Protein AF-A0A7S1A5G7-F1 (afdb_monomer)

Radius of gyration: 35.86 Å; Cα contacts (8 Å, |Δi|>4): 1226; chains: 1; bounding box: 104×122×100 Å

Organism: Noctiluca scintillans (NCBI:txid2966)

Secondary structure (DSSP, 8-state):
---PPP--PPP------PPEEE--TTT--EEE--SS--------PPPPP------------PPPTT-------SSTTS---SSEEEEEEEEETTEEEEEEEEEETTEEEEEETTEEEEEEE--S--SS--EEEEEEEE--TTSPPEEEEEEEEEEE-SS-EEEEEEEEETTEEE-EEEETTTEE-TT----B---TT---SSSTTSSSS-EE-TTS-EEEEEEEEEEEETTEEEEEEEEEETTEEEEEETTEEEEEEE--TT--PPEEEEEEEEPSSS-EEEEEEEEEEETTTTEEEEEEEETTEEEPEEEETTB-SPP-----B---GGGGTTT---GGGGS-TTTS-EEEEEEEEETTEEEEEEEEEETTEEEEEETTEEEEEEE--S-TT--EEEEEEEEEEEETTEEEEEEEEEEEEEEGGGTEEEEEEEETTEEEPEEEETTEE----SPPPB-S-PPPP---------------------------------S-----SS---SS-TT-EEEEEEGGGTEEEEEEEEEEEESSSS-EEEEEEETTTTEEEEEEEGGGEEPPPPTT-EEEEEETTTTEEEEEEE-S--SSHHHH-EEEEETT-SS-EEEE-GGGEEE---TT-EEEEE--TTT-EEEEEEPTTS-TT-TT-------------------------TTSTTTSS------SS--EEEE----S-----------EEEE---EE-PPP--------------------

Mean predicted aligned error: 21.35 Å

pLDDT: mean 71.62, std 26.16, range [21.56, 98.25]

Nearest PDB structures (foldseek):
  9hcj-assembly1_T0  TM=1.383E-01  e=1.291E-01  Dictyostelium discoideum
  8avj-assembly1_A  TM=3.377E-01  e=8.907E+00  Rhizobium sp. AAP43

Structure (mmCIF, N/CA/C/O backbone):
data_AF-A0A7S1A5G7-F1
#
_entry.id   AF-A0A7S1A5G7-F1
#
loop_
_atom_site.group_PDB
_atom_site.id
_atom_site.type_symbol
_atom_site.label_atom_id
_atom_site.label_alt_id
_atom_site.label_comp_id
_atom_site.label_asym_id
_atom_site.label_entity_id
_atom_site.label_seq_id
_atom_site.pdbx_PDB_ins_code
_atom_site.Cartn_x
_atom_site.Cartn_y
_atom_site.Cartn_z
_atom_site.occupancy
_atom_site.B_iso_or_equiv
_atom_site.auth_seq_id
_atom_site.auth_comp_id
_atom_site.auth_asym_id
_atom_site.auth_atom_id
_atom_site.pdbx_PDB_model_num
ATOM 1 N N . PHE A 1 1 ? 38.157 56.282 -25.159 1.00 38.53 1 PHE A N 1
ATOM 2 C CA . PHE A 1 1 ? 37.021 55.345 -25.107 1.00 38.53 1 PHE A CA 1
ATOM 3 C C . PHE A 1 1 ? 37.126 54.399 -26.283 1.00 38.53 1 PHE A C 1
ATOM 5 O O . PHE A 1 1 ? 36.820 54.777 -27.403 1.00 38.53 1 PHE A O 1
ATOM 12 N N . GLY A 1 2 ? 37.675 53.217 -26.037 1.00 39.75 2 GLY A N 1
ATOM 13 C CA . GLY A 1 2 ? 37.923 52.207 -27.053 1.00 39.75 2 GLY A CA 1
ATOM 14 C C . GLY A 1 2 ? 38.708 51.076 -26.412 1.00 39.75 2 GLY A C 1
ATOM 15 O O . GLY A 1 2 ? 39.889 51.240 -26.129 1.00 39.75 2 GLY A O 1
ATOM 16 N N . SER A 1 3 ? 38.044 49.958 -26.147 1.00 30.27 3 SER A N 1
ATOM 17 C CA . SER A 1 3 ? 38.703 48.729 -25.718 1.00 30.27 3 SER A CA 1
ATOM 18 C C . SER A 1 3 ? 38.162 47.573 -26.546 1.00 30.27 3 SER A C 1
ATOM 20 O O . SER A 1 3 ? 36.994 47.201 -26.459 1.00 30.27 3 SER A O 1
ATOM 22 N N . ARG A 1 4 ? 39.069 47.088 -27.399 1.00 28.84 4 ARG A N 1
ATOM 23 C CA . ARG A 1 4 ? 39.030 45.847 -28.169 1.00 28.84 4 ARG A CA 1
ATOM 24 C C . ARG A 1 4 ? 38.754 44.655 -27.252 1.00 28.84 4 ARG A C 1
ATOM 26 O O . ARG A 1 4 ? 39.353 44.553 -26.187 1.00 28.84 4 ARG A O 1
ATOM 33 N N . LEU A 1 5 ? 37.916 43.740 -27.729 1.00 25.55 5 LEU A N 1
ATOM 34 C CA . LEU A 1 5 ? 37.821 42.377 -27.221 1.00 25.55 5 LEU A CA 1
ATOM 35 C C . LEU A 1 5 ? 38.983 41.565 -27.823 1.00 25.55 5 LEU A C 1
ATOM 37 O O . LEU A 1 5 ? 39.069 41.438 -29.045 1.00 25.55 5 LEU A O 1
ATOM 41 N N . GLU A 1 6 ? 39.877 41.046 -26.986 1.00 26.22 6 GLU A N 1
ATOM 42 C CA . GLU A 1 6 ? 40.858 40.028 -27.375 1.00 26.22 6 GLU A CA 1
ATOM 43 C C . GLU A 1 6 ? 40.200 38.646 -27.303 1.00 26.22 6 GLU A C 1
ATOM 45 O O . GLU A 1 6 ? 39.697 38.233 -26.259 1.00 26.22 6 GLU A O 1
ATOM 50 N N . ILE A 1 7 ? 40.202 37.927 -28.426 1.00 26.22 7 ILE A N 1
ATOM 51 C CA . ILE A 1 7 ? 39.876 36.502 -28.481 1.00 26.22 7 ILE A CA 1
ATOM 52 C C . ILE A 1 7 ? 41.196 35.750 -28.324 1.00 26.22 7 ILE A C 1
ATOM 54 O O . ILE A 1 7 ? 42.051 35.793 -29.206 1.00 26.22 7 ILE A O 1
ATOM 58 N N . VAL A 1 8 ? 41.362 35.068 -27.193 1.00 24.53 8 VAL A N 1
ATOM 59 C CA . VAL A 1 8 ? 42.471 34.139 -26.959 1.00 24.53 8 VAL A CA 1
ATOM 60 C C . VAL A 1 8 ? 42.125 32.805 -27.620 1.00 24.53 8 VAL A C 1
ATOM 62 O O . VAL A 1 8 ? 41.245 32.081 -27.161 1.00 24.53 8 VAL A O 1
ATOM 65 N N . THR A 1 9 ? 42.823 32.472 -28.703 1.00 28.92 9 THR A N 1
ATOM 66 C CA . THR A 1 9 ? 42.863 31.121 -29.276 1.00 28.92 9 THR A CA 1
ATOM 67 C C . THR A 1 9 ? 43.818 30.251 -28.460 1.00 28.92 9 THR A C 1
ATOM 69 O O . THR A 1 9 ? 45.008 30.557 -28.389 1.00 28.92 9 THR A O 1
ATOM 72 N N . MET A 1 10 ? 43.320 29.156 -27.878 1.00 24.72 10 MET A N 1
ATOM 73 C CA . MET A 1 10 ? 44.165 28.053 -27.411 1.00 24.72 10 MET A CA 1
ATOM 74 C C . MET A 1 10 ? 44.102 26.877 -28.386 1.00 24.72 10 MET A C 1
ATOM 76 O O . MET A 1 10 ? 43.072 26.579 -28.985 1.00 24.72 10 MET A O 1
ATOM 80 N N . SER A 1 11 ? 45.278 26.288 -28.542 1.00 28.12 11 SER A N 1
ATOM 81 C CA . SER A 1 11 ? 45.766 25.358 -29.548 1.00 28.12 11 SER A CA 1
ATOM 82 C C . SER A 1 11 ? 45.108 23.978 -29.585 1.00 28.12 11 SER A C 1
ATOM 84 O O . SER A 1 11 ? 44.602 23.463 -28.591 1.00 28.12 11 SER A O 1
ATOM 86 N N . GLU A 1 12 ? 45.244 23.377 -30.764 1.00 27.64 12 GLU A N 1
ATOM 87 C CA . GLU A 1 12 ? 44.956 22.002 -31.160 1.00 27.64 12 GLU A CA 1
ATOM 88 C C . GLU A 1 12 ? 45.392 20.930 -30.142 1.00 27.64 12 GLU A C 1
ATOM 90 O O . GLU A 1 12 ? 46.540 20.886 -29.703 1.00 27.64 12 GLU A O 1
ATOM 95 N N . VAL A 1 13 ? 44.488 19.982 -29.872 1.00 25.56 13 VAL A N 1
ATOM 96 C CA . VAL A 1 13 ? 44.838 18.579 -29.616 1.00 25.56 13 VAL A CA 1
ATOM 97 C C . VAL A 1 13 ? 43.957 17.736 -30.533 1.00 25.56 13 VAL A C 1
ATOM 99 O O . VAL A 1 13 ? 42.733 17.718 -30.417 1.00 25.56 13 VAL A O 1
ATOM 102 N N . SER A 1 14 ? 44.608 17.089 -31.491 1.00 29.92 14 SER A N 1
ATOM 103 C CA . SER A 1 14 ? 44.022 16.339 -32.594 1.00 29.92 14 SER A CA 1
ATOM 104 C C . SER A 1 14 ? 43.303 15.070 -32.127 1.00 29.92 14 SER A C 1
ATOM 106 O O . SER A 1 14 ? 43.924 14.190 -31.537 1.00 29.92 14 SER A O 1
ATOM 108 N N . LEU A 1 15 ? 42.030 14.917 -32.494 1.00 29.45 15 LEU A N 1
ATOM 109 C CA . LEU A 1 15 ? 41.378 13.620 -32.699 1.00 29.45 15 LEU A CA 1
ATOM 110 C C . LEU A 1 15 ? 40.512 13.745 -33.957 1.00 29.45 15 LEU A C 1
ATOM 112 O O . LEU A 1 15 ? 39.596 14.560 -34.019 1.00 29.45 15 LEU A O 1
ATOM 116 N N . GLY A 1 16 ? 40.895 13.004 -34.996 1.00 37.72 16 GLY A N 1
ATOM 117 C CA . GLY A 1 16 ? 40.357 13.141 -36.343 1.00 37.72 16 GLY A CA 1
ATOM 118 C C . GLY A 1 16 ? 38.896 12.714 -36.466 1.00 37.72 16 GLY A C 1
ATOM 119 O O . GLY A 1 16 ? 38.548 11.577 -36.165 1.00 37.72 16 GLY A O 1
ATOM 120 N N . ALA A 1 17 ? 38.077 13.616 -36.997 1.00 34.34 17 ALA A N 1
ATOM 121 C CA . ALA A 1 17 ? 36.872 13.302 -37.753 1.00 34.34 17 ALA A CA 1
ATOM 122 C C . ALA A 1 17 ? 36.693 14.415 -38.795 1.00 34.34 17 ALA A C 1
ATOM 124 O O . ALA A 1 17 ? 36.679 15.597 -38.450 1.00 34.34 17 ALA A O 1
ATOM 125 N N . ALA A 1 18 ? 36.631 14.055 -40.076 1.00 35.09 18 ALA A N 1
ATOM 126 C CA . ALA A 1 18 ? 36.413 15.013 -41.152 1.00 35.09 18 ALA A CA 1
ATOM 127 C C . ALA A 1 18 ? 34.924 15.389 -41.197 1.00 35.09 18 ALA A C 1
ATOM 129 O O . ALA A 1 18 ? 34.077 14.525 -41.404 1.00 35.09 18 ALA A O 1
ATOM 130 N N . ALA A 1 19 ? 34.600 16.669 -41.008 1.00 35.12 19 ALA A N 1
ATOM 131 C CA . ALA A 1 19 ? 33.256 17.190 -41.239 1.00 35.12 19 ALA A CA 1
ATOM 132 C C . ALA A 1 19 ? 33.166 17.734 -42.672 1.00 35.12 19 ALA A C 1
ATOM 134 O O . ALA A 1 19 ? 33.985 18.562 -43.075 1.00 35.12 19 ALA A O 1
ATOM 135 N N . LYS A 1 20 ? 32.168 17.283 -43.441 1.00 40.78 20 LYS A N 1
ATOM 136 C CA . LYS A 1 20 ? 31.826 17.853 -44.752 1.00 40.78 20 LYS A CA 1
ATOM 137 C C . LYS A 1 20 ? 30.589 18.735 -44.591 1.00 40.78 20 LYS A C 1
ATOM 139 O O . LYS A 1 20 ? 29.576 18.287 -44.056 1.00 40.78 20 LYS A O 1
ATOM 144 N N . ILE A 1 21 ? 30.683 19.979 -45.051 1.00 37.94 21 ILE A N 1
ATOM 145 C CA . ILE A 1 21 ? 29.551 20.905 -45.141 1.00 37.94 21 ILE A CA 1
ATOM 146 C C . ILE A 1 21 ? 29.113 20.923 -46.601 1.00 37.94 21 ILE A C 1
ATOM 148 O O . ILE A 1 21 ? 29.913 21.248 -47.476 1.00 37.94 21 ILE A O 1
ATOM 152 N N . GLU A 1 22 ? 27.857 20.572 -46.860 1.00 42.16 22 GLU A N 1
ATOM 153 C CA . GLU A 1 22 ? 27.216 20.813 -48.153 1.00 42.16 22 GLU A CA 1
ATOM 154 C C . GLU A 1 22 ? 26.098 21.838 -47.976 1.00 42.16 22 GLU A C 1
ATOM 156 O O . GLU A 1 22 ? 25.325 21.799 -47.014 1.00 42.16 22 GLU A O 1
ATOM 161 N N . GLN A 1 23 ? 26.067 22.789 -48.904 1.00 31.95 23 GLN A N 1
ATOM 162 C CA . GLN A 1 23 ? 25.123 23.891 -48.940 1.00 31.95 23 GLN A CA 1
ATOM 163 C C . GLN A 1 23 ? 24.045 23.559 -49.973 1.00 31.95 23 GLN A C 1
ATOM 165 O O . GLN A 1 23 ? 24.352 23.341 -51.140 1.00 31.95 23 GLN A O 1
ATOM 170 N N . ASP A 1 24 ? 22.799 23.476 -49.512 1.00 57.97 24 ASP A N 1
ATOM 171 C CA . ASP A 1 24 ? 21.613 23.322 -50.353 1.00 57.97 24 ASP A CA 1
ATOM 172 C C . ASP A 1 24 ? 20.856 24.657 -50.358 1.00 57.97 24 ASP A C 1
ATOM 174 O O . ASP A 1 24 ? 20.448 25.161 -49.302 1.00 57.97 24 ASP A O 1
ATOM 178 N N . ASP A 1 25 ? 20.693 25.229 -51.550 1.00 40.53 25 ASP A N 1
ATOM 179 C CA . ASP A 1 25 ? 20.214 26.593 -51.782 1.00 40.53 25 ASP A CA 1
ATOM 180 C C . ASP A 1 25 ? 18.732 26.813 -51.433 1.00 40.53 25 ASP A C 1
ATOM 182 O O . ASP A 1 25 ? 18.249 27.942 -51.506 1.00 40.53 25 ASP A O 1
ATOM 186 N N . GLN A 1 26 ? 17.995 25.783 -50.996 1.00 41.41 26 GLN A N 1
ATOM 187 C CA . GLN A 1 26 ? 16.598 25.952 -50.567 1.00 41.41 26 GLN A CA 1
ATOM 188 C C . GLN A 1 26 ? 16.275 25.518 -49.132 1.00 41.41 26 GLN A C 1
ATOM 190 O O . GLN A 1 26 ? 15.143 25.732 -48.694 1.00 41.41 26 GLN A O 1
ATOM 195 N N . LYS A 1 27 ? 17.209 24.930 -48.365 1.00 43.66 27 LYS A N 1
ATOM 196 C CA . LYS A 1 27 ? 16.872 24.361 -47.035 1.00 43.66 27 LYS A CA 1
ATOM 197 C C . LYS A 1 27 ? 17.863 24.610 -45.892 1.00 43.66 27 LYS A C 1
ATOM 199 O O . LYS A 1 27 ? 17.641 24.102 -44.793 1.00 43.66 27 LYS A O 1
ATOM 204 N N . GLY A 1 28 ? 18.874 25.455 -46.088 1.00 42.59 28 GLY A N 1
ATOM 205 C CA . GLY A 1 28 ? 19.797 25.864 -45.022 1.00 42.59 28 GLY A CA 1
ATOM 206 C C . GLY A 1 28 ? 20.844 24.801 -44.657 1.00 42.59 28 GLY A C 1
ATOM 207 O O . GLY A 1 28 ? 20.704 23.618 -44.967 1.00 42.59 28 GLY A O 1
ATOM 208 N N . GLN A 1 29 ? 21.936 25.249 -44.027 1.00 32.31 29 GLN A N 1
ATOM 209 C CA . GLN A 1 29 ? 23.150 24.451 -43.807 1.00 32.31 29 GLN A CA 1
ATOM 210 C C . GLN A 1 29 ? 22.916 23.244 -42.887 1.00 32.31 29 GLN A C 1
ATOM 212 O O . GLN A 1 29 ? 22.317 23.363 -41.817 1.00 32.31 29 GLN A O 1
ATOM 217 N N . ARG A 1 30 ? 23.458 22.083 -43.276 1.00 35.22 30 ARG A N 1
ATOM 218 C CA . ARG A 1 30 ? 23.506 20.873 -42.445 1.00 35.22 30 ARG A CA 1
ATOM 219 C C . ARG A 1 30 ? 24.948 20.443 -42.204 1.00 35.22 30 ARG A C 1
ATOM 221 O O . ARG A 1 30 ? 25.745 20.363 -43.134 1.00 35.22 30 ARG A O 1
ATOM 228 N N . LEU A 1 31 ? 25.251 20.144 -40.944 1.00 30.27 31 LEU A N 1
ATOM 229 C CA . LEU A 1 31 ? 26.532 19.612 -40.495 1.00 30.27 31 LEU A CA 1
ATOM 230 C C . LEU A 1 31 ? 26.390 18.096 -40.305 1.00 30.27 31 LEU A C 1
ATOM 232 O O . LEU A 1 31 ? 25.530 17.661 -39.538 1.00 30.27 31 LEU A O 1
ATOM 236 N N . TYR A 1 32 ? 27.218 17.297 -40.977 1.00 36.53 32 TYR A N 1
ATOM 237 C CA . TYR A 1 32 ? 27.284 15.852 -40.749 1.00 36.53 32 TYR A CA 1
ATOM 238 C C . TYR A 1 32 ? 28.552 15.511 -39.966 1.00 36.53 32 TYR A C 1
ATOM 240 O O . TYR A 1 32 ? 29.653 15.913 -40.343 1.00 36.53 32 TYR A O 1
ATOM 248 N N . LEU A 1 33 ? 28.380 14.767 -38.872 1.00 33.22 33 LEU A N 1
ATOM 249 C CA . LEU A 1 33 ? 29.458 14.146 -38.109 1.00 33.22 33 LEU A CA 1
ATOM 250 C C . LEU A 1 33 ? 29.398 12.643 -38.368 1.00 33.22 33 LEU A C 1
ATOM 252 O O . LEU A 1 33 ? 28.368 12.012 -38.127 1.00 33.22 33 LEU A O 1
ATOM 256 N N . ASP A 1 34 ? 30.484 12.094 -38.899 1.00 32.78 34 ASP A N 1
ATOM 257 C CA . ASP A 1 34 ? 30.562 10.689 -39.274 1.00 32.78 34 ASP A CA 1
ATOM 258 C C . ASP A 1 34 ? 30.806 9.812 -38.034 1.00 32.78 34 ASP A C 1
ATOM 260 O O . ASP A 1 34 ? 31.669 10.111 -37.207 1.00 32.78 34 ASP A O 1
ATOM 264 N N . GLY A 1 35 ? 30.042 8.724 -37.908 1.00 34.69 35 GLY A N 1
ATOM 265 C CA . GLY A 1 35 ? 30.224 7.713 -36.864 1.00 34.69 35 GLY A CA 1
ATOM 266 C C . GLY A 1 35 ? 29.321 7.840 -35.635 1.00 34.69 35 GLY A C 1
ATOM 267 O O . GLY A 1 35 ? 29.811 8.060 -34.537 1.00 34.69 35 GLY A O 1
ATOM 268 N N . LEU A 1 36 ? 28.015 7.621 -35.807 1.00 28.86 36 LEU A N 1
ATOM 269 C CA . LEU A 1 36 ? 27.116 6.912 -34.879 1.00 28.86 36 LEU A CA 1
ATOM 270 C C . LEU A 1 36 ? 25.795 6.678 -35.633 1.00 28.86 36 LEU A C 1
ATOM 272 O O . LEU A 1 36 ? 25.177 7.617 -36.131 1.00 28.86 36 LEU A O 1
ATOM 276 N N . GLY A 1 37 ? 25.405 5.410 -35.786 1.00 27.48 37 GLY A N 1
ATOM 277 C CA . GLY A 1 37 ? 24.257 4.996 -36.595 1.00 27.48 37 GLY A CA 1
ATOM 278 C C . GLY A 1 37 ? 22.963 5.703 -36.191 1.00 27.48 37 GLY A C 1
ATOM 279 O O . GLY A 1 37 ? 22.534 5.640 -35.041 1.00 27.48 37 GLY A O 1
ATOM 280 N N . THR A 1 38 ? 22.331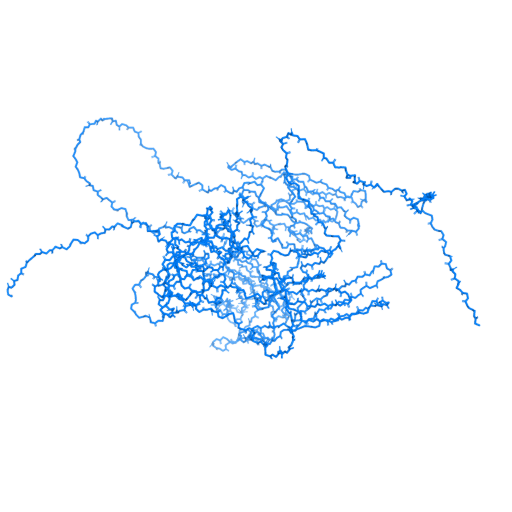 6.362 -37.158 1.00 25.08 38 THR A N 1
ATOM 281 C CA . THR A 1 38 ? 21.000 6.949 -37.021 1.00 25.08 38 THR A CA 1
ATOM 282 C C . THR A 1 38 ? 19.949 5.900 -37.381 1.00 25.08 38 THR A C 1
ATOM 284 O O . THR A 1 38 ? 19.876 5.440 -38.518 1.00 25.08 38 THR A O 1
ATOM 287 N N . PHE A 1 39 ? 19.101 5.530 -36.420 1.00 23.89 39 PHE A N 1
ATOM 288 C CA . PHE A 1 39 ? 17.826 4.878 -36.715 1.00 23.89 39 PHE A CA 1
ATOM 289 C C . PHE A 1 39 ? 16.868 5.938 -37.275 1.00 23.89 39 PHE A C 1
ATOM 291 O O . PHE A 1 39 ? 16.477 6.861 -36.562 1.00 23.89 39 PHE A O 1
ATOM 298 N N . ARG A 1 40 ? 16.488 5.823 -38.553 1.00 26.98 40 ARG A N 1
ATOM 299 C CA . ARG A 1 40 ? 15.299 6.500 -39.093 1.00 26.98 40 ARG A CA 1
ATOM 300 C C . ARG A 1 40 ? 14.090 5.587 -38.912 1.00 26.98 40 ARG A C 1
ATOM 302 O O . ARG A 1 40 ? 14.112 4.448 -39.362 1.00 26.98 40 ARG A O 1
ATOM 309 N N . HIS A 1 41 ? 13.028 6.113 -38.311 1.00 22.42 41 HIS A N 1
ATOM 310 C CA . HIS A 1 41 ? 11.684 5.550 -38.396 1.00 22.42 41 HIS A CA 1
ATOM 311 C C . HIS A 1 41 ? 10.983 6.218 -39.589 1.00 22.42 41 HIS A C 1
ATOM 313 O O . HIS A 1 41 ? 10.752 7.427 -39.568 1.00 22.42 41 HIS A O 1
ATOM 319 N N . TYR A 1 42 ? 10.707 5.456 -40.649 1.00 26.55 42 TYR A N 1
ATOM 320 C CA . TYR A 1 42 ? 9.783 5.865 -41.708 1.00 26.55 42 TYR A CA 1
ATOM 321 C C . TYR A 1 42 ? 8.359 5.521 -41.262 1.00 26.55 42 TYR A C 1
ATOM 323 O O . TYR A 1 42 ? 8.098 4.403 -40.826 1.00 26.55 42 TYR A O 1
ATOM 331 N N . ARG A 1 43 ? 7.448 6.491 -41.367 1.00 26.92 43 ARG A N 1
ATOM 332 C CA . ARG A 1 43 ? 6.001 6.306 -41.237 1.00 26.92 43 ARG A CA 1
ATOM 333 C C . ARG A 1 43 ? 5.430 6.336 -42.652 1.00 26.92 43 ARG A C 1
ATOM 335 O O . ARG A 1 43 ? 5.261 7.418 -43.204 1.00 26.92 43 ARG A O 1
ATOM 342 N N . GLU A 1 44 ? 5.171 5.172 -43.234 1.00 26.31 44 GLU A N 1
ATOM 343 C CA . GLU A 1 44 ? 4.276 5.042 -44.388 1.00 26.31 44 GLU A CA 1
ATOM 344 C C . GLU A 1 44 ? 2.986 4.365 -43.926 1.00 26.31 44 GLU A C 1
ATOM 346 O O . GLU A 1 44 ? 3.000 3.440 -43.114 1.00 26.31 44 GLU A O 1
ATOM 351 N N . ALA A 1 45 ? 1.866 4.929 -44.370 1.00 31.52 45 ALA A N 1
ATOM 352 C CA . ALA A 1 45 ? 0.524 4.486 -44.040 1.00 31.52 45 ALA A CA 1
ATOM 353 C C . ALA A 1 45 ? 0.264 3.096 -44.639 1.00 31.52 45 ALA A C 1
ATOM 355 O O . ALA A 1 45 ? 0.490 2.883 -45.827 1.00 31.52 45 ALA A O 1
ATOM 356 N N . ALA A 1 46 ? -0.213 2.168 -43.811 1.00 30.05 46 ALA A N 1
ATOM 357 C CA . ALA A 1 46 ? -0.653 0.849 -44.244 1.00 30.05 46 ALA A CA 1
ATOM 358 C C . ALA A 1 46 ? -2.125 0.886 -44.686 1.00 30.05 46 ALA A C 1
ATOM 360 O O . ALA A 1 46 ? -2.965 1.454 -43.984 1.00 30.05 46 ALA A O 1
ATOM 361 N N . GLU A 1 47 ? -2.438 0.221 -45.798 1.00 31.58 47 GLU A N 1
ATOM 362 C CA . GLU A 1 47 ? -3.773 -0.341 -46.035 1.00 31.58 47 GLU A CA 1
ATOM 363 C C . GLU A 1 47 ? -3.865 -1.742 -45.389 1.00 31.58 47 GLU A C 1
ATOM 365 O O . GLU A 1 47 ? -2.850 -2.442 -45.309 1.00 31.58 47 GLU A O 1
ATOM 370 N N . PRO A 1 48 ? -5.040 -2.163 -44.881 1.00 35.41 48 PRO A N 1
ATOM 371 C CA . PRO A 1 48 ? -5.154 -3.364 -44.056 1.00 35.41 48 PRO A CA 1
ATOM 372 C C . PRO A 1 48 ? -5.228 -4.660 -44.882 1.00 35.41 48 PRO A C 1
ATOM 374 O O . PRO A 1 48 ? -6.059 -4.795 -45.779 1.00 35.41 48 PRO A O 1
ATOM 377 N N . SER A 1 49 ? -4.405 -5.645 -44.504 1.00 31.22 49 SER A N 1
ATOM 378 C CA . SER A 1 49 ? -4.503 -7.046 -44.942 1.00 31.22 49 SER A CA 1
ATOM 379 C C . SER A 1 49 ? -5.544 -7.804 -44.114 1.00 31.22 49 SER A C 1
ATOM 381 O O . SER A 1 49 ? -5.552 -7.717 -42.885 1.00 31.22 49 SER A O 1
ATOM 383 N N . MET A 1 50 ? -6.414 -8.551 -44.799 1.00 37.28 50 MET A N 1
ATOM 384 C CA . MET A 1 50 ? -7.353 -9.514 -44.223 1.00 37.28 50 MET A CA 1
ATOM 385 C C . MET A 1 50 ? -6.689 -10.887 -44.058 1.00 37.28 50 MET A C 1
ATOM 387 O O . MET A 1 50 ? -6.844 -11.750 -44.915 1.00 37.28 50 MET A O 1
ATOM 391 N N . ASP A 1 51 ? -6.029 -11.132 -42.935 1.00 32.25 51 ASP A N 1
ATOM 392 C CA . ASP A 1 51 ? -5.863 -12.485 -42.399 1.00 32.25 51 ASP A CA 1
ATOM 393 C C . ASP A 1 51 ? -5.588 -12.428 -40.895 1.00 32.25 51 ASP A C 1
ATOM 395 O O . ASP A 1 51 ? -4.512 -12.103 -40.407 1.00 32.25 51 ASP A O 1
ATOM 399 N N . GLY A 1 52 ? -6.638 -12.703 -40.124 1.00 43.38 52 GLY A N 1
ATOM 400 C CA . GLY A 1 52 ? -6.534 -12.805 -38.680 1.00 43.38 52 GLY A CA 1
ATOM 401 C C . GLY A 1 52 ? -5.826 -14.091 -38.276 1.00 43.38 52 GLY A C 1
ATOM 402 O O . GLY A 1 52 ? -6.439 -15.153 -38.310 1.00 43.38 52 GLY A O 1
ATOM 403 N N . SER A 1 53 ? -4.589 -13.977 -37.802 1.00 33.72 53 SER A N 1
ATOM 404 C CA . SER A 1 53 ? -4.041 -14.863 -36.774 1.00 33.72 53 SER A CA 1
ATOM 405 C C . SER A 1 53 ? -2.760 -14.277 -36.184 1.00 33.72 53 SER A C 1
ATOM 407 O O . SER A 1 53 ? -1.823 -13.994 -36.920 1.00 33.72 53 SER A O 1
ATOM 409 N N . ASP A 1 54 ? -2.758 -14.182 -34.854 1.00 33.56 54 ASP A N 1
ATOM 410 C CA . ASP A 1 54 ? -1.655 -13.841 -33.949 1.00 33.56 54 ASP A CA 1
ATOM 411 C C . ASP A 1 54 ? -1.147 -12.383 -33.941 1.00 33.56 54 ASP A C 1
ATOM 413 O O . ASP A 1 54 ? -0.684 -11.835 -34.928 1.00 33.56 54 ASP A O 1
ATOM 417 N N . GLU A 1 55 ? -1.199 -11.732 -32.770 1.00 30.70 55 GLU A N 1
ATOM 418 C CA . GLU A 1 55 ? -0.023 -11.597 -31.893 1.00 30.70 55 GLU A CA 1
ATOM 419 C C . GLU A 1 55 ? -0.247 -10.615 -30.717 1.00 30.70 55 GLU A C 1
ATOM 421 O O . GLU A 1 55 ? -0.762 -9.506 -30.839 1.00 30.70 55 GLU A O 1
ATOM 426 N N . ARG A 1 56 ? 0.167 -11.096 -29.537 1.00 28.81 56 ARG A N 1
ATOM 427 C CA . ARG A 1 56 ? 0.886 -10.422 -28.438 1.00 28.81 56 ARG A CA 1
ATOM 428 C C . ARG A 1 56 ? 0.811 -8.886 -28.386 1.00 28.81 56 ARG A C 1
ATOM 430 O O . ARG A 1 56 ? 1.506 -8.173 -29.101 1.00 28.81 56 ARG A O 1
ATOM 437 N N . GLY A 1 57 ? 0.065 -8.391 -27.398 1.00 24.91 57 GLY A N 1
ATOM 438 C CA . GLY A 1 57 ? 0.004 -6.974 -27.043 1.00 24.91 57 GLY A CA 1
ATOM 439 C C . GLY A 1 57 ? 1.358 -6.412 -26.603 1.00 24.91 57 GLY A C 1
ATOM 440 O O . GLY A 1 57 ? 1.836 -6.684 -25.502 1.00 24.91 57 GLY A O 1
ATOM 441 N N . MET A 1 58 ? 1.946 -5.592 -27.468 1.00 21.56 58 MET A N 1
ATOM 442 C CA . MET A 1 58 ? 3.070 -4.708 -27.183 1.00 21.56 58 MET A CA 1
ATOM 443 C C . MET A 1 58 ? 2.528 -3.434 -26.513 1.00 21.56 58 MET A C 1
ATOM 445 O O . MET A 1 58 ? 1.712 -2.724 -27.098 1.00 21.56 58 MET A O 1
ATOM 449 N N . ILE A 1 59 ? 2.945 -3.141 -25.278 1.00 24.48 59 ILE A N 1
ATOM 450 C CA . ILE A 1 59 ? 2.602 -1.880 -24.600 1.00 24.48 59 ILE A CA 1
ATOM 451 C C . ILE A 1 59 ? 3.553 -0.796 -25.118 1.00 24.48 59 ILE A C 1
ATOM 453 O O . ILE A 1 59 ? 4.744 -0.807 -24.805 1.00 24.48 59 ILE A O 1
ATOM 457 N N . ILE A 1 60 ? 3.027 0.133 -25.917 1.00 22.09 60 ILE A N 1
ATOM 458 C CA . ILE A 1 60 ? 3.710 1.366 -26.319 1.00 22.09 60 ILE A CA 1
ATOM 459 C C . ILE A 1 60 ? 3.364 2.442 -25.285 1.00 22.09 60 ILE A C 1
ATOM 461 O O . ILE A 1 60 ? 2.190 2.723 -25.053 1.00 22.09 60 ILE A O 1
ATOM 465 N N . TRP A 1 61 ? 4.379 3.040 -24.662 1.00 25.52 61 TRP A N 1
ATOM 466 C CA . TRP A 1 61 ? 4.221 4.255 -23.862 1.00 25.52 61 TRP A CA 1
ATOM 467 C C . TRP A 1 61 ? 4.321 5.459 -24.799 1.00 25.52 61 TRP A C 1
ATOM 469 O O . TRP A 1 61 ? 5.391 5.720 -25.350 1.00 25.52 61 TRP A O 1
ATOM 479 N N . GLU A 1 62 ? 3.224 6.185 -24.998 1.00 22.84 62 GLU A N 1
ATOM 480 C CA . GLU A 1 62 ? 3.266 7.486 -25.669 1.00 22.84 62 GLU A CA 1
ATOM 481 C C . GLU A 1 62 ? 3.633 8.572 -24.645 1.00 22.84 62 GLU A C 1
ATOM 483 O O . GLU A 1 62 ? 2.975 8.729 -23.616 1.00 22.84 62 GLU A O 1
ATOM 488 N N . LEU A 1 63 ? 4.722 9.297 -24.910 1.00 26.70 63 LEU A N 1
ATOM 489 C CA . LEU A 1 63 ? 5.144 10.473 -24.144 1.00 26.70 63 LEU A CA 1
ATOM 490 C C . LEU A 1 63 ? 4.380 11.717 -24.640 1.00 26.70 63 LEU A C 1
ATOM 492 O O . LEU A 1 63 ? 4.275 11.896 -25.856 1.00 26.70 63 LEU A O 1
ATOM 496 N N . PRO A 1 64 ? 3.906 12.616 -23.755 1.00 30.92 64 PRO A N 1
ATOM 497 C CA . PRO A 1 64 ? 3.433 13.937 -24.159 1.00 30.92 64 PRO A CA 1
ATOM 498 C C . PRO A 1 64 ? 4.583 14.792 -24.719 1.00 30.92 64 PRO A C 1
ATOM 500 O O . PRO A 1 64 ? 5.746 14.636 -24.342 1.00 30.92 64 PRO A O 1
ATOM 503 N N . ASN A 1 65 ? 4.247 15.732 -25.606 1.00 32.28 65 ASN A N 1
ATOM 504 C CA . ASN A 1 65 ? 5.192 16.565 -26.364 1.00 32.28 65 ASN A CA 1
ATOM 505 C C . ASN A 1 65 ? 6.008 17.587 -25.531 1.00 32.28 65 ASN A C 1
ATOM 507 O O . ASN A 1 65 ? 6.777 18.347 -26.115 1.00 32.28 65 ASN A O 1
ATOM 511 N N . ASP A 1 66 ? 5.867 17.637 -24.203 1.00 35.84 66 ASP A N 1
ATOM 512 C CA . ASP A 1 66 ? 6.501 18.635 -23.323 1.00 35.84 66 ASP A CA 1
ATOM 513 C C . ASP A 1 66 ? 7.596 18.076 -22.390 1.00 35.84 66 ASP A C 1
ATOM 515 O O . ASP A 1 66 ? 8.265 18.841 -21.695 1.00 35.84 66 ASP A O 1
ATOM 519 N N . GLY A 1 67 ? 7.839 16.761 -22.389 1.00 33.62 67 GLY A N 1
ATOM 520 C CA . GLY A 1 67 ? 8.901 16.142 -21.587 1.00 33.62 67 GLY A CA 1
ATOM 521 C C . GLY A 1 67 ? 8.652 16.140 -20.071 1.00 33.62 67 GLY A C 1
ATOM 522 O O . GLY A 1 67 ? 9.575 15.832 -19.310 1.00 33.62 67 GLY A O 1
ATOM 523 N N . ALA A 1 68 ? 7.435 16.449 -19.612 1.00 37.81 68 ALA A N 1
ATOM 524 C CA . ALA A 1 68 ? 7.072 16.353 -18.203 1.00 37.81 68 ALA A CA 1
ATOM 525 C C . ALA A 1 68 ? 6.837 14.881 -17.805 1.00 37.81 68 ALA A C 1
ATOM 527 O O . ALA A 1 68 ? 5.925 14.219 -18.297 1.00 37.81 68 ALA A O 1
ATOM 528 N N . MET A 1 69 ? 7.657 14.346 -16.891 1.00 37.72 69 MET A N 1
ATOM 529 C CA . MET A 1 69 ? 7.351 13.070 -16.235 1.00 37.72 69 MET A CA 1
ATOM 530 C C . MET A 1 69 ? 6.360 13.316 -15.096 1.00 37.72 69 MET A C 1
ATOM 532 O O . MET A 1 69 ? 6.742 13.830 -14.047 1.00 37.72 69 MET A O 1
ATOM 536 N N . SER A 1 70 ? 5.105 12.918 -15.296 1.00 39.91 70 SER A N 1
ATOM 537 C CA . SER A 1 70 ? 4.117 12.830 -14.218 1.00 39.91 70 SER A CA 1
ATOM 538 C C . SER A 1 70 ? 4.406 11.608 -13.337 1.00 39.91 70 SER A C 1
ATOM 540 O O . SER A 1 70 ? 4.699 10.519 -13.841 1.00 39.91 70 SER A O 1
ATOM 542 N N . ILE A 1 71 ? 4.340 11.767 -12.011 1.00 43.25 71 ILE A N 1
ATOM 543 C CA . ILE A 1 71 ? 4.386 10.630 -11.085 1.00 43.25 71 ILE A CA 1
ATOM 544 C C . ILE A 1 71 ? 2.995 9.995 -11.055 1.00 43.25 71 ILE A C 1
ATOM 546 O O . ILE A 1 71 ? 2.114 10.453 -10.336 1.00 43.25 71 ILE A O 1
ATOM 550 N N . CYS A 1 72 ? 2.809 8.894 -11.780 1.00 36.03 72 CYS A N 1
ATOM 551 C CA . CYS A 1 72 ? 1.669 8.006 -11.554 1.00 36.03 72 CYS A CA 1
ATOM 552 C C . CYS A 1 72 ? 1.963 7.129 -10.325 1.00 36.03 72 CYS A C 1
ATOM 554 O O . CYS A 1 72 ? 2.601 6.080 -10.425 1.00 36.03 72 CYS A O 1
ATOM 556 N N . SER A 1 73 ? 1.561 7.598 -9.144 1.00 39.25 73 SER A N 1
ATOM 557 C CA . SER A 1 73 ? 1.442 6.757 -7.948 1.00 39.25 73 SER A CA 1
ATOM 558 C C . SER A 1 73 ? 0.125 5.985 -8.012 1.00 39.25 73 SER A C 1
ATOM 560 O O . SER A 1 73 ? -0.889 6.543 -8.416 1.00 39.25 73 SER A O 1
ATOM 562 N N . THR A 1 74 ? 0.117 4.723 -7.578 1.00 36.72 74 THR A N 1
ATOM 563 C CA . THR A 1 74 ? -1.116 3.937 -7.386 1.00 36.72 74 THR A CA 1
ATOM 564 C C . THR A 1 74 ? -2.034 4.529 -6.306 1.00 36.72 74 THR A C 1
ATOM 566 O O . THR A 1 74 ? -3.227 4.250 -6.310 1.00 36.72 74 THR A O 1
ATOM 569 N N . ASP A 1 75 ? -1.501 5.394 -5.435 1.00 43.50 75 ASP A N 1
ATOM 570 C CA . ASP A 1 75 ? -2.256 6.259 -4.520 1.00 43.50 75 ASP A CA 1
ATOM 571 C C . ASP A 1 75 ? -2.405 7.663 -5.131 1.00 43.50 75 ASP A C 1
ATOM 573 O O . ASP A 1 75 ? -1.752 8.626 -4.719 1.00 43.50 75 ASP A O 1
ATOM 577 N N . GLU A 1 76 ? -3.251 7.772 -6.155 1.00 40.03 76 GLU A N 1
ATOM 578 C CA . GLU A 1 76 ? -3.469 8.976 -6.981 1.00 40.03 76 GLU A CA 1
ATOM 579 C C . GLU A 1 76 ? -3.946 10.216 -6.191 1.00 40.03 76 GLU A C 1
ATOM 581 O O . GLU A 1 76 ? -3.941 11.326 -6.713 1.00 40.03 76 GLU A O 1
ATOM 586 N N . LYS A 1 77 ? -4.341 10.070 -4.918 1.00 47.34 77 LYS A N 1
ATOM 587 C CA . LYS A 1 77 ? -4.956 11.157 -4.135 1.00 47.34 77 LYS A CA 1
ATOM 588 C C . LYS A 1 77 ? -3.981 12.087 -3.402 1.00 47.34 77 LYS A C 1
ATOM 590 O O . LYS A 1 77 ? -4.438 13.098 -2.884 1.00 47.34 77 LYS A O 1
ATOM 595 N N . GLN A 1 78 ? -2.681 11.783 -3.325 1.00 50.91 78 GLN A N 1
ATOM 596 C CA . GLN A 1 78 ? -1.757 12.537 -2.448 1.00 50.91 78 GLN A CA 1
ATOM 597 C C . GLN A 1 78 ? -0.579 13.229 -3.151 1.00 50.91 78 GLN A C 1
ATOM 599 O O . GLN A 1 78 ? 0.209 13.909 -2.494 1.00 50.91 78 GLN A O 1
ATOM 604 N N . LEU A 1 79 ? -0.449 13.110 -4.475 1.00 61.44 79 LEU A N 1
ATOM 605 C CA . LEU A 1 79 ? 0.637 13.743 -5.232 1.00 61.44 79 LEU A CA 1
ATOM 606 C C . LEU A 1 79 ? 0.067 14.705 -6.278 1.00 61.44 79 LEU A C 1
ATOM 608 O O . LEU A 1 79 ? -0.089 14.358 -7.440 1.00 61.44 79 LEU A O 1
ATOM 612 N N . THR A 1 80 ? -0.233 15.931 -5.856 1.00 72.75 80 THR A N 1
ATOM 613 C CA . THR A 1 80 ? -0.765 17.020 -6.700 1.00 72.75 80 THR A CA 1
ATOM 614 C C . THR A 1 80 ? 0.326 17.841 -7.405 1.00 72.75 80 THR A C 1
ATOM 616 O O . THR A 1 80 ? 0.054 18.912 -7.940 1.00 72.75 80 THR A O 1
ATOM 619 N N . SER A 1 81 ? 1.580 17.383 -7.383 1.00 81.62 81 SER A N 1
ATOM 620 C CA . SER A 1 81 ? 2.721 18.146 -7.901 1.00 81.62 81 SER A CA 1
ATOM 621 C C . SER A 1 81 ? 2.856 18.002 -9.416 1.00 81.62 81 SER A C 1
ATOM 623 O O . SER A 1 81 ? 2.952 16.888 -9.928 1.00 81.62 81 SER A O 1
ATOM 625 N N . GLU A 1 82 ? 2.920 19.132 -10.122 1.00 86.81 82 GLU A N 1
ATOM 626 C CA . GLU A 1 82 ? 3.116 19.177 -11.579 1.00 86.81 82 GLU A CA 1
ATOM 627 C C . GLU A 1 82 ? 4.582 18.921 -11.971 1.00 86.81 82 GLU A C 1
ATOM 629 O O . GLU A 1 82 ? 4.846 18.316 -13.013 1.00 86.81 82 GLU A O 1
ATOM 634 N N . HIS A 1 83 ? 5.549 19.332 -11.135 1.00 94.25 83 HIS A N 1
ATOM 635 C CA . HIS A 1 83 ? 6.984 19.211 -11.434 1.00 94.25 83 HIS A CA 1
ATOM 636 C C . HIS A 1 83 ? 7.812 18.623 -10.269 1.00 94.25 83 HIS A C 1
ATOM 638 O O . HIS A 1 83 ? 8.797 19.217 -9.808 1.00 94.25 83 HIS A O 1
ATOM 644 N N . PRO A 1 84 ? 7.477 17.409 -9.794 1.00 95.44 84 PRO A N 1
ATOM 645 C CA . PRO A 1 84 ? 8.117 16.829 -8.624 1.00 95.44 84 PRO A CA 1
ATOM 646 C C . PRO A 1 84 ? 9.591 16.493 -8.885 1.00 95.44 84 PRO A C 1
ATOM 648 O O . PRO A 1 84 ? 9.964 15.810 -9.840 1.00 95.44 84 PRO A O 1
ATOM 651 N N . VAL A 1 85 ? 10.452 16.914 -7.961 1.00 96.19 85 VAL A N 1
ATOM 652 C CA . VAL A 1 85 ? 11.902 16.683 -8.004 1.00 96.19 85 VAL A CA 1
ATOM 653 C C . VAL A 1 85 ? 12.330 15.554 -7.065 1.00 96.19 85 VAL A C 1
ATOM 655 O O . VAL A 1 85 ? 13.239 14.760 -7.373 1.00 96.19 85 VAL A O 1
ATOM 658 N N . ARG A 1 86 ? 11.689 15.482 -5.894 1.00 96.44 86 ARG A N 1
ATOM 659 C CA . ARG A 1 86 ? 11.927 14.482 -4.844 1.00 96.44 86 ARG A CA 1
ATOM 660 C C . ARG A 1 86 ? 10.631 14.152 -4.111 1.00 96.44 86 ARG A C 1
ATOM 662 O O . ARG A 1 86 ? 9.822 15.041 -3.875 1.00 96.44 86 ARG A O 1
ATOM 669 N N . LEU A 1 87 ? 10.514 12.899 -3.676 1.00 96.19 87 LEU A N 1
ATOM 670 C CA . LEU A 1 87 ? 9.499 12.452 -2.723 1.00 96.19 87 LEU A CA 1
ATOM 671 C C . LEU A 1 87 ? 10.185 11.815 -1.518 1.00 96.19 87 LEU A C 1
ATOM 673 O O . LEU A 1 87 ? 11.101 11.001 -1.672 1.00 96.19 87 LEU A O 1
ATOM 677 N N . PHE A 1 88 ? 9.702 12.130 -0.329 1.00 96.62 88 PHE A N 1
ATOM 678 C CA . PHE A 1 88 ? 10.139 11.558 0.934 1.00 96.62 88 PHE A CA 1
ATOM 679 C C . PHE A 1 88 ? 8.954 10.877 1.617 1.00 96.62 88 PHE A C 1
ATOM 681 O O . PHE A 1 88 ? 7.836 11.389 1.565 1.00 96.62 88 PHE A O 1
ATOM 688 N N . LYS A 1 89 ? 9.219 9.737 2.261 1.00 95.81 89 LYS A N 1
ATOM 689 C CA . LYS A 1 89 ? 8.257 9.003 3.089 1.00 95.81 89 LYS A CA 1
ATOM 690 C C . LYS A 1 89 ? 8.829 8.830 4.486 1.00 95.81 89 LYS A C 1
ATOM 692 O O . LYS A 1 89 ? 10.006 8.503 4.640 1.00 95.81 89 LYS A O 1
ATOM 697 N N . PHE A 1 90 ? 8.007 9.066 5.492 1.00 96.00 90 PHE A N 1
ATOM 698 C CA . PHE A 1 90 ? 8.354 8.892 6.900 1.00 96.00 90 PHE A CA 1
ATOM 699 C C . PHE A 1 90 ? 7.071 8.723 7.708 1.00 96.00 90 PHE A C 1
ATOM 701 O O . PHE A 1 90 ? 5.990 9.018 7.211 1.00 96.00 90 PHE A O 1
ATOM 708 N N . TYR A 1 91 ? 7.178 8.249 8.940 1.00 94.38 91 TYR A N 1
ATOM 709 C CA . TYR A 1 91 ? 6.037 8.134 9.840 1.00 94.38 91 TYR A CA 1
ATOM 710 C C . TYR A 1 91 ? 6.121 9.183 10.942 1.00 94.38 91 TYR A C 1
ATOM 712 O O . TYR A 1 91 ? 7.215 9.531 11.390 1.00 94.38 91 TYR A O 1
ATOM 720 N N . THR A 1 92 ? 4.973 9.674 11.397 1.00 93.81 92 THR A N 1
ATOM 721 C CA . THR A 1 92 ? 4.864 10.444 12.635 1.00 93.81 92 THR A CA 1
ATOM 722 C C . THR A 1 92 ? 3.753 9.918 13.514 1.00 93.81 92 THR A C 1
ATOM 724 O O . THR A 1 92 ? 2.571 10.024 13.196 1.00 93.81 92 THR A O 1
ATOM 727 N N . ASN A 1 93 ? 4.152 9.368 14.659 1.00 88.75 93 ASN A N 1
ATOM 728 C CA . ASN A 1 93 ? 3.265 8.707 15.603 1.00 88.75 93 ASN A CA 1
ATOM 729 C C . ASN A 1 93 ? 2.447 7.594 14.920 1.00 88.75 93 ASN A C 1
ATOM 731 O O . ASN A 1 93 ? 1.232 7.529 15.087 1.00 88.75 93 ASN A O 1
ATOM 735 N N . GLY A 1 94 ? 3.115 6.773 14.099 1.00 86.38 94 GLY A N 1
ATOM 736 C CA . GLY A 1 94 ? 2.497 5.691 13.325 1.00 86.38 94 GLY A CA 1
ATOM 737 C C . GLY A 1 94 ? 1.710 6.131 12.083 1.00 86.38 94 GLY A C 1
ATOM 738 O O . GLY A 1 94 ? 1.265 5.281 11.319 1.00 86.38 94 GLY A O 1
ATOM 739 N N . ILE A 1 95 ? 1.557 7.436 11.833 1.00 87.75 95 ILE A N 1
ATOM 740 C CA . ILE A 1 95 ? 0.880 7.951 10.634 1.00 87.75 95 ILE A CA 1
ATOM 741 C C . ILE A 1 95 ? 1.907 8.116 9.516 1.00 87.75 95 ILE A C 1
ATOM 743 O O . ILE A 1 95 ? 2.866 8.868 9.678 1.00 87.75 95 ILE A O 1
ATOM 747 N N . LEU A 1 96 ? 1.703 7.444 8.381 1.00 93.31 96 LEU A N 1
ATOM 748 C CA . LEU A 1 96 ? 2.541 7.614 7.193 1.00 93.31 96 LEU A CA 1
ATOM 749 C C . LEU A 1 96 ? 2.354 9.018 6.598 1.00 93.31 96 LEU A C 1
ATOM 751 O O . LEU A 1 96 ? 1.229 9.469 6.399 1.00 93.31 96 LEU A O 1
ATOM 755 N N . ARG A 1 97 ? 3.469 9.686 6.302 1.00 95.12 97 ARG A N 1
ATOM 756 C CA . ARG A 1 97 ? 3.548 11.046 5.766 1.00 95.12 97 ARG A CA 1
ATOM 757 C C . ARG A 1 97 ? 4.303 11.069 4.447 1.00 95.12 97 ARG A C 1
ATOM 759 O O . ARG A 1 97 ? 5.289 10.344 4.268 1.00 95.12 97 ARG A O 1
ATOM 766 N N . TYR A 1 98 ? 3.879 11.966 3.566 1.00 95.88 98 TYR A N 1
ATOM 767 C CA . TYR A 1 98 ? 4.487 12.204 2.265 1.00 95.88 98 TYR A CA 1
ATOM 768 C C . TYR A 1 98 ? 4.941 13.653 2.159 1.00 95.88 98 TYR A C 1
ATOM 770 O O . TYR A 1 98 ? 4.149 14.573 2.326 1.00 95.88 98 TYR A O 1
ATOM 778 N N . LEU A 1 99 ? 6.216 13.866 1.833 1.00 97.12 99 LEU A N 1
ATOM 779 C CA . LEU A 1 99 ? 6.732 15.195 1.513 1.00 97.12 99 LEU A CA 1
ATOM 780 C C . LEU A 1 99 ? 7.265 15.214 0.087 1.00 97.12 99 LEU A C 1
ATOM 782 O O . LEU A 1 99 ? 8.233 14.524 -0.233 1.00 97.12 99 LEU A O 1
ATOM 786 N N . THR A 1 100 ? 6.649 16.031 -0.758 1.00 97.06 100 THR A N 1
ATOM 787 C CA . THR A 1 100 ? 7.057 16.261 -2.143 1.00 97.06 100 THR A CA 1
ATOM 788 C C . THR A 1 100 ? 7.780 17.595 -2.246 1.00 97.06 100 THR A C 1
ATOM 790 O O . THR A 1 100 ? 7.310 18.612 -1.739 1.00 97.06 100 THR A O 1
ATOM 793 N N . LEU A 1 101 ? 8.935 17.591 -2.907 1.00 97.56 101 LEU A N 1
ATOM 794 C CA . LEU A 1 101 ? 9.624 18.807 -3.320 1.00 97.56 101 LEU A CA 1
ATOM 795 C C . LEU A 1 101 ? 9.338 19.053 -4.796 1.00 97.56 101 LEU A C 1
ATOM 797 O O . LEU A 1 101 ? 9.767 18.262 -5.637 1.00 97.56 101 LEU A O 1
ATOM 801 N N . ASP A 1 102 ? 8.672 20.160 -5.084 1.00 96.75 102 ASP A N 1
ATOM 802 C CA . ASP A 1 102 ? 8.366 20.638 -6.429 1.00 96.75 102 ASP A CA 1
ATOM 803 C C . ASP A 1 102 ? 9.313 21.789 -6.806 1.00 96.75 102 ASP A C 1
ATOM 805 O O . ASP A 1 102 ? 9.711 22.585 -5.944 1.00 96.75 102 ASP A O 1
ATOM 809 N N . HIS A 1 103 ? 9.685 21.878 -8.083 1.00 95.31 103 HIS A N 1
ATOM 810 C CA . HIS A 1 103 ? 10.510 22.964 -8.608 1.00 95.31 103 HIS A CA 1
ATOM 811 C C . HIS A 1 103 ? 10.035 23.413 -9.981 1.00 95.31 103 HIS A C 1
ATOM 813 O O . HIS A 1 103 ? 10.217 22.720 -10.980 1.00 95.31 103 HIS A O 1
ATOM 819 N N . TYR A 1 104 ? 9.500 24.628 -10.040 1.00 94.44 104 TYR A N 1
ATOM 820 C CA . TYR A 1 104 ? 9.021 25.215 -11.283 1.00 94.44 104 TYR A CA 1
ATOM 821 C C . TYR A 1 104 ? 9.269 26.721 -11.302 1.00 94.44 104 TYR A C 1
ATOM 823 O O . TYR A 1 104 ? 9.136 27.384 -10.279 1.00 94.44 104 TYR A O 1
ATOM 831 N N . GLN A 1 105 ? 9.674 27.270 -12.452 1.00 93.62 105 GLN A N 1
ATOM 832 C CA . GLN A 1 105 ? 9.920 28.713 -12.640 1.00 93.62 105 GLN A CA 1
ATOM 833 C C . GLN A 1 105 ? 10.821 29.358 -11.564 1.00 93.62 105 GLN A C 1
ATOM 835 O O . GLN A 1 105 ? 10.564 30.462 -11.090 1.00 93.62 105 GLN A O 1
ATOM 840 N N . CYS A 1 106 ? 11.903 28.671 -11.182 1.00 93.44 106 CYS A N 1
ATOM 841 C CA . CYS A 1 106 ? 12.811 29.109 -10.110 1.00 93.44 106 CYS A CA 1
ATOM 842 C C . CYS A 1 106 ? 12.125 29.282 -8.735 1.00 93.44 106 CYS A C 1
ATOM 844 O O . CYS A 1 106 ? 12.595 30.040 -7.891 1.00 93.44 106 CYS A O 1
ATOM 846 N N . GLU A 1 107 ? 11.036 28.557 -8.483 1.00 95.62 107 GLU A N 1
ATOM 847 C CA . GLU A 1 107 ? 10.349 28.488 -7.194 1.00 95.62 107 GLU A CA 1
ATOM 848 C C . GLU A 1 107 ? 10.343 27.046 -6.680 1.00 95.62 107 GLU A C 1
ATOM 850 O O . GLU A 1 107 ? 9.919 26.124 -7.376 1.00 95.62 107 GLU A O 1
ATOM 855 N N . TRP A 1 108 ? 10.831 26.850 -5.456 1.00 96.69 108 TRP A N 1
ATOM 856 C CA . TRP A 1 108 ? 10.679 25.607 -4.707 1.00 96.69 108 TRP A CA 1
ATOM 857 C C . TRP A 1 108 ? 9.348 25.618 -3.968 1.00 96.69 108 TRP A C 1
ATOM 859 O O . TRP A 1 108 ? 9.036 26.609 -3.302 1.00 96.69 108 TRP A O 1
ATOM 869 N N . LYS A 1 109 ? 8.604 24.511 -4.020 1.00 97.62 109 LYS A N 1
ATOM 870 C CA . LYS A 1 109 ? 7.423 24.288 -3.176 1.00 97.62 109 LYS A CA 1
ATOM 871 C C . LYS A 1 109 ? 7.611 23.002 -2.379 1.00 97.62 109 LYS A C 1
ATOM 873 O O . LYS A 1 109 ? 7.943 21.962 -2.946 1.00 97.62 109 LYS A O 1
ATOM 878 N N . VAL A 1 110 ? 7.408 23.076 -1.068 1.00 97.38 110 VAL A N 1
ATOM 879 C CA . VAL A 1 110 ? 7.346 21.902 -0.192 1.00 97.38 110 VAL A CA 1
ATOM 880 C C . VAL A 1 110 ? 5.882 21.564 0.016 1.00 97.38 110 VAL A C 1
ATOM 882 O O . VAL A 1 110 ? 5.121 22.397 0.504 1.00 97.38 110 VAL A O 1
ATOM 885 N N . ILE A 1 111 ? 5.498 20.353 -0.371 1.00 97.19 111 ILE A N 1
ATOM 886 C CA . ILE A 1 111 ? 4.126 19.857 -0.297 1.00 97.19 111 ILE A CA 1
ATOM 887 C C . ILE A 1 111 ? 4.111 18.696 0.691 1.00 97.19 111 ILE A C 1
ATOM 889 O O . ILE A 1 111 ? 4.777 17.690 0.456 1.00 97.19 111 ILE A O 1
ATOM 893 N N . LEU A 1 112 ? 3.393 18.836 1.796 1.00 96.19 112 LEU A N 1
ATOM 894 C CA . LEU A 1 112 ? 3.278 17.839 2.854 1.00 96.19 112 LEU A CA 1
ATOM 895 C C . LEU A 1 112 ? 1.850 17.296 2.862 1.00 96.19 112 LEU A C 1
ATOM 897 O O . LEU A 1 112 ? 0.909 18.057 3.041 1.00 96.19 112 LEU A O 1
ATOM 901 N N . ASP A 1 113 ? 1.701 15.992 2.638 1.00 94.94 113 ASP A N 1
ATOM 902 C CA . ASP A 1 113 ? 0.412 15.285 2.572 1.00 94.94 113 ASP A CA 1
ATOM 903 C C . ASP A 1 113 ? -0.613 15.915 1.603 1.00 94.94 113 ASP A C 1
ATOM 905 O O . ASP A 1 113 ? -1.820 15.788 1.783 1.00 94.94 113 ASP A O 1
ATOM 909 N N . GLY A 1 114 ? -0.121 16.575 0.549 1.00 92.88 114 GLY A N 1
ATOM 910 C CA . GLY A 1 114 ? -0.931 17.268 -0.461 1.00 92.88 114 GLY A CA 1
ATOM 911 C C . GLY A 1 114 ? -1.032 18.785 -0.267 1.00 92.88 114 GLY A C 1
ATOM 912 O O . GLY A 1 114 ? -1.324 19.490 -1.234 1.00 92.88 114 GLY A O 1
ATOM 913 N N . ASP A 1 115 ? -0.694 19.303 0.916 1.00 94.44 115 ASP A N 1
ATOM 914 C CA . ASP A 1 115 ? -0.768 20.730 1.233 1.00 94.44 115 ASP A CA 1
ATOM 915 C C . ASP A 1 115 ? 0.573 21.435 1.022 1.00 94.44 115 ASP A C 1
ATOM 917 O O . ASP A 1 115 ? 1.626 20.965 1.456 1.00 94.44 115 ASP A O 1
ATOM 921 N N . ILE A 1 116 ? 0.564 22.604 0.376 1.00 96.06 116 ILE A N 1
ATOM 922 C CA . ILE A 1 116 ? 1.782 23.406 0.210 1.00 96.06 116 ILE A CA 1
ATOM 923 C C . ILE A 1 116 ? 2.117 24.086 1.540 1.00 96.06 116 ILE A C 1
ATOM 925 O O . ILE A 1 116 ? 1.460 25.051 1.926 1.00 96.06 116 ILE A O 1
ATOM 929 N N . VAL A 1 117 ? 3.172 23.619 2.207 1.00 96.75 117 VAL A N 1
ATOM 930 C CA . VAL A 1 117 ? 3.592 24.119 3.527 1.00 96.75 117 VAL A CA 1
ATOM 931 C C . VAL A 1 117 ? 4.690 25.175 3.469 1.00 96.75 117 VAL A C 1
ATOM 933 O O . VAL A 1 117 ? 4.834 25.931 4.421 1.00 96.75 117 VAL A O 1
ATOM 936 N N . GLU A 1 118 ? 5.453 25.252 2.374 1.00 97.50 118 GLU A N 1
ATOM 937 C CA . GLU A 1 118 ? 6.510 26.259 2.198 1.00 97.50 118 GLU A CA 1
ATOM 938 C C . GLU A 1 118 ? 6.728 26.569 0.708 1.00 97.50 118 GLU A C 1
ATOM 940 O O . GLU A 1 118 ? 6.649 25.673 -0.141 1.00 97.50 118 GLU A O 1
ATOM 945 N N . LYS A 1 119 ? 7.032 27.833 0.379 1.00 97.25 119 LYS A N 1
ATOM 946 C CA . LYS A 1 119 ? 7.408 28.272 -0.976 1.00 97.25 119 LYS A CA 1
ATOM 947 C C . LYS A 1 119 ? 8.609 29.204 -0.926 1.00 97.25 119 LYS A C 1
ATOM 949 O O . LYS A 1 119 ? 8.632 30.139 -0.131 1.00 97.25 119 LYS A O 1
ATOM 954 N N . LYS A 1 120 ? 9.570 29.025 -1.834 1.00 97.12 120 LYS A N 1
ATOM 955 C CA . LYS A 1 120 ? 10.744 29.902 -1.909 1.00 97.12 120 LYS A CA 1
ATOM 956 C C . LYS A 1 120 ? 11.236 30.097 -3.329 1.00 97.12 120 LYS A C 1
ATOM 958 O O . LYS A 1 120 ? 11.587 29.139 -4.014 1.00 97.12 120 LYS A O 1
ATOM 963 N N . LYS A 1 121 ? 11.323 31.357 -3.745 1.00 94.88 121 LYS A N 1
ATOM 964 C CA . LYS A 1 121 ? 11.916 31.745 -5.027 1.00 94.88 121 LYS A CA 1
ATOM 965 C C . LYS A 1 121 ? 13.434 31.834 -4.916 1.00 94.88 121 LYS A C 1
ATOM 967 O O . LYS A 1 121 ? 13.958 32.238 -3.879 1.00 94.88 121 LYS A O 1
ATOM 972 N N . HIS A 1 122 ? 14.120 31.492 -5.998 1.00 87.94 122 HIS A N 1
ATOM 973 C CA . HIS A 1 122 ? 15.551 31.722 -6.183 1.00 87.94 122 HIS A CA 1
ATOM 974 C C . HIS A 1 122 ? 15.819 32.407 -7.522 1.00 87.94 122 HIS A C 1
ATOM 976 O O . HIS A 1 122 ? 14.970 32.423 -8.413 1.00 87.94 122 HIS A O 1
ATOM 982 N N . SER A 1 123 ? 16.984 33.041 -7.641 1.00 86.94 123 SER A N 1
ATOM 983 C CA . SER A 1 123 ? 17.413 33.698 -8.876 1.00 86.94 123 SER A CA 1
ATOM 984 C C . SER A 1 123 ? 18.253 32.747 -9.723 1.00 86.94 123 SER A C 1
ATOM 986 O O . SER A 1 123 ? 19.147 32.090 -9.204 1.00 86.94 123 SER A O 1
ATOM 988 N N . SER A 1 124 ? 18.060 32.759 -11.041 1.00 72.19 124 SER A N 1
ATOM 989 C CA . SER A 1 124 ? 18.811 31.932 -11.999 1.00 72.19 124 SER A CA 1
ATOM 990 C C . SER A 1 124 ? 20.302 32.293 -12.143 1.00 72.19 124 SER A C 1
ATOM 992 O O . SER A 1 124 ? 21.056 31.563 -12.787 1.00 72.19 124 SER A O 1
ATOM 994 N N . ALA A 1 125 ? 20.755 33.402 -11.552 1.00 58.41 125 ALA A N 1
ATOM 995 C CA . ALA A 1 125 ? 22.123 33.904 -11.664 1.00 58.41 125 ALA A CA 1
ATOM 996 C C . ALA A 1 125 ? 23.074 33.242 -10.644 1.00 58.41 125 ALA A C 1
ATOM 998 O O . ALA A 1 125 ? 23.504 33.875 -9.683 1.00 58.41 125 ALA A O 1
ATOM 999 N N . LEU A 1 126 ? 23.410 31.960 -10.834 1.00 58.31 126 LEU A N 1
ATOM 1000 C CA . LEU A 1 126 ? 24.207 31.194 -9.863 1.00 58.31 126 LEU A CA 1
ATOM 1001 C C . LEU A 1 126 ? 25.642 30.918 -10.318 1.00 58.31 126 LEU A C 1
ATOM 1003 O O . LEU A 1 126 ? 26.003 29.809 -10.711 1.00 58.31 126 LEU A O 1
ATOM 1007 N N . LEU A 1 127 ? 26.491 31.934 -10.164 1.00 64.38 127 LEU A N 1
ATOM 1008 C CA . LEU A 1 127 ? 27.946 31.786 -10.059 1.00 64.38 127 LEU A CA 1
ATOM 1009 C C . LEU A 1 127 ? 28.327 31.638 -8.572 1.00 64.38 127 LEU A C 1
ATOM 1011 O O . LEU A 1 127 ? 28.920 32.532 -7.977 1.00 64.38 127 LEU A O 1
ATOM 1015 N N . GLY A 1 128 ? 27.936 30.531 -7.933 1.00 79.06 128 GLY A N 1
ATOM 1016 C CA . GLY A 1 128 ? 28.270 30.273 -6.528 1.00 79.06 128 GLY A CA 1
ATOM 1017 C C . GLY A 1 128 ? 27.554 29.065 -5.927 1.00 79.06 128 GLY A C 1
ATOM 1018 O O . GLY A 1 128 ? 26.566 28.581 -6.470 1.00 79.06 128 GLY A O 1
ATOM 1019 N N . ARG A 1 129 ? 28.065 28.559 -4.796 1.00 84.44 129 ARG A N 1
ATOM 1020 C CA . ARG A 1 129 ? 27.400 27.518 -3.997 1.00 84.44 129 ARG A CA 1
ATOM 1021 C C . ARG A 1 129 ? 26.236 28.153 -3.238 1.00 84.44 129 ARG A C 1
ATOM 1023 O O . ARG A 1 129 ? 26.459 28.822 -2.234 1.00 84.44 129 ARG A O 1
ATOM 1030 N N . GLU A 1 130 ? 25.014 27.940 -3.707 1.00 90.56 130 GLU A N 1
ATOM 1031 C CA . GLU A 1 130 ? 23.800 28.383 -3.017 1.00 90.56 130 GLU A CA 1
ATOM 1032 C C . GLU A 1 130 ? 23.265 27.272 -2.106 1.00 90.56 130 GLU A C 1
ATOM 1034 O O . GLU A 1 130 ? 23.267 26.097 -2.474 1.00 90.56 130 GLU A O 1
ATOM 1039 N N . THR A 1 131 ? 22.815 27.646 -0.907 1.00 94.12 131 THR A N 1
ATOM 1040 C CA . THR A 1 131 ? 22.086 26.759 0.007 1.00 94.12 131 THR A CA 1
ATOM 1041 C C . THR A 1 131 ? 20.734 27.392 0.310 1.00 94.12 131 THR A C 1
ATOM 1043 O O . THR A 1 131 ? 20.672 28.489 0.861 1.00 94.12 131 THR A O 1
ATOM 1046 N N . ILE A 1 132 ? 19.657 26.699 -0.046 1.00 95.69 132 ILE A N 1
ATOM 1047 C CA . ILE A 1 132 ? 18.277 27.115 0.183 1.00 95.69 132 ILE A CA 1
ATOM 1048 C C . ILE A 1 132 ? 17.697 26.244 1.293 1.00 95.69 132 ILE A C 1
ATOM 1050 O O . ILE A 1 132 ? 17.495 25.043 1.121 1.00 95.69 132 ILE A O 1
ATOM 1054 N N . ASP A 1 133 ? 17.400 26.880 2.420 1.00 97.00 133 ASP A N 1
ATOM 1055 C CA . ASP A 1 133 ? 16.675 26.269 3.530 1.00 97.00 133 ASP A CA 1
ATOM 1056 C C . ASP A 1 133 ? 15.166 26.505 3.380 1.00 97.00 133 ASP A C 1
ATOM 1058 O O . ASP A 1 133 ? 14.745 27.646 3.155 1.00 97.00 133 ASP A O 1
ATOM 1062 N N . LEU A 1 134 ? 14.384 25.434 3.526 1.00 97.25 134 LEU A N 1
ATOM 1063 C CA . LEU A 1 134 ? 12.921 25.386 3.461 1.00 97.25 134 LEU A CA 1
ATOM 1064 C C . LEU A 1 134 ? 12.394 24.759 4.769 1.00 97.25 134 LEU A C 1
ATOM 1066 O O . LEU A 1 134 ? 12.264 23.530 4.853 1.00 97.25 134 LEU A O 1
ATOM 1070 N N . PRO A 1 135 ? 12.198 25.555 5.835 1.00 97.75 135 PRO A N 1
ATOM 1071 C CA . PRO A 1 135 ? 11.599 25.063 7.070 1.00 97.75 135 PRO A CA 1
ATOM 1072 C C . PRO A 1 135 ? 10.104 24.798 6.865 1.00 97.75 135 PRO A C 1
ATOM 1074 O O . PRO A 1 135 ? 9.458 25.467 6.070 1.00 97.75 135 PRO A O 1
ATOM 1077 N N . PHE A 1 136 ? 9.547 23.841 7.597 1.00 97.12 136 PHE A N 1
ATOM 1078 C CA . PHE A 1 136 ? 8.107 23.600 7.627 1.00 97.12 136 PHE A CA 1
ATOM 1079 C C . PHE A 1 136 ? 7.680 23.046 8.988 1.00 97.12 136 PHE A C 1
ATOM 1081 O O . PHE A 1 136 ? 8.500 22.551 9.769 1.00 97.12 136 PHE A O 1
ATOM 1088 N N . VAL A 1 137 ? 6.385 23.137 9.280 1.00 96.38 137 VAL A N 1
ATOM 1089 C CA . VAL A 1 137 ? 5.786 22.627 10.515 1.00 96.38 137 VAL A CA 1
ATOM 1090 C C . VAL A 1 137 ? 4.810 21.513 10.164 1.00 96.38 137 VAL A C 1
ATOM 1092 O O . VAL A 1 137 ? 3.949 21.676 9.308 1.00 96.38 137 VAL A O 1
ATOM 1095 N N . LEU A 1 138 ? 4.959 20.376 10.831 1.00 94.88 138 LEU A N 1
ATOM 1096 C CA . LEU A 1 138 ? 4.134 19.191 10.676 1.00 94.88 138 LEU A CA 1
ATOM 1097 C C . LEU A 1 138 ? 3.151 19.100 11.853 1.00 94.88 138 LEU A C 1
ATOM 1099 O O . LEU A 1 138 ? 3.589 18.909 12.996 1.00 94.88 138 LEU A O 1
ATOM 1103 N N . PRO A 1 139 ? 1.835 19.211 11.611 1.00 92.50 139 PRO A N 1
ATOM 1104 C CA . PRO A 1 139 ? 0.844 18.997 12.653 1.00 92.50 139 PRO A CA 1
ATOM 1105 C C . PRO A 1 139 ? 0.833 17.522 13.076 1.00 92.50 139 PRO A C 1
ATOM 1107 O O . PRO A 1 139 ? 0.668 16.616 12.258 1.00 92.50 139 PRO A O 1
ATOM 1110 N N . VAL A 1 140 ? 0.996 17.276 14.377 1.00 91.06 140 VAL A N 1
ATOM 1111 C CA . VAL A 1 140 ? 0.888 15.940 14.979 1.00 91.06 140 VAL A CA 1
ATOM 1112 C C . VAL A 1 140 ? -0.295 15.955 15.939 1.00 91.06 140 VAL A C 1
ATOM 1114 O O . VAL A 1 140 ? -0.334 16.763 16.865 1.00 91.06 140 VAL A O 1
ATOM 1117 N N . HIS A 1 141 ? -1.277 15.080 15.713 1.00 82.00 141 HIS A N 1
ATOM 1118 C CA . HIS A 1 141 ? -2.511 15.069 16.496 1.00 82.00 141 HIS A CA 1
ATOM 1119 C C . HIS A 1 141 ? -2.215 14.872 17.992 1.00 82.00 141 HIS A C 1
ATOM 1121 O O . HIS A 1 141 ? -1.557 13.909 18.386 1.00 82.00 141 HIS A O 1
ATOM 1127 N N . GLY A 1 142 ? -2.716 15.786 18.831 1.00 85.94 142 GLY A N 1
ATOM 1128 C CA . GLY A 1 142 ? -2.574 15.719 20.290 1.00 85.94 142 GLY A CA 1
ATOM 1129 C C . GLY A 1 142 ? -1.158 15.969 20.826 1.00 85.94 142 GLY A C 1
ATOM 1130 O O . GLY A 1 142 ? -0.898 15.654 21.986 1.00 85.94 142 GLY A O 1
ATOM 1131 N N . ARG A 1 143 ? -0.232 16.502 20.015 1.00 85.25 143 ARG A N 1
ATOM 1132 C CA . ARG A 1 143 ? 1.145 16.821 20.432 1.00 85.25 143 ARG A CA 1
ATOM 1133 C C . ARG A 1 143 ? 1.603 18.181 19.914 1.00 85.25 143 ARG A C 1
ATOM 1135 O O . ARG A 1 143 ? 0.951 18.803 19.079 1.00 85.25 143 ARG A O 1
ATOM 1142 N N . THR A 1 144 ? 2.745 18.637 20.421 1.00 87.38 144 THR A N 1
ATOM 1143 C CA . THR A 1 144 ? 3.446 19.800 19.876 1.00 87.38 144 THR A CA 1
ATOM 1144 C C . THR A 1 144 ? 3.788 19.557 18.404 1.00 87.38 144 THR A C 1
ATOM 1146 O O . THR A 1 144 ? 4.297 18.479 18.078 1.00 87.38 144 THR A O 1
ATOM 1149 N N . PRO A 1 145 ? 3.517 20.525 17.510 1.00 92.44 145 PRO A N 1
ATOM 1150 C CA . PRO A 1 145 ? 3.879 20.405 16.107 1.00 92.44 145 PRO A CA 1
ATOM 1151 C C . PRO A 1 145 ? 5.367 20.097 15.941 1.00 92.44 145 PRO A C 1
ATOM 1153 O O . PRO A 1 145 ? 6.220 20.659 16.631 1.00 92.44 145 PRO A O 1
ATOM 1156 N N . VAL A 1 146 ? 5.673 19.195 15.016 1.00 94.12 146 VAL A N 1
ATOM 1157 C CA . VAL A 1 146 ? 7.043 18.780 14.727 1.00 94.12 146 VAL A CA 1
ATOM 1158 C C . VAL A 1 146 ? 7.627 19.715 13.677 1.00 94.12 146 VAL A C 1
ATOM 1160 O O . VAL A 1 146 ? 6.997 19.983 12.661 1.00 94.12 146 VAL A O 1
ATOM 1163 N N . THR A 1 147 ? 8.844 20.209 13.886 1.00 96.94 147 THR A N 1
ATOM 1164 C CA . THR A 1 147 ? 9.534 21.015 12.875 1.00 96.94 147 THR A CA 1
ATOM 1165 C C . THR A 1 147 ? 10.329 20.129 11.922 1.00 96.94 147 THR A C 1
ATOM 1167 O O . THR A 1 147 ? 10.985 19.160 12.320 1.00 96.94 147 THR A O 1
ATOM 1170 N N . GLY A 1 148 ? 10.264 20.467 10.640 1.00 97.19 148 GLY A N 1
ATOM 1171 C CA . GLY A 1 148 ? 11.076 19.880 9.589 1.00 97.19 148 GLY A CA 1
ATOM 1172 C C . GLY A 1 148 ? 11.867 20.945 8.843 1.00 97.19 148 GLY A C 1
ATOM 1173 O O . GLY A 1 148 ? 11.523 22.128 8.840 1.00 97.19 148 GLY A O 1
ATOM 1174 N N . LYS A 1 149 ? 12.966 20.525 8.226 1.00 97.69 149 LYS A N 1
ATOM 1175 C CA . LYS A 1 149 ? 13.831 21.362 7.405 1.00 97.69 149 LYS A CA 1
ATOM 1176 C C . LYS A 1 149 ? 14.261 20.579 6.176 1.00 97.69 149 LYS A C 1
ATOM 1178 O O . LYS A 1 149 ? 14.927 19.550 6.283 1.00 97.69 149 LYS A O 1
ATOM 1183 N N . LEU A 1 150 ? 13.918 21.096 5.004 1.00 97.62 150 LEU A N 1
ATOM 1184 C CA . LEU A 1 150 ? 14.454 20.621 3.739 1.00 97.62 150 LEU A CA 1
ATOM 1185 C C . LEU A 1 150 ? 15.553 21.578 3.274 1.00 97.62 150 LEU A C 1
ATOM 1187 O O . LEU A 1 150 ? 15.347 22.786 3.191 1.00 97.62 150 LEU A O 1
ATOM 1191 N N . VAL A 1 151 ? 16.735 21.040 2.992 1.00 97.38 151 VAL A N 1
ATOM 1192 C CA . VAL A 1 151 ? 17.896 21.811 2.533 1.00 97.38 151 VAL A CA 1
ATOM 1193 C C . VAL A 1 151 ? 18.195 21.436 1.089 1.00 97.38 151 VAL A C 1
ATOM 1195 O O . VAL A 1 151 ? 18.391 20.258 0.782 1.00 97.38 151 VAL A O 1
ATOM 1198 N N . CYS A 1 152 ? 18.254 22.439 0.216 1.00 96.31 152 CYS A N 1
ATOM 1199 C CA . CYS A 1 152 ? 18.623 22.303 -1.191 1.00 96.31 152 CYS A CA 1
ATOM 1200 C C . CYS A 1 152 ? 19.965 23.009 -1.419 1.00 96.31 152 CYS A C 1
ATOM 1202 O O . CYS A 1 152 ? 20.071 24.217 -1.239 1.00 96.31 152 CYS A O 1
ATOM 1204 N N . ILE A 1 153 ? 21.003 22.270 -1.804 1.00 94.06 153 ILE A N 1
ATOM 1205 C CA . ILE A 1 153 ? 22.360 22.788 -2.007 1.00 94.06 153 ILE A CA 1
ATOM 1206 C C . ILE A 1 153 ? 22.700 22.698 -3.490 1.00 94.06 153 ILE A C 1
ATOM 1208 O O . ILE A 1 153 ? 22.724 21.601 -4.048 1.00 94.06 153 ILE A O 1
ATOM 1212 N N . TRP A 1 154 ? 23.017 23.821 -4.127 1.00 92.75 154 TRP A N 1
ATOM 1213 C CA . TRP A 1 154 ? 23.579 23.827 -5.471 1.00 92.75 154 TRP A CA 1
ATOM 1214 C C . TRP A 1 154 ? 25.053 23.436 -5.405 1.00 92.75 154 TRP A C 1
ATOM 1216 O O . TRP A 1 154 ? 25.904 24.173 -4.898 1.00 92.75 154 TRP A O 1
ATOM 1226 N N . VAL A 1 155 ? 25.365 22.249 -5.914 1.00 89.69 155 VAL A N 1
ATOM 1227 C CA . VAL A 1 155 ? 26.732 21.753 -6.048 1.00 89.69 155 VAL A CA 1
ATOM 1228 C C . VAL A 1 155 ? 27.196 22.078 -7.463 1.00 89.69 155 VAL A C 1
ATOM 1230 O O . VAL A 1 155 ? 27.047 21.276 -8.382 1.00 89.69 155 VAL A O 1
ATOM 1233 N N . GLY A 1 156 ? 27.715 23.293 -7.645 1.00 85.44 156 GLY A N 1
ATOM 1234 C CA . GLY A 1 156 ? 28.357 23.726 -8.884 1.00 85.44 156 GLY A CA 1
ATOM 1235 C C . GLY A 1 156 ? 29.850 23.401 -8.878 1.00 85.44 156 GLY A C 1
ATOM 1236 O O . GLY A 1 156 ? 30.590 23.894 -8.029 1.00 85.44 156 GLY A O 1
ATOM 1237 N N . SER A 1 157 ? 30.302 22.589 -9.831 1.00 82.75 157 SER A N 1
ATOM 1238 C CA . SER A 1 157 ? 31.716 22.459 -10.206 1.00 82.75 157 SER A CA 1
ATOM 1239 C C . SER A 1 157 ? 31.899 22.888 -11.663 1.00 82.75 157 SER A C 1
ATOM 1241 O O . SER A 1 157 ? 30.920 22.997 -12.399 1.00 82.75 157 SER A O 1
ATOM 1243 N N . SER A 1 158 ? 33.141 23.089 -12.105 1.00 81.50 158 SER A N 1
ATOM 1244 C CA . SER A 1 158 ? 33.445 23.440 -13.501 1.00 81.50 158 SER A CA 1
ATOM 1245 C C . SER A 1 158 ? 32.983 22.396 -14.527 1.00 81.50 158 SER A C 1
ATOM 1247 O O . SER A 1 158 ? 32.892 22.719 -15.705 1.00 81.50 158 SER A O 1
ATOM 1249 N N . LEU A 1 159 ? 32.698 21.158 -14.101 1.00 82.12 159 LEU A N 1
ATOM 1250 C CA . LEU A 1 159 ? 32.341 20.049 -14.994 1.00 82.12 159 LEU A CA 1
ATOM 1251 C C . LEU A 1 159 ? 30.906 19.548 -14.818 1.00 82.12 159 LEU A C 1
ATOM 1253 O O . LEU A 1 159 ? 30.320 19.031 -15.764 1.00 82.12 159 LEU A O 1
ATOM 1257 N N . VAL A 1 160 ? 30.342 19.657 -13.615 1.00 83.62 160 VAL A N 1
ATOM 1258 C CA . VAL A 1 160 ? 28.985 19.190 -13.315 1.00 83.62 160 VAL A CA 1
ATOM 1259 C C . VAL A 1 160 ? 28.351 20.122 -12.295 1.00 83.62 160 VAL A C 1
ATOM 1261 O O . VAL A 1 160 ? 28.949 20.404 -11.252 1.00 83.62 160 VAL A O 1
ATOM 1264 N N . SER A 1 161 ? 27.127 20.551 -12.581 1.00 86.19 161 SER A N 1
ATOM 1265 C CA . SER A 1 161 ? 26.271 21.276 -11.655 1.00 86.19 161 SER A CA 1
ATOM 1266 C C . SER A 1 161 ? 24.997 20.479 -11.374 1.00 86.19 161 SER A C 1
ATOM 1268 O O . SER A 1 161 ? 24.375 19.929 -12.284 1.00 86.19 161 SER A O 1
ATOM 1270 N N . TYR A 1 162 ? 24.636 20.342 -10.099 1.00 91.12 162 TYR A N 1
ATOM 1271 C CA . TYR A 1 162 ? 23.390 19.691 -9.696 1.00 91.12 162 TYR A CA 1
ATOM 1272 C C . TYR A 1 162 ? 22.932 20.155 -8.314 1.00 91.12 162 TYR A C 1
ATOM 1274 O O . TYR A 1 162 ? 23.731 20.570 -7.477 1.00 91.12 162 TYR A O 1
ATOM 1282 N N . TRP A 1 163 ? 21.635 20.023 -8.052 1.00 93.75 163 TRP A N 1
ATOM 1283 C CA . TRP A 1 163 ? 21.063 20.222 -6.725 1.00 93.75 163 TRP A CA 1
ATOM 1284 C C . TRP A 1 163 ? 21.174 18.949 -5.877 1.00 93.75 163 TRP A C 1
ATOM 1286 O O . TRP A 1 163 ? 20.816 17.848 -6.310 1.00 93.75 163 TRP A O 1
ATOM 1296 N N . GLN A 1 164 ? 21.652 19.105 -4.648 1.00 94.69 164 GLN A N 1
ATOM 1297 C CA . GLN A 1 164 ? 21.640 18.094 -3.600 1.00 94.69 164 GLN A CA 1
ATOM 1298 C C . GLN A 1 164 ? 20.554 18.433 -2.579 1.00 94.69 164 GLN A C 1
ATOM 1300 O O . GLN A 1 164 ? 20.426 19.580 -2.168 1.00 94.69 164 GLN A O 1
ATOM 1305 N N . TYR A 1 165 ? 19.803 17.425 -2.143 1.00 96.62 165 TYR A N 1
ATOM 1306 C CA . TYR A 1 165 ? 18.676 17.592 -1.226 1.00 96.62 165 TYR A CA 1
ATOM 1307 C C . TYR A 1 165 ? 18.909 16.783 0.045 1.00 96.62 165 TYR A C 1
ATOM 1309 O O . TYR A 1 165 ? 19.337 15.628 -0.038 1.00 96.62 165 TYR A O 1
ATOM 1317 N N . SER A 1 166 ? 18.587 17.355 1.200 1.00 96.62 166 SER A N 1
ATOM 1318 C CA . SER A 1 166 ? 18.538 16.635 2.474 1.00 96.62 166 SER A CA 1
ATOM 1319 C C . SER A 1 166 ? 17.330 17.077 3.285 1.00 96.62 166 SER A C 1
ATOM 1321 O O . SER A 1 166 ? 17.175 18.270 3.547 1.00 96.62 166 SER A O 1
ATOM 1323 N N . LEU A 1 167 ? 16.494 16.116 3.680 1.00 97.75 167 LEU A N 1
ATOM 1324 C CA . LEU A 1 167 ? 15.350 16.337 4.554 1.00 97.75 167 LEU A CA 1
ATOM 1325 C C . LEU A 1 167 ? 15.697 15.895 5.976 1.00 97.75 167 LEU A C 1
ATOM 1327 O O . LEU A 1 167 ? 16.157 14.773 6.187 1.00 97.75 167 LEU A O 1
ATOM 1331 N N . GLU A 1 168 ? 15.436 16.765 6.941 1.00 97.31 168 GLU A N 1
ATOM 1332 C CA . GLU A 1 168 ? 15.516 16.473 8.367 1.00 97.31 168 GLU A CA 1
ATOM 1333 C C . GLU A 1 168 ? 14.168 16.810 9.006 1.00 97.31 168 GLU A C 1
ATOM 1335 O O . GLU A 1 168 ? 13.706 17.944 8.918 1.00 97.31 168 GLU A O 1
ATOM 1340 N N . VAL A 1 169 ? 13.523 15.837 9.645 1.00 96.44 169 VAL A N 1
ATOM 1341 C CA . VAL A 1 169 ? 12.283 16.054 10.404 1.00 96.44 169 VAL A CA 1
ATOM 1342 C C . VAL A 1 169 ? 12.585 15.693 11.847 1.00 96.44 169 VAL A C 1
ATOM 1344 O O . VAL A 1 169 ? 13.086 14.603 12.114 1.00 96.44 169 VAL A O 1
ATOM 1347 N N . PHE A 1 170 ? 12.379 16.623 12.777 1.00 94.75 170 PHE A N 1
ATOM 1348 C CA . PHE A 1 170 ? 12.732 16.440 14.188 1.00 94.75 170 PHE A CA 1
ATOM 1349 C C . PHE A 1 170 ? 14.155 15.880 14.417 1.00 94.75 170 PHE A C 1
ATOM 1351 O O . PHE A 1 170 ? 14.352 14.884 15.118 1.00 94.75 170 PHE A O 1
ATOM 1358 N N . LYS A 1 171 ? 15.177 16.466 13.776 1.00 94.50 171 LYS A N 1
ATOM 1359 C CA . LYS A 1 171 ? 16.580 15.993 13.843 1.00 94.50 171 LYS A CA 1
ATOM 1360 C C . LYS A 1 171 ? 16.823 14.574 13.312 1.00 94.50 171 LYS A C 1
ATOM 1362 O O . LYS A 1 171 ? 17.895 14.006 13.525 1.00 94.50 171 LYS A O 1
ATOM 1367 N N . THR A 1 172 ? 15.843 13.989 12.630 1.00 94.38 172 THR A N 1
ATOM 1368 C CA . THR A 1 172 ? 15.937 12.664 12.021 1.00 94.38 172 THR A CA 1
ATOM 1369 C C . THR A 1 172 ? 16.071 12.829 10.509 1.00 94.38 172 THR A C 1
ATOM 1371 O O . THR A 1 172 ? 15.178 13.405 9.884 1.00 94.38 172 THR A O 1
ATOM 1374 N N . PRO A 1 173 ? 17.174 12.363 9.896 1.00 96.06 173 PRO A N 1
ATOM 1375 C CA . PRO A 1 173 ? 17.342 12.444 8.454 1.00 96.06 173 PRO A CA 1
ATOM 1376 C C . PRO A 1 173 ? 16.361 11.495 7.763 1.00 96.06 173 PRO A C 1
ATOM 1378 O O . PRO A 1 173 ? 16.299 10.309 8.090 1.00 96.06 173 PRO A O 1
ATOM 1381 N N . VAL A 1 174 ? 15.623 12.010 6.784 1.00 96.25 174 VAL A N 1
ATOM 1382 C CA . VAL A 1 174 ? 14.651 11.240 6.004 1.00 96.25 174 VAL A CA 1
ATOM 1383 C C . VAL A 1 174 ? 15.197 11.045 4.584 1.00 96.25 174 VAL A C 1
ATOM 1385 O O . VAL A 1 174 ? 15.396 12.030 3.865 1.00 96.25 174 VAL A O 1
ATOM 1388 N N . PRO A 1 175 ? 15.479 9.804 4.148 1.00 95.62 175 PRO A N 1
ATOM 1389 C CA . PRO A 1 175 ? 15.959 9.554 2.794 1.00 95.62 175 PRO A CA 1
ATOM 1390 C C . PRO A 1 175 ? 14.840 9.757 1.761 1.00 95.62 175 PRO A C 1
ATOM 1392 O O . PRO A 1 175 ? 13.671 9.470 2.014 1.00 95.62 175 PRO A O 1
ATOM 1395 N N . ALA A 1 176 ? 15.201 10.227 0.565 1.00 95.44 176 ALA A N 1
ATOM 1396 C CA . ALA A 1 176 ? 14.255 10.313 -0.544 1.00 95.44 176 ALA A CA 1
ATOM 1397 C C . ALA A 1 176 ? 13.873 8.908 -1.026 1.00 95.44 176 ALA A C 1
ATOM 1399 O O . ALA A 1 176 ? 14.752 8.082 -1.274 1.00 95.44 176 ALA A O 1
ATOM 1400 N N . CYS A 1 177 ? 12.575 8.672 -1.201 1.00 93.81 177 CYS A N 1
ATOM 1401 C CA . CYS A 1 177 ? 12.019 7.425 -1.725 1.00 93.81 177 CYS A CA 1
ATOM 1402 C C . CYS A 1 177 ? 11.746 7.453 -3.226 1.00 93.81 177 CYS A C 1
ATOM 1404 O O . CYS A 1 177 ? 11.593 6.406 -3.849 1.00 93.81 177 CYS A O 1
ATOM 1406 N N . TRP A 1 178 ? 11.740 8.639 -3.827 1.00 95.00 178 TRP A N 1
ATOM 1407 C CA . TRP A 1 178 ? 11.692 8.813 -5.269 1.00 95.00 178 TRP A CA 1
ATOM 1408 C C . TRP A 1 178 ? 12.489 10.053 -5.672 1.00 95.00 178 TRP A C 1
ATOM 1410 O O . TRP A 1 178 ? 12.585 11.036 -4.925 1.00 95.00 178 TRP A O 1
ATOM 1420 N N . THR A 1 179 ? 13.082 10.010 -6.861 1.00 93.94 179 THR A N 1
ATOM 1421 C CA . THR A 1 179 ? 13.823 11.127 -7.449 1.00 93.94 179 THR A CA 1
ATOM 1422 C C . THR A 1 179 ? 13.496 11.272 -8.929 1.00 93.94 179 THR A C 1
ATOM 1424 O O . THR A 1 179 ? 13.417 10.273 -9.635 1.00 93.94 179 THR A O 1
ATOM 1427 N N . GLN A 1 180 ? 13.449 12.504 -9.438 1.00 91.25 180 GLN A N 1
ATOM 1428 C CA . GLN A 1 180 ? 13.207 12.756 -10.866 1.00 91.25 180 GLN A CA 1
ATOM 1429 C C . GLN A 1 180 ? 14.201 12.033 -11.792 1.00 91.25 180 GLN A C 1
ATOM 1431 O O . GLN A 1 180 ? 13.851 11.614 -12.888 1.00 91.25 180 GLN A O 1
ATOM 1436 N N . LYS A 1 181 ? 15.449 11.847 -11.342 1.00 86.56 181 LYS A N 1
ATOM 1437 C CA . LYS A 1 181 ? 16.503 11.195 -12.132 1.00 86.56 181 LYS A CA 1
ATOM 1438 C C . LYS A 1 181 ? 16.439 9.665 -12.103 1.00 86.56 181 LYS A C 1
ATOM 1440 O O . LYS A 1 181 ? 16.896 9.037 -13.052 1.00 86.56 181 LYS A O 1
ATOM 1445 N N . GLN A 1 182 ? 15.991 9.065 -11.000 1.00 85.62 182 GLN A N 1
ATOM 1446 C CA . GLN A 1 182 ? 16.081 7.610 -10.781 1.00 85.62 182 GLN A CA 1
ATOM 1447 C C . GLN A 1 182 ? 14.718 6.922 -10.666 1.00 85.62 182 GLN A C 1
ATOM 1449 O O . GLN A 1 182 ? 14.678 5.698 -10.613 1.00 85.62 182 GLN A O 1
ATOM 1454 N N . GLY A 1 183 ? 13.618 7.673 -10.617 1.00 91.00 183 GLY A N 1
ATOM 1455 C CA . GLY A 1 183 ? 12.320 7.135 -10.235 1.00 91.00 183 GLY A CA 1
ATOM 1456 C C . GLY A 1 183 ? 12.311 6.717 -8.763 1.00 91.00 183 GLY A C 1
ATOM 1457 O O . GLY A 1 183 ? 12.938 7.366 -7.919 1.00 91.00 183 GLY A O 1
ATOM 1458 N N . TRP A 1 184 ? 11.606 5.625 -8.463 1.00 86.19 184 TRP A N 1
ATOM 1459 C CA . TRP A 1 184 ? 11.561 5.024 -7.130 1.00 86.19 184 TRP A CA 1
ATOM 1460 C C . TRP A 1 184 ? 12.950 4.558 -6.684 1.00 86.19 184 TRP A C 1
ATOM 1462 O O . TRP A 1 184 ? 13.687 3.941 -7.449 1.00 86.19 184 TRP A O 1
ATOM 1472 N N . VAL A 1 185 ? 13.300 4.845 -5.431 1.00 86.12 185 VAL A N 1
ATOM 1473 C CA . VAL A 1 185 ? 14.561 4.453 -4.798 1.00 86.12 185 VAL A CA 1
ATOM 1474 C C . VAL A 1 185 ? 14.267 3.282 -3.851 1.00 86.12 185 VAL A C 1
ATOM 1476 O O . VAL A 1 185 ? 13.798 3.514 -2.739 1.00 86.12 185 VAL A O 1
ATOM 1479 N N . PRO A 1 186 ? 14.558 2.022 -4.235 1.00 55.50 186 PRO A N 1
ATOM 1480 C CA . PRO A 1 186 ? 14.137 0.834 -3.477 1.00 55.50 186 PRO A CA 1
ATOM 1481 C C . PRO A 1 186 ? 14.743 0.718 -2.069 1.00 55.50 186 PRO A C 1
ATOM 1483 O O . PRO A 1 186 ? 14.325 -0.114 -1.275 1.00 55.50 186 PRO A O 1
ATOM 1486 N N . THR A 1 187 ? 15.762 1.523 -1.753 1.00 55.03 187 THR A N 1
ATOM 1487 C CA . THR A 1 187 ? 16.527 1.458 -0.498 1.00 55.03 187 THR A CA 1
ATOM 1488 C C . THR A 1 187 ? 16.131 2.516 0.535 1.00 55.03 187 THR A C 1
ATOM 1490 O O . THR A 1 187 ? 16.811 2.646 1.554 1.00 55.03 187 THR A O 1
ATOM 1493 N N . SER A 1 188 ? 15.100 3.330 0.292 1.00 69.81 188 SER A N 1
ATOM 1494 C CA . SER A 1 188 ? 14.661 4.329 1.271 1.00 69.81 188 SER A CA 1
ATOM 1495 C C . SER A 1 188 ? 13.766 3.679 2.328 1.00 69.81 188 SER A C 1
ATOM 1497 O O . SER A 1 188 ? 12.578 3.450 2.100 1.00 69.81 188 SER A O 1
ATOM 1499 N N . TYR A 1 189 ? 14.322 3.379 3.498 1.00 82.50 189 TYR A N 1
ATOM 1500 C CA . TYR A 1 189 ? 13.490 3.106 4.667 1.00 82.50 189 TYR A CA 1
ATOM 1501 C C . TYR A 1 189 ? 12.692 4.371 5.020 1.00 82.50 189 TYR A C 1
ATOM 1503 O O . TYR A 1 189 ? 13.191 5.483 4.843 1.00 82.50 189 TYR A O 1
ATOM 1511 N N . SER A 1 190 ? 11.463 4.205 5.507 1.00 92.06 190 SER A N 1
ATOM 1512 C CA . SER A 1 190 ? 10.625 5.318 5.971 1.00 92.06 190 SER A CA 1
ATOM 1513 C C . SER A 1 190 ? 10.784 5.434 7.491 1.00 92.06 190 SER A C 1
ATOM 1515 O O . SER A 1 190 ? 10.207 4.618 8.206 1.00 92.06 190 SER A O 1
ATOM 1517 N N . PRO A 1 191 ? 11.619 6.352 8.015 1.00 92.06 191 PRO A N 1
ATOM 1518 C CA . PRO A 1 191 ? 11.853 6.446 9.452 1.00 92.06 191 PRO A CA 1
ATOM 1519 C C . PRO A 1 191 ? 10.596 6.882 10.200 1.00 92.06 191 PRO A C 1
ATOM 1521 O O . PRO A 1 191 ? 9.866 7.755 9.739 1.00 92.06 191 PRO A O 1
ATOM 1524 N N . GLU A 1 192 ? 10.401 6.338 11.396 1.00 93.25 192 GLU A N 1
ATOM 1525 C CA . GLU A 1 192 ? 9.483 6.893 12.387 1.00 93.25 192 GLU A CA 1
ATOM 1526 C C . GLU A 1 192 ? 10.150 8.103 13.062 1.00 93.25 192 GLU A C 1
ATOM 1528 O O . GLU A 1 192 ? 11.207 7.994 13.693 1.00 93.25 192 GLU A O 1
ATOM 1533 N N . VAL A 1 193 ? 9.538 9.272 12.902 1.00 92.88 193 VAL A N 1
ATOM 1534 C CA . VAL A 1 193 ? 10.016 10.552 13.415 1.00 92.88 193 VAL A CA 1
ATOM 1535 C C . VAL A 1 193 ? 9.209 10.904 14.663 1.00 92.88 193 VAL A C 1
ATOM 1537 O O . VAL A 1 193 ? 8.168 11.557 14.606 1.00 92.88 193 VAL A O 1
ATOM 1540 N N . ILE A 1 194 ? 9.693 10.437 15.814 1.00 84.31 194 ILE A N 1
ATOM 1541 C CA . ILE A 1 194 ? 9.086 10.701 17.124 1.00 84.31 194 ILE A CA 1
ATOM 1542 C C . ILE A 1 194 ? 9.857 11.799 17.847 1.00 84.31 194 ILE A C 1
ATOM 1544 O O . ILE A 1 194 ? 11.092 11.827 17.841 1.00 84.31 194 ILE A O 1
ATOM 1548 N N . ASP A 1 195 ? 9.110 12.645 18.555 1.00 75.94 195 ASP A N 1
ATOM 1549 C CA . ASP A 1 195 ? 9.670 13.531 19.561 1.00 75.94 195 ASP A CA 1
ATOM 1550 C C . ASP A 1 195 ? 10.322 12.721 20.697 1.00 75.94 195 ASP A C 1
ATOM 1552 O O . ASP A 1 195 ? 9.647 12.169 21.570 1.00 75.94 195 ASP A O 1
ATOM 1556 N N . LYS A 1 196 ? 11.657 12.621 20.673 1.00 65.88 196 LYS A N 1
ATOM 1557 C CA . LYS A 1 196 ? 12.441 11.916 21.700 1.00 65.88 196 LYS A CA 1
ATOM 1558 C C . LYS A 1 196 ? 12.329 12.567 23.085 1.00 65.88 196 LYS A C 1
ATOM 1560 O O . LYS A 1 196 ? 12.629 11.900 24.074 1.00 65.88 196 LYS A O 1
ATOM 1565 N N . GLU A 1 197 ? 11.922 13.832 23.171 1.00 58.53 197 GLU A N 1
ATOM 1566 C CA . GLU A 1 197 ? 11.780 14.570 24.429 1.00 58.53 197 GLU A CA 1
ATOM 1567 C C . GLU A 1 197 ? 10.378 14.40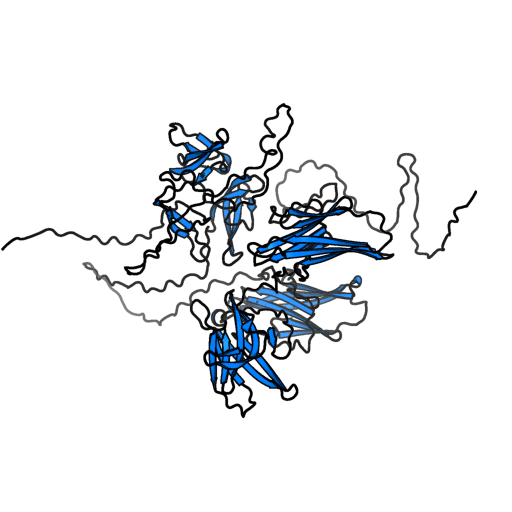7 25.050 1.00 58.53 197 GLU A C 1
ATOM 1569 O O . GLU A 1 197 ? 10.243 14.523 26.272 1.00 58.53 197 GLU A O 1
ATOM 1574 N N . VAL A 1 198 ? 9.366 14.021 24.256 1.00 49.41 198 VAL A N 1
ATOM 1575 C CA . VAL A 1 198 ? 7.947 13.909 24.667 1.00 49.41 198 VAL A CA 1
ATOM 1576 C C . VAL A 1 198 ? 7.427 12.461 24.615 1.00 49.41 198 VAL A C 1
ATOM 1578 O O . VAL A 1 198 ? 6.270 12.192 24.297 1.00 49.41 198 VAL A O 1
ATOM 1581 N N . LEU A 1 199 ? 8.253 11.478 24.985 1.00 42.97 199 LEU A N 1
ATOM 1582 C CA . LEU A 1 199 ? 7.703 10.192 25.433 1.00 42.97 199 LEU A CA 1
ATOM 1583 C C . LEU A 1 199 ? 7.045 10.404 26.811 1.00 42.97 199 LEU A C 1
ATOM 1585 O O . LEU A 1 199 ? 7.757 10.747 27.765 1.00 42.97 199 LEU A O 1
ATOM 1589 N N . PRO A 1 200 ? 5.719 10.208 26.960 1.00 36.78 200 PRO A N 1
ATOM 1590 C CA . PRO A 1 200 ? 5.068 10.312 28.255 1.00 36.78 200 PRO A CA 1
ATOM 1591 C C . PRO A 1 200 ? 5.636 9.233 29.183 1.00 36.78 200 PRO A C 1
ATOM 1593 O O . PRO A 1 200 ? 5.492 8.036 28.959 1.00 36.78 200 PRO A O 1
ATOM 1596 N N . VAL A 1 201 ? 6.365 9.695 30.197 1.00 40.78 201 VAL A N 1
ATOM 1597 C CA . VAL A 1 201 ? 6.420 9.184 31.574 1.00 40.78 201 VAL A CA 1
ATOM 1598 C C . VAL A 1 201 ? 5.980 7.716 31.754 1.00 40.78 201 VAL A C 1
ATOM 1600 O O . VAL A 1 201 ? 4.972 7.445 32.389 1.00 40.78 201 VAL A O 1
ATOM 1603 N N . LYS A 1 202 ? 6.772 6.757 31.252 1.00 38.38 202 LYS A N 1
ATOM 1604 C CA . LYS A 1 202 ? 6.990 5.437 31.897 1.00 38.38 202 LYS A CA 1
ATOM 1605 C C . LYS A 1 202 ? 8.428 4.916 31.757 1.00 38.38 202 LYS A C 1
ATOM 1607 O O . LYS A 1 202 ? 8.870 4.134 32.589 1.00 38.38 202 LYS A O 1
ATOM 1612 N N . THR A 1 203 ? 9.219 5.400 30.797 1.00 41.28 203 THR A N 1
ATOM 1613 C CA . THR A 1 203 ? 10.619 4.962 30.589 1.00 41.28 203 THR A CA 1
ATOM 1614 C C . THR A 1 203 ? 11.688 5.857 31.226 1.00 41.28 203 THR A C 1
ATOM 1616 O O . THR A 1 203 ? 12.840 5.436 31.327 1.00 41.28 203 THR A O 1
ATOM 1619 N N . LYS A 1 204 ? 11.337 7.041 31.757 1.00 38.22 204 LYS A N 1
ATOM 1620 C CA . LYS A 1 204 ? 12.283 7.880 32.527 1.00 38.22 204 LYS A CA 1
ATOM 1621 C C . LYS A 1 204 ? 12.784 7.220 33.826 1.00 38.22 204 LYS A C 1
ATOM 1623 O O . LYS A 1 204 ? 13.792 7.667 34.357 1.00 38.22 204 LYS A O 1
ATOM 1628 N N . HIS A 1 205 ? 12.181 6.116 34.279 1.00 40.09 205 HIS A N 1
ATOM 1629 C CA . HIS A 1 205 ? 12.714 5.320 35.393 1.00 40.09 205 HIS A CA 1
ATOM 1630 C C . HIS A 1 205 ? 13.901 4.410 35.031 1.00 40.09 205 HIS A C 1
ATOM 1632 O O . HIS A 1 205 ? 14.513 3.858 35.935 1.00 40.09 205 HIS A O 1
ATOM 1638 N N . LEU A 1 206 ? 14.271 4.254 33.753 1.00 45.03 206 LEU A N 1
ATOM 1639 C CA . LEU A 1 206 ? 15.362 3.343 33.355 1.00 45.03 206 LEU A CA 1
ATOM 1640 C C . LEU A 1 206 ? 16.656 4.066 32.941 1.00 45.03 206 LEU A C 1
ATOM 1642 O O . LEU A 1 206 ? 17.681 3.418 32.737 1.00 45.03 206 LEU A O 1
ATOM 1646 N N . ALA A 1 207 ? 16.638 5.398 32.829 1.00 35.59 207 ALA A N 1
ATOM 1647 C CA . ALA A 1 207 ? 17.746 6.193 32.290 1.00 35.59 207 ALA A CA 1
ATOM 1648 C C . ALA A 1 207 ? 18.510 7.000 33.359 1.00 35.59 207 ALA A C 1
ATOM 1650 O O . ALA A 1 207 ? 18.945 8.117 33.108 1.00 35.59 207 ALA A O 1
ATOM 1651 N N . ALA A 1 208 ? 18.695 6.438 34.552 1.00 37.53 208 ALA A N 1
ATOM 1652 C CA . ALA A 1 208 ? 19.778 6.776 35.475 1.00 37.53 208 ALA A CA 1
ATOM 1653 C C . ALA A 1 208 ? 19.938 5.619 36.471 1.00 37.53 208 ALA A C 1
ATOM 1655 O O . ALA A 1 208 ? 18.981 4.920 36.779 1.00 37.53 208 ALA A O 1
ATOM 1656 N N . ALA A 1 209 ? 21.169 5.372 36.903 1.00 50.78 209 ALA A N 1
ATOM 1657 C CA . ALA A 1 209 ? 21.577 4.220 37.695 1.00 50.78 209 ALA A CA 1
ATOM 1658 C C . ALA A 1 209 ? 20.695 3.947 38.930 1.00 50.78 209 ALA A C 1
ATOM 1660 O O . ALA A 1 209 ? 20.362 4.865 39.669 1.00 50.78 209 ALA A O 1
ATOM 1661 N N . SER A 1 210 ? 20.453 2.657 39.185 1.00 46.38 210 SER A N 1
ATOM 1662 C CA . SER A 1 210 ? 19.671 2.112 40.300 1.00 46.38 210 SER A CA 1
ATOM 1663 C C . SER A 1 210 ? 18.164 2.374 40.222 1.00 46.38 210 SER A C 1
ATOM 1665 O O . SER A 1 210 ? 17.690 3.477 40.466 1.00 46.38 210 SER A O 1
ATOM 1667 N N . THR A 1 211 ? 17.395 1.321 39.946 1.00 53.38 211 THR A N 1
ATOM 1668 C CA . THR A 1 211 ? 15.963 1.295 40.283 1.00 53.38 211 THR A CA 1
ATOM 1669 C C . THR A 1 211 ? 15.813 0.533 41.588 1.00 53.38 211 THR A C 1
ATOM 1671 O O . THR A 1 211 ? 16.446 -0.500 41.763 1.00 53.38 211 THR A O 1
ATOM 1674 N N . THR A 1 212 ? 15.033 1.028 42.542 1.00 53.28 212 THR A N 1
ATOM 1675 C CA . THR A 1 212 ? 14.696 0.245 43.733 1.00 53.28 212 THR A CA 1
ATOM 1676 C C . THR A 1 212 ? 13.563 -0.715 43.392 1.00 53.28 212 THR A C 1
ATOM 1678 O O . THR A 1 212 ? 12.589 -0.300 42.765 1.00 53.28 212 THR A O 1
ATOM 1681 N N . ASP A 1 213 ? 13.661 -1.987 43.778 1.00 62.47 213 ASP A N 1
ATOM 1682 C CA . ASP A 1 213 ? 12.505 -2.885 43.695 1.00 62.47 213 ASP A CA 1
ATOM 1683 C C . ASP A 1 213 ? 11.379 -2.446 44.657 1.00 62.47 213 ASP A C 1
ATOM 1685 O O . ASP A 1 213 ? 11.524 -1.484 45.412 1.00 62.47 213 ASP A O 1
ATOM 1689 N N . HIS A 1 214 ? 10.244 -3.151 44.652 1.00 52.31 214 HIS A N 1
ATOM 1690 C CA . HIS A 1 214 ? 9.116 -2.889 45.561 1.00 52.31 214 HIS A CA 1
ATOM 1691 C C . HIS A 1 214 ? 9.485 -2.994 47.059 1.00 52.31 214 HIS A C 1
ATOM 1693 O O . HIS A 1 214 ? 8.682 -2.625 47.908 1.00 52.31 214 HIS A O 1
ATOM 1699 N N . LEU A 1 215 ? 10.695 -3.474 47.382 1.00 53.59 215 LEU A N 1
ATOM 1700 C CA . LEU A 1 215 ? 11.265 -3.563 48.728 1.00 53.59 215 LEU A CA 1
ATOM 1701 C C . LEU A 1 215 ? 12.348 -2.496 48.985 1.00 53.59 215 LEU A C 1
ATOM 1703 O O . LEU A 1 215 ? 13.055 -2.575 49.989 1.00 53.59 215 LEU A O 1
ATOM 1707 N N . GLY A 1 216 ? 12.526 -1.518 48.090 1.00 70.50 216 GLY A N 1
ATOM 1708 C CA . GLY A 1 216 ? 13.506 -0.444 48.254 1.00 70.50 216 GLY A CA 1
ATOM 1709 C C . GLY A 1 216 ? 14.956 -0.838 47.935 1.00 70.50 216 GLY A C 1
ATOM 1710 O O . GLY A 1 216 ? 15.867 -0.060 48.213 1.00 70.50 216 GLY A O 1
ATOM 1711 N N . LYS A 1 217 ? 15.221 -2.028 47.375 1.00 74.94 217 LYS A N 1
ATOM 1712 C CA . LYS A 1 217 ? 16.594 -2.510 47.132 1.00 74.94 217 LYS A CA 1
ATOM 1713 C C . LYS A 1 217 ? 17.096 -2.105 45.752 1.00 74.94 217 LYS A C 1
ATOM 1715 O O . LYS A 1 217 ? 16.420 -2.344 44.757 1.00 74.94 217 LYS A O 1
ATOM 1720 N N . ASN A 1 218 ? 18.312 -1.558 45.692 1.00 77.56 218 ASN A N 1
ATOM 1721 C CA . ASN A 1 218 ? 18.971 -1.139 44.452 1.00 77.56 218 ASN A CA 1
ATOM 1722 C C . ASN A 1 218 ? 19.122 -2.306 43.455 1.00 77.56 218 ASN A C 1
ATOM 1724 O O . ASN A 1 218 ? 19.776 -3.311 43.740 1.00 77.56 218 ASN A O 1
ATOM 1728 N N . VAL A 1 219 ? 18.553 -2.136 42.265 1.00 82.06 219 VAL A N 1
ATOM 1729 C CA . VAL A 1 219 ? 18.617 -3.040 41.116 1.00 82.06 219 VAL A CA 1
ATOM 1730 C C . VAL A 1 219 ? 19.470 -2.384 40.033 1.00 82.06 219 VAL A C 1
ATOM 1732 O O . VAL A 1 219 ? 19.156 -1.302 39.528 1.00 82.06 219 VAL A O 1
ATOM 1735 N N . GLN A 1 220 ? 20.568 -3.042 39.659 1.00 87.81 220 GLN A N 1
ATOM 1736 C CA . GLN A 1 220 ? 21.448 -2.585 38.588 1.00 87.81 220 GLN A CA 1
ATOM 1737 C C . GLN A 1 220 ? 21.006 -3.182 37.250 1.00 87.81 220 GLN A C 1
ATOM 1739 O O . GLN A 1 220 ? 21.116 -4.387 37.042 1.00 87.81 220 GLN A O 1
ATOM 1744 N N . ILE A 1 221 ? 20.561 -2.349 36.310 1.00 87.75 221 ILE A N 1
ATOM 1745 C CA . ILE A 1 221 ? 20.269 -2.786 34.937 1.00 87.75 221 ILE A CA 1
ATOM 1746 C C . ILE A 1 221 ? 21.593 -2.927 34.184 1.00 87.75 221 ILE A C 1
ATOM 1748 O O . ILE A 1 221 ? 22.365 -1.971 34.085 1.00 87.75 221 ILE A O 1
ATOM 1752 N N . LEU A 1 222 ? 21.869 -4.116 33.656 1.00 87.88 222 LEU A N 1
ATOM 1753 C CA . LEU A 1 222 ? 23.099 -4.394 32.917 1.00 87.88 222 LEU A CA 1
ATOM 1754 C C . LEU A 1 222 ? 22.919 -4.116 31.426 1.00 87.88 222 LEU A C 1
ATOM 1756 O O . LEU A 1 222 ? 23.706 -3.358 30.843 1.00 87.88 222 LEU A O 1
ATOM 1760 N N . ASN A 1 223 ? 21.861 -4.687 30.842 1.00 89.44 223 ASN A N 1
ATOM 1761 C CA . ASN A 1 223 ? 21.548 -4.609 29.419 1.00 89.44 223 ASN A CA 1
ATOM 1762 C C . ASN A 1 223 ? 20.035 -4.525 29.186 1.00 89.44 223 ASN A C 1
ATOM 1764 O O . ASN A 1 223 ? 19.260 -5.130 29.928 1.00 89.44 223 ASN A O 1
ATOM 1768 N N . VAL A 1 224 ? 19.647 -3.820 28.121 1.00 88.31 224 VAL A N 1
ATOM 1769 C CA . VAL A 1 224 ? 18.268 -3.765 27.609 1.00 88.31 224 VAL A CA 1
ATOM 1770 C C . VAL A 1 224 ? 18.247 -4.243 26.160 1.00 88.31 224 VAL A C 1
ATOM 1772 O O . VAL A 1 224 ? 19.084 -3.829 25.357 1.00 88.31 224 VAL A O 1
ATOM 1775 N N . PHE A 1 225 ? 17.279 -5.086 25.830 1.00 89.88 225 PHE A N 1
ATOM 1776 C CA . PHE A 1 225 ? 17.049 -5.708 24.531 1.00 89.88 225 PHE A CA 1
ATOM 1777 C C . PHE A 1 225 ? 15.640 -5.343 24.042 1.00 89.88 225 PHE A C 1
ATOM 1779 O O . PHE A 1 225 ? 14.718 -5.223 24.848 1.00 89.88 225 PHE A O 1
ATOM 1786 N N . GLN A 1 226 ? 15.483 -5.147 22.736 1.00 87.62 226 GLN A N 1
ATOM 1787 C CA . GLN A 1 226 ? 14.207 -4.892 22.069 1.00 87.62 226 GLN A CA 1
ATOM 1788 C C . GLN A 1 226 ? 14.084 -5.871 20.908 1.00 87.62 226 GLN A C 1
ATOM 1790 O O . GLN A 1 226 ? 15.040 -6.060 20.157 1.00 87.62 226 GLN A O 1
ATOM 1795 N N . PHE A 1 227 ? 12.927 -6.503 20.796 1.00 85.44 227 PHE A N 1
ATOM 1796 C CA . PHE A 1 227 ? 12.606 -7.516 19.794 1.00 85.44 227 PHE A CA 1
ATOM 1797 C C . PHE A 1 227 ? 11.096 -7.508 19.581 1.00 85.44 227 PHE A C 1
ATOM 1799 O O . PHE A 1 227 ? 10.362 -7.043 20.455 1.00 85.44 227 PHE A O 1
ATOM 1806 N N . ASP A 1 228 ? 10.642 -8.008 18.440 1.00 80.88 228 ASP A N 1
ATOM 1807 C CA . ASP A 1 228 ? 9.218 -8.070 18.123 1.00 80.88 228 ASP A CA 1
ATOM 1808 C C . ASP A 1 228 ? 8.742 -9.530 18.222 1.00 80.88 228 ASP A C 1
ATOM 1810 O O . ASP A 1 228 ? 9.390 -10.438 17.701 1.00 80.88 228 ASP A O 1
ATOM 1814 N N . THR A 1 229 ? 7.631 -9.769 18.924 1.00 75.12 229 THR A N 1
ATOM 1815 C CA . THR A 1 229 ? 6.933 -11.073 18.966 1.00 75.12 229 THR A CA 1
ATOM 1816 C C . THR A 1 229 ? 5.509 -10.859 18.486 1.00 75.12 229 THR A C 1
ATOM 1818 O O . THR A 1 229 ? 4.813 -10.061 19.123 1.00 75.12 229 THR A O 1
ATOM 1821 N N . ASN A 1 230 ? 5.074 -11.545 17.425 1.00 70.06 230 ASN A N 1
ATOM 1822 C CA . ASN A 1 230 ? 3.729 -11.402 16.846 1.00 70.06 230 ASN A CA 1
ATOM 1823 C C . ASN A 1 230 ? 3.306 -9.920 16.772 1.00 70.06 230 ASN A C 1
ATOM 1825 O O . ASN A 1 230 ? 2.333 -9.506 17.397 1.00 70.06 230 ASN A O 1
ATOM 1829 N N . GLU A 1 231 ? 4.141 -9.101 16.119 1.00 51.81 231 GLU A N 1
ATOM 1830 C CA . GLU A 1 231 ? 3.890 -7.672 15.850 1.00 51.81 231 GLU A CA 1
ATOM 1831 C C . GLU A 1 231 ? 3.834 -6.740 17.072 1.00 51.81 231 GLU A C 1
ATOM 1833 O O . GLU A 1 231 ? 3.580 -5.540 16.951 1.00 51.81 231 GLU A O 1
ATOM 1838 N N . ARG A 1 232 ? 4.152 -7.244 18.268 1.00 67.88 232 ARG A N 1
ATOM 1839 C CA . ARG A 1 232 ? 4.346 -6.406 19.453 1.00 67.88 232 ARG A CA 1
ATOM 1840 C C . ARG A 1 232 ? 5.817 -6.218 19.754 1.00 67.88 232 ARG A C 1
ATOM 1842 O O . ARG A 1 232 ? 6.531 -7.181 20.030 1.00 67.88 232 ARG A O 1
ATOM 1849 N N . GLY A 1 233 ? 6.228 -4.954 19.811 1.00 78.44 233 GLY A N 1
ATOM 1850 C CA . GLY A 1 233 ? 7.525 -4.572 20.350 1.00 78.44 233 GLY A CA 1
ATOM 1851 C C . GLY A 1 233 ? 7.617 -4.895 21.833 1.00 78.44 233 GLY A C 1
ATOM 1852 O O . GLY A 1 233 ? 6.946 -4.277 22.659 1.00 78.44 233 GLY A O 1
ATOM 1853 N N . ARG A 1 234 ? 8.478 -5.854 22.163 1.00 84.56 234 ARG A N 1
ATOM 1854 C CA . ARG A 1 234 ? 8.796 -6.279 23.523 1.00 84.56 234 ARG A CA 1
ATOM 1855 C C . ARG A 1 234 ? 10.089 -5.626 23.982 1.00 84.56 234 ARG A C 1
ATOM 1857 O O . ARG A 1 234 ? 11.007 -5.372 23.198 1.00 84.56 234 ARG A O 1
ATOM 1864 N N . THR A 1 235 ? 10.189 -5.363 25.281 1.00 87.25 235 THR A N 1
ATOM 1865 C CA . THR A 1 235 ? 11.437 -4.905 25.905 1.00 87.25 235 THR A CA 1
ATOM 1866 C C . THR A 1 235 ? 11.864 -5.882 26.984 1.00 87.25 235 THR A C 1
ATOM 1868 O O . THR A 1 235 ? 11.122 -6.127 27.930 1.00 87.25 235 THR A O 1
ATOM 1871 N N . MET A 1 236 ? 13.089 -6.393 26.890 1.00 91.75 236 MET A N 1
ATOM 1872 C CA . MET A 1 236 ? 13.691 -7.235 27.921 1.00 91.75 236 MET A CA 1
ATOM 1873 C C . MET A 1 236 ? 14.861 -6.512 28.587 1.00 91.75 236 MET A C 1
ATOM 1875 O O . MET A 1 236 ? 15.641 -5.824 27.932 1.00 91.75 236 MET A O 1
ATOM 1879 N N . ALA A 1 237 ? 14.986 -6.638 29.903 1.00 91.31 237 ALA A N 1
ATOM 1880 C CA . ALA A 1 237 ? 16.091 -6.078 30.666 1.00 91.31 237 ALA A CA 1
ATOM 1881 C C . ALA A 1 237 ? 16.697 -7.140 31.583 1.00 91.31 237 ALA A C 1
ATOM 1883 O O . ALA A 1 237 ? 15.989 -7.787 32.357 1.00 91.31 237 ALA A O 1
ATOM 1884 N N . LEU A 1 238 ? 18.022 -7.285 31.524 1.00 93.06 238 LEU A N 1
ATOM 1885 C CA . LEU A 1 238 ? 18.772 -8.101 32.472 1.00 93.06 238 LEU A CA 1
ATOM 1886 C C . LEU A 1 238 ? 19.252 -7.222 33.622 1.00 93.06 238 LEU A C 1
ATOM 1888 O O . LEU A 1 238 ? 20.006 -6.265 33.421 1.00 93.06 238 LEU A O 1
ATOM 1892 N N . CYS A 1 239 ? 18.836 -7.578 34.827 1.00 92.56 239 CYS A N 1
ATOM 1893 C CA . CYS A 1 239 ? 19.124 -6.850 36.046 1.00 92.56 239 CYS A CA 1
ATOM 1894 C C . CYS A 1 239 ? 19.922 -7.701 37.031 1.00 92.56 239 CYS A C 1
ATOM 1896 O O . CYS A 1 239 ? 19.696 -8.903 37.160 1.00 92.56 239 CYS A O 1
ATOM 1898 N N . LYS A 1 240 ? 20.813 -7.054 37.780 1.00 89.50 240 LYS A N 1
ATOM 1899 C CA . LYS A 1 240 ? 21.534 -7.644 38.903 1.00 89.50 240 LYS A CA 1
ATOM 1900 C C . LYS A 1 240 ? 21.066 -7.010 40.215 1.00 89.50 240 LYS A C 1
ATOM 1902 O O . LYS A 1 240 ? 21.160 -5.796 40.398 1.00 89.50 240 LYS A O 1
ATOM 1907 N N . LYS A 1 241 ? 20.572 -7.849 41.122 1.00 90.31 241 LYS A N 1
ATOM 1908 C CA . LYS A 1 241 ? 20.360 -7.567 42.549 1.00 90.31 241 LYS A CA 1
ATOM 1909 C C . LYS A 1 241 ? 21.565 -8.088 43.351 1.00 90.31 241 LYS A C 1
ATOM 1911 O O . LYS A 1 241 ? 22.291 -8.934 42.832 1.00 90.31 241 LYS A O 1
ATOM 1916 N N . PRO A 1 242 ? 21.768 -7.650 44.611 1.00 85.25 242 PRO A N 1
ATOM 1917 C CA . PRO A 1 242 ? 22.884 -8.124 45.438 1.00 85.25 242 PRO A CA 1
ATOM 1918 C C . PRO A 1 242 ? 22.994 -9.653 45.528 1.00 85.25 242 PRO A C 1
ATOM 1920 O O . PRO A 1 242 ? 24.087 -10.190 45.465 1.00 85.25 242 PRO A O 1
ATOM 1923 N N . ASN A 1 243 ? 21.863 -10.361 45.593 1.00 87.19 243 ASN A N 1
ATOM 1924 C CA . ASN A 1 243 ? 21.850 -11.820 45.752 1.00 87.19 243 ASN A CA 1
ATOM 1925 C C . ASN A 1 243 ? 21.107 -12.542 44.620 1.00 87.19 243 ASN A C 1
ATOM 1927 O O . ASN A 1 243 ? 20.758 -13.706 44.781 1.00 87.19 243 ASN A O 1
ATOM 1931 N N . ALA A 1 244 ? 20.784 -11.868 43.510 1.00 90.88 244 ALA A N 1
ATOM 1932 C CA . ALA A 1 244 ? 19.993 -12.486 42.446 1.00 90.88 244 ALA A CA 1
ATOM 1933 C C . ALA A 1 244 ? 20.146 -11.805 41.083 1.00 90.88 244 ALA A C 1
ATOM 1935 O O . ALA A 1 244 ? 20.419 -10.609 40.982 1.00 90.88 244 ALA A O 1
ATOM 1936 N N . TRP A 1 245 ? 19.886 -12.562 40.026 1.00 91.44 245 TRP A N 1
ATOM 1937 C CA . TRP A 1 245 ? 19.691 -12.062 38.673 1.00 91.44 245 TRP A CA 1
ATOM 1938 C C . TRP A 1 245 ? 18.210 -12.025 38.354 1.00 91.44 245 TRP A C 1
ATOM 1940 O O . TRP A 1 245 ? 17.493 -12.997 38.585 1.00 91.44 245 TRP A O 1
ATOM 1950 N N . VAL A 1 246 ? 17.758 -10.898 37.812 1.00 93.00 246 VAL A N 1
ATOM 1951 C CA . VAL A 1 246 ? 16.361 -10.699 37.445 1.00 93.00 246 VAL A CA 1
ATOM 1952 C C . VAL A 1 246 ? 16.262 -10.432 35.957 1.00 93.00 246 VAL A C 1
ATOM 1954 O O . VAL A 1 246 ? 16.884 -9.504 35.440 1.00 93.00 246 VAL A O 1
ATOM 1957 N N . VAL A 1 247 ? 15.457 -11.238 35.276 1.00 93.88 247 VAL A N 1
ATOM 1958 C CA . VAL A 1 247 ? 15.069 -10.992 33.890 1.00 93.88 247 VAL A CA 1
ATOM 1959 C C . VAL A 1 247 ? 13.706 -10.331 33.897 1.00 93.88 247 VAL A C 1
ATOM 1961 O O . VAL A 1 247 ? 12.747 -10.901 34.416 1.00 93.88 247 VAL A O 1
ATOM 1964 N N . MET A 1 248 ? 13.622 -9.127 33.337 1.00 92.69 248 MET A N 1
ATOM 1965 C CA . MET A 1 248 ? 12.359 -8.418 33.166 1.00 92.69 248 MET A CA 1
ATOM 1966 C C . MET A 1 248 ? 11.947 -8.444 31.701 1.00 92.69 248 MET A C 1
ATOM 1968 O O . MET A 1 248 ? 12.771 -8.122 30.851 1.00 92.69 248 MET A O 1
ATOM 1972 N N . VAL A 1 249 ? 10.689 -8.765 31.416 1.00 90.44 249 VAL A N 1
ATOM 1973 C CA . VAL A 1 249 ? 10.070 -8.644 30.090 1.00 90.44 249 VAL A CA 1
ATOM 1974 C C . VAL A 1 249 ? 8.870 -7.715 30.231 1.00 90.44 249 VAL A C 1
ATOM 1976 O O . VAL A 1 249 ? 8.040 -7.897 31.119 1.00 90.44 249 VAL A O 1
ATOM 1979 N N . ASP A 1 250 ? 8.833 -6.657 29.426 1.00 88.00 250 ASP A N 1
ATOM 1980 C CA . ASP A 1 250 ? 7.826 -5.589 29.454 1.00 88.00 250 ASP A CA 1
ATOM 1981 C C . ASP A 1 250 ? 7.599 -5.001 30.856 1.00 88.00 250 ASP A C 1
ATOM 1983 O O . ASP A 1 250 ? 6.484 -4.692 31.275 1.00 88.00 250 ASP A O 1
ATOM 1987 N N . GLY A 1 251 ? 8.689 -4.874 31.618 1.00 86.06 251 GLY A N 1
ATOM 1988 C CA . GLY A 1 251 ? 8.675 -4.352 32.986 1.00 86.06 251 GLY A CA 1
ATOM 1989 C C . GLY A 1 251 ? 8.207 -5.342 34.059 1.00 86.06 251 GLY A C 1
ATOM 1990 O O . GLY A 1 251 ? 8.199 -4.980 35.233 1.00 86.06 251 GLY A O 1
ATOM 1991 N N . LYS A 1 252 ? 7.864 -6.587 33.704 1.00 87.50 252 LYS A N 1
ATOM 1992 C CA . LYS A 1 252 ? 7.513 -7.653 34.657 1.00 87.50 252 LYS A CA 1
ATOM 1993 C C . LYS A 1 252 ? 8.691 -8.600 34.859 1.00 87.50 252 LYS A C 1
ATOM 1995 O O . LYS A 1 252 ? 9.317 -9.017 33.891 1.00 87.50 252 LYS A O 1
ATOM 2000 N N . ALA A 1 253 ? 9.001 -8.948 36.106 1.00 90.38 253 ALA A N 1
ATOM 2001 C CA . ALA A 1 253 ? 10.029 -9.943 36.404 1.00 90.38 253 ALA A CA 1
ATOM 2002 C C . ALA A 1 253 ? 9.534 -11.342 36.000 1.00 90.38 253 ALA A C 1
ATOM 2004 O O . ALA A 1 253 ? 8.554 -11.824 36.559 1.00 90.38 253 ALA A O 1
ATOM 2005 N N . VAL A 1 254 ? 10.212 -11.968 35.038 1.00 91.50 254 VAL A N 1
ATOM 2006 C CA . VAL A 1 254 ? 9.898 -13.319 34.536 1.00 91.50 254 VAL A CA 1
ATOM 2007 C C . VAL A 1 254 ? 10.799 -14.368 35.186 1.00 91.50 254 VAL A C 1
ATOM 2009 O O . VAL A 1 254 ? 10.368 -15.486 35.438 1.00 91.50 254 VAL A O 1
ATOM 2012 N N . VAL A 1 255 ? 12.038 -13.997 35.527 1.00 92.44 255 VAL A N 1
ATOM 2013 C CA . VAL A 1 255 ? 12.964 -14.862 36.273 1.00 92.44 255 VAL A CA 1
ATOM 2014 C C . VAL A 1 255 ? 13.594 -14.099 37.418 1.00 92.44 255 VAL A C 1
ATOM 2016 O O . VAL A 1 255 ? 13.993 -12.947 37.248 1.00 92.44 255 VAL A O 1
ATOM 2019 N N . ASN A 1 256 ? 13.740 -14.770 38.559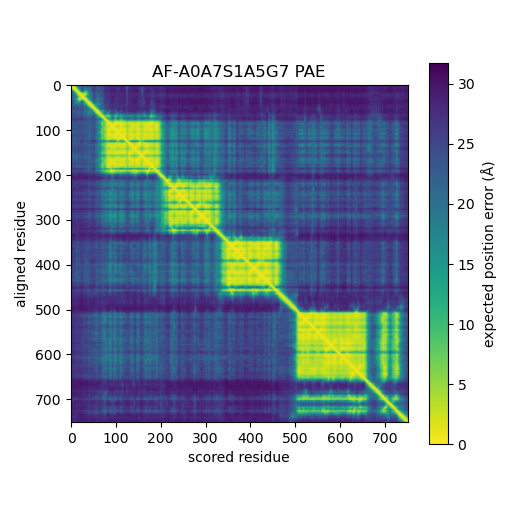 1.00 91.69 256 ASN A N 1
ATOM 2020 C CA . ASN A 1 256 ? 14.537 -14.322 39.690 1.00 91.69 256 ASN A CA 1
ATOM 2021 C C . ASN A 1 256 ? 15.418 -15.487 40.164 1.00 91.69 256 ASN A C 1
ATOM 2023 O O . ASN A 1 256 ? 14.941 -16.378 40.861 1.00 91.69 256 ASN A O 1
ATOM 2027 N N . GLN A 1 257 ? 16.680 -15.508 39.738 1.00 90.62 257 GLN A N 1
ATOM 2028 C CA . GLN A 1 257 ? 17.619 -16.578 40.068 1.00 90.62 257 GLN A CA 1
ATOM 2029 C C . GLN A 1 257 ? 18.604 -16.097 41.128 1.00 90.62 257 GLN A C 1
ATOM 2031 O O . GLN A 1 257 ? 19.384 -15.177 40.874 1.00 90.62 257 GLN A O 1
ATOM 2036 N N . GLU A 1 258 ? 18.592 -16.724 42.302 1.00 89.38 258 GLU A N 1
ATOM 2037 C CA . GLU A 1 258 ? 19.555 -16.416 43.357 1.00 89.38 258 GLU A CA 1
ATOM 2038 C C . GLU A 1 258 ? 20.989 -16.701 42.898 1.00 89.38 258 GLU A C 1
ATOM 2040 O O . GLU A 1 258 ? 21.267 -17.659 42.175 1.00 89.38 258 GLU A O 1
ATOM 2045 N N . CYS A 1 259 ? 21.915 -15.839 43.301 1.00 81.44 259 CYS A N 1
ATOM 2046 C CA . CYS A 1 259 ? 23.313 -15.935 42.925 1.00 81.44 259 CYS A CA 1
ATOM 2047 C C . CYS A 1 259 ? 24.195 -15.644 44.130 1.00 81.44 259 CYS A C 1
ATOM 2049 O O . CYS A 1 259 ? 23.986 -14.675 44.859 1.00 81.44 259 CYS A O 1
ATOM 2051 N N . ASN A 1 260 ? 25.210 -16.486 44.310 1.00 78.62 260 ASN A N 1
ATOM 2052 C CA . ASN A 1 260 ? 26.264 -16.242 45.274 1.00 78.62 260 ASN A CA 1
ATOM 2053 C C . ASN A 1 260 ? 27.295 -15.298 44.640 1.00 78.62 260 ASN A C 1
ATOM 2055 O O . ASN A 1 260 ? 28.046 -15.684 43.742 1.00 78.62 260 ASN A O 1
ATOM 2059 N N . ASP A 1 261 ? 27.325 -14.058 45.123 1.00 67.81 261 ASP A N 1
ATOM 2060 C CA . ASP A 1 261 ? 28.117 -12.948 44.579 1.00 67.81 261 ASP A CA 1
ATOM 2061 C C . ASP A 1 261 ? 29.639 -13.218 44.532 1.00 67.81 261 ASP A C 1
ATOM 2063 O O . ASP A 1 261 ? 30.389 -12.526 43.836 1.00 67.81 261 ASP A O 1
ATOM 2067 N N . SER A 1 262 ? 30.106 -14.257 45.234 1.00 64.81 262 SER A N 1
ATOM 2068 C CA . SER A 1 262 ? 31.507 -14.691 45.259 1.00 64.81 262 SER A CA 1
ATOM 2069 C C . SER A 1 262 ? 31.998 -15.329 43.950 1.00 64.81 262 SER A C 1
ATOM 2071 O O . SER A 1 262 ? 33.204 -15.342 43.688 1.00 64.81 262 SER A O 1
ATOM 2073 N N . LEU A 1 263 ? 31.099 -15.810 43.085 1.00 60.44 263 LEU A N 1
ATOM 2074 C CA . LEU A 1 263 ? 31.458 -16.551 41.879 1.00 60.44 263 LEU A CA 1
ATOM 2075 C C . LEU A 1 263 ? 31.120 -15.738 40.621 1.00 60.44 263 LEU A C 1
ATOM 2077 O O . LEU A 1 263 ? 29.992 -15.729 40.140 1.00 60.44 263 LEU A O 1
ATOM 2081 N N . LYS A 1 264 ? 32.130 -15.072 40.038 1.00 76.31 264 LYS A N 1
ATOM 2082 C CA . LYS A 1 264 ? 32.070 -14.473 38.683 1.00 76.31 264 LYS A CA 1
ATOM 2083 C C . LYS A 1 264 ? 32.044 -15.564 37.600 1.00 76.31 264 LYS A C 1
ATOM 2085 O O . LYS A 1 264 ? 32.958 -15.645 36.779 1.00 76.31 264 LYS A O 1
ATOM 2090 N N . GLN A 1 265 ? 31.056 -16.445 37.667 1.00 78.00 265 GLN A N 1
ATOM 2091 C CA . GLN A 1 265 ? 30.835 -17.539 36.730 1.00 78.00 265 GLN A CA 1
ATOM 2092 C C . GLN A 1 265 ? 29.979 -17.078 35.546 1.00 78.00 265 GLN A C 1
ATOM 2094 O O . GLN A 1 265 ? 29.303 -16.049 35.610 1.00 78.00 265 GLN A O 1
ATOM 2099 N N . ASP A 1 266 ? 30.053 -17.837 34.453 1.00 84.31 266 ASP A N 1
ATOM 2100 C CA . ASP A 1 266 ? 29.156 -17.672 33.314 1.00 84.31 266 ASP A CA 1
ATOM 2101 C C . ASP A 1 266 ? 27.735 -18.027 33.749 1.00 84.31 266 ASP A C 1
ATOM 2103 O O . ASP A 1 266 ? 27.489 -19.118 34.260 1.00 84.31 266 ASP A O 1
ATOM 2107 N N . LEU A 1 267 ? 26.807 -17.101 33.539 1.00 89.12 267 LEU A N 1
ATOM 2108 C CA . LEU A 1 267 ? 25.399 -17.291 33.836 1.00 89.12 267 LEU A CA 1
ATOM 2109 C C . LEU A 1 267 ? 24.646 -17.596 32.546 1.00 89.12 267 LEU A C 1
ATOM 2111 O O . LEU A 1 267 ? 24.836 -16.908 31.542 1.00 89.12 267 LEU A O 1
ATOM 2115 N N . MET A 1 268 ? 23.767 -18.590 32.588 1.00 91.88 268 MET A N 1
ATOM 2116 C CA . MET A 1 268 ? 22.818 -18.890 31.523 1.00 91.88 268 MET A CA 1
ATOM 2117 C C . MET A 1 268 ? 21.443 -19.083 32.156 1.00 91.88 268 MET A C 1
ATOM 2119 O O . MET A 1 268 ? 21.266 -19.977 32.978 1.00 91.88 268 MET A O 1
ATOM 2123 N N . ILE A 1 269 ? 20.494 -18.223 31.795 1.00 93.12 269 ILE A N 1
ATOM 2124 C CA . ILE A 1 269 ? 19.118 -18.266 32.289 1.00 93.12 269 ILE A CA 1
ATOM 2125 C C . ILE A 1 269 ? 18.213 -18.590 31.108 1.00 93.12 269 ILE A C 1
ATOM 2127 O O . ILE A 1 269 ? 18.168 -17.812 30.156 1.00 93.12 269 ILE A O 1
ATOM 2131 N N . ALA A 1 270 ? 17.502 -19.713 31.171 1.00 93.12 270 ALA A N 1
ATOM 2132 C CA . ALA A 1 270 ? 16.440 -20.054 30.229 1.00 93.12 270 ALA A CA 1
ATOM 2133 C C . ALA A 1 270 ? 15.080 -19.675 30.822 1.00 93.12 270 ALA A C 1
ATOM 2135 O O . ALA A 1 270 ? 14.858 -19.883 32.016 1.00 93.12 270 ALA A O 1
ATOM 2136 N N . PHE A 1 271 ? 14.188 -19.106 30.015 1.00 92.88 271 PHE A N 1
ATOM 2137 C CA . PHE A 1 271 ? 12.857 -18.705 30.453 1.00 92.88 271 PHE A CA 1
ATOM 2138 C C . PHE A 1 271 ? 11.851 -18.634 29.304 1.00 92.88 271 PHE A C 1
ATOM 2140 O O . PHE A 1 271 ? 12.235 -18.313 28.179 1.00 92.88 271 PHE A O 1
ATOM 2147 N N . PRO A 1 272 ? 10.570 -18.914 29.578 1.00 91.50 272 PRO A N 1
ATOM 2148 C CA . PRO A 1 272 ? 9.501 -18.693 28.618 1.00 91.50 272 PRO A CA 1
ATOM 2149 C C . PRO A 1 272 ? 9.158 -17.202 28.500 1.00 91.50 272 PRO A C 1
ATOM 2151 O O . PRO A 1 272 ? 9.158 -16.467 29.491 1.00 91.50 272 PRO A O 1
ATOM 2154 N N . ILE A 1 273 ? 8.841 -16.751 27.289 1.00 88.81 273 ILE A N 1
ATOM 2155 C CA . ILE A 1 273 ? 8.247 -15.443 27.013 1.00 88.81 273 ILE A CA 1
ATOM 2156 C C . ILE A 1 273 ? 6.787 -15.677 26.621 1.00 88.81 273 ILE A C 1
ATOM 2158 O O . ILE A 1 273 ? 6.550 -16.269 25.568 1.00 88.81 273 ILE A O 1
ATOM 2162 N N . PRO A 1 274 ? 5.816 -15.194 27.417 1.00 79.75 274 PRO A N 1
ATOM 2163 C CA . PRO A 1 274 ? 4.410 -15.380 27.104 1.00 79.75 274 PRO A CA 1
ATOM 2164 C C . PRO A 1 274 ? 4.021 -14.548 25.879 1.00 79.75 274 PRO A C 1
ATOM 2166 O O . PRO A 1 274 ? 4.082 -13.308 25.884 1.00 79.75 274 PRO A O 1
ATOM 2169 N N . VAL A 1 275 ? 3.601 -15.241 24.827 1.00 81.19 275 VAL A N 1
ATOM 2170 C CA . VAL A 1 275 ? 2.991 -14.658 23.631 1.00 81.19 275 VAL A CA 1
ATOM 2171 C C . VAL A 1 275 ? 1.475 -14.853 23.741 1.00 81.19 275 VAL A C 1
ATOM 2173 O O . VAL A 1 275 ? 1.027 -15.843 24.314 1.00 81.19 275 VAL A O 1
ATOM 2176 N N . GLN A 1 276 ? 0.675 -13.872 23.306 1.00 57.56 276 GLN A N 1
ATOM 2177 C CA . GLN A 1 276 ? -0.783 -14.045 23.307 1.00 57.56 276 GLN A CA 1
ATOM 2178 C C . GLN A 1 276 ? -1.148 -15.192 22.353 1.00 57.56 276 GLN A C 1
ATOM 2180 O O . GLN A 1 276 ? -0.590 -15.265 21.261 1.00 57.56 276 GLN A O 1
ATOM 2185 N N . ASP A 1 277 ? -2.051 -16.059 22.814 1.00 55.56 277 ASP A N 1
ATOM 2186 C CA . ASP A 1 277 ? -2.714 -17.125 22.050 1.00 55.56 277 ASP A CA 1
ATOM 2187 C C . ASP A 1 277 ? -1.873 -18.387 21.736 1.00 55.56 277 ASP A C 1
ATOM 2189 O O . ASP A 1 277 ? -1.784 -18.858 20.610 1.00 55.56 277 ASP A O 1
ATOM 2193 N N . GLU A 1 278 ? -1.347 -18.971 22.825 1.00 61.66 278 GLU A N 1
ATOM 2194 C CA . GLU A 1 278 ? -1.199 -20.422 23.105 1.00 61.66 278 GLU A CA 1
ATOM 2195 C C . GLU A 1 278 ? 0.196 -21.063 23.219 1.00 61.66 278 GLU A C 1
ATOM 2197 O O . GLU A 1 278 ? 0.267 -22.152 23.793 1.00 61.66 278 GLU A O 1
ATOM 2202 N N . HIS A 1 279 ? 1.321 -20.415 22.890 1.00 76.38 279 HIS A N 1
ATOM 2203 C CA . HIS A 1 279 ? 2.650 -20.995 23.183 1.00 76.38 279 HIS A CA 1
ATOM 2204 C C . HIS A 1 279 ? 3.662 -19.996 23.763 1.00 76.38 279 HIS A C 1
ATOM 2206 O O . HIS A 1 279 ? 3.877 -18.900 23.245 1.00 76.38 279 HIS A O 1
ATOM 2212 N N . ASP A 1 280 ? 4.320 -20.411 24.848 1.00 86.25 280 ASP A N 1
ATOM 2213 C CA . ASP A 1 280 ? 5.464 -19.710 25.422 1.00 86.25 280 ASP A CA 1
ATOM 2214 C C . ASP A 1 280 ? 6.681 -19.846 24.499 1.00 86.25 280 ASP A C 1
ATOM 2216 O O . ASP A 1 280 ? 7.123 -20.949 24.170 1.00 86.25 280 ASP A O 1
ATOM 2220 N N . VAL A 1 281 ? 7.276 -18.718 24.120 1.00 87.44 281 VAL A N 1
ATOM 2221 C CA . VAL A 1 281 ? 8.491 -18.689 23.301 1.00 87.44 281 VAL A CA 1
ATOM 2222 C C . VAL A 1 281 ? 9.714 -18.909 24.190 1.00 87.44 281 VAL A C 1
ATOM 2224 O O . VAL A 1 281 ? 9.905 -18.201 25.180 1.00 87.44 281 VAL A O 1
ATOM 2227 N N . SER A 1 282 ? 10.574 -19.874 23.852 1.00 91.81 282 SER A N 1
ATOM 2228 C CA . SER A 1 282 ? 11.767 -20.159 24.654 1.00 91.81 282 SER A CA 1
ATOM 2229 C C . SER A 1 282 ? 12.820 -19.075 24.455 1.00 91.81 282 SER A C 1
ATOM 2231 O O . SER A 1 282 ? 13.226 -18.770 23.333 1.00 91.81 282 SER A O 1
ATOM 2233 N N . ALA A 1 283 ? 13.305 -18.503 25.549 1.00 93.75 283 ALA A N 1
ATOM 2234 C CA . ALA A 1 283 ? 14.366 -17.519 25.526 1.00 93.75 283 ALA A CA 1
ATOM 2235 C C . ALA A 1 283 ? 15.509 -17.914 26.456 1.00 93.75 283 ALA A C 1
ATOM 2237 O O . ALA A 1 283 ? 15.317 -18.525 27.505 1.00 93.75 283 ALA A O 1
ATOM 2238 N N . THR A 1 284 ? 16.728 -17.546 26.075 1.00 95.31 284 THR A N 1
ATOM 2239 C CA . THR A 1 284 ? 17.919 -17.719 26.899 1.00 95.31 284 THR A CA 1
ATOM 2240 C C . THR A 1 284 ? 18.709 -16.423 26.958 1.00 95.31 284 THR A C 1
ATOM 2242 O O . THR A 1 284 ? 18.941 -15.756 25.953 1.00 95.31 284 THR A O 1
ATOM 2245 N N . VAL A 1 285 ? 19.154 -16.046 28.152 1.00 95.19 285 VAL A N 1
ATOM 2246 C CA . VAL A 1 285 ? 20.123 -14.967 28.334 1.00 95.19 285 VAL A CA 1
ATOM 2247 C C . VAL A 1 285 ? 21.397 -15.539 28.930 1.00 95.19 285 VAL A C 1
ATOM 2249 O O . VAL A 1 285 ? 21.383 -16.198 29.968 1.00 95.19 285 VAL A O 1
ATOM 2252 N N . GLN A 1 286 ? 22.514 -15.290 28.258 1.00 93.31 286 GLN A N 1
ATOM 2253 C CA . GLN A 1 286 ? 23.843 -15.659 28.711 1.00 93.31 286 GLN A CA 1
ATOM 2254 C C . GLN A 1 286 ? 24.590 -14.399 29.138 1.00 93.31 286 GLN A C 1
ATOM 2256 O O . GLN A 1 286 ? 24.772 -13.496 28.327 1.00 93.31 286 GLN A O 1
ATOM 2261 N N . ALA A 1 287 ? 25.067 -14.339 30.378 1.00 91.06 287 ALA A N 1
ATOM 2262 C CA . ALA A 1 287 ? 25.914 -13.259 30.871 1.00 91.06 287 ALA A CA 1
ATOM 2263 C C . ALA A 1 287 ? 27.286 -13.812 31.270 1.00 91.06 287 ALA A C 1
ATOM 2265 O O . ALA A 1 287 ? 27.404 -14.645 32.164 1.00 91.06 287 ALA A O 1
ATOM 2266 N N . ARG A 1 288 ? 28.343 -13.330 30.612 1.00 91.25 288 ARG A N 1
ATOM 2267 C CA . ARG A 1 288 ? 29.739 -13.706 30.880 1.00 91.25 288 ARG A CA 1
ATOM 2268 C C . ARG A 1 288 ? 30.524 -12.494 31.357 1.00 91.25 288 ARG A C 1
ATOM 2270 O O . ARG A 1 288 ? 30.519 -11.458 30.696 1.00 91.25 288 ARG A O 1
ATOM 2277 N N . TRP A 1 289 ? 31.242 -12.614 32.471 1.00 91.00 289 TRP A N 1
ATOM 2278 C CA . TRP A 1 289 ? 32.125 -11.543 32.935 1.00 91.00 289 TRP A CA 1
ATOM 2279 C C . TRP A 1 289 ? 33.406 -11.494 32.093 1.00 91.00 289 TRP A C 1
ATOM 2281 O O . TRP A 1 289 ? 34.275 -12.363 32.190 1.00 91.00 289 TRP A O 1
ATOM 2291 N N . ASP A 1 290 ? 33.560 -10.446 31.287 1.00 87.50 290 ASP A N 1
ATOM 2292 C CA . ASP A 1 290 ? 34.798 -10.155 30.573 1.00 87.50 290 ASP A CA 1
ATOM 2293 C C . ASP A 1 290 ? 35.802 -9.517 31.547 1.00 87.50 290 ASP A C 1
ATOM 2295 O O . ASP A 1 290 ? 35.743 -8.323 31.867 1.00 87.50 290 ASP A O 1
ATOM 2299 N N . LYS A 1 291 ? 36.748 -10.331 32.038 1.00 87.00 291 LYS A N 1
ATOM 2300 C CA . LYS A 1 291 ? 37.803 -9.885 32.965 1.00 87.00 291 LYS A CA 1
ATOM 2301 C C . LYS A 1 291 ? 38.642 -8.742 32.391 1.00 87.00 291 LYS A C 1
ATOM 2303 O O . LYS A 1 291 ? 39.044 -7.871 33.160 1.00 87.00 291 LYS A O 1
ATOM 2308 N N . SER A 1 292 ? 38.885 -8.733 31.078 1.00 87.38 292 SER A N 1
ATOM 2309 C CA . SER A 1 292 ? 39.744 -7.737 30.427 1.00 87.38 292 SER A CA 1
ATOM 2310 C C . SER A 1 292 ? 39.087 -6.358 30.398 1.00 87.38 292 SER A C 1
ATOM 2312 O O . SER A 1 292 ? 39.730 -5.349 30.679 1.00 87.38 292 SER A O 1
ATOM 2314 N N . LYS A 1 293 ? 37.774 -6.322 30.156 1.00 84.69 293 LYS A N 1
ATOM 2315 C CA . LYS A 1 293 ? 36.987 -5.086 30.066 1.00 84.69 293 LYS A CA 1
ATOM 2316 C C . LYS A 1 293 ? 36.317 -4.686 31.381 1.00 84.69 293 LYS A C 1
ATOM 2318 O O . LYS A 1 293 ? 35.742 -3.599 31.484 1.00 84.69 293 LYS A O 1
ATOM 2323 N N . LYS A 1 294 ? 36.399 -5.554 32.399 1.00 87.69 294 LYS A N 1
ATOM 2324 C CA . LYS A 1 294 ? 35.691 -5.418 33.680 1.00 87.69 294 LYS A CA 1
ATOM 2325 C C . LYS A 1 294 ? 34.206 -5.105 33.435 1.00 87.69 294 LYS A C 1
ATOM 2327 O O . LYS A 1 294 ? 33.682 -4.103 33.937 1.00 87.69 294 LYS A O 1
ATOM 2332 N N . GLU A 1 295 ? 33.568 -5.907 32.584 1.00 87.19 295 GLU A N 1
ATOM 2333 C CA . GLU A 1 295 ? 32.164 -5.743 32.194 1.00 87.19 295 GLU A CA 1
ATOM 2334 C C . GLU A 1 295 ? 31.472 -7.088 31.954 1.00 87.19 295 GLU A C 1
ATOM 2336 O O . GLU A 1 295 ? 32.122 -8.095 31.685 1.00 87.19 295 GLU A O 1
ATOM 2341 N N . TRP A 1 296 ? 30.143 -7.096 32.050 1.00 86.25 296 TRP A N 1
ATOM 2342 C CA . TRP A 1 296 ? 29.331 -8.242 31.653 1.00 86.25 296 TRP A CA 1
ATOM 2343 C C . TRP A 1 296 ? 29.054 -8.176 30.152 1.00 86.25 296 TRP A C 1
ATOM 2345 O O . TRP A 1 296 ? 28.567 -7.167 29.645 1.00 86.25 296 TRP A O 1
ATOM 2355 N N . ASN A 1 297 ? 29.367 -9.258 29.448 1.00 88.00 297 ASN A N 1
ATOM 2356 C CA . ASN A 1 297 ? 28.967 -9.482 28.071 1.00 88.00 297 ASN A CA 1
ATOM 2357 C C . ASN A 1 297 ? 27.702 -10.340 28.080 1.00 88.00 297 ASN A C 1
ATOM 2359 O O . ASN A 1 297 ? 27.749 -11.508 28.470 1.00 88.00 297 ASN A O 1
ATOM 2363 N N . CYS A 1 298 ? 26.587 -9.734 27.687 1.00 90.94 298 CYS A N 1
ATOM 2364 C CA . CYS A 1 298 ? 25.279 -10.368 27.696 1.00 90.94 298 CYS A CA 1
ATOM 2365 C C . CYS A 1 298 ? 24.865 -10.707 26.261 1.00 90.94 298 CYS A C 1
ATOM 2367 O O . CYS A 1 298 ? 24.860 -9.826 25.399 1.00 90.94 298 CYS A O 1
ATOM 2369 N N . ARG A 1 299 ? 24.495 -11.963 26.015 1.00 90.88 299 ARG A N 1
ATOM 2370 C CA . ARG A 1 299 ? 23.826 -12.420 24.795 1.00 90.88 299 ARG A CA 1
ATOM 2371 C C . ARG A 1 299 ? 22.407 -12.814 25.137 1.00 90.88 299 ARG A C 1
ATOM 2373 O O . ARG A 1 299 ? 22.195 -13.489 26.139 1.00 90.88 299 ARG A O 1
ATOM 2380 N N . PHE A 1 300 ? 21.464 -12.400 24.312 1.00 93.88 300 PHE A N 1
ATOM 2381 C CA . PHE A 1 300 ? 20.068 -12.754 24.466 1.00 93.88 300 PHE A CA 1
ATOM 2382 C C . PHE A 1 300 ? 19.633 -13.496 23.212 1.00 93.88 300 PHE A C 1
ATOM 2384 O O . PHE A 1 300 ? 19.882 -13.018 22.114 1.00 93.88 300 PHE A O 1
ATOM 2391 N N . ASN A 1 301 ? 19.056 -14.675 23.386 1.00 92.12 301 ASN A N 1
ATOM 2392 C CA . ASN A 1 301 ? 18.542 -15.513 22.319 1.00 92.12 301 ASN A CA 1
ATOM 2393 C C . ASN A 1 301 ? 17.065 -15.767 22.578 1.00 92.12 301 ASN A C 1
ATOM 2395 O O . ASN A 1 301 ? 16.695 -16.129 23.692 1.00 92.12 301 ASN A O 1
ATOM 2399 N N . VAL A 1 302 ? 16.234 -15.618 21.558 1.00 90.75 302 VAL A N 1
ATOM 2400 C CA . VAL A 1 302 ? 14.809 -15.950 21.619 1.00 90.75 302 VAL A CA 1
ATOM 2401 C C . VAL A 1 302 ? 14.535 -16.884 20.451 1.00 90.75 302 VAL A C 1
ATOM 2403 O O . VAL A 1 302 ? 14.836 -16.519 19.320 1.00 90.75 302 VAL A O 1
ATOM 2406 N N . ASN A 1 303 ? 14.073 -18.108 20.715 1.00 88.88 303 ASN A N 1
ATOM 2407 C CA . ASN A 1 303 ? 13.972 -19.181 19.715 1.00 88.88 303 ASN A CA 1
ATOM 2408 C C . ASN A 1 303 ? 15.232 -19.310 18.838 1.00 88.88 303 ASN A C 1
ATOM 2410 O O . ASN A 1 303 ? 15.154 -19.319 17.615 1.00 88.88 303 ASN A O 1
ATOM 2414 N N . GLU A 1 304 ? 16.411 -19.361 19.470 1.00 85.94 304 GLU A N 1
ATOM 2415 C CA . GLU A 1 304 ? 17.717 -19.466 18.786 1.00 85.94 304 GLU A CA 1
ATOM 2416 C C . GLU A 1 304 ? 18.110 -18.251 17.912 1.00 85.94 304 GLU A C 1
ATOM 2418 O O . GLU A 1 304 ? 19.138 -18.281 17.232 1.00 85.94 304 GLU A O 1
ATOM 2423 N N . VAL A 1 305 ? 17.343 -17.156 17.951 1.00 79.88 305 VAL A N 1
ATOM 2424 C CA . VAL A 1 305 ? 17.674 -15.890 17.284 1.00 79.88 305 VAL A CA 1
ATOM 2425 C C . VAL A 1 305 ? 18.413 -14.968 18.254 1.00 79.88 305 VAL A C 1
ATOM 2427 O O . VAL A 1 305 ? 17.848 -14.534 19.259 1.00 79.88 305 VAL A O 1
ATOM 2430 N N . ASP A 1 306 ? 19.666 -14.630 17.935 1.00 87.44 306 ASP A N 1
ATOM 2431 C CA . ASP A 1 306 ? 20.476 -13.669 18.697 1.00 87.44 306 ASP A CA 1
ATOM 2432 C C . ASP A 1 306 ? 19.870 -12.251 18.594 1.00 87.44 306 ASP A C 1
ATOM 2434 O O . ASP A 1 306 ? 19.883 -11.612 17.538 1.00 87.44 306 ASP A O 1
ATOM 2438 N N . VAL A 1 307 ? 19.392 -11.722 19.720 1.00 87.44 307 VAL A N 1
ATOM 2439 C CA . VAL A 1 307 ? 18.850 -10.367 19.854 1.00 87.44 307 VAL A CA 1
ATOM 2440 C C . VAL A 1 307 ? 19.951 -9.413 20.341 1.00 87.44 307 VAL A C 1
ATOM 2442 O O . VAL A 1 307 ? 20.494 -9.581 21.442 1.00 87.44 307 VAL A O 1
ATOM 2445 N N . PRO A 1 308 ? 20.307 -8.377 19.564 1.00 81.38 308 PRO A N 1
ATOM 2446 C CA . PRO A 1 308 ? 21.359 -7.441 19.943 1.00 81.38 308 PRO A CA 1
ATOM 2447 C C . PRO A 1 308 ? 20.919 -6.488 21.072 1.00 81.38 308 PRO A C 1
ATOM 2449 O O . PRO A 1 308 ? 19.769 -6.064 21.157 1.00 81.38 308 PRO A O 1
ATOM 2452 N N . ALA A 1 309 ? 21.853 -6.113 21.952 1.00 82.62 309 ALA A N 1
ATOM 2453 C CA . ALA A 1 309 ? 21.576 -5.187 23.053 1.00 82.62 309 ALA A CA 1
ATOM 2454 C C . ALA A 1 309 ? 21.433 -3.730 22.565 1.00 82.62 309 ALA A C 1
ATOM 2456 O O . ALA A 1 309 ? 22.306 -3.216 21.865 1.00 82.62 309 ALA A O 1
ATOM 2457 N N . CYS A 1 310 ? 20.385 -3.038 23.016 1.00 74.50 310 CYS A N 1
ATOM 2458 C CA . CYS A 1 310 ? 20.079 -1.639 22.677 1.00 74.50 310 CYS A CA 1
ATOM 2459 C C . CYS A 1 310 ? 20.804 -0.649 23.596 1.00 74.50 310 CYS A C 1
ATOM 2461 O O . CYS A 1 310 ? 21.199 0.440 23.179 1.00 74.50 310 CYS A O 1
ATOM 2463 N N . VAL A 1 311 ? 20.956 -1.027 24.871 1.00 72.25 311 VAL A N 1
ATOM 2464 C CA . VAL A 1 311 ? 21.602 -0.220 25.914 1.00 72.25 311 VAL A CA 1
ATOM 2465 C C . VAL A 1 311 ? 22.507 -1.116 26.748 1.00 72.25 311 VAL A C 1
ATOM 2467 O O . VAL A 1 311 ? 22.117 -2.211 27.155 1.00 72.25 311 VAL A O 1
ATOM 2470 N N . SER A 1 312 ? 23.718 -0.631 27.018 1.00 71.94 312 SER A N 1
ATOM 2471 C CA . SER A 1 312 ? 24.663 -1.235 27.957 1.00 71.94 312 SER A CA 1
ATOM 2472 C C . SER A 1 312 ? 25.013 -0.210 29.029 1.00 71.94 312 SER A C 1
ATOM 2474 O O . SER A 1 312 ? 25.268 0.950 28.707 1.00 71.94 312 SER A O 1
ATOM 2476 N N . SER A 1 313 ? 25.069 -0.641 30.290 1.00 62.19 313 SER A N 1
ATOM 2477 C CA . SER A 1 313 ? 25.282 0.210 31.476 1.00 62.19 313 SER A CA 1
ATOM 2478 C C . SER A 1 313 ? 26.439 1.231 31.412 1.00 62.19 313 SER A C 1
ATOM 2480 O O . SER A 1 313 ? 26.405 2.217 32.146 1.00 62.19 313 SER A O 1
ATOM 2482 N N . LYS A 1 314 ? 27.451 1.059 30.544 1.00 61.12 314 LYS A N 1
ATOM 2483 C CA . LYS A 1 314 ? 28.561 2.024 30.370 1.00 61.12 314 LYS A CA 1
ATOM 2484 C C . LYS A 1 314 ? 28.435 2.948 29.152 1.00 61.12 314 LYS A C 1
ATOM 2486 O O . LYS A 1 314 ? 29.089 3.989 29.119 1.00 61.12 314 LYS A O 1
ATOM 2491 N N . LYS A 1 315 ? 27.620 2.607 28.149 1.00 58.97 315 LYS A N 1
ATOM 2492 C CA . LYS A 1 315 ? 27.430 3.438 26.950 1.00 58.97 315 LYS A CA 1
ATOM 2493 C C . LYS A 1 315 ? 26.141 4.238 27.117 1.00 58.97 315 LYS A C 1
ATOM 2495 O O . LYS A 1 315 ? 25.061 3.729 26.861 1.00 58.97 315 LYS A O 1
ATOM 2500 N N . LYS A 1 316 ? 26.267 5.507 27.524 1.00 48.56 316 LYS A N 1
ATOM 2501 C CA . LYS A 1 316 ? 25.138 6.451 27.692 1.00 48.56 316 LYS A CA 1
ATOM 2502 C C . LYS A 1 316 ? 24.396 6.793 26.388 1.00 48.56 316 LYS A C 1
ATOM 2504 O O . LYS A 1 316 ? 23.427 7.540 26.421 1.00 48.56 316 LYS A O 1
ATOM 2509 N N . ASN A 1 317 ? 24.844 6.263 25.252 1.00 43.19 317 ASN A N 1
ATOM 2510 C CA . ASN A 1 317 ? 24.252 6.532 23.953 1.00 43.19 317 ASN A CA 1
ATOM 2511 C C . ASN A 1 317 ? 23.350 5.362 23.567 1.00 43.19 317 ASN A C 1
ATOM 2513 O O . ASN A 1 317 ? 23.828 4.236 23.418 1.00 43.19 317 ASN A O 1
ATOM 2517 N N . PHE A 1 318 ? 22.065 5.653 23.375 1.00 44.72 318 PHE A N 1
ATOM 2518 C CA . PHE A 1 318 ? 21.150 4.759 22.678 1.00 44.72 318 PHE A CA 1
ATOM 2519 C C . PHE A 1 318 ? 21.690 4.521 21.271 1.00 44.72 318 PHE A C 1
ATOM 2521 O O . PHE A 1 318 ? 21.866 5.464 20.499 1.00 44.72 318 PHE A O 1
ATOM 2528 N N . ILE A 1 319 ? 21.956 3.264 20.936 1.00 43.59 319 ILE A N 1
ATOM 2529 C CA . ILE A 1 319 ? 22.120 2.871 19.543 1.00 43.59 319 ILE A CA 1
ATOM 2530 C C . ILE A 1 319 ? 20.718 2.461 19.095 1.00 43.59 319 ILE A C 1
ATOM 2532 O O . ILE A 1 319 ? 20.082 1.639 19.752 1.00 43.59 319 ILE A O 1
ATOM 2536 N N . ALA A 1 320 ? 20.203 3.071 18.027 1.00 36.09 320 ALA A N 1
ATOM 2537 C CA . ALA A 1 320 ? 19.016 2.550 17.362 1.00 36.09 320 ALA A CA 1
ATOM 2538 C C . ALA A 1 320 ? 19.419 1.202 16.761 1.00 36.09 320 ALA A C 1
ATOM 2540 O O . ALA A 1 320 ? 20.143 1.151 15.767 1.00 36.09 320 ALA A O 1
ATOM 2541 N N . VAL A 1 321 ? 19.060 0.120 17.443 1.00 51.28 321 VAL A N 1
ATOM 2542 C CA . VAL A 1 321 ? 19.363 -1.233 16.998 1.00 51.28 321 VAL A CA 1
ATOM 2543 C C . VAL A 1 321 ? 18.082 -1.838 16.442 1.00 51.28 321 VAL A C 1
ATOM 2545 O O . VAL A 1 321 ? 17.020 -1.721 17.048 1.00 51.28 321 VAL A O 1
ATOM 2548 N N . TYR A 1 322 ? 18.220 -2.432 15.257 1.00 51.59 322 TYR A N 1
ATOM 2549 C CA . TYR A 1 322 ? 17.263 -3.319 14.602 1.00 51.59 322 TYR A CA 1
ATOM 2550 C C . TYR A 1 322 ? 16.512 -4.200 15.613 1.00 51.59 322 TYR A C 1
ATOM 2552 O O . TYR A 1 322 ? 17.154 -4.822 16.462 1.00 51.59 322 TYR A O 1
ATOM 2560 N N . ARG A 1 323 ? 15.180 -4.253 15.507 1.00 74.81 323 ARG A N 1
ATOM 2561 C CA . ARG A 1 323 ? 14.334 -5.175 16.271 1.00 74.81 323 ARG A CA 1
ATOM 2562 C C . ARG A 1 323 ? 14.170 -6.453 15.453 1.00 74.81 323 ARG A C 1
ATOM 2564 O O . ARG A 1 323 ? 13.511 -6.407 14.419 1.00 74.81 323 ARG A O 1
ATOM 2571 N N . PRO A 1 324 ? 14.825 -7.562 15.826 1.00 68.69 324 PRO A N 1
ATOM 2572 C CA . PRO A 1 324 ? 14.571 -8.827 15.161 1.00 68.69 324 PRO A CA 1
ATOM 2573 C C . PRO A 1 324 ? 13.145 -9.284 15.474 1.00 68.69 324 PRO A C 1
ATOM 2575 O O . PRO A 1 324 ? 12.721 -9.253 16.632 1.00 68.69 324 PRO A O 1
ATOM 2578 N N . GLU A 1 325 ? 12.436 -9.712 14.438 1.00 69.25 325 GLU A N 1
ATOM 2579 C CA . GLU A 1 325 ? 11.177 -10.434 14.565 1.00 69.25 325 GLU A CA 1
ATOM 2580 C C . GLU A 1 325 ? 11.472 -11.870 15.005 1.00 69.25 325 GLU A C 1
ATOM 2582 O O . GLU A 1 325 ? 12.337 -12.542 14.432 1.00 69.25 325 GLU A O 1
ATOM 2587 N N . VAL A 1 326 ? 10.786 -12.326 16.052 1.00 72.69 326 VAL A N 1
ATOM 2588 C CA . VAL A 1 326 ? 10.958 -13.665 16.608 1.00 72.69 326 VAL A CA 1
ATOM 2589 C C . VAL A 1 326 ? 9.621 -14.397 16.583 1.00 72.69 326 VAL A C 1
ATOM 2591 O O . VAL A 1 326 ? 8.713 -14.074 17.347 1.00 72.69 326 VAL A O 1
ATOM 2594 N N . VAL A 1 327 ? 9.520 -15.387 15.694 1.00 62.84 327 VAL A N 1
ATOM 2595 C CA . VAL A 1 327 ? 8.333 -16.237 15.496 1.00 62.84 327 VAL A CA 1
ATOM 2596 C C . VAL A 1 327 ? 8.589 -17.628 16.100 1.00 62.84 327 VAL A C 1
ATOM 2598 O O . VAL A 1 327 ? 9.742 -18.037 16.274 1.00 62.84 327 VAL A O 1
ATOM 2601 N N . ASP A 1 328 ? 7.533 -18.358 16.466 1.00 50.19 328 ASP A N 1
ATOM 2602 C CA . ASP A 1 328 ? 7.632 -19.723 16.998 1.00 50.19 328 ASP A CA 1
ATOM 2603 C C . ASP A 1 328 ? 8.286 -20.693 15.989 1.00 50.19 328 ASP A C 1
ATOM 2605 O O . ASP A 1 328 ? 7.791 -20.902 14.880 1.00 50.19 328 ASP A O 1
ATOM 2609 N N . ALA A 1 329 ? 9.405 -21.309 16.384 1.00 42.03 329 ALA A N 1
ATOM 2610 C CA . ALA A 1 329 ? 10.127 -22.296 15.583 1.00 42.03 329 ALA A CA 1
ATOM 2611 C C . ALA A 1 329 ? 9.343 -23.612 15.400 1.00 42.03 329 ALA A C 1
ATOM 2613 O O . ALA A 1 329 ? 9.601 -24.353 14.447 1.00 42.03 329 ALA A O 1
ATOM 2614 N N . SER A 1 330 ? 8.371 -23.905 16.275 1.00 39.00 330 SER A N 1
ATOM 2615 C CA . SER A 1 330 ? 7.520 -25.098 16.183 1.00 39.00 330 SER A CA 1
ATOM 2616 C C . SER A 1 330 ? 6.584 -25.052 14.963 1.00 39.00 330 SER A C 1
ATOM 2618 O O . SER A 1 330 ? 6.382 -26.070 14.295 1.00 39.00 330 SER A O 1
ATOM 2620 N N . LEU A 1 331 ? 6.147 -23.848 14.567 1.00 36.69 331 LEU A N 1
ATOM 2621 C CA . LEU A 1 331 ? 5.346 -23.590 13.363 1.00 36.69 331 LEU A CA 1
ATOM 2622 C C . LEU A 1 331 ? 6.135 -23.818 12.055 1.00 36.69 331 LEU A C 1
ATOM 2624 O O . LEU A 1 331 ? 5.547 -23.926 10.979 1.00 36.69 331 LEU A O 1
ATOM 2628 N N . TYR A 1 332 ? 7.463 -23.964 12.150 1.00 37.28 332 TYR A N 1
ATOM 2629 C CA . TYR A 1 332 ? 8.400 -24.139 11.035 1.00 37.28 332 TYR A CA 1
ATOM 2630 C C . TYR A 1 332 ? 9.136 -25.487 11.036 1.00 37.28 332 TYR A C 1
ATOM 2632 O O . TYR A 1 332 ? 10.167 -25.614 10.362 1.00 37.28 332 TYR A O 1
ATOM 2640 N N . GLN A 1 333 ? 8.621 -26.521 11.718 1.00 29.30 333 GLN A N 1
ATOM 2641 C CA . GLN A 1 333 ? 9.168 -27.885 11.627 1.00 29.30 333 GLN A CA 1
ATOM 2642 C C . GLN A 1 333 ? 9.020 -28.447 10.199 1.00 29.30 333 GLN A C 1
ATOM 2644 O O . GLN A 1 333 ? 8.074 -29.146 9.837 1.00 29.30 333 GLN A O 1
ATOM 2649 N N . GLY A 1 334 ? 9.984 -28.074 9.357 1.00 34.00 334 GLY A N 1
ATOM 2650 C CA . GLY A 1 334 ? 10.113 -28.442 7.956 1.00 34.00 334 GLY A CA 1
ATOM 2651 C C . GLY A 1 334 ? 10.895 -27.451 7.082 1.00 34.00 334 GLY A C 1
ATOM 2652 O O . GLY A 1 334 ? 11.262 -27.849 5.978 1.00 34.00 334 GLY A O 1
ATOM 2653 N N . ALA A 1 335 ? 11.159 -26.203 7.510 1.00 35.56 335 ALA A N 1
ATOM 2654 C CA . ALA A 1 335 ? 11.698 -25.190 6.583 1.00 35.56 335 ALA A CA 1
ATOM 2655 C C . ALA A 1 335 ? 12.575 -24.055 7.164 1.00 35.56 335 ALA A C 1
ATOM 2657 O O . ALA A 1 335 ? 12.785 -23.062 6.471 1.00 35.56 335 ALA A O 1
ATOM 2658 N N . SER A 1 336 ? 13.157 -24.170 8.361 1.00 31.02 336 SER A N 1
ATOM 2659 C CA . SER A 1 336 ? 14.206 -23.234 8.807 1.00 31.02 336 SER A CA 1
ATOM 2660 C C . SER A 1 336 ? 15.607 -23.771 8.481 1.00 31.02 336 SER A C 1
ATOM 2662 O O . SER A 1 336 ? 16.308 -24.334 9.322 1.00 31.02 336 SER A O 1
ATOM 2664 N N . ASP A 1 337 ? 16.058 -23.602 7.232 1.00 41.31 337 ASP A N 1
ATOM 2665 C CA . ASP A 1 337 ? 17.469 -23.836 6.898 1.00 41.31 337 ASP A CA 1
ATOM 2666 C C . ASP A 1 337 ? 18.308 -22.638 7.398 1.00 41.31 337 ASP A C 1
ATOM 2668 O O . ASP A 1 337 ? 18.636 -21.715 6.655 1.00 41.31 337 ASP A O 1
ATOM 2672 N N . HIS A 1 338 ? 18.688 -22.646 8.685 1.00 42.66 338 HIS A N 1
ATOM 2673 C CA . HIS A 1 338 ? 19.621 -21.694 9.323 1.00 42.66 338 HIS A CA 1
ATOM 2674 C C . HIS A 1 338 ? 21.066 -21.767 8.769 1.00 42.66 338 HIS A C 1
ATOM 2676 O O . HIS A 1 338 ? 22.035 -21.391 9.439 1.00 42.66 338 HIS A O 1
ATOM 2682 N N . ARG A 1 339 ? 21.274 -22.253 7.541 1.00 47.06 339 ARG A N 1
ATOM 2683 C CA . ARG A 1 339 ? 22.600 -22.606 7.012 1.00 47.06 339 ARG A CA 1
ATOM 2684 C C . ARG A 1 339 ? 23.495 -21.436 6.622 1.00 47.06 339 ARG A C 1
ATOM 2686 O O . ARG A 1 339 ? 24.695 -21.651 6.469 1.00 47.06 339 ARG A O 1
ATOM 2693 N N . LEU A 1 340 ? 22.990 -20.204 6.556 1.00 46.81 340 LEU A N 1
ATOM 2694 C CA . LEU A 1 340 ? 23.864 -19.034 6.385 1.00 46.81 340 LEU A CA 1
ATOM 2695 C C . LEU A 1 340 ? 24.649 -18.677 7.659 1.00 46.81 340 LEU A C 1
ATOM 2697 O O . LEU A 1 340 ? 25.719 -18.089 7.538 1.00 46.81 340 LEU A O 1
ATOM 2701 N N . SER A 1 341 ? 24.201 -19.090 8.856 1.00 41.84 341 SER A N 1
ATOM 2702 C CA . SER A 1 341 ? 24.949 -18.865 10.111 1.00 41.84 341 SER A CA 1
ATOM 2703 C C . SER A 1 341 ? 26.264 -19.659 10.180 1.00 41.84 341 SER A C 1
ATOM 2705 O O . SER A 1 341 ? 27.174 -19.295 10.924 1.00 41.84 341 SER A O 1
ATOM 2707 N N . LYS A 1 342 ? 26.384 -20.726 9.374 1.00 45.25 342 LYS A N 1
ATOM 2708 C CA . LYS A 1 342 ? 27.596 -21.552 9.245 1.00 45.25 342 LYS A CA 1
ATOM 2709 C C . LYS A 1 342 ? 28.559 -21.074 8.165 1.00 45.25 342 LYS A C 1
ATOM 2711 O O . LYS A 1 342 ? 29.703 -21.529 8.146 1.00 45.25 342 LYS A O 1
ATOM 2716 N N . VAL A 1 343 ? 28.137 -20.179 7.272 1.00 51.56 343 VAL A N 1
ATOM 2717 C CA . VAL A 1 343 ? 29.088 -19.504 6.389 1.00 51.56 343 VAL A CA 1
ATOM 2718 C C . VAL A 1 343 ? 29.882 -18.576 7.294 1.00 51.56 343 VAL A C 1
ATOM 2720 O O . VAL A 1 343 ? 29.299 -17.687 7.907 1.00 51.56 343 VAL A O 1
ATOM 2723 N N . ASP A 1 344 ? 31.192 -18.801 7.424 1.00 50.41 344 ASP A N 1
ATOM 2724 C CA . ASP A 1 344 ? 32.081 -17.942 8.209 1.00 50.41 344 ASP A CA 1
ATOM 2725 C C . ASP A 1 344 ? 32.169 -16.558 7.538 1.00 50.41 344 ASP A C 1
ATOM 2727 O O . ASP A 1 344 ? 33.124 -16.208 6.839 1.00 50.41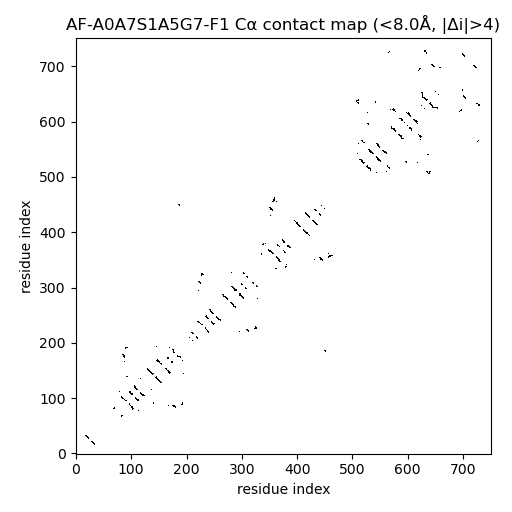 344 ASP A O 1
ATOM 2731 N N . ALA A 1 345 ? 31.106 -15.769 7.703 1.00 49.62 345 ALA A N 1
ATOM 2732 C CA . ALA A 1 345 ? 30.912 -14.449 7.122 1.00 49.62 345 ALA A CA 1
ATOM 2733 C C . ALA A 1 345 ? 31.977 -13.460 7.619 1.00 49.62 345 ALA A C 1
ATOM 2735 O O . ALA A 1 345 ? 32.174 -12.400 7.028 1.00 49.62 345 ALA A O 1
ATOM 2736 N N . ARG A 1 346 ? 32.708 -13.817 8.688 1.00 50.50 346 ARG A N 1
ATOM 2737 C CA . ARG A 1 346 ? 33.875 -13.070 9.165 1.00 50.50 346 ARG A CA 1
ATOM 2738 C C . ARG A 1 346 ? 35.098 -13.281 8.277 1.00 50.50 346 ARG A C 1
ATOM 2740 O O . ARG A 1 346 ? 35.913 -12.369 8.162 1.00 50.50 346 ARG A O 1
ATOM 2747 N N . GLN A 1 347 ? 35.238 -14.445 7.644 1.00 60.59 347 GLN A N 1
ATOM 2748 C CA . GLN A 1 347 ? 36.368 -14.741 6.760 1.00 60.59 347 GLN A CA 1
ATOM 2749 C C . GLN A 1 347 ? 36.081 -14.402 5.295 1.00 60.59 347 GLN A C 1
ATOM 2751 O O . GLN A 1 347 ? 37.004 -14.026 4.568 1.00 60.59 347 GLN A O 1
ATOM 2756 N N . ASN A 1 348 ? 34.823 -14.473 4.864 1.00 72.06 348 ASN A N 1
ATOM 2757 C CA . ASN A 1 348 ? 34.431 -14.261 3.476 1.00 72.06 348 ASN A CA 1
ATOM 2758 C C . ASN A 1 348 ? 33.488 -13.060 3.355 1.00 72.06 348 ASN A C 1
ATOM 2760 O O . ASN A 1 348 ? 32.362 -13.082 3.845 1.00 72.06 348 ASN A O 1
ATOM 2764 N N . LYS A 1 349 ? 33.949 -11.994 2.688 1.00 90.25 349 LYS A N 1
ATOM 2765 C CA . LYS A 1 349 ? 33.173 -10.764 2.490 1.00 90.25 349 LYS A CA 1
ATOM 2766 C C . LYS A 1 349 ? 32.062 -11.024 1.470 1.00 90.25 349 LYS A C 1
ATOM 2768 O O . LYS A 1 349 ? 32.328 -11.056 0.268 1.00 90.25 349 LYS A O 1
ATOM 2773 N N . LEU A 1 350 ? 30.836 -11.242 1.947 1.00 93.56 350 LEU A N 1
ATOM 2774 C CA . LEU A 1 350 ? 29.654 -11.394 1.095 1.00 93.56 350 LEU A CA 1
ATOM 2775 C C . LEU A 1 350 ? 29.435 -10.121 0.268 1.00 93.56 350 LEU A C 1
ATOM 2777 O O . LEU A 1 350 ? 29.487 -9.006 0.787 1.00 93.56 350 LEU A O 1
ATOM 2781 N N . VAL A 1 351 ? 29.224 -10.292 -1.034 1.00 95.00 351 VAL A N 1
ATOM 2782 C CA . VAL A 1 351 ? 29.051 -9.197 -1.999 1.00 95.00 351 VAL A CA 1
ATOM 2783 C C . VAL A 1 351 ? 27.682 -9.191 -2.661 1.00 95.00 351 VAL A C 1
ATOM 2785 O O . VAL A 1 351 ? 27.228 -8.107 -3.033 1.00 95.00 351 VAL A O 1
ATOM 2788 N N . ALA A 1 352 ? 27.031 -10.352 -2.770 1.00 95.44 352 ALA A N 1
ATOM 2789 C CA . ALA A 1 352 ? 25.670 -10.491 -3.274 1.00 95.44 352 ALA A CA 1
ATOM 2790 C C . ALA A 1 352 ? 24.949 -11.678 -2.612 1.00 95.44 352 ALA A C 1
ATOM 2792 O O . ALA A 1 352 ? 25.582 -12.701 -2.346 1.00 95.44 352 ALA A O 1
ATOM 2793 N N . ILE A 1 353 ? 23.643 -11.556 -2.369 1.00 95.75 353 ILE A N 1
ATOM 2794 C CA . ILE A 1 353 ? 22.756 -12.676 -2.012 1.00 95.75 353 ILE A CA 1
ATOM 2795 C C . ILE A 1 353 ? 21.511 -12.589 -2.894 1.00 95.75 353 ILE A C 1
ATOM 2797 O O . ILE A 1 353 ? 21.000 -11.496 -3.137 1.00 95.75 353 ILE A O 1
ATOM 2801 N N . PHE A 1 354 ? 21.049 -13.738 -3.369 1.00 96.50 354 PHE A N 1
ATOM 2802 C CA . PHE A 1 354 ? 19.850 -13.914 -4.175 1.00 96.50 354 PHE A CA 1
ATOM 2803 C C . PHE A 1 354 ? 18.934 -14.916 -3.480 1.00 96.50 354 PHE A C 1
ATOM 2805 O O . PHE A 1 354 ? 19.419 -15.939 -2.988 1.00 96.50 354 PHE A O 1
ATOM 2812 N N . GLN A 1 355 ? 17.634 -14.634 -3.460 1.00 95.88 355 GLN A N 1
ATOM 2813 C CA . GLN A 1 355 ? 16.616 -15.501 -2.868 1.00 95.88 355 GLN A CA 1
ATOM 2814 C C . GLN A 1 355 ? 15.492 -15.765 -3.869 1.00 95.88 355 GLN A C 1
ATOM 2816 O O . GLN A 1 355 ? 15.064 -14.861 -4.583 1.00 95.88 355 GLN A O 1
ATOM 2821 N N . PHE A 1 356 ? 15.024 -17.007 -3.916 1.00 96.06 356 PHE A N 1
ATOM 2822 C CA . PHE A 1 356 ? 13.904 -17.469 -4.744 1.00 96.06 356 PHE A CA 1
ATOM 2823 C C . PHE A 1 356 ? 13.252 -18.687 -4.078 1.00 96.06 356 PHE A C 1
ATOM 2825 O O . PHE A 1 356 ? 13.746 -19.151 -3.048 1.00 96.06 356 PHE A O 1
ATOM 2832 N N . MET A 1 357 ? 12.148 -19.197 -4.623 1.00 95.62 357 MET A N 1
ATOM 2833 C CA . MET A 1 357 ? 11.468 -20.386 -4.104 1.00 95.62 357 MET A CA 1
ATOM 2834 C C . MET A 1 357 ? 11.428 -21.521 -5.131 1.00 95.62 357 MET A C 1
ATOM 2836 O O . MET A 1 357 ? 11.403 -21.291 -6.342 1.00 95.62 357 MET A O 1
ATOM 2840 N N . THR A 1 358 ? 11.462 -22.753 -4.625 1.00 94.56 358 THR A N 1
ATOM 2841 C CA . THR A 1 358 ? 11.198 -23.980 -5.388 1.00 94.56 358 THR A CA 1
ATOM 2842 C C . THR A 1 358 ? 10.250 -24.861 -4.583 1.00 94.56 358 THR A C 1
ATOM 2844 O O . THR A 1 358 ? 10.639 -25.314 -3.501 1.00 94.56 358 THR A O 1
ATOM 2847 N N . LEU A 1 359 ? 9.048 -25.129 -5.089 1.00 91.62 359 LEU A N 1
ATOM 2848 C CA . LEU A 1 359 ? 7.982 -25.875 -4.413 1.00 91.62 359 LEU A CA 1
ATOM 2849 C C . LEU A 1 359 ? 7.617 -25.272 -3.045 1.00 91.62 359 LEU A C 1
ATOM 2851 O O . LEU A 1 359 ? 7.358 -26.002 -2.083 1.00 91.62 359 LEU A O 1
ATOM 2855 N N . GLY A 1 360 ? 7.662 -23.941 -2.927 1.00 87.94 360 GLY A N 1
ATOM 2856 C CA . GLY A 1 360 ? 7.442 -23.218 -1.671 1.00 87.94 360 GLY A CA 1
ATOM 2857 C C . GLY A 1 360 ? 8.600 -23.281 -0.667 1.00 87.94 360 GLY A C 1
ATOM 2858 O O . GLY A 1 360 ? 8.447 -22.832 0.467 1.00 87.94 360 GLY A O 1
ATOM 2859 N N . TYR A 1 361 ? 9.758 -23.837 -1.045 1.00 88.62 361 TYR A N 1
ATOM 2860 C CA . TYR A 1 361 ? 10.969 -23.810 -0.221 1.00 88.62 361 TYR A CA 1
ATOM 2861 C C . TYR A 1 361 ? 11.893 -22.675 -0.644 1.00 88.62 361 TYR A C 1
ATOM 2863 O O . TYR A 1 361 ? 12.259 -22.580 -1.815 1.00 88.62 361 TYR A O 1
ATOM 2871 N N . HIS A 1 362 ? 12.341 -21.872 0.321 1.00 92.38 362 HIS A N 1
ATOM 2872 C CA . HIS A 1 362 ? 13.335 -20.831 0.084 1.00 92.38 362 HIS A CA 1
ATOM 2873 C C . HIS A 1 362 ? 14.678 -21.423 -0.346 1.00 92.38 362 HIS A C 1
ATOM 2875 O O . HIS A 1 362 ? 15.232 -22.311 0.302 1.00 92.38 362 HIS A O 1
ATOM 2881 N N . ARG A 1 363 ? 15.224 -20.862 -1.420 1.00 95.62 363 ARG A N 1
ATOM 2882 C CA . ARG A 1 363 ? 16.561 -21.124 -1.940 1.00 95.62 363 ARG A CA 1
ATOM 2883 C C . ARG A 1 363 ? 17.397 -19.870 -1.851 1.00 95.62 363 ARG A C 1
ATOM 2885 O O . ARG A 1 363 ? 16.894 -18.762 -2.040 1.00 95.62 363 ARG A O 1
ATOM 2892 N N . THR A 1 364 ? 18.681 -20.047 -1.568 1.00 95.88 364 THR A N 1
ATOM 2893 C CA . THR A 1 364 ? 19.624 -18.934 -1.491 1.00 95.88 364 THR A CA 1
ATOM 2894 C C . THR A 1 364 ? 20.880 -19.214 -2.292 1.00 95.88 364 THR A C 1
ATOM 2896 O O . THR A 1 364 ? 21.556 -20.217 -2.076 1.00 95.88 364 THR A O 1
ATOM 2899 N N . VAL A 1 365 ? 21.257 -18.265 -3.146 1.00 97.19 365 VAL A N 1
ATOM 2900 C CA . VAL A 1 365 ? 22.590 -18.217 -3.753 1.00 97.19 365 VAL A CA 1
ATOM 2901 C C . VAL A 1 365 ? 23.330 -17.021 -3.175 1.00 97.19 365 VAL A C 1
ATOM 2903 O O . VAL A 1 365 ? 22.882 -15.884 -3.304 1.00 97.19 365 VAL A O 1
ATOM 2906 N N . ALA A 1 366 ? 24.469 -17.261 -2.534 1.00 96.50 366 ALA A N 1
ATOM 2907 C CA . ALA A 1 366 ? 25.305 -16.206 -1.973 1.00 96.50 366 ALA A CA 1
ATOM 2908 C C . ALA A 1 366 ? 26.664 -16.168 -2.671 1.00 96.50 366 ALA A C 1
ATOM 2910 O O . ALA A 1 366 ? 27.250 -17.201 -2.986 1.00 96.50 366 ALA A O 1
ATOM 2911 N N . VAL A 1 367 ? 27.182 -14.964 -2.892 1.00 97.06 367 VAL A N 1
ATOM 2912 C CA . VAL A 1 367 ? 28.485 -14.732 -3.512 1.00 97.06 367 VAL A CA 1
ATOM 2913 C C . VAL A 1 367 ? 29.353 -13.990 -2.511 1.00 97.06 367 VAL A C 1
ATOM 2915 O O . VAL A 1 367 ? 29.009 -12.891 -2.074 1.00 97.06 367 VAL A O 1
ATOM 2918 N N . ALA A 1 368 ? 30.491 -14.576 -2.158 1.00 96.00 368 ALA A N 1
ATOM 2919 C CA . ALA A 1 368 ? 31.557 -13.909 -1.429 1.00 96.00 368 ALA A CA 1
ATOM 2920 C C . ALA A 1 368 ? 32.687 -13.512 -2.372 1.00 96.00 368 ALA A C 1
ATOM 2922 O O . ALA A 1 368 ? 32.929 -14.180 -3.375 1.00 96.00 368 ALA A O 1
ATOM 2923 N N . HIS A 1 369 ? 33.402 -12.441 -2.035 1.00 94.00 369 HIS A N 1
ATOM 2924 C CA . HIS A 1 369 ? 34.553 -11.982 -2.804 1.00 94.00 369 HIS A CA 1
ATOM 2925 C C . HIS A 1 369 ? 35.706 -11.570 -1.893 1.00 94.00 369 HIS A C 1
ATOM 2927 O O . HIS A 1 369 ? 35.567 -10.671 -1.062 1.00 94.00 369 HIS A O 1
ATOM 2933 N N . ARG A 1 370 ? 36.867 -12.211 -2.052 1.00 92.44 370 ARG A N 1
ATOM 2934 C CA . ARG A 1 370 ? 38.086 -11.884 -1.301 1.00 92.44 370 ARG A CA 1
ATOM 2935 C C . ARG A 1 370 ? 39.326 -12.209 -2.125 1.00 92.44 370 ARG A C 1
ATOM 2937 O O . ARG A 1 370 ? 39.410 -13.279 -2.703 1.00 92.44 370 ARG A O 1
ATOM 2944 N N . ASN A 1 371 ? 40.313 -11.311 -2.153 1.00 92.38 371 ASN A N 1
ATOM 2945 C CA . ASN A 1 371 ? 41.614 -11.542 -2.806 1.00 92.38 371 ASN A CA 1
ATOM 2946 C C . ASN A 1 371 ? 41.512 -12.031 -4.267 1.00 92.38 371 ASN A C 1
ATOM 2948 O O . ASN A 1 371 ? 42.239 -12.929 -4.682 1.00 92.38 371 ASN A O 1
ATOM 2952 N N . CYS A 1 372 ? 40.602 -11.438 -5.043 1.00 92.25 372 CYS A N 1
ATOM 2953 C CA . CYS A 1 372 ? 40.293 -11.847 -6.419 1.00 92.25 372 CYS A CA 1
ATOM 2954 C C . CYS A 1 372 ? 39.741 -13.279 -6.566 1.00 92.25 372 CYS A C 1
ATOM 2956 O O . CYS A 1 372 ? 39.797 -13.862 -7.649 1.00 92.25 372 CYS A O 1
ATOM 2958 N N . LEU A 1 373 ? 39.206 -13.843 -5.482 1.00 94.69 373 LEU A N 1
ATOM 2959 C CA . LEU A 1 373 ? 38.468 -15.097 -5.468 1.00 94.69 373 LEU A CA 1
ATOM 2960 C C . LEU A 1 373 ? 36.993 -14.801 -5.212 1.00 94.69 373 LEU A C 1
ATOM 2962 O O . LEU A 1 373 ? 36.658 -14.139 -4.227 1.00 94.69 373 LEU A O 1
ATOM 2966 N N . TRP A 1 374 ? 36.119 -15.291 -6.083 1.00 96.44 374 TRP A N 1
ATOM 2967 C CA . TRP A 1 374 ? 34.700 -15.431 -5.785 1.00 96.44 374 TRP A CA 1
ATOM 2968 C C . TRP A 1 374 ? 34.441 -16.803 -5.198 1.00 96.44 374 TRP A C 1
ATOM 2970 O O . TRP A 1 374 ? 34.910 -17.794 -5.744 1.00 96.44 374 TRP A O 1
ATOM 2980 N N . THR A 1 375 ? 33.656 -16.874 -4.133 1.00 96.94 375 THR A N 1
ATOM 2981 C CA . THR A 1 375 ? 33.156 -18.138 -3.592 1.00 96.94 375 THR A CA 1
ATOM 2982 C C . THR A 1 375 ? 31.640 -18.102 -3.640 1.00 96.94 375 THR A C 1
ATOM 2984 O O . THR A 1 375 ? 31.025 -17.206 -3.061 1.00 96.94 375 THR A O 1
ATOM 2987 N N . ILE A 1 376 ? 31.046 -19.046 -4.362 1.00 96.94 376 ILE A N 1
ATOM 2988 C CA . ILE A 1 376 ? 29.598 -19.154 -4.537 1.00 96.94 376 ILE A CA 1
ATOM 2989 C C . ILE A 1 376 ? 29.083 -20.212 -3.570 1.00 96.94 376 ILE A C 1
ATOM 2991 O O . ILE A 1 376 ? 29.661 -21.295 -3.464 1.00 96.94 376 ILE A O 1
ATOM 2995 N N . PHE A 1 377 ? 27.994 -19.899 -2.881 1.00 96.69 377 PHE A N 1
ATOM 2996 C CA . PHE A 1 377 ? 27.293 -20.788 -1.967 1.00 96.69 377 PHE A CA 1
ATOM 2997 C C . PHE A 1 377 ? 25.864 -21.003 -2.460 1.00 96.69 377 PHE A C 1
ATOM 2999 O O . PHE A 1 377 ? 25.226 -20.047 -2.896 1.00 96.69 377 PHE A O 1
ATOM 3006 N N . ILE A 1 378 ? 25.362 -22.229 -2.345 1.00 96.38 378 ILE A N 1
ATOM 3007 C CA . ILE A 1 378 ? 23.970 -22.601 -2.619 1.00 96.38 378 ILE A CA 1
ATOM 3008 C C . ILE A 1 378 ? 23.408 -23.201 -1.333 1.00 96.38 378 ILE A C 1
ATOM 3010 O O . ILE A 1 378 ? 23.986 -24.141 -0.786 1.00 96.38 378 ILE A O 1
ATOM 3014 N N . ASP A 1 379 ? 22.333 -22.617 -0.807 1.00 94.75 379 ASP A N 1
ATOM 3015 C CA . ASP A 1 379 ? 21.683 -23.015 0.449 1.00 94.75 379 ASP A CA 1
ATOM 3016 C C . ASP A 1 379 ? 22.693 -23.162 1.613 1.00 94.75 379 ASP A C 1
ATOM 3018 O O . ASP A 1 379 ? 22.712 -24.130 2.377 1.00 94.75 379 ASP A O 1
ATOM 3022 N N . GLY A 1 380 ? 23.622 -22.198 1.694 1.00 91.44 380 GLY A N 1
ATOM 3023 C CA . GLY A 1 380 ? 24.695 -22.132 2.694 1.00 91.44 380 GLY A CA 1
ATOM 3024 C C . GLY A 1 380 ? 25.853 -23.120 2.493 1.00 91.44 380 GLY A C 1
ATOM 3025 O O . GLY A 1 380 ? 26.822 -23.083 3.252 1.00 91.44 380 GLY A O 1
ATOM 3026 N N . LYS A 1 381 ? 25.812 -23.978 1.468 1.00 92.94 381 LYS A N 1
ATOM 3027 C CA . LYS A 1 381 ? 26.911 -24.889 1.118 1.00 92.94 381 LYS A CA 1
ATOM 3028 C C . LYS A 1 381 ? 27.803 -24.263 0.057 1.00 92.94 381 LYS A C 1
ATOM 3030 O O . LYS A 1 381 ? 27.308 -23.758 -0.944 1.00 92.94 381 LYS A O 1
ATOM 3035 N N . MET A 1 382 ? 29.120 -24.305 0.259 1.00 94.94 382 MET A N 1
ATOM 3036 C CA . MET A 1 382 ? 30.075 -23.835 -0.747 1.00 94.94 382 MET A CA 1
ATOM 3037 C C . MET A 1 382 ? 29.960 -24.700 -2.006 1.00 94.94 382 MET A C 1
ATOM 3039 O O . MET A 1 382 ? 30.119 -25.915 -1.931 1.00 94.94 382 MET A O 1
ATOM 3043 N N . PHE A 1 383 ? 29.694 -24.063 -3.141 1.00 95.00 383 PHE A N 1
ATOM 3044 C CA . PHE A 1 383 ? 29.548 -24.714 -4.436 1.00 95.00 383 PHE A CA 1
ATOM 3045 C C . PHE A 1 383 ? 30.854 -24.655 -5.238 1.00 95.00 383 PHE A C 1
ATOM 3047 O O . PHE A 1 383 ? 31.420 -25.689 -5.577 1.00 95.00 383 PHE A O 1
ATOM 3054 N N . VAL A 1 384 ? 31.377 -23.452 -5.503 1.00 96.44 384 VAL A N 1
ATOM 3055 C CA . VAL A 1 384 ? 32.605 -23.274 -6.295 1.00 96.44 384 VAL A CA 1
ATOM 3056 C C . VAL A 1 384 ? 33.394 -22.051 -5.840 1.00 96.44 384 VAL A C 1
ATOM 3058 O O . VAL A 1 384 ? 32.824 -21.080 -5.341 1.00 96.44 384 VAL A O 1
ATOM 3061 N N . THR A 1 385 ? 34.715 -22.095 -6.029 1.00 96.19 385 THR A N 1
ATOM 3062 C CA . THR A 1 385 ? 35.596 -20.931 -5.900 1.00 96.19 385 THR A CA 1
ATOM 3063 C C . THR A 1 385 ? 36.232 -20.614 -7.249 1.00 96.19 385 THR A C 1
ATOM 3065 O O . THR A 1 385 ? 36.849 -21.476 -7.866 1.00 96.19 385 THR A O 1
ATOM 3068 N N . LEU A 1 386 ? 36.089 -19.370 -7.697 1.00 95.38 386 LEU A N 1
ATOM 3069 C CA . LEU A 1 386 ? 36.557 -18.875 -8.985 1.00 95.38 386 LEU A CA 1
ATOM 3070 C C . LEU A 1 386 ? 37.617 -17.810 -8.760 1.00 95.38 386 LEU A C 1
ATOM 3072 O O . LEU A 1 386 ? 37.403 -16.873 -7.995 1.00 95.38 386 LEU A O 1
ATOM 3076 N N . LYS A 1 387 ? 38.752 -17.924 -9.446 1.00 93.75 387 LYS A N 1
ATOM 3077 C CA . LYS A 1 387 ? 39.800 -16.904 -9.425 1.00 93.75 387 LYS A CA 1
ATOM 3078 C C . LYS A 1 387 ? 39.671 -16.022 -10.652 1.00 93.75 387 LYS A C 1
ATOM 3080 O O . LYS A 1 387 ? 39.661 -16.535 -11.766 1.00 93.75 387 LYS A O 1
ATOM 3085 N N . HIS A 1 388 ? 39.642 -14.711 -10.452 1.00 87.56 388 HIS A N 1
ATOM 3086 C CA . HIS A 1 388 ? 39.735 -13.765 -11.555 1.00 87.56 388 HIS A CA 1
ATOM 3087 C C . HIS A 1 388 ? 41.089 -13.061 -11.569 1.00 87.56 388 HIS A C 1
ATOM 3089 O O . HIS A 1 388 ? 41.723 -12.841 -10.533 1.00 87.56 388 HIS A O 1
ATOM 3095 N N . GLY A 1 389 ? 41.547 -12.707 -12.768 1.00 85.62 389 GLY A N 1
ATOM 3096 C CA . GLY A 1 389 ? 42.712 -11.851 -12.937 1.00 85.62 389 GLY A CA 1
ATOM 3097 C C . GLY A 1 389 ? 42.414 -10.408 -12.522 1.00 85.62 389 GLY A C 1
ATOM 3098 O O . GLY A 1 389 ? 41.267 -9.963 -12.508 1.00 85.62 389 GLY A O 1
ATOM 3099 N N . ILE A 1 390 ? 43.467 -9.647 -12.223 1.00 75.06 390 ILE A N 1
ATOM 3100 C CA . ILE A 1 390 ? 43.404 -8.175 -12.089 1.00 75.06 390 ILE A CA 1
ATOM 3101 C C . ILE A 1 390 ? 43.394 -7.513 -13.489 1.00 75.06 390 ILE A C 1
ATOM 3103 O O . ILE A 1 390 ? 43.195 -6.307 -13.636 1.00 75.06 390 ILE A O 1
ATOM 3107 N N . SER A 1 391 ? 43.602 -8.307 -14.545 1.00 76.81 391 SER A N 1
ATOM 3108 C CA . SER A 1 391 ? 43.674 -7.836 -15.925 1.00 76.81 391 SER A CA 1
ATOM 3109 C C . SER A 1 391 ? 42.357 -7.202 -16.376 1.00 76.81 391 SER A C 1
ATOM 3111 O O . SER A 1 391 ? 41.299 -7.821 -16.331 1.00 76.81 391 SER A O 1
ATOM 3113 N N . ARG A 1 392 ? 42.436 -5.974 -16.907 1.00 66.06 392 ARG A N 1
ATOM 3114 C CA . ARG A 1 392 ? 41.291 -5.204 -17.437 1.00 66.06 392 ARG A CA 1
ATOM 3115 C C . ARG A 1 392 ? 40.596 -5.844 -18.650 1.00 66.06 392 ARG A C 1
ATOM 3117 O O . ARG A 1 392 ? 39.601 -5.282 -19.120 1.00 66.06 392 ARG A O 1
ATOM 3124 N N . LYS A 1 393 ? 41.142 -6.942 -19.188 1.00 73.50 393 LYS A N 1
ATOM 3125 C CA . LYS A 1 393 ? 40.578 -7.674 -20.331 1.00 73.50 393 LYS A CA 1
ATOM 3126 C C . LYS A 1 393 ? 39.357 -8.509 -19.927 1.00 73.50 393 LYS A C 1
ATOM 3128 O O . LYS A 1 393 ? 38.407 -8.575 -20.699 1.00 73.50 393 LYS A O 1
ATOM 3133 N N . ASP A 1 394 ? 39.311 -9.001 -18.690 1.00 74.69 394 ASP A N 1
ATOM 3134 C CA . ASP A 1 394 ? 38.234 -9.880 -18.228 1.00 74.69 394 ASP A CA 1
ATOM 3135 C C . ASP A 1 394 ? 37.168 -9.065 -17.487 1.00 74.69 394 ASP A C 1
ATOM 3137 O O . ASP A 1 394 ? 37.138 -8.968 -16.260 1.00 74.69 394 ASP A O 1
ATOM 3141 N N . ARG A 1 395 ? 36.308 -8.386 -18.254 1.00 87.88 395 ARG A N 1
ATOM 3142 C CA . ARG A 1 395 ? 35.246 -7.521 -17.700 1.00 87.88 395 A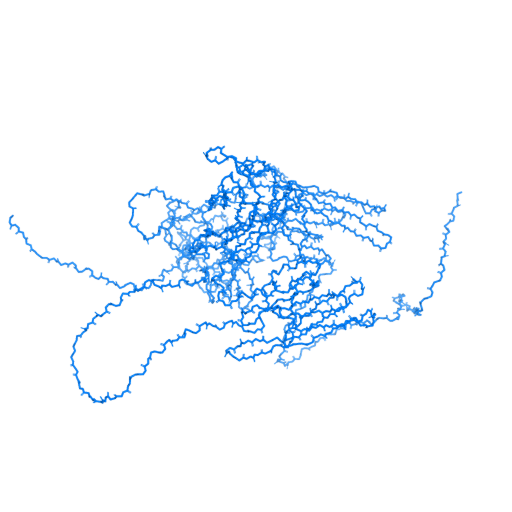RG A CA 1
ATOM 3143 C C . ARG A 1 395 ? 33.953 -8.264 -17.385 1.00 87.88 395 ARG A C 1
ATOM 3145 O O . ARG A 1 395 ? 33.065 -7.681 -16.768 1.00 87.88 395 ARG A O 1
ATOM 3152 N N . LYS A 1 396 ? 33.828 -9.514 -17.820 1.00 93.88 396 LYS A N 1
ATOM 3153 C CA . LYS A 1 396 ? 32.648 -10.347 -17.613 1.00 93.88 396 LYS A CA 1
ATOM 3154 C C . LYS A 1 396 ? 33.102 -11.760 -17.288 1.00 93.88 396 LYS A C 1
ATOM 3156 O O . LYS A 1 396 ? 33.889 -12.338 -18.027 1.00 93.88 396 LYS A O 1
ATOM 3161 N N . PHE A 1 397 ? 32.577 -12.286 -16.195 1.00 95.50 397 PHE A N 1
ATOM 3162 C CA . PHE A 1 397 ? 32.673 -13.685 -15.825 1.00 95.50 397 PHE A CA 1
ATOM 3163 C C . PHE A 1 397 ? 31.271 -14.261 -15.737 1.00 95.50 397 PHE A C 1
ATOM 3165 O O . PHE A 1 397 ? 30.324 -13.571 -15.356 1.00 95.50 397 PHE A O 1
ATOM 3172 N N . GLU A 1 398 ? 31.150 -15.529 -16.089 1.00 96.69 398 GLU A N 1
ATOM 3173 C CA . GLU A 1 398 ? 29.900 -16.264 -16.030 1.00 96.69 398 GLU A CA 1
ATOM 3174 C C . GLU A 1 398 ? 30.168 -17.632 -15.413 1.00 96.69 398 GLU A C 1
ATOM 3176 O O . GLU A 1 398 ? 31.154 -18.285 -15.755 1.00 96.69 398 GLU A O 1
ATOM 3181 N N . GLN A 1 399 ? 29.302 -18.047 -14.495 1.00 97.69 399 GLN A N 1
ATOM 3182 C CA . GLN A 1 399 ? 29.330 -19.378 -13.910 1.00 97.69 399 GLN A CA 1
ATOM 3183 C C . GLN A 1 399 ? 27.962 -20.029 -14.061 1.00 97.69 399 GLN A C 1
ATOM 3185 O O . GLN A 1 399 ? 26.978 -19.538 -13.512 1.00 97.69 399 GLN A O 1
ATOM 3190 N N . ASN A 1 400 ? 27.932 -21.163 -14.756 1.00 97.94 400 ASN A N 1
ATOM 3191 C CA . ASN A 1 400 ? 26.753 -22.012 -14.878 1.00 97.94 400 ASN A CA 1
ATOM 3192 C C . ASN A 1 400 ? 26.801 -23.123 -13.819 1.00 97.94 400 ASN A C 1
ATOM 3194 O O . ASN A 1 400 ? 27.878 -23.654 -13.530 1.00 97.94 400 ASN A O 1
ATOM 3198 N N . PHE A 1 401 ? 25.664 -23.438 -13.208 1.00 97.69 401 PHE A N 1
ATOM 3199 C CA . PHE A 1 401 ? 25.527 -24.485 -12.196 1.00 97.69 401 PHE A CA 1
ATOM 3200 C C . PHE A 1 401 ? 24.089 -24.981 -12.083 1.00 97.69 401 PHE A C 1
ATOM 3202 O O . PHE A 1 401 ? 23.172 -24.332 -12.568 1.00 97.69 401 PHE A O 1
ATOM 3209 N N . ASP A 1 402 ? 23.895 -26.122 -11.428 1.00 97.12 402 ASP A N 1
ATOM 3210 C CA . ASP A 1 402 ? 22.577 -26.718 -11.223 1.00 97.12 402 ASP A CA 1
ATOM 3211 C C . ASP A 1 402 ? 22.105 -26.519 -9.780 1.00 97.12 402 ASP A C 1
ATOM 3213 O O . ASP A 1 402 ? 22.861 -26.734 -8.829 1.00 97.12 402 ASP A O 1
ATOM 3217 N N . VAL A 1 403 ? 20.847 -26.107 -9.610 1.00 96.06 403 VAL A N 1
ATOM 3218 C CA . VAL A 1 403 ? 20.178 -26.013 -8.307 1.00 96.06 403 VAL A CA 1
ATOM 3219 C C . VAL A 1 403 ? 19.282 -27.236 -8.146 1.00 96.06 403 VAL A C 1
ATOM 3221 O O . VAL A 1 403 ? 18.210 -27.317 -8.746 1.00 96.06 403 VAL A O 1
ATOM 3224 N N . SER A 1 404 ? 19.738 -28.208 -7.356 1.00 94.56 404 SER A N 1
ATOM 3225 C CA . SER A 1 404 ? 19.005 -29.444 -7.065 1.00 94.56 404 SER A CA 1
ATOM 3226 C C . SER A 1 404 ? 17.877 -29.214 -6.055 1.00 94.56 404 SER A C 1
ATOM 3228 O O . SER A 1 404 ? 18.102 -28.631 -4.990 1.00 94.56 404 SER A O 1
ATOM 3230 N N . PHE A 1 405 ? 16.694 -29.751 -6.329 1.00 92.62 405 PHE A N 1
ATOM 3231 C CA . PHE A 1 405 ? 15.562 -29.790 -5.404 1.00 92.62 405 PHE A CA 1
ATOM 3232 C C . PHE A 1 405 ? 14.846 -31.146 -5.501 1.00 92.62 405 PHE A C 1
ATOM 3234 O O . PHE A 1 405 ? 15.070 -31.910 -6.435 1.00 92.62 405 PHE A O 1
ATOM 3241 N N . LYS A 1 406 ? 14.017 -31.487 -4.508 1.00 90.38 406 LYS A N 1
ATOM 3242 C CA . LYS A 1 406 ? 13.266 -32.752 -4.488 1.00 90.38 406 LYS A CA 1
ATOM 3243 C C . LYS A 1 406 ? 11.782 -32.479 -4.685 1.00 90.38 406 LYS A C 1
ATOM 3245 O O . LYS A 1 406 ? 11.200 -31.744 -3.894 1.00 90.38 406 LYS A O 1
ATOM 3250 N N . GLU A 1 407 ? 11.190 -33.117 -5.683 1.00 92.06 407 GLU A N 1
ATOM 3251 C CA . GLU A 1 407 ? 9.755 -33.098 -5.966 1.00 92.06 407 GLU A CA 1
ATOM 3252 C C . GLU A 1 407 ? 9.250 -34.537 -5.914 1.00 92.06 407 GLU A C 1
ATOM 3254 O O . GLU A 1 407 ? 9.769 -35.390 -6.627 1.00 92.06 407 GLU A O 1
ATOM 3259 N N . GLU A 1 408 ? 8.317 -34.840 -5.007 1.00 91.25 408 GLU A N 1
ATOM 3260 C CA . GLU A 1 408 ? 7.773 -36.203 -4.833 1.00 91.25 408 GLU A CA 1
ATOM 3261 C C . GLU A 1 408 ? 8.849 -37.293 -4.615 1.00 91.25 408 GLU A C 1
ATOM 3263 O O . GLU A 1 408 ? 8.681 -38.458 -4.959 1.00 91.25 408 GLU A O 1
ATOM 3268 N N . GLY A 1 409 ? 9.990 -36.915 -4.028 1.00 91.06 409 GLY A N 1
ATOM 3269 C CA . GLY A 1 409 ? 11.125 -37.815 -3.797 1.00 91.06 409 GLY A CA 1
ATOM 3270 C C . GLY A 1 409 ? 12.077 -37.974 -4.988 1.00 91.06 409 GLY A C 1
ATOM 3271 O O . GLY A 1 409 ? 13.161 -38.526 -4.804 1.00 91.06 409 GLY A O 1
ATOM 3272 N N . VAL A 1 410 ? 11.738 -37.433 -6.160 1.00 93.06 410 VAL A N 1
ATOM 3273 C CA . VAL A 1 410 ? 12.614 -37.383 -7.336 1.00 93.06 410 VAL A CA 1
ATOM 3274 C C . VAL A 1 410 ? 13.464 -36.115 -7.285 1.00 93.06 410 VAL A C 1
ATOM 3276 O O . VAL A 1 410 ? 12.963 -35.013 -7.056 1.00 93.06 410 VAL A O 1
ATOM 3279 N N . GLU A 1 411 ? 14.774 -36.262 -7.471 1.00 95.56 411 GLU A N 1
ATOM 3280 C CA . GLU A 1 411 ? 15.689 -35.125 -7.562 1.00 95.56 411 GLU A CA 1
ATOM 3281 C C . GLU A 1 411 ? 15.574 -34.476 -8.946 1.00 95.56 411 GLU A C 1
ATOM 3283 O O . GLU A 1 411 ? 15.850 -35.104 -9.967 1.00 95.56 411 GLU A O 1
ATOM 3288 N N . LYS A 1 412 ? 15.150 -33.212 -8.972 1.00 94.88 412 LYS A N 1
ATOM 3289 C CA . LYS A 1 412 ? 15.108 -32.357 -10.161 1.00 94.88 412 LYS A CA 1
ATOM 3290 C C . LYS A 1 412 ? 16.163 -31.258 -10.036 1.00 94.88 412 LYS A C 1
ATOM 3292 O O . LYS A 1 412 ? 16.639 -30.955 -8.941 1.00 94.88 412 LYS A O 1
ATOM 3297 N N . GLN A 1 413 ? 16.550 -30.666 -11.160 1.00 96.81 413 GLN A N 1
ATOM 3298 C CA . GLN A 1 413 ? 17.590 -29.639 -11.218 1.00 96.81 413 GLN A CA 1
ATOM 3299 C C . GLN A 1 413 ? 17.124 -28.452 -12.058 1.00 96.81 413 GLN A C 1
ATOM 3301 O O . GLN A 1 413 ? 16.574 -28.647 -13.139 1.00 96.81 413 GLN A O 1
ATOM 3306 N N . LEU A 1 414 ? 17.375 -27.233 -11.575 1.00 96.44 414 LEU A N 1
ATOM 3307 C CA . LEU A 1 414 ? 17.229 -26.001 -12.356 1.00 96.44 414 LEU A CA 1
ATOM 3308 C C . LEU A 1 414 ? 18.591 -25.528 -12.850 1.00 96.44 414 LEU A C 1
ATOM 3310 O O . LEU A 1 414 ? 19.545 -25.483 -12.072 1.00 96.44 414 LEU A O 1
ATOM 3314 N N . LYS A 1 415 ? 18.666 -25.109 -14.115 1.00 97.75 415 LYS A N 1
ATOM 3315 C CA . LYS A 1 415 ? 19.879 -24.518 -14.692 1.00 97.75 415 LYS A CA 1
ATOM 3316 C C . LYS A 1 415 ? 20.025 -23.084 -14.194 1.00 97.75 415 LYS A C 1
ATOM 3318 O O . LYS A 1 415 ? 19.191 -22.236 -14.488 1.00 97.75 415 LYS A O 1
ATOM 3323 N N . ALA A 1 416 ? 21.086 -22.792 -13.457 1.00 97.81 416 ALA A N 1
ATOM 3324 C CA . ALA A 1 416 ? 21.397 -21.461 -12.956 1.00 97.81 416 ALA A CA 1
ATOM 3325 C C . ALA A 1 416 ? 22.656 -20.885 -13.615 1.00 97.81 416 ALA A C 1
ATOM 3327 O O . ALA A 1 416 ? 23.611 -21.597 -13.922 1.00 97.81 416 ALA A O 1
ATOM 3328 N N . ARG A 1 417 ? 22.660 -19.566 -13.811 1.00 98.06 417 ARG A N 1
ATOM 3329 C CA . ARG A 1 417 ? 23.728 -18.800 -14.454 1.00 98.06 417 ARG A CA 1
ATOM 3330 C C . ARG A 1 417 ? 23.982 -17.522 -13.671 1.00 98.06 417 ARG A C 1
ATOM 3332 O O . ARG A 1 417 ? 23.134 -16.634 -13.627 1.00 98.06 417 ARG A O 1
ATOM 3339 N N . LEU A 1 418 ? 25.150 -17.419 -13.049 1.00 98.25 418 LEU A N 1
ATOM 3340 C CA . LEU A 1 418 ? 25.594 -16.219 -12.346 1.00 98.25 418 LEU A CA 1
ATOM 3341 C C . LEU A 1 418 ? 26.533 -15.411 -13.243 1.00 98.25 418 LEU A C 1
ATOM 3343 O O . LEU A 1 418 ? 27.618 -15.874 -13.592 1.00 98.25 418 LEU A O 1
ATOM 3347 N N . GLU A 1 419 ? 26.147 -14.180 -13.559 1.00 97.75 419 GLU A N 1
ATOM 3348 C CA . GLU A 1 419 ? 26.986 -13.214 -14.262 1.00 97.75 419 GLU A CA 1
ATOM 3349 C C . GLU A 1 419 ? 27.644 -12.233 -13.281 1.00 97.75 419 GLU A C 1
ATOM 3351 O O . GLU A 1 419 ? 26.980 -11.618 -12.444 1.00 97.75 419 GLU A O 1
ATOM 3356 N N . MET A 1 420 ? 28.954 -12.038 -13.427 1.00 96.50 420 MET A N 1
ATOM 3357 C CA . MET A 1 420 ? 29.773 -11.088 -12.672 1.00 96.50 420 MET A CA 1
ATOM 3358 C C . MET A 1 420 ? 30.419 -10.111 -13.659 1.00 96.50 420 MET A C 1
ATOM 3360 O O . MET A 1 420 ? 31.347 -10.463 -14.385 1.00 96.50 420 MET A O 1
ATOM 3364 N N . VAL A 1 421 ? 29.921 -8.874 -13.714 1.00 95.31 421 VAL A N 1
ATOM 3365 C CA . VAL A 1 421 ? 30.327 -7.872 -14.715 1.00 95.31 421 VAL A CA 1
ATOM 3366 C C . VAL A 1 421 ? 31.003 -6.676 -14.051 1.00 95.31 421 VAL A C 1
ATOM 3368 O O . VAL A 1 421 ? 30.407 -6.013 -13.203 1.00 95.31 421 VAL A O 1
ATOM 3371 N N . TRP A 1 422 ? 32.233 -6.351 -14.448 1.00 94.00 422 TRP A N 1
ATOM 3372 C CA . TRP A 1 422 ? 32.948 -5.172 -13.963 1.00 94.00 422 TRP A CA 1
ATOM 3373 C C . TRP A 1 422 ? 32.420 -3.908 -14.641 1.00 94.00 422 TRP A C 1
ATOM 3375 O O . TRP A 1 422 ? 32.634 -3.663 -15.831 1.00 94.00 422 TRP A O 1
ATOM 3385 N N . GLN A 1 423 ? 31.755 -3.058 -13.868 1.00 91.62 423 GLN A N 1
ATOM 3386 C CA . GLN A 1 423 ? 31.281 -1.758 -14.320 1.00 91.62 423 GLN A CA 1
ATOM 3387 C C . GLN A 1 423 ? 32.417 -0.738 -14.225 1.00 91.62 423 GLN A C 1
ATOM 3389 O O . GLN A 1 423 ? 32.614 -0.122 -13.179 1.00 91.62 423 GLN A O 1
ATOM 3394 N N . VAL A 1 424 ? 33.145 -0.543 -15.332 1.00 86.88 424 VAL A N 1
ATOM 3395 C CA . VAL A 1 424 ? 34.341 0.323 -15.414 1.00 86.88 424 VAL A CA 1
ATOM 3396 C C . VAL A 1 424 ? 34.097 1.715 -14.829 1.00 86.88 424 VAL A C 1
ATOM 3398 O O . VAL A 1 424 ? 34.880 2.169 -14.005 1.00 86.88 424 VAL A O 1
ATOM 3401 N N . LEU A 1 425 ? 32.988 2.364 -15.198 1.00 84.75 425 LEU A N 1
ATOM 3402 C CA . LEU A 1 425 ? 32.662 3.719 -14.736 1.00 84.75 425 LEU A CA 1
ATOM 3403 C C . LEU A 1 425 ? 32.365 3.798 -13.232 1.00 84.75 425 LEU A C 1
ATOM 3405 O O . LEU A 1 425 ? 32.507 4.857 -12.633 1.00 84.75 425 LEU A O 1
ATOM 3409 N N . LYS A 1 426 ? 31.936 2.690 -12.619 1.00 83.88 426 LYS A N 1
ATOM 3410 C CA . LYS A 1 426 ? 31.574 2.629 -11.196 1.00 83.88 426 LYS A CA 1
ATOM 3411 C C . LYS A 1 426 ? 32.628 1.922 -10.340 1.00 83.88 426 LYS A C 1
ATOM 3413 O O . LYS A 1 426 ? 32.417 1.797 -9.135 1.00 83.88 426 LYS A O 1
ATOM 3418 N N . SER A 1 427 ? 33.711 1.436 -10.954 1.00 88.62 427 SER A N 1
ATOM 3419 C CA . SER A 1 427 ? 34.768 0.639 -10.319 1.00 88.62 427 SER A CA 1
ATOM 3420 C C . SER A 1 427 ? 34.218 -0.451 -9.388 1.00 88.62 427 SER A C 1
ATOM 3422 O O . SER A 1 427 ? 34.655 -0.591 -8.247 1.00 88.62 427 SER A O 1
ATOM 3424 N N . MET A 1 428 ? 33.205 -1.191 -9.850 1.00 90.81 428 MET A N 1
ATOM 3425 C CA . MET A 1 428 ? 32.532 -2.221 -9.052 1.00 90.81 428 MET A CA 1
ATOM 3426 C C . MET A 1 428 ? 32.054 -3.395 -9.905 1.00 90.81 428 MET A C 1
ATOM 3428 O O . MET A 1 428 ? 31.734 -3.228 -11.080 1.00 90.81 428 MET A O 1
ATOM 3432 N N . TRP A 1 429 ? 31.926 -4.565 -9.285 1.00 93.62 429 TRP A N 1
ATOM 3433 C CA . TRP A 1 429 ? 31.262 -5.724 -9.882 1.00 93.62 429 TRP A CA 1
ATOM 3434 C C . TRP A 1 429 ? 29.737 -5.616 -9.729 1.00 93.62 429 TRP A C 1
ATOM 3436 O O . TRP A 1 429 ? 29.241 -5.317 -8.641 1.00 93.62 429 TRP A O 1
ATOM 3446 N N . LYS A 1 430 ? 29.000 -5.859 -10.818 1.00 94.44 430 LYS A N 1
ATOM 3447 C CA . LYS A 1 430 ? 27.559 -6.137 -10.831 1.00 94.44 430 LYS A CA 1
ATOM 3448 C C . LYS A 1 430 ? 27.372 -7.653 -10.867 1.00 94.44 430 LYS A C 1
ATOM 3450 O O . LYS A 1 430 ? 28.000 -8.315 -11.689 1.00 94.44 430 LYS A O 1
ATOM 3455 N N . TYR A 1 431 ? 26.498 -8.163 -10.008 1.00 96.50 431 TYR A N 1
ATOM 3456 C CA . TYR A 1 431 ? 26.127 -9.573 -9.945 1.00 96.50 431 TYR A CA 1
ATOM 3457 C C . TYR A 1 431 ? 24.681 -9.714 -10.419 1.00 96.50 431 TYR A C 1
ATOM 3459 O O . TYR A 1 431 ? 23.829 -8.970 -9.933 1.00 96.50 431 TYR A O 1
ATOM 3467 N N . SER A 1 432 ? 24.420 -10.633 -11.347 1.00 96.94 432 SER A N 1
ATOM 3468 C CA . SER A 1 432 ? 23.066 -10.947 -11.828 1.00 96.94 432 SER A CA 1
ATOM 3469 C C . SER A 1 432 ? 22.914 -12.467 -11.868 1.00 96.94 432 SER A C 1
ATOM 3471 O O . SER A 1 432 ? 23.777 -13.141 -12.432 1.00 96.94 432 SER A O 1
ATOM 3473 N N . LEU A 1 433 ? 21.872 -13.009 -11.240 1.00 97.88 433 LEU A N 1
ATOM 3474 C CA . LEU A 1 433 ? 21.599 -14.445 -11.215 1.00 97.88 433 LEU A CA 1
ATOM 3475 C C . LEU A 1 433 ? 20.405 -14.741 -12.117 1.00 97.88 433 LEU A C 1
ATOM 3477 O O . LEU A 1 433 ? 19.370 -14.102 -11.983 1.00 97.88 433 LEU A O 1
ATOM 3481 N N . PHE A 1 434 ? 20.538 -15.738 -12.982 1.00 97.88 434 PHE A N 1
ATOM 3482 C CA . PHE A 1 434 ? 19.440 -16.293 -13.761 1.00 97.88 434 PHE A CA 1
ATOM 3483 C C . PHE A 1 434 ? 19.208 -17.736 -13.329 1.00 97.88 434 PHE A C 1
ATOM 3485 O O . PHE A 1 434 ? 20.176 -18.482 -13.207 1.00 97.88 434 PHE A O 1
ATOM 3492 N N . VAL A 1 435 ? 17.962 -18.140 -13.106 1.00 97.25 435 VAL A N 1
ATOM 3493 C CA . VAL A 1 435 ? 17.596 -19.532 -12.812 1.00 97.25 435 VAL A CA 1
ATOM 3494 C C . VAL A 1 435 ? 16.481 -19.929 -13.768 1.00 97.25 435 VAL A C 1
ATOM 3496 O O . VAL A 1 435 ? 15.438 -19.286 -13.806 1.00 97.25 435 VAL A O 1
ATOM 3499 N N . ASP A 1 436 ? 16.755 -20.932 -14.595 1.00 96.19 436 ASP A N 1
ATOM 3500 C CA . ASP A 1 436 ? 15.906 -21.396 -15.695 1.00 96.19 436 ASP A CA 1
ATOM 3501 C C . ASP A 1 436 ? 15.446 -20.258 -16.630 1.00 96.19 436 ASP A C 1
ATOM 3503 O O . ASP A 1 436 ? 14.299 -20.158 -17.044 1.00 96.19 436 ASP A O 1
ATOM 3507 N N . GLY A 1 437 ? 16.361 -19.321 -16.911 1.00 95.12 437 GLY A N 1
ATOM 3508 C CA . GLY A 1 437 ? 16.099 -18.138 -17.738 1.00 95.12 437 GLY A CA 1
ATOM 3509 C C . GLY A 1 437 ? 15.486 -16.940 -17.000 1.00 95.12 437 GLY A C 1
ATOM 3510 O O . GLY A 1 437 ? 15.540 -15.829 -17.526 1.00 95.12 437 GLY A O 1
ATOM 3511 N N . HIS A 1 438 ? 14.990 -17.109 -15.771 1.00 95.12 438 HIS A N 1
ATOM 3512 C CA . HIS A 1 438 ? 14.424 -16.020 -14.968 1.00 95.12 438 HIS A CA 1
ATOM 3513 C C . HIS A 1 438 ? 15.509 -15.243 -14.215 1.00 95.12 438 HIS A C 1
ATOM 3515 O O . HIS A 1 438 ? 16.289 -15.838 -13.474 1.00 95.12 438 HIS A O 1
ATOM 3521 N N . GLU A 1 439 ? 15.558 -13.914 -14.365 1.00 96.75 439 GLU A N 1
ATOM 3522 C CA . GLU A 1 439 ? 16.462 -13.059 -13.579 1.00 96.75 439 GLU A CA 1
ATOM 3523 C C . GLU A 1 439 ? 15.968 -12.951 -12.129 1.00 96.75 439 GLU A C 1
ATOM 3525 O O . GLU A 1 439 ? 14.880 -12.445 -11.855 1.00 96.75 439 GLU A O 1
ATOM 3530 N N . ILE A 1 440 ? 16.787 -13.418 -11.190 1.00 96.44 440 ILE A N 1
ATOM 3531 C CA . ILE A 1 440 ? 16.515 -13.361 -9.758 1.00 96.44 440 ILE A CA 1
ATOM 3532 C C . ILE A 1 440 ? 17.074 -12.055 -9.205 1.00 96.44 440 ILE A C 1
ATOM 3534 O O . ILE A 1 440 ? 18.271 -11.773 -9.319 1.00 96.44 440 ILE A O 1
ATOM 3538 N N . GLN A 1 441 ? 16.209 -11.263 -8.571 1.00 93.62 441 GLN A N 1
ATOM 3539 C CA . GLN A 1 441 ? 16.620 -10.006 -7.958 1.00 93.62 441 GLN A CA 1
ATOM 3540 C C . GLN A 1 441 ? 17.555 -10.239 -6.766 1.00 93.62 441 GLN A C 1
ATOM 3542 O O . GLN A 1 441 ? 17.372 -11.141 -5.945 1.00 93.62 441 GLN A O 1
ATOM 3547 N N . THR A 1 442 ? 18.581 -9.398 -6.672 1.00 92.50 442 THR A N 1
ATOM 3548 C CA . THR A 1 442 ? 19.550 -9.434 -5.580 1.00 92.50 442 THR A CA 1
ATOM 3549 C C . THR A 1 442 ? 18.919 -8.881 -4.302 1.00 92.50 442 THR A C 1
ATOM 3551 O O . THR A 1 442 ? 18.573 -7.710 -4.252 1.00 92.50 442 THR A O 1
ATOM 3554 N N . CYS A 1 443 ? 18.828 -9.670 -3.234 1.00 88.88 443 CYS A N 1
ATOM 3555 C CA . CYS A 1 443 ? 18.275 -9.210 -1.954 1.00 88.88 443 CYS A CA 1
ATOM 3556 C C . CYS A 1 443 ? 19.317 -8.516 -1.058 1.00 88.88 443 CYS A C 1
ATOM 3558 O O . CYS A 1 443 ? 18.996 -7.744 -0.160 1.00 88.88 443 CYS A O 1
ATOM 3560 N N . TYR A 1 444 ? 20.606 -8.748 -1.302 1.00 88.12 444 TYR A N 1
ATOM 3561 C CA . TYR A 1 444 ? 21.682 -8.101 -0.554 1.00 88.12 444 TYR A CA 1
ATOM 3562 C C . TYR A 1 444 ? 22.835 -7.737 -1.467 1.00 88.12 444 TYR A C 1
ATOM 3564 O O . TYR A 1 444 ? 23.291 -8.567 -2.248 1.00 88.12 444 TYR A O 1
ATOM 3572 N N . THR A 1 445 ? 23.390 -6.537 -1.298 1.00 86.75 445 THR A N 1
ATOM 3573 C CA . THR A 1 445 ? 24.697 -6.194 -1.863 1.00 86.75 445 THR A CA 1
ATOM 3574 C C . THR A 1 445 ? 25.584 -5.576 -0.794 1.00 86.75 445 THR A C 1
ATOM 3576 O O . THR A 1 445 ? 25.105 -4.990 0.172 1.00 86.75 445 THR A O 1
ATOM 3579 N N . LEU A 1 446 ? 26.903 -5.608 -0.986 1.00 77.88 446 LEU A N 1
ATOM 3580 C CA . LEU A 1 446 ? 27.830 -4.937 -0.065 1.00 77.88 446 LEU A CA 1
ATOM 3581 C C . LEU A 1 446 ? 27.549 -3.422 0.093 1.00 77.88 446 LEU A C 1
ATOM 3583 O O . LEU A 1 446 ? 27.963 -2.816 1.078 1.00 77.88 446 LEU A O 1
ATOM 3587 N N . LYS A 1 447 ? 26.849 -2.795 -0.865 1.00 70.62 447 LYS A N 1
ATOM 3588 C CA . LYS A 1 447 ? 26.450 -1.378 -0.798 1.00 70.62 447 LYS A CA 1
ATOM 3589 C C . LYS A 1 447 ? 25.224 -1.119 0.091 1.00 70.62 447 LYS A C 1
ATOM 3591 O O . LYS A 1 447 ? 24.880 0.041 0.285 1.00 70.62 447 LYS A O 1
ATOM 3596 N N . GLY A 1 448 ? 24.596 -2.163 0.630 1.00 47.47 448 GLY A N 1
ATOM 3597 C CA . GLY A 1 448 ? 23.430 -2.078 1.504 1.00 47.47 448 GLY A CA 1
ATOM 3598 C C . GLY A 1 448 ? 22.491 -3.273 1.329 1.00 47.47 448 GLY A C 1
ATOM 3599 O O . GLY A 1 448 ? 22.471 -3.926 0.281 1.00 47.47 448 GLY A O 1
ATOM 3600 N N . ILE A 1 449 ? 21.700 -3.541 2.367 1.00 44.16 449 ILE A N 1
ATOM 3601 C CA . ILE A 1 449 ? 20.567 -4.469 2.304 1.00 44.16 449 ILE A CA 1
ATOM 3602 C C . ILE A 1 449 ? 19.528 -3.843 1.362 1.00 44.16 449 ILE A C 1
ATOM 3604 O O . ILE A 1 449 ? 19.119 -2.703 1.584 1.00 44.16 449 ILE A O 1
ATOM 3608 N N . GLN A 1 450 ? 19.126 -4.552 0.306 1.00 46.78 450 GLN A N 1
ATOM 3609 C CA . GLN A 1 450 ? 17.890 -4.218 -0.396 1.00 46.78 450 GLN A CA 1
ATOM 3610 C C . GLN A 1 450 ? 16.780 -4.916 0.385 1.00 46.78 450 GLN A C 1
ATOM 3612 O O . GLN A 1 450 ? 16.727 -6.140 0.424 1.00 46.78 450 GLN A O 1
ATOM 3617 N N . LEU A 1 451 ? 15.939 -4.152 1.083 1.00 41.81 451 LEU A N 1
ATOM 3618 C CA . LEU A 1 451 ? 14.723 -4.720 1.658 1.00 41.81 451 LEU A CA 1
ATOM 3619 C C . LEU A 1 451 ? 13.870 -5.204 0.484 1.00 41.81 451 LEU A C 1
ATOM 3621 O O . LEU A 1 451 ? 13.382 -4.396 -0.304 1.00 41.81 451 LEU A O 1
ATOM 3625 N N . LEU A 1 452 ? 13.776 -6.526 0.331 1.00 45.34 452 LEU A N 1
ATOM 3626 C CA . LEU A 1 452 ? 12.850 -7.166 -0.591 1.00 45.34 452 LEU A CA 1
ATOM 3627 C C . LEU A 1 452 ? 11.434 -6.766 -0.165 1.00 45.34 452 LEU A C 1
ATOM 3629 O O . LEU A 1 452 ? 10.889 -7.324 0.779 1.00 45.34 452 LEU A O 1
ATOM 3633 N N . THR A 1 453 ? 10.839 -5.790 -0.844 1.00 37.38 453 THR A N 1
ATOM 3634 C CA . THR A 1 453 ? 9.388 -5.552 -0.792 1.00 37.38 453 THR A CA 1
ATOM 3635 C C . THR A 1 453 ? 8.622 -6.516 -1.700 1.00 37.38 453 THR A C 1
ATOM 3637 O O . THR A 1 453 ? 7.398 -6.554 -1.657 1.00 37.38 453 THR A O 1
ATOM 3640 N N . ALA A 1 454 ? 9.322 -7.314 -2.511 1.00 53.19 454 ALA A N 1
ATOM 3641 C CA . ALA A 1 454 ? 8.738 -8.357 -3.341 1.00 53.19 454 ALA A CA 1
ATOM 3642 C C . ALA A 1 454 ? 9.013 -9.737 -2.731 1.00 53.19 454 ALA A C 1
ATOM 3644 O O . ALA A 1 454 ? 10.159 -10.057 -2.404 1.00 53.19 454 ALA A O 1
ATOM 3645 N N . HIS A 1 455 ? 7.971 -10.564 -2.610 1.00 74.44 455 HIS A N 1
ATOM 3646 C CA . HIS A 1 455 ? 8.127 -11.984 -2.297 1.00 74.44 455 HIS A CA 1
ATOM 3647 C C . HIS A 1 455 ? 9.121 -12.639 -3.277 1.00 74.44 455 HIS A C 1
ATOM 3649 O O . HIS A 1 455 ? 9.110 -12.294 -4.465 1.00 74.44 455 HIS A O 1
ATOM 3655 N N . PRO A 1 456 ? 9.982 -13.571 -2.818 1.00 86.44 456 PRO A N 1
ATOM 3656 C CA . PRO A 1 456 ? 10.898 -14.262 -3.714 1.00 86.44 456 PRO A CA 1
ATOM 3657 C C . PRO A 1 456 ? 10.113 -14.977 -4.819 1.00 86.44 456 PRO A C 1
ATOM 3659 O O . PRO A 1 456 ? 9.036 -15.514 -4.574 1.00 86.44 456 PRO A O 1
ATOM 3662 N N . VAL A 1 457 ? 10.644 -14.982 -6.041 1.00 90.94 457 VAL A N 1
ATOM 3663 C CA . VAL A 1 457 ? 9.972 -15.600 -7.193 1.00 90.94 457 VAL A CA 1
ATOM 3664 C C . VAL A 1 457 ? 9.877 -17.116 -6.983 1.00 90.94 457 VAL A C 1
ATOM 3666 O O . VAL A 1 457 ? 10.896 -17.760 -6.730 1.00 90.94 457 VAL A O 1
ATOM 3669 N N . GLU A 1 458 ? 8.674 -17.683 -7.094 1.00 94.25 458 GLU A N 1
ATOM 3670 C CA . GLU A 1 458 ? 8.454 -19.135 -7.144 1.00 94.25 458 GLU A CA 1
ATOM 3671 C C . GLU A 1 458 ? 8.772 -19.644 -8.551 1.00 94.25 458 GLU A C 1
ATOM 3673 O O . GLU A 1 458 ? 8.097 -19.276 -9.512 1.00 94.25 458 GLU A O 1
ATOM 3678 N N . LEU A 1 459 ? 9.818 -20.465 -8.675 1.00 93.94 459 LEU A N 1
ATOM 3679 C CA . LEU A 1 459 ? 10.285 -20.968 -9.969 1.00 93.94 459 LEU A CA 1
ATOM 3680 C C . LEU A 1 459 ? 9.702 -22.336 -10.329 1.00 93.94 459 LEU A C 1
ATOM 3682 O O . LEU A 1 459 ? 9.684 -22.691 -11.502 1.00 93.94 459 LEU A O 1
ATOM 3686 N N . VAL A 1 460 ? 9.241 -23.120 -9.347 1.00 88.62 460 VAL A N 1
ATOM 3687 C CA . VAL A 1 460 ? 8.729 -24.476 -9.593 1.00 88.62 460 VAL A CA 1
ATOM 3688 C C . VAL A 1 460 ? 7.514 -24.748 -8.725 1.00 88.62 460 VAL A C 1
ATOM 3690 O O . VAL A 1 460 ? 7.673 -25.224 -7.609 1.00 88.62 460 VAL A O 1
ATOM 3693 N N . GLY A 1 461 ? 6.322 -24.506 -9.279 1.00 72.06 461 GLY A N 1
ATOM 3694 C CA . GLY A 1 461 ? 5.032 -24.923 -8.719 1.00 72.06 461 GLY A CA 1
ATOM 3695 C C . GLY A 1 461 ? 4.689 -24.353 -7.335 1.00 72.06 461 GLY A C 1
ATOM 3696 O O . GLY A 1 461 ? 5.540 -24.015 -6.521 1.00 72.06 461 GLY A O 1
ATOM 3697 N N . SER A 1 462 ? 3.401 -24.267 -7.020 1.00 49.03 462 SER A N 1
ATOM 3698 C CA . SER A 1 462 ? 2.978 -24.095 -5.630 1.00 49.03 462 SER A CA 1
ATOM 3699 C C . SER A 1 462 ? 3.095 -25.430 -4.889 1.00 49.03 462 SER A C 1
ATOM 3701 O O . SER A 1 462 ? 2.950 -26.503 -5.477 1.00 49.03 462 SER A O 1
ATOM 3703 N N . ARG A 1 463 ? 3.378 -25.376 -3.582 1.00 51.47 463 ARG A N 1
ATOM 3704 C CA . ARG A 1 463 ? 3.468 -26.558 -2.712 1.00 51.47 463 ARG A CA 1
ATOM 3705 C C . ARG A 1 463 ? 2.239 -27.465 -2.920 1.00 51.47 463 ARG A C 1
ATOM 3707 O O . ARG A 1 463 ? 1.122 -26.967 -2.753 1.00 51.47 463 ARG A O 1
ATOM 3714 N N . PRO A 1 464 ? 2.396 -28.769 -3.224 1.00 51.25 464 PRO A N 1
ATOM 3715 C CA . PRO A 1 464 ? 1.250 -29.662 -3.301 1.00 51.25 464 PRO A CA 1
ATOM 3716 C C . PRO A 1 464 ? 0.544 -29.694 -1.935 1.00 51.25 464 PRO A C 1
ATOM 3718 O O . PRO A 1 464 ? 1.223 -29.743 -0.898 1.00 51.25 464 PRO A O 1
ATOM 3721 N N . PRO A 1 465 ? -0.801 -29.630 -1.893 1.00 45.69 465 PRO A N 1
ATOM 3722 C CA . PRO A 1 465 ? -1.540 -29.735 -0.643 1.00 45.69 465 PRO A CA 1
ATOM 3723 C C . PRO A 1 465 ? -1.138 -31.042 0.039 1.00 45.69 465 PRO A C 1
ATOM 3725 O O . PRO A 1 465 ? -1.060 -32.077 -0.619 1.00 45.69 465 PRO A O 1
ATOM 3728 N N . LYS A 1 466 ? -0.828 -30.998 1.342 1.00 44.00 466 LYS A N 1
ATOM 3729 C CA . LYS A 1 466 ? -0.435 -32.190 2.108 1.00 44.00 466 LYS A CA 1
ATOM 3730 C C . LYS A 1 466 ? -1.537 -33.247 1.974 1.00 44.00 466 LYS A C 1
ATOM 3732 O O . LYS A 1 466 ? -2.551 -33.177 2.666 1.00 44.00 466 LYS A O 1
ATOM 3737 N N . THR A 1 467 ? -1.344 -34.230 1.101 1.00 37.06 467 THR A N 1
ATOM 3738 C CA . THR A 1 467 ? -2.243 -35.372 0.974 1.00 37.06 467 THR A CA 1
ATOM 3739 C C . THR A 1 467 ? -2.132 -36.169 2.263 1.00 37.06 467 THR A C 1
ATOM 3741 O O . THR A 1 467 ? -1.071 -36.680 2.616 1.00 37.06 467 THR A O 1
ATOM 3744 N N . ARG A 1 468 ? -3.231 -36.198 3.014 1.00 33.78 468 ARG A N 1
ATOM 3745 C CA . ARG A 1 468 ? -3.362 -36.867 4.306 1.00 33.78 468 ARG A CA 1
ATOM 3746 C C . ARG A 1 468 ? -3.018 -38.350 4.124 1.00 33.78 468 ARG A C 1
ATOM 3748 O O . ARG A 1 468 ? -3.794 -39.095 3.528 1.00 33.78 468 ARG A O 1
ATOM 3755 N N . THR A 1 469 ? -1.843 -38.772 4.591 1.00 31.17 469 THR A N 1
ATOM 3756 C CA . THR A 1 469 ? -1.408 -40.171 4.525 1.00 31.17 469 THR A CA 1
ATOM 3757 C C . THR A 1 469 ? -2.371 -41.009 5.357 1.00 31.17 469 THR A C 1
ATOM 3759 O O . THR A 1 469 ? -2.363 -40.956 6.585 1.00 31.17 469 THR A O 1
ATOM 3762 N N . ARG A 1 470 ? -3.258 -41.740 4.678 1.00 29.27 470 ARG A N 1
ATOM 3763 C CA . ARG A 1 470 ? -4.200 -42.677 5.291 1.00 29.27 470 ARG A CA 1
ATOM 3764 C C . ARG A 1 470 ? -3.380 -43.806 5.912 1.00 29.27 470 ARG A C 1
ATOM 3766 O O . ARG A 1 470 ? -2.764 -44.587 5.192 1.00 29.27 470 ARG A O 1
ATOM 3773 N N . THR A 1 471 ? -3.349 -43.877 7.238 1.00 30.98 471 THR A N 1
ATOM 3774 C CA . THR A 1 471 ? -2.794 -45.006 7.986 1.00 30.98 471 THR A CA 1
ATOM 3775 C C . THR A 1 471 ? -3.581 -46.257 7.597 1.00 30.98 471 THR A C 1
ATOM 3777 O O . THR A 1 471 ? -4.754 -46.396 7.934 1.00 30.98 471 THR A O 1
ATOM 3780 N N . SER A 1 472 ? -2.970 -47.147 6.818 1.00 37.31 472 SER A N 1
ATOM 3781 C CA . SER A 1 472 ? -3.548 -48.444 6.478 1.00 37.31 472 SER A CA 1
ATOM 3782 C C . SER A 1 472 ? -3.399 -49.396 7.664 1.00 37.31 472 SER A C 1
ATOM 3784 O O . SER A 1 472 ? -2.290 -49.838 7.966 1.00 37.31 472 SER A O 1
ATOM 3786 N N . SER A 1 473 ? -4.509 -49.718 8.323 1.00 31.53 473 SER A N 1
ATOM 3787 C CA . SER A 1 473 ? -4.643 -50.887 9.195 1.00 31.53 473 SER A CA 1
ATOM 3788 C C . SER A 1 473 ? -4.695 -52.187 8.365 1.00 31.53 473 SER A C 1
ATOM 3790 O O . SER A 1 473 ? -5.049 -52.156 7.181 1.00 31.53 473 SER A O 1
ATOM 3792 N N . PRO A 1 474 ? -4.265 -53.327 8.939 1.00 42.50 474 PRO A N 1
ATOM 3793 C CA . PRO A 1 474 ? -3.887 -54.514 8.179 1.00 42.50 474 PRO A CA 1
ATOM 3794 C C . PRO A 1 474 ? -5.071 -55.396 7.760 1.00 42.50 474 PRO A C 1
ATOM 3796 O O . PRO A 1 474 ? -6.105 -55.468 8.418 1.00 42.50 474 PRO A O 1
ATOM 3799 N N . LYS A 1 475 ? -4.842 -56.099 6.645 1.00 37.53 475 LYS A N 1
ATOM 3800 C CA . LYS A 1 475 ? -5.670 -57.129 6.001 1.00 37.53 475 LYS A CA 1
ATOM 3801 C C . LYS A 1 475 ? -6.348 -58.103 6.978 1.00 37.53 475 LYS A C 1
ATOM 3803 O O . LYS A 1 475 ? -5.663 -58.803 7.716 1.00 37.53 475 LYS A O 1
ATOM 3808 N N . SER A 1 476 ? -7.659 -58.277 6.817 1.00 36.16 476 SER A N 1
ATOM 3809 C CA . SER A 1 476 ? -8.354 -59.544 7.073 1.00 36.16 476 SER A CA 1
ATOM 3810 C C . SER A 1 476 ? -9.475 -59.717 6.046 1.00 36.16 476 SER A C 1
ATOM 3812 O O . SER A 1 476 ? -10.404 -58.916 5.988 1.00 36.16 476 SER A O 1
ATOM 3814 N N . THR A 1 477 ? -9.354 -60.723 5.181 1.00 35.19 477 THR A N 1
ATOM 3815 C CA . THR A 1 477 ? -10.422 -61.223 4.300 1.00 35.19 477 THR A CA 1
ATOM 3816 C C . THR A 1 477 ? -10.008 -62.616 3.839 1.00 35.19 477 THR A C 1
ATOM 3818 O O . THR A 1 477 ? -8.977 -62.691 3.181 1.00 35.19 477 THR A O 1
ATOM 3821 N N . VAL A 1 478 ? -10.771 -63.667 4.179 1.00 43.84 478 VAL A N 1
ATOM 3822 C CA . VAL A 1 478 ? -11.373 -64.664 3.254 1.00 43.84 478 VAL A CA 1
ATOM 3823 C C . VAL A 1 478 ? -12.504 -65.407 4.000 1.00 43.84 478 VAL A C 1
ATOM 3825 O O . VAL A 1 478 ? -12.340 -65.716 5.176 1.00 43.84 478 VAL A O 1
ATOM 3828 N N . GLN A 1 479 ? -13.567 -65.731 3.244 1.00 33.19 479 GLN A N 1
ATOM 3829 C CA . GLN A 1 479 ? -14.717 -66.634 3.476 1.00 33.19 479 GLN A CA 1
ATOM 3830 C C . GLN A 1 479 ? -16.005 -65.976 3.991 1.00 33.19 479 GLN A C 1
ATOM 3832 O O . GLN A 1 479 ? -15.958 -65.174 4.911 1.00 33.19 479 GLN A O 1
ATOM 3837 N N . GLU A 1 480 ? -17.209 -66.286 3.500 1.00 38.00 480 GLU A N 1
ATOM 3838 C CA . GLU A 1 480 ? -17.737 -66.988 2.311 1.00 38.00 480 GLU A CA 1
ATOM 3839 C C . GLU A 1 480 ? -19.267 -66.721 2.312 1.00 38.00 480 GLU A C 1
ATOM 3841 O O . GLU A 1 480 ? -19.812 -66.271 3.318 1.00 38.00 480 GLU A O 1
ATOM 3846 N N . ALA A 1 481 ? -19.939 -66.928 1.179 1.00 39.66 481 ALA A N 1
ATOM 3847 C CA . ALA A 1 481 ? -21.331 -66.555 0.868 1.00 39.66 481 ALA A CA 1
ATOM 3848 C C . ALA A 1 481 ? -22.410 -67.238 1.762 1.00 39.66 481 ALA A C 1
ATOM 3850 O O . ALA A 1 481 ? -22.127 -68.260 2.374 1.00 39.66 481 ALA A O 1
ATOM 3851 N N . LEU A 1 482 ? -23.651 -66.749 1.944 1.00 41.09 482 LEU A N 1
ATOM 3852 C CA . LEU A 1 482 ? -24.797 -66.607 1.011 1.00 41.09 482 LEU A CA 1
ATOM 3853 C C . LEU A 1 482 ? -26.031 -66.005 1.783 1.00 41.09 482 LEU A C 1
ATOM 3855 O O . LEU A 1 482 ? -25.905 -65.758 2.982 1.00 41.09 482 LEU A O 1
ATOM 3859 N N . PRO A 1 483 ? -27.196 -65.737 1.137 1.00 63.19 483 PRO A N 1
ATOM 3860 C CA . PRO A 1 483 ? -28.178 -64.706 1.520 1.00 63.19 483 PRO A CA 1
ATOM 3861 C C . PRO A 1 483 ? -29.438 -65.244 2.232 1.00 63.19 483 PRO A C 1
ATOM 3863 O O . PRO A 1 483 ? -29.645 -66.452 2.238 1.00 63.19 483 PRO A O 1
ATOM 3866 N N . VAL A 1 484 ? -30.288 -64.337 2.755 1.00 33.94 484 VAL A N 1
ATOM 3867 C CA . VAL A 1 484 ? -31.778 -64.318 2.685 1.00 33.94 484 VAL A CA 1
ATOM 3868 C C . VAL A 1 484 ? -32.362 -63.277 3.674 1.00 33.94 484 VAL A C 1
ATOM 3870 O O . VAL A 1 484 ? -31.993 -63.243 4.839 1.00 33.94 484 VAL A O 1
ATOM 3873 N N . GLU A 1 485 ? -33.229 -62.428 3.115 1.00 37.75 485 GLU A N 1
ATOM 3874 C CA . GLU A 1 485 ? -34.423 -61.705 3.609 1.00 37.75 485 GLU A CA 1
ATOM 3875 C C . GLU A 1 485 ? -34.585 -61.108 5.030 1.00 37.75 485 GLU A C 1
ATOM 3877 O O . GLU A 1 485 ? -34.545 -61.794 6.041 1.00 37.75 485 GLU A O 1
ATOM 3882 N N . ASP A 1 486 ? -34.937 -59.811 4.990 1.00 36.88 486 ASP A N 1
ATOM 3883 C CA . ASP A 1 486 ? -36.105 -59.125 5.584 1.00 36.88 486 ASP A CA 1
ATOM 3884 C C . ASP A 1 486 ? -36.271 -58.956 7.116 1.00 36.88 486 ASP A C 1
ATOM 3886 O O . ASP A 1 486 ? -35.959 -59.814 7.932 1.00 36.88 486 ASP A O 1
ATOM 3890 N N . PHE A 1 487 ? -36.873 -57.804 7.448 1.00 33.16 487 PHE A N 1
ATOM 3891 C CA . PHE A 1 487 ? -37.284 -57.238 8.744 1.00 33.16 487 PHE A CA 1
ATOM 3892 C C . PHE A 1 487 ? -36.243 -56.525 9.631 1.00 33.16 487 PHE A C 1
ATOM 3894 O O . PHE A 1 487 ? -35.516 -57.121 10.415 1.00 33.16 487 PHE A O 1
ATOM 3901 N N . GLY A 1 488 ? -36.376 -55.193 9.659 1.00 31.28 488 GLY A N 1
ATOM 3902 C CA . GLY A 1 488 ? -36.809 -54.513 10.885 1.00 31.28 488 GLY A CA 1
ATOM 3903 C C . GLY A 1 488 ? -35.744 -54.016 11.871 1.00 31.28 488 GLY A C 1
ATOM 3904 O O . GLY A 1 488 ? -35.078 -54.790 12.544 1.00 31.28 488 GLY A O 1
ATOM 3905 N N . LEU A 1 489 ? -35.798 -52.696 12.084 1.00 31.06 489 LEU A N 1
ATOM 3906 C CA . LEU A 1 489 ? -35.346 -51.928 13.253 1.00 31.06 489 LEU A CA 1
ATOM 3907 C C . LEU A 1 489 ? -33.861 -51.534 13.331 1.00 31.06 489 LEU A C 1
ATOM 3909 O O . LEU A 1 489 ? -32.941 -52.341 13.405 1.00 31.06 489 LEU A O 1
ATOM 3913 N N . SER A 1 490 ? -33.685 -50.212 13.388 1.00 34.31 490 SER A N 1
ATOM 3914 C CA . SER A 1 490 ? -32.482 -49.476 13.766 1.00 34.31 490 SER A CA 1
ATOM 3915 C C . SER A 1 490 ? -31.831 -49.984 15.057 1.00 34.31 490 SER A C 1
ATOM 3917 O O . SER A 1 490 ? -32.515 -50.415 15.986 1.00 34.31 490 SER A O 1
ATOM 3919 N N . PRO A 1 491 ? -30.532 -49.691 15.206 1.00 36.28 491 PRO A N 1
ATOM 3920 C CA . PRO A 1 491 ? -30.136 -48.848 16.324 1.00 36.28 491 PRO A CA 1
ATOM 3921 C C . PRO A 1 491 ? -29.316 -47.648 15.852 1.00 36.28 491 PRO A C 1
ATOM 3923 O O . PRO A 1 491 ? -28.250 -47.765 15.250 1.00 36.28 491 PRO A O 1
ATOM 3926 N N . THR A 1 492 ? -29.843 -46.476 16.187 1.00 34.75 492 THR A N 1
ATOM 3927 C CA . THR A 1 492 ? -29.159 -45.190 16.208 1.00 34.75 492 THR A CA 1
ATOM 3928 C C . THR A 1 492 ? -27.941 -45.281 17.129 1.00 34.75 492 THR A C 1
ATOM 3930 O O . THR A 1 492 ? -28.088 -45.316 18.349 1.00 34.75 492 THR A O 1
ATOM 3933 N N . LEU A 1 493 ? -26.737 -45.311 16.558 1.00 33.62 493 LEU A N 1
ATOM 3934 C CA . LEU A 1 493 ? -25.511 -44.993 17.286 1.00 33.62 493 LEU A CA 1
ATOM 3935 C C . LEU A 1 493 ? -25.182 -43.526 17.025 1.00 33.62 493 LEU A C 1
ATOM 3937 O O . LEU A 1 493 ? -24.697 -43.157 15.957 1.00 33.62 493 LEU A O 1
ATOM 3941 N N . ALA A 1 494 ? -25.502 -42.699 18.018 1.00 32.69 494 ALA A N 1
ATOM 3942 C CA . ALA A 1 494 ? -25.058 -41.323 18.118 1.00 32.69 494 ALA A CA 1
ATOM 3943 C C . ALA A 1 494 ? -23.524 -41.301 18.219 1.00 32.69 494 ALA A C 1
ATOM 3945 O O . ALA A 1 494 ? -22.946 -41.645 19.248 1.00 32.69 494 ALA A O 1
ATOM 3946 N N . LEU A 1 495 ? -22.871 -40.931 17.120 1.00 30.09 495 LEU A N 1
ATOM 3947 C CA . LEU A 1 495 ? -21.504 -40.431 17.139 1.00 30.09 495 LEU A CA 1
ATOM 3948 C C . LEU A 1 495 ? -21.577 -38.969 17.576 1.00 30.09 495 LEU A C 1
ATOM 3950 O O . LEU A 1 495 ? -22.078 -38.123 16.838 1.00 30.09 495 LEU A O 1
ATOM 3954 N N . GLU A 1 496 ? -21.109 -38.693 18.790 1.00 30.72 496 GLU A N 1
ATOM 3955 C CA . GLU A 1 496 ? -20.898 -37.329 19.261 1.00 30.72 496 GLU A CA 1
ATOM 3956 C C . GLU A 1 496 ? -19.956 -36.571 18.308 1.00 30.72 496 GLU A C 1
ATOM 3958 O O . GLU A 1 496 ? -18.886 -37.094 17.961 1.00 30.72 496 GLU A O 1
ATOM 3963 N N . PRO A 1 497 ? -20.296 -35.342 17.878 1.00 29.89 497 PRO A N 1
ATOM 3964 C CA . PRO A 1 497 ? -19.368 -34.521 17.121 1.00 29.89 497 PRO A CA 1
ATOM 3965 C C . PRO A 1 497 ? -18.250 -34.042 18.055 1.00 29.89 497 PRO A C 1
ATOM 3967 O O . PRO A 1 497 ? -18.434 -33.168 18.899 1.00 29.89 497 PRO A O 1
ATOM 3970 N N . SER A 1 498 ? -17.062 -34.627 17.900 1.00 26.86 498 SER A N 1
ATOM 3971 C CA . SER A 1 498 ? -15.841 -34.129 18.534 1.00 26.86 498 SER A CA 1
ATOM 3972 C C . SER A 1 498 ? -15.553 -32.687 18.083 1.00 26.86 498 SER A C 1
ATOM 3974 O O . SER A 1 498 ? -15.481 -32.445 16.874 1.00 26.86 498 SER A O 1
ATOM 3976 N N . PRO A 1 499 ? -15.300 -31.735 19.002 1.00 34.88 499 PRO A N 1
ATOM 3977 C CA . PRO A 1 499 ? -14.901 -30.372 18.670 1.00 34.88 499 PRO A CA 1
ATOM 3978 C C . PRO A 1 499 ? -13.440 -30.380 18.211 1.00 34.88 499 PRO A C 1
ATOM 3980 O O . PRO A 1 499 ? -12.504 -30.188 18.979 1.00 34.88 499 PRO A O 1
ATOM 3983 N N . SER A 1 500 ? -13.230 -30.681 16.935 1.00 30.16 500 SER A N 1
ATOM 3984 C CA . SER A 1 500 ? -11.927 -30.578 16.273 1.00 30.16 500 SER A CA 1
ATOM 3985 C C . SER A 1 500 ? -12.117 -30.049 14.854 1.00 30.16 500 SER A C 1
ATOM 3987 O O . SER A 1 500 ? -11.693 -30.646 13.869 1.00 30.16 500 SER A O 1
ATOM 3989 N N . SER A 1 501 ? -12.769 -28.887 14.761 1.00 30.70 501 SER A N 1
ATOM 3990 C CA . SER A 1 501 ? -12.612 -28.010 13.606 1.00 30.70 501 SER A CA 1
ATOM 3991 C C . SER A 1 501 ? -11.302 -27.254 13.801 1.00 30.70 501 SER A C 1
ATOM 3993 O O . SER A 1 501 ? -11.231 -26.258 14.515 1.00 30.70 501 SER A O 1
ATOM 3995 N N . THR A 1 502 ? -10.222 -27.791 13.238 1.00 29.89 502 THR A N 1
ATOM 3996 C CA . THR A 1 502 ? -8.980 -27.044 13.045 1.00 29.89 502 THR A CA 1
ATOM 3997 C C . THR A 1 502 ? -9.306 -25.849 12.156 1.00 29.89 502 THR A C 1
ATOM 3999 O O . THR A 1 502 ? -9.435 -26.012 10.940 1.00 29.89 502 THR A O 1
ATOM 4002 N N . ALA A 1 503 ? -9.492 -24.678 12.766 1.00 34.41 503 ALA A N 1
ATOM 4003 C CA . ALA A 1 503 ? -9.672 -23.424 12.060 1.00 34.41 503 ALA A CA 1
ATOM 4004 C C . ALA A 1 503 ? -8.518 -23.257 11.063 1.00 34.41 503 ALA A C 1
ATOM 4006 O O . ALA A 1 503 ? -7.338 -23.280 11.417 1.00 34.41 503 ALA A O 1
ATOM 4007 N N . SER A 1 504 ? -8.875 -23.188 9.785 1.00 34.47 504 SER A N 1
ATOM 4008 C CA . SER A 1 504 ? -7.956 -22.886 8.699 1.00 34.47 504 SER A CA 1
ATOM 4009 C C . SER A 1 504 ? -7.274 -21.548 8.992 1.00 34.47 504 SER A C 1
ATOM 4011 O O . SER A 1 504 ? -7.953 -20.541 9.133 1.00 34.47 504 SER A O 1
ATOM 4013 N N . LEU A 1 505 ? -5.939 -21.532 9.018 1.00 50.41 505 LEU A N 1
ATOM 4014 C CA . LEU A 1 505 ? -5.076 -20.342 9.147 1.00 50.41 505 LEU A CA 1
ATOM 4015 C C . LEU A 1 505 ? -5.210 -19.323 7.990 1.00 50.41 505 LEU A C 1
ATOM 4017 O O . LEU A 1 505 ? -4.404 -18.404 7.877 1.00 50.41 505 LEU A O 1
ATOM 4021 N N . GLY A 1 506 ? -6.178 -19.502 7.091 1.00 58.91 506 GLY A N 1
ATOM 4022 C CA . GLY A 1 506 ? -6.541 -18.488 6.109 1.00 58.91 506 GLY A CA 1
ATOM 4023 C C . GLY A 1 506 ? -7.508 -17.509 6.757 1.00 58.91 506 GLY A C 1
ATOM 4024 O O . GLY A 1 506 ? -8.605 -17.926 7.118 1.00 58.91 506 GLY A O 1
ATOM 4025 N N . GLY A 1 507 ? -7.104 -16.245 6.906 1.00 79.50 507 GLY A N 1
ATOM 4026 C CA . GLY A 1 507 ? -7.996 -15.177 7.356 1.00 79.50 507 GLY A CA 1
ATOM 4027 C C . GLY A 1 507 ? -9.305 -15.148 6.556 1.00 79.50 507 GLY A C 1
ATOM 4028 O O . GLY A 1 507 ? -9.376 -15.596 5.406 1.00 79.50 507 GLY A O 1
ATOM 4029 N N . PHE A 1 508 ? -10.363 -14.657 7.187 1.00 92.00 508 PHE A N 1
ATOM 4030 C CA . PHE A 1 508 ? -11.682 -14.527 6.589 1.00 92.00 508 PHE A CA 1
ATOM 4031 C C . PHE A 1 508 ? -11.709 -13.321 5.661 1.00 92.00 508 PHE A C 1
ATOM 4033 O O . PHE A 1 508 ? -11.853 -12.213 6.143 1.00 92.00 508 PHE A O 1
ATOM 4040 N N . PHE A 1 509 ? -11.637 -13.524 4.348 1.00 94.31 509 PHE A N 1
ATOM 4041 C CA . PHE A 1 509 ? -11.815 -12.427 3.394 1.00 94.31 509 PHE A CA 1
ATOM 4042 C C . PHE A 1 509 ? -13.263 -11.930 3.348 1.00 94.31 509 PHE A C 1
ATOM 4044 O O . PHE A 1 509 ? -14.208 -12.715 3.448 1.00 94.31 509 PHE A O 1
ATOM 4051 N N . ALA A 1 510 ? -13.445 -10.631 3.100 1.00 95.31 510 ALA A N 1
ATOM 4052 C CA . ALA A 1 510 ? -14.774 -10.057 2.882 1.00 95.31 510 ALA A CA 1
ATOM 4053 C C . ALA A 1 510 ? -15.467 -10.632 1.635 1.00 95.31 510 ALA A C 1
ATOM 4055 O O . ALA A 1 510 ? -16.680 -10.850 1.651 1.00 95.31 510 ALA A O 1
ATOM 4056 N N . TYR A 1 511 ? -14.695 -10.892 0.576 1.00 96.69 511 TYR A N 1
ATOM 4057 C CA . TYR A 1 511 ? -15.200 -11.435 -0.683 1.00 96.69 511 TYR A CA 1
ATOM 4058 C C . TYR A 1 511 ? -14.467 -12.709 -1.105 1.00 96.69 511 TYR A C 1
ATOM 4060 O O . TYR A 1 511 ? -13.246 -12.830 -0.952 1.00 96.69 511 TYR A O 1
ATOM 4068 N N . ASP A 1 512 ? -15.198 -13.641 -1.709 1.00 96.12 512 ASP A N 1
ATOM 4069 C CA . ASP A 1 512 ? -14.657 -14.873 -2.271 1.00 96.12 512 ASP A CA 1
ATOM 4070 C C . ASP A 1 512 ? -14.221 -14.722 -3.733 1.00 96.12 512 ASP A C 1
ATOM 4072 O O . ASP A 1 512 ? -14.675 -13.858 -4.481 1.00 96.12 512 ASP A O 1
ATOM 4076 N N . THR A 1 513 ? -13.299 -15.583 -4.175 1.00 96.56 513 THR A N 1
ATOM 4077 C CA . THR A 1 513 ? -12.894 -15.616 -5.591 1.00 96.56 513 THR A CA 1
ATOM 4078 C C . THR A 1 513 ? -14.058 -16.096 -6.455 1.00 96.56 513 THR A C 1
ATOM 4080 O O . THR A 1 513 ? -14.649 -17.134 -6.181 1.00 96.56 513 THR A O 1
ATOM 4083 N N . GLY A 1 514 ? -14.368 -15.353 -7.516 1.00 96.69 514 GLY A N 1
ATOM 4084 C CA . GLY A 1 514 ? -15.538 -15.565 -8.368 1.00 96.69 514 GLY A CA 1
ATOM 4085 C C . GLY A 1 514 ? -16.787 -14.803 -7.917 1.00 96.69 514 GLY A C 1
ATOM 4086 O O . GLY A 1 514 ? -17.764 -14.767 -8.666 1.00 96.69 514 GLY A O 1
ATOM 4087 N N . GLU A 1 515 ? -16.762 -14.162 -6.745 1.00 96.38 515 GLU A N 1
ATOM 4088 C CA . GLU A 1 515 ? -17.897 -13.391 -6.242 1.00 96.38 515 GLU A CA 1
ATOM 4089 C C . GLU A 1 515 ? -18.135 -12.125 -7.080 1.00 96.38 515 GLU A C 1
ATOM 4091 O O . GLU A 1 515 ? -17.194 -11.469 -7.546 1.00 96.38 515 GLU A O 1
ATOM 4096 N N . GLN A 1 516 ? -19.413 -11.799 -7.297 1.00 95.56 516 GLN A N 1
ATOM 4097 C CA . GLN A 1 516 ? -19.836 -10.612 -8.035 1.00 95.56 516 GLN A CA 1
ATOM 4098 C C . GLN A 1 516 ? -19.903 -9.401 -7.108 1.00 95.56 516 GLN A C 1
ATOM 4100 O O . GLN A 1 516 ? -20.573 -9.425 -6.078 1.00 95.56 516 GLN A O 1
ATOM 4105 N N . VAL A 1 517 ? -19.246 -8.321 -7.514 1.00 95.88 517 VAL A N 1
ATOM 4106 C CA . VAL A 1 517 ? -19.113 -7.083 -6.745 1.00 95.88 517 VAL A CA 1
ATOM 4107 C C . VAL A 1 517 ? -19.356 -5.863 -7.632 1.00 95.88 517 VAL A C 1
ATOM 4109 O O . VAL A 1 517 ? -19.337 -5.922 -8.862 1.00 95.88 517 VAL A O 1
ATOM 4112 N N . GLU A 1 518 ? -19.569 -4.718 -7.005 1.00 95.38 518 GLU A N 1
ATOM 4113 C CA . GLU A 1 518 ? -19.423 -3.405 -7.609 1.00 95.38 518 GLU A CA 1
ATOM 4114 C C . GLU A 1 518 ? -18.110 -2.783 -7.138 1.00 95.38 518 GLU A C 1
ATOM 4116 O O . GLU A 1 518 ? -17.856 -2.653 -5.944 1.00 95.38 518 GLU A O 1
ATOM 4121 N N . TYR A 1 519 ? -17.282 -2.379 -8.094 1.00 95.81 519 TYR A N 1
ATOM 4122 C CA . TYR A 1 519 ? -16.022 -1.676 -7.904 1.00 95.81 519 TYR A CA 1
ATOM 4123 C C . TYR A 1 519 ? -16.194 -0.180 -8.157 1.00 95.81 519 TYR A C 1
ATOM 4125 O O . TYR A 1 519 ? -16.637 0.226 -9.234 1.00 95.81 519 TYR A O 1
ATOM 4133 N N . TYR A 1 520 ? -15.801 0.655 -7.201 1.00 94.62 520 TYR A N 1
ATOM 4134 C CA . TYR A 1 520 ? -15.806 2.100 -7.377 1.00 94.62 520 TYR A CA 1
ATOM 4135 C C . TYR A 1 520 ? -14.585 2.554 -8.183 1.00 94.62 520 TYR A C 1
ATOM 4137 O O . TYR A 1 520 ? -13.450 2.565 -7.704 1.00 94.62 520 TYR A O 1
ATOM 4145 N N . SER A 1 521 ? -14.817 2.979 -9.424 1.00 93.75 521 SER A N 1
ATOM 4146 C CA . SER A 1 521 ? -13.778 3.553 -10.272 1.00 93.75 521 SER A CA 1
ATOM 4147 C C . SER A 1 521 ? -13.581 5.025 -9.933 1.00 93.75 521 SER A C 1
ATOM 4149 O O . SER A 1 521 ? -14.296 5.875 -10.465 1.00 93.75 521 SER A O 1
ATOM 4151 N N . VAL A 1 522 ? -12.547 5.335 -9.149 1.00 87.81 522 VAL A N 1
ATOM 4152 C CA . VAL A 1 522 ? -12.174 6.713 -8.779 1.00 87.81 522 VAL A CA 1
ATOM 4153 C C . VAL A 1 522 ? -12.054 7.624 -10.004 1.00 87.81 522 VAL A C 1
ATOM 4155 O O . VAL A 1 522 ? -12.655 8.691 -10.021 1.00 87.81 522 VAL A O 1
ATOM 4158 N N . SER A 1 523 ? -11.380 7.181 -11.071 1.00 86.50 523 SER A N 1
ATOM 4159 C CA . SER A 1 523 ? -11.156 8.000 -12.275 1.00 86.50 523 SER A CA 1
ATOM 4160 C C . SER A 1 523 ? -12.440 8.383 -13.026 1.00 86.50 523 SER A C 1
ATOM 4162 O O . SER A 1 523 ? -12.436 9.330 -13.803 1.00 86.50 523 SER A O 1
ATOM 4164 N N . HIS A 1 524 ? -13.532 7.642 -12.817 1.00 85.38 524 HIS A N 1
ATOM 4165 C CA . HIS A 1 524 ? -14.822 7.877 -13.477 1.00 85.38 524 HIS A CA 1
ATOM 4166 C C . HIS A 1 524 ? -15.916 8.292 -12.485 1.00 85.38 524 HIS A C 1
ATOM 4168 O O . HIS A 1 524 ? -17.046 8.522 -12.905 1.00 85.38 524 HIS A O 1
ATOM 4174 N N . SER A 1 525 ? -15.597 8.343 -11.186 1.00 86.50 525 SER A N 1
ATOM 4175 C CA . SER A 1 525 ? -16.543 8.534 -10.084 1.00 86.50 525 SER A CA 1
ATOM 4176 C C . SER A 1 525 ? -17.812 7.676 -10.210 1.00 86.50 525 SER A C 1
ATOM 4178 O O . SER A 1 525 ? -18.931 8.168 -10.070 1.00 86.50 525 SER A O 1
ATOM 4180 N N . LEU A 1 526 ? -17.653 6.389 -10.545 1.00 90.75 526 LEU A N 1
ATOM 4181 C CA . LEU A 1 526 ? -18.778 5.510 -10.878 1.00 90.75 526 LEU A CA 1
ATOM 4182 C C . LEU A 1 526 ? -18.547 4.073 -10.402 1.00 90.75 526 LEU A C 1
ATOM 4184 O O . LEU A 1 526 ? -17.428 3.560 -10.468 1.00 90.75 526 LEU A O 1
ATOM 4188 N N . TRP A 1 527 ? -19.618 3.412 -9.959 1.00 93.25 527 TRP A N 1
ATOM 4189 C CA . TRP A 1 527 ? -19.596 1.994 -9.602 1.00 93.25 527 TRP A CA 1
ATOM 4190 C C . TRP A 1 527 ? -19.732 1.106 -10.839 1.00 93.25 527 TRP A C 1
ATOM 4192 O O . TRP A 1 527 ? -20.702 1.194 -11.594 1.00 93.25 527 TRP A O 1
ATOM 4202 N N . LEU A 1 528 ? -18.753 0.232 -11.038 1.00 93.56 528 LEU A N 1
ATOM 4203 C CA . LEU A 1 528 ? -18.658 -0.696 -12.154 1.00 93.56 528 LEU A CA 1
ATOM 4204 C C . LEU A 1 528 ? -18.804 -2.124 -11.647 1.00 93.56 528 LEU A C 1
ATOM 4206 O O . LEU A 1 528 ? -18.155 -2.514 -10.688 1.00 93.56 528 LEU A O 1
ATOM 4210 N N . HIS A 1 529 ? -19.597 -2.936 -12.327 1.00 93.81 529 HIS A N 1
ATOM 4211 C CA . HIS A 1 529 ? -19.717 -4.349 -12.018 1.00 93.81 529 HIS A CA 1
ATOM 4212 C C . HIS A 1 529 ? -18.392 -5.048 -12.298 1.00 93.81 529 HIS A C 1
ATOM 4214 O O . HIS A 1 529 ? -17.764 -4.834 -13.349 1.00 93.81 529 HIS A O 1
ATOM 4220 N N . GLY A 1 530 ? -17.987 -5.885 -11.355 1.00 95.38 530 GLY A N 1
ATOM 4221 C CA . GLY A 1 530 ? -16.799 -6.695 -11.467 1.00 95.38 530 GLY A CA 1
ATOM 4222 C C . GLY A 1 530 ? -16.916 -8.021 -10.740 1.00 95.38 530 GLY A C 1
ATOM 4223 O O . GLY A 1 530 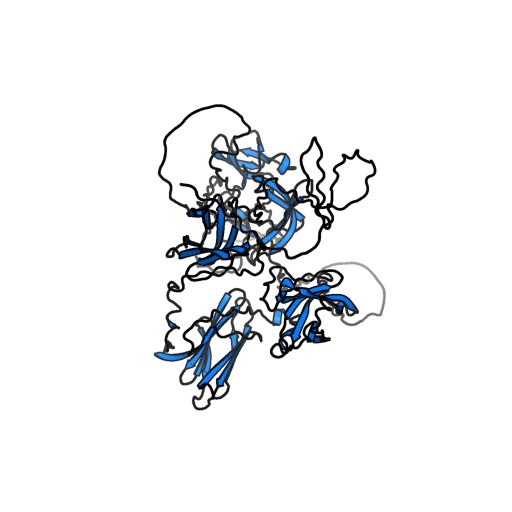? -17.840 -8.266 -9.974 1.00 95.38 530 GLY A O 1
ATOM 4224 N N . THR A 1 531 ? -15.950 -8.886 -11.005 1.00 97.19 531 THR A N 1
ATOM 4225 C CA . THR A 1 531 ? -15.836 -10.201 -10.380 1.00 97.19 531 THR A CA 1
ATOM 4226 C C . THR A 1 531 ? -14.483 -10.303 -9.695 1.00 97.19 531 THR A C 1
ATOM 4228 O O . THR A 1 531 ? -13.466 -9.930 -10.289 1.00 97.19 531 THR A O 1
ATOM 4231 N N . ILE A 1 532 ? -14.451 -10.798 -8.460 1.00 98.12 532 ILE A N 1
ATOM 4232 C CA . ILE A 1 532 ? -13.197 -11.020 -7.733 1.00 98.12 532 ILE A CA 1
ATOM 4233 C C . ILE A 1 532 ? -12.403 -12.137 -8.416 1.00 98.12 532 ILE A C 1
ATOM 4235 O O . ILE A 1 532 ? -12.895 -13.248 -8.591 1.00 98.12 532 ILE A O 1
ATOM 4239 N N . VAL A 1 533 ? -11.160 -11.854 -8.794 1.00 98.06 533 VAL A N 1
ATOM 4240 C CA . VAL A 1 533 ? -10.250 -12.802 -9.458 1.00 98.06 533 VAL A CA 1
ATOM 4241 C C . VAL A 1 533 ? -9.223 -13.361 -8.483 1.00 98.06 533 VAL A C 1
ATOM 4243 O O . VAL A 1 533 ? -8.876 -14.537 -8.557 1.00 98.06 533 VAL A O 1
ATOM 4246 N N . LYS A 1 534 ? -8.706 -12.519 -7.585 1.00 96.50 534 LYS A N 1
ATOM 4247 C CA . LYS A 1 534 ? -7.666 -12.899 -6.627 1.00 96.50 534 LYS A CA 1
ATOM 4248 C C . LYS A 1 534 ? -7.779 -12.079 -5.349 1.00 96.50 534 LYS A C 1
ATOM 4250 O O . LYS A 1 534 ? -8.304 -10.970 -5.376 1.00 96.50 534 LYS A O 1
ATOM 4255 N N . ARG A 1 535 ? -7.283 -12.640 -4.247 1.00 96.25 535 ARG A N 1
ATOM 4256 C CA . ARG A 1 535 ? -7.335 -12.074 -2.895 1.00 96.25 535 ARG A CA 1
ATOM 4257 C C . ARG A 1 535 ? -5.929 -11.944 -2.326 1.00 96.25 535 ARG A C 1
ATOM 4259 O O . ARG A 1 535 ? -5.082 -12.802 -2.590 1.00 96.25 535 ARG A O 1
ATOM 4266 N N . TYR A 1 536 ? -5.700 -10.892 -1.556 1.00 92.31 536 TYR A N 1
ATOM 4267 C CA . TYR A 1 536 ? -4.417 -10.566 -0.952 1.00 92.31 536 TYR A CA 1
ATOM 4268 C C . TYR A 1 536 ? -4.632 -10.058 0.472 1.00 92.31 536 TYR A C 1
ATOM 4270 O O . TYR A 1 536 ? -5.443 -9.157 0.682 1.00 92.31 536 TYR A O 1
ATOM 4278 N N . HIS A 1 537 ? -3.856 -10.571 1.423 1.00 88.38 537 HIS A N 1
ATOM 4279 C CA . HIS A 1 537 ? -3.609 -9.862 2.678 1.00 88.38 537 HIS A CA 1
ATOM 4280 C C . HIS A 1 537 ? -2.455 -8.888 2.426 1.00 88.38 537 HIS A C 1
ATOM 4282 O O . HIS A 1 537 ? -1.350 -9.316 2.091 1.00 88.38 537 HIS A O 1
ATOM 4288 N N . VAL A 1 538 ? -2.728 -7.584 2.497 1.00 82.50 538 VAL A N 1
ATOM 4289 C CA . VAL A 1 538 ? -1.699 -6.538 2.348 1.00 82.50 538 VAL A CA 1
ATOM 4290 C C . VAL A 1 538 ? -1.014 -6.303 3.689 1.00 82.50 538 VAL A C 1
ATOM 4292 O O . VAL A 1 538 ? 0.205 -6.164 3.755 1.00 82.50 538 VAL A O 1
ATOM 4295 N N . THR A 1 539 ? -1.813 -6.301 4.752 1.00 84.31 539 THR A N 1
ATOM 4296 C CA . THR A 1 539 ? -1.397 -6.324 6.155 1.00 84.31 539 THR A CA 1
ATOM 4297 C C . THR A 1 539 ? -2.310 -7.322 6.891 1.00 84.31 539 THR A C 1
ATOM 4299 O O . THR A 1 539 ? -3.273 -7.808 6.291 1.00 84.31 539 THR A O 1
ATOM 4302 N N . PRO A 1 540 ? -2.058 -7.660 8.166 1.00 76.94 540 PRO A N 1
ATOM 4303 C CA . PRO A 1 540 ? -2.970 -8.508 8.943 1.00 76.94 540 PRO A CA 1
ATOM 4304 C C . PRO A 1 540 ? -4.392 -7.940 9.043 1.00 76.94 540 PRO A C 1
ATOM 4306 O O . PRO A 1 540 ? -5.354 -8.693 9.149 1.00 76.94 540 PRO A O 1
ATOM 4309 N N . THR A 1 541 ? -4.529 -6.612 8.972 1.00 83.12 541 THR A N 1
ATOM 4310 C CA . THR A 1 541 ? -5.814 -5.911 9.073 1.00 83.12 541 THR A CA 1
ATOM 4311 C C . THR A 1 541 ? -6.366 -5.445 7.727 1.00 83.12 541 THR A C 1
ATOM 4313 O O . THR A 1 541 ? -7.561 -5.174 7.635 1.00 83.12 541 THR A O 1
ATOM 4316 N N . ASP A 1 542 ? -5.527 -5.338 6.690 1.00 86.38 542 ASP A N 1
ATOM 4317 C CA . ASP A 1 542 ? -5.916 -4.834 5.371 1.00 86.38 542 ASP A CA 1
ATOM 4318 C C . ASP A 1 542 ? -5.918 -5.919 4.299 1.00 86.38 542 ASP A C 1
ATOM 4320 O O . ASP A 1 542 ? -4.948 -6.654 4.088 1.00 86.38 542 ASP A O 1
ATOM 4324 N N . GLU A 1 543 ? -6.985 -5.909 3.508 1.00 93.06 543 GLU A N 1
ATOM 4325 C CA . GLU A 1 543 ? -7.168 -6.803 2.373 1.00 93.06 543 GLU A CA 1
ATOM 4326 C C . GLU A 1 543 ? -7.258 -6.029 1.065 1.00 93.06 543 GLU A C 1
ATOM 4328 O O . GLU A 1 543 ? -7.802 -4.920 0.993 1.00 93.06 543 GLU A O 1
ATOM 4333 N N . ALA A 1 544 ? -6.754 -6.658 0.009 1.00 95.50 544 ALA A N 1
ATOM 4334 C CA . ALA A 1 544 ? -6.890 -6.179 -1.352 1.00 95.50 544 ALA A CA 1
ATOM 4335 C C . ALA A 1 544 ? -7.293 -7.309 -2.300 1.00 95.50 544 ALA A C 1
ATOM 4337 O O . ALA A 1 544 ? -7.077 -8.494 -2.040 1.00 95.50 544 ALA A O 1
ATOM 4338 N N . TYR A 1 545 ? -7.869 -6.922 -3.431 1.00 97.81 545 TYR A N 1
ATOM 4339 C CA . TYR A 1 545 ? -8.478 -7.828 -4.391 1.00 97.81 545 TYR A CA 1
ATOM 4340 C C . TYR A 1 545 ? -8.053 -7.468 -5.813 1.00 97.81 545 TYR A C 1
ATOM 4342 O O . TYR A 1 545 ? -7.968 -6.295 -6.168 1.00 97.81 545 TYR A O 1
ATOM 4350 N N . ASP A 1 546 ? -7.838 -8.466 -6.664 1.00 97.94 546 ASP A N 1
ATOM 4351 C CA . ASP A 1 546 ? -7.869 -8.231 -8.106 1.00 97.94 546 ASP A CA 1
ATOM 4352 C C . ASP A 1 546 ? -9.309 -8.393 -8.589 1.00 97.94 546 ASP A C 1
ATOM 4354 O O . ASP A 1 546 ? -9.951 -9.405 -8.307 1.00 97.94 546 ASP A O 1
ATOM 4358 N N . VAL A 1 547 ? -9.812 -7.414 -9.333 1.00 98.06 547 VAL A N 1
ATOM 4359 C CA . VAL A 1 547 ? -11.213 -7.325 -9.749 1.00 98.06 547 VAL A CA 1
ATOM 4360 C C . VAL A 1 547 ? -11.272 -7.201 -11.261 1.00 98.06 547 VAL A C 1
ATOM 4362 O O . VAL A 1 547 ? -10.668 -6.308 -11.853 1.00 98.06 547 VAL A O 1
ATOM 4365 N N . GLN A 1 548 ? -12.013 -8.086 -11.910 1.00 97.88 548 GLN A N 1
ATOM 4366 C CA . GLN A 1 548 ? -12.247 -8.033 -13.346 1.00 97.88 548 GLN A CA 1
ATOM 4367 C C . GLN A 1 548 ? -13.523 -7.245 -13.630 1.00 97.88 548 GLN A C 1
ATOM 4369 O O . GLN A 1 548 ? -14.603 -7.706 -13.287 1.00 97.88 548 GLN A O 1
ATOM 4374 N N . VAL A 1 549 ? -13.412 -6.075 -14.261 1.00 95.81 549 VAL A N 1
ATOM 4375 C CA . VAL A 1 549 ? -14.524 -5.133 -14.460 1.00 95.81 549 VAL A CA 1
ATOM 4376 C C . VAL A 1 549 ? -14.976 -5.027 -15.918 1.00 95.81 549 VAL A C 1
ATOM 4378 O O . VAL A 1 549 ? -14.174 -5.041 -16.860 1.00 95.81 549 VAL A O 1
ATOM 4381 N N . GLY A 1 550 ? -16.289 -4.858 -16.097 1.00 90.00 550 GLY A N 1
ATOM 4382 C CA . GLY A 1 550 ? -16.931 -4.598 -17.388 1.00 90.00 550 GLY A CA 1
ATOM 4383 C C . GLY A 1 550 ? -16.877 -5.753 -18.402 1.00 90.00 550 GLY A C 1
ATOM 4384 O O . GLY A 1 550 ? -16.260 -6.794 -18.198 1.00 90.00 550 GLY A O 1
ATOM 4385 N N . SER A 1 551 ? -17.512 -5.559 -19.565 1.00 87.69 551 SER A N 1
ATOM 4386 C CA . SER A 1 551 ? -17.620 -6.609 -20.597 1.00 87.69 551 SER A CA 1
ATOM 4387 C C . SER A 1 551 ? -16.288 -6.968 -21.260 1.00 87.69 551 SER A C 1
ATOM 4389 O O . SER A 1 551 ? -16.142 -8.062 -21.793 1.00 87.69 551 SER A O 1
ATOM 4391 N N . ARG A 1 552 ? -15.319 -6.042 -21.245 1.00 92.00 552 ARG A N 1
ATOM 4392 C CA . ARG A 1 552 ? -13.956 -6.265 -21.754 1.00 92.00 552 ARG A CA 1
ATOM 4393 C C . ARG A 1 552 ? -13.056 -6.975 -20.747 1.00 92.00 552 ARG A C 1
ATOM 4395 O O . ARG A 1 552 ? -11.889 -7.184 -21.055 1.00 92.00 552 ARG A O 1
ATOM 4402 N N . ARG A 1 553 ? -13.584 -7.338 -19.569 1.00 94.81 553 ARG A N 1
ATOM 4403 C CA . ARG A 1 553 ? -12.851 -8.101 -18.560 1.00 94.81 553 ARG A CA 1
ATOM 4404 C C . ARG A 1 553 ? -11.545 -7.410 -18.134 1.00 94.81 553 ARG A C 1
ATOM 4406 O O . ARG A 1 553 ? -10.520 -8.063 -17.949 1.00 94.81 553 ARG A O 1
ATOM 4413 N N . GLN A 1 554 ? -11.585 -6.083 -17.976 1.00 96.75 554 GLN A N 1
ATOM 4414 C CA . GLN A 1 554 ? -10.413 -5.309 -17.569 1.00 96.75 554 GLN A CA 1
ATOM 4415 C C . GLN A 1 554 ? -10.023 -5.687 -16.140 1.00 96.75 554 GLN A C 1
ATOM 4417 O O . GLN A 1 554 ? -10.843 -5.576 -15.236 1.00 96.75 554 GLN A O 1
ATOM 4422 N N . LEU A 1 555 ? -8.775 -6.100 -15.926 1.00 97.44 555 LEU A N 1
ATOM 4423 C CA . LEU A 1 555 ? -8.274 -6.405 -14.590 1.00 97.44 555 LEU A CA 1
ATOM 4424 C C . LEU A 1 555 ? -7.874 -5.114 -13.864 1.00 97.44 555 LEU A C 1
ATOM 4426 O O . LEU A 1 555 ? -7.107 -4.306 -14.391 1.00 97.44 555 LEU A O 1
ATOM 4430 N N . ARG A 1 556 ? -8.397 -4.923 -12.656 1.00 97.44 556 ARG A N 1
ATOM 4431 C CA . ARG A 1 556 ? -7.984 -3.898 -11.697 1.00 97.44 556 ARG A CA 1
ATOM 4432 C C . ARG A 1 556 ? -7.302 -4.605 -10.544 1.00 97.44 556 ARG A C 1
ATOM 4434 O O . ARG A 1 556 ? -7.940 -5.414 -9.882 1.00 97.44 556 ARG A O 1
ATOM 4441 N N . SER A 1 557 ? -6.016 -4.340 -10.350 1.00 97.00 557 SER A N 1
ATOM 4442 C CA . SER A 1 557 ? -5.227 -5.034 -9.336 1.00 97.00 557 SER A CA 1
ATOM 4443 C C . SER A 1 557 ? -5.148 -4.271 -8.025 1.00 97.00 557 SER A C 1
ATOM 4445 O O . SER A 1 557 ? -5.184 -3.042 -8.034 1.00 97.00 557 SER A O 1
ATOM 4447 N N . MET A 1 558 ? -4.990 -5.006 -6.921 1.00 95.19 558 MET A N 1
ATOM 4448 C CA . MET A 1 558 ? -4.819 -4.449 -5.568 1.00 95.19 558 MET A CA 1
ATOM 4449 C C . MET A 1 558 ? -5.929 -3.457 -5.167 1.00 95.19 558 MET A C 1
ATOM 4451 O O . MET A 1 558 ? -5.682 -2.442 -4.516 1.00 95.19 558 MET A O 1
ATOM 4455 N N . VAL A 1 559 ? -7.167 -3.744 -5.567 1.00 96.44 559 VAL A N 1
ATOM 4456 C CA . VAL A 1 559 ? -8.355 -2.975 -5.197 1.00 96.44 559 VAL A CA 1
ATOM 4457 C C . VAL A 1 559 ? -8.621 -3.148 -3.708 1.00 96.44 559 VAL A C 1
ATOM 4459 O O . VAL A 1 559 ? -8.792 -4.264 -3.222 1.00 96.44 559 VAL A O 1
ATOM 4462 N N . ARG A 1 560 ? -8.673 -2.030 -2.990 1.00 95.38 560 ARG A N 1
ATOM 4463 C CA . ARG A 1 560 ? -8.942 -1.992 -1.553 1.00 95.38 560 ARG A CA 1
ATOM 4464 C C . ARG A 1 560 ? -10.404 -2.313 -1.241 1.00 95.38 560 ARG A C 1
ATOM 4466 O O . ARG A 1 560 ? -11.296 -2.062 -2.053 1.00 95.38 560 ARG A O 1
ATOM 4473 N N . LEU A 1 561 ? -10.639 -2.817 -0.030 1.00 94.94 561 LEU A N 1
ATOM 4474 C CA . LEU A 1 561 ? -11.973 -3.168 0.458 1.00 94.94 561 LEU A CA 1
ATOM 4475 C C . LEU A 1 561 ? -12.969 -1.992 0.414 1.00 94.94 561 LEU A C 1
ATOM 4477 O O . LEU A 1 561 ? -14.122 -2.172 0.040 1.00 94.94 561 LEU A O 1
ATOM 4481 N N . ASP A 1 562 ? -12.506 -0.776 0.707 1.00 93.06 562 ASP A N 1
ATOM 4482 C CA . ASP A 1 562 ? -13.288 0.471 0.660 1.00 93.06 562 ASP A CA 1
ATOM 4483 C C . ASP A 1 562 ? -13.710 0.906 -0.757 1.00 93.06 562 ASP A C 1
ATOM 4485 O O . ASP A 1 562 ? -14.398 1.910 -0.933 1.00 93.06 562 ASP A O 1
ATOM 4489 N N . SER A 1 563 ? -13.303 0.163 -1.781 1.00 95.44 563 SER A N 1
ATOM 4490 C CA . SER A 1 563 ? -13.661 0.404 -3.176 1.00 95.44 563 SER A CA 1
ATOM 4491 C C . SER A 1 563 ? -14.553 -0.703 -3.739 1.00 95.44 563 SER A C 1
ATOM 4493 O O . SER A 1 563 ? -14.799 -0.722 -4.943 1.00 95.44 563 SER A O 1
ATOM 4495 N N . LEU A 1 564 ? -15.022 -1.629 -2.898 1.00 96.00 564 LEU A N 1
ATOM 4496 C CA . LEU A 1 564 ? -15.796 -2.804 -3.288 1.00 96.00 564 LEU A CA 1
ATOM 4497 C C . LEU A 1 564 ? -17.054 -2.932 -2.454 1.00 96.00 564 LEU A C 1
ATOM 4499 O O . LEU A 1 564 ? -16.940 -3.005 -1.242 1.00 96.00 564 LEU A O 1
ATOM 4503 N N . ARG A 1 565 ? -18.223 -3.077 -3.076 1.00 95.25 565 ARG A N 1
ATOM 4504 C CA . ARG A 1 565 ? -19.477 -3.433 -2.390 1.00 95.25 565 ARG A CA 1
ATOM 4505 C C . ARG A 1 565 ? -20.202 -4.559 -3.118 1.00 95.25 565 ARG A C 1
ATOM 4507 O O . ARG A 1 565 ? -20.014 -4.728 -4.318 1.00 95.25 565 ARG A O 1
ATOM 4514 N N . HIS A 1 566 ? -21.107 -5.269 -2.454 1.00 94.19 566 HIS A N 1
ATOM 4515 C CA . HIS A 1 566 ? -22.117 -6.069 -3.156 1.00 94.19 566 HIS A CA 1
ATOM 4516 C C . HIS A 1 566 ? -23.053 -5.176 -3.967 1.00 94.19 566 HIS A C 1
ATOM 4518 O O . HIS A 1 566 ? -23.403 -4.084 -3.512 1.00 94.19 566 HIS A O 1
ATOM 4524 N N . GLY A 1 567 ? -23.495 -5.646 -5.136 1.00 93.75 567 GLY A N 1
ATOM 4525 C CA . GLY A 1 567 ? -24.568 -4.980 -5.878 1.00 93.75 567 GLY A CA 1
ATOM 4526 C C . GLY A 1 567 ? -25.860 -4.945 -5.060 1.00 93.75 567 GLY A C 1
ATOM 4527 O O . GLY A 1 567 ? -26.135 -5.894 -4.322 1.00 93.75 567 GLY A O 1
ATOM 4528 N N . LEU A 1 568 ? -26.623 -3.855 -5.172 1.00 94.88 568 LEU A N 1
ATOM 4529 C CA . LEU A 1 568 ? -27.859 -3.690 -4.405 1.00 94.88 568 LEU A CA 1
ATOM 4530 C C . LEU A 1 568 ? -28.921 -4.686 -4.894 1.00 94.88 568 LEU A C 1
ATOM 4532 O O . LEU A 1 568 ? -29.127 -4.840 -6.103 1.00 94.88 568 LEU A O 1
ATOM 4536 N N . GLN A 1 569 ? -29.566 -5.372 -3.955 1.00 94.75 569 GLN A N 1
ATOM 4537 C CA . GLN A 1 569 ? -30.528 -6.440 -4.230 1.00 94.75 569 GLN A CA 1
ATOM 4538 C C . GLN A 1 569 ? -31.955 -5.906 -4.342 1.00 94.75 569 GLN A C 1
ATOM 4540 O O . GLN A 1 569 ? -32.264 -4.810 -3.885 1.00 94.75 569 GLN A O 1
ATOM 4545 N N . ALA A 1 570 ? -32.847 -6.682 -4.961 1.00 95.44 570 ALA A N 1
ATOM 4546 C CA . ALA A 1 570 ? -34.263 -6.330 -5.039 1.00 95.44 570 ALA A CA 1
ATOM 4547 C C . ALA A 1 570 ? -34.869 -6.162 -3.635 1.00 95.44 570 ALA A C 1
ATOM 4549 O O . ALA A 1 570 ? -34.608 -6.970 -2.748 1.00 95.44 570 ALA A O 1
ATOM 4550 N N . ASN A 1 571 ? -35.710 -5.142 -3.464 1.00 95.38 571 ASN A N 1
ATOM 4551 C CA . ASN A 1 571 ? -36.367 -4.757 -2.210 1.00 95.38 571 ASN A CA 1
ATOM 4552 C C . ASN A 1 571 ? -35.410 -4.297 -1.096 1.00 95.38 571 ASN A C 1
ATOM 4554 O O . ASN A 1 571 ? -35.819 -4.152 0.053 1.00 95.38 571 ASN A O 1
ATOM 4558 N N . GLU A 1 572 ? -34.137 -4.052 -1.411 1.00 95.19 572 GLU A N 1
ATOM 4559 C CA . GLU A 1 572 ? -33.188 -3.531 -0.437 1.00 95.19 572 GLU A CA 1
ATOM 4560 C C . GLU A 1 572 ? -33.478 -2.056 -0.122 1.00 95.19 572 GLU A C 1
ATOM 4562 O O . GLU A 1 572 ? -33.670 -1.240 -1.029 1.00 95.19 572 GLU A O 1
ATOM 4567 N N . CYS A 1 573 ? -33.485 -1.706 1.166 1.00 95.38 573 CYS A N 1
ATOM 4568 C CA . CYS A 1 573 ? -33.656 -0.334 1.632 1.00 95.38 573 CYS A CA 1
ATOM 4569 C C . CYS A 1 573 ? -32.469 0.538 1.208 1.00 95.38 573 CYS A C 1
ATOM 4571 O O . CYS A 1 573 ? -31.310 0.232 1.491 1.00 95.38 573 CYS A O 1
ATOM 4573 N N . ILE A 1 574 ? -32.762 1.682 0.591 1.00 96.31 574 ILE A N 1
ATOM 4574 C CA . ILE A 1 574 ? -31.747 2.626 0.115 1.00 96.31 574 ILE A CA 1
ATOM 4575 C C . ILE A 1 574 ? -32.074 4.071 0.486 1.00 96.31 574 ILE A C 1
ATOM 4577 O O . ILE A 1 574 ? -33.210 4.417 0.825 1.00 96.31 574 ILE A O 1
ATOM 4581 N N . GLU A 1 575 ? -31.064 4.923 0.374 1.00 95.75 575 GLU A N 1
ATOM 4582 C CA . GLU A 1 575 ? -31.214 6.364 0.239 1.00 95.75 575 GLU A CA 1
ATOM 4583 C C . GLU A 1 575 ? -30.789 6.780 -1.171 1.00 95.75 575 GLU A C 1
ATOM 4585 O O . GLU A 1 575 ? -29.750 6.347 -1.677 1.00 95.75 575 GLU A O 1
ATOM 4590 N N . PHE A 1 576 ? -31.596 7.630 -1.797 1.00 96.00 576 PHE A N 1
ATOM 4591 C CA . PHE A 1 576 ? -31.346 8.224 -3.102 1.00 96.00 576 PHE A CA 1
ATOM 4592 C C . PHE A 1 576 ? -31.050 9.715 -2.946 1.00 96.00 576 PHE A C 1
ATOM 4594 O O . PHE A 1 576 ? -31.864 10.451 -2.392 1.00 96.00 576 PHE A O 1
ATOM 4601 N N . PHE A 1 577 ? -29.899 10.165 -3.434 1.00 95.44 577 PHE A N 1
ATOM 4602 C CA . PHE A 1 577 ? -29.556 11.579 -3.476 1.00 95.44 577 PHE A CA 1
ATOM 4603 C C . PHE A 1 577 ? -30.240 12.230 -4.675 1.00 95.44 577 PHE A C 1
ATOM 4605 O O . PHE A 1 577 ? -29.874 11.960 -5.821 1.00 95.44 577 PHE A O 1
ATOM 4612 N N . ASP A 1 578 ? -31.227 13.085 -4.410 1.00 94.62 578 ASP A N 1
ATOM 4613 C CA . ASP A 1 578 ? -31.891 13.859 -5.452 1.00 94.62 578 ASP A CA 1
ATOM 4614 C C . ASP A 1 578 ? -31.059 15.118 -5.757 1.00 94.62 578 ASP A C 1
ATOM 4616 O O . ASP A 1 578 ? -30.997 16.019 -4.915 1.00 94.62 578 ASP A O 1
ATOM 4620 N N . PRO A 1 579 ? -30.406 15.218 -6.932 1.00 91.00 579 PRO A N 1
ATOM 4621 C CA . PRO A 1 579 ? -29.544 16.353 -7.248 1.00 91.00 579 PRO A CA 1
ATOM 4622 C C . PRO A 1 579 ? -30.319 17.670 -7.386 1.00 91.00 579 PRO A C 1
ATOM 4624 O O . PRO A 1 579 ? -29.703 18.731 -7.329 1.00 91.00 579 PRO A O 1
ATOM 4627 N N . HIS A 1 580 ? -31.644 17.623 -7.567 1.00 93.75 580 HIS A N 1
ATOM 4628 C CA . HIS A 1 580 ? -32.472 18.825 -7.657 1.00 93.75 580 HIS A CA 1
ATOM 4629 C C . HIS A 1 580 ? -32.767 19.422 -6.284 1.00 93.75 580 HIS A C 1
ATOM 4631 O O . HIS A 1 580 ? -32.699 20.637 -6.117 1.00 93.75 580 HIS A O 1
ATOM 4637 N N . ASP A 1 581 ? -33.045 18.561 -5.306 1.00 92.62 581 ASP A N 1
ATOM 4638 C CA . ASP A 1 581 ? -33.406 18.986 -3.955 1.00 92.62 581 ASP A CA 1
ATOM 4639 C C . ASP A 1 581 ? -32.200 19.018 -3.012 1.00 92.62 581 ASP A C 1
ATOM 4641 O O . ASP A 1 581 ? -32.299 19.547 -1.909 1.00 92.62 581 ASP A O 1
ATOM 4645 N N . THR A 1 582 ? -31.052 18.465 -3.424 1.00 92.50 582 THR A N 1
ATOM 4646 C CA . THR A 1 582 ? -29.834 18.301 -2.607 1.00 92.50 582 THR A CA 1
ATOM 4647 C C . THR A 1 582 ? -30.071 17.526 -1.304 1.00 92.50 582 THR A C 1
ATOM 4649 O O . THR A 1 582 ? -29.361 17.699 -0.316 1.00 92.50 582 THR A O 1
ATOM 4652 N N . VAL A 1 583 ? -31.076 16.646 -1.302 1.00 92.94 583 VAL A N 1
ATOM 4653 C CA . VAL A 1 583 ? -31.536 15.892 -0.129 1.00 92.94 583 VAL A CA 1
ATOM 4654 C C . VAL A 1 583 ? -31.531 14.396 -0.436 1.00 92.94 583 VAL A C 1
ATOM 4656 O O . VAL A 1 583 ? -31.894 13.962 -1.532 1.00 92.94 583 VAL A O 1
ATOM 4659 N N . TRP A 1 584 ? -31.136 13.600 0.557 1.00 94.25 584 TRP A N 1
ATOM 4660 C CA . TRP A 1 584 ? -31.280 12.147 0.531 1.00 94.25 584 TRP A CA 1
ATOM 4661 C C . TRP A 1 584 ? -32.729 11.752 0.826 1.00 94.25 584 TRP A C 1
ATOM 4663 O O . TRP A 1 584 ? -33.292 12.128 1.853 1.00 94.25 584 TRP A O 1
ATOM 4673 N N . LYS A 1 585 ? -33.335 10.983 -0.077 1.00 95.50 585 LYS A N 1
ATOM 4674 C CA . LYS A 1 585 ? -34.709 10.483 0.025 1.00 95.50 585 LYS A CA 1
ATOM 4675 C C . LYS A 1 585 ? -34.704 8.978 0.261 1.00 95.50 585 LYS A C 1
ATOM 4677 O O . LYS A 1 585 ? -33.942 8.248 -0.369 1.00 95.50 585 LYS A O 1
ATOM 4682 N N . ALA A 1 586 ? -35.581 8.508 1.140 1.00 95.94 586 ALA A N 1
ATOM 4683 C CA . ALA A 1 586 ? -35.756 7.085 1.399 1.00 95.94 586 ALA A CA 1
ATOM 4684 C C . ALA A 1 586 ? -36.375 6.393 0.185 1.00 95.94 586 ALA A C 1
ATOM 4686 O O . ALA A 1 586 ? -37.345 6.887 -0.393 1.00 95.94 586 ALA A O 1
ATOM 4687 N N . GLY A 1 587 ? -35.876 5.207 -0.133 1.00 96.38 587 GLY A N 1
ATOM 4688 C CA . GLY A 1 587 ? -36.491 4.332 -1.114 1.00 96.38 587 GLY A CA 1
ATOM 4689 C C . GLY A 1 587 ? -36.117 2.875 -0.899 1.00 96.38 587 GLY A C 1
ATOM 4690 O O . GLY A 1 587 ? -35.541 2.493 0.127 1.00 96.38 587 GLY A O 1
ATOM 4691 N N . GLU A 1 588 ? -36.440 2.083 -1.906 1.00 97.19 588 GLU A N 1
ATOM 4692 C CA . GLU A 1 588 ? -36.051 0.687 -2.038 1.00 97.19 588 GLU A CA 1
ATOM 4693 C C . GLU A 1 588 ? -35.674 0.375 -3.488 1.00 97.19 588 GLU A C 1
ATOM 4695 O O . GLU A 1 588 ? -36.101 1.056 -4.427 1.00 97.19 588 GLU A O 1
ATOM 4700 N N . ILE A 1 589 ? -34.853 -0.652 -3.684 1.00 97.31 589 ILE A N 1
ATOM 4701 C CA . ILE A 1 589 ? -34.551 -1.172 -5.017 1.00 97.31 589 ILE A CA 1
ATOM 4702 C C . ILE A 1 589 ? -35.788 -1.886 -5.560 1.00 97.31 589 ILE A C 1
ATOM 4704 O O . ILE A 1 589 ? -36.249 -2.878 -5.001 1.00 97.31 589 ILE A O 1
ATOM 4708 N N . TYR A 1 590 ? -36.317 -1.415 -6.683 1.00 97.31 590 TYR A N 1
ATOM 4709 C CA . TYR A 1 590 ? -37.555 -1.935 -7.246 1.00 97.31 590 TYR A CA 1
ATOM 4710 C C . TYR A 1 590 ? -37.276 -3.048 -8.261 1.00 97.31 590 TYR A C 1
ATOM 4712 O O . TYR A 1 590 ? -36.820 -2.800 -9.383 1.00 97.31 590 TYR A O 1
ATOM 4720 N N . GLY A 1 591 ? -37.603 -4.280 -7.867 1.00 92.81 591 GLY A N 1
ATOM 4721 C CA . GLY A 1 591 ? -37.506 -5.478 -8.701 1.00 92.81 591 GLY A CA 1
ATOM 4722 C C . GLY A 1 591 ? -36.074 -5.984 -8.952 1.00 92.81 591 GLY A C 1
ATOM 4723 O O . GLY A 1 591 ? -35.101 -5.402 -8.464 1.00 92.81 591 GLY A O 1
ATOM 4724 N N . PRO A 1 592 ? -35.924 -7.091 -9.706 1.00 92.38 592 PRO A N 1
ATOM 4725 C CA . PRO A 1 592 ? -34.622 -7.664 -10.043 1.00 92.38 592 PRO A CA 1
ATOM 4726 C C . PRO A 1 592 ? -33.764 -6.709 -10.877 1.00 92.38 592 PRO A C 1
ATOM 4728 O O . PRO A 1 592 ? -34.232 -6.127 -11.856 1.00 92.38 592 PRO A O 1
ATOM 4731 N N . GLN A 1 593 ? -32.486 -6.588 -10.523 1.00 90.75 593 GLN A N 1
ATOM 4732 C CA . GLN A 1 593 ? -31.555 -5.696 -11.206 1.00 90.75 593 GLN A CA 1
ATOM 4733 C C . GLN A 1 593 ? -30.729 -6.468 -12.247 1.00 90.75 593 GLN A C 1
ATOM 4735 O O . GLN A 1 593 ? -29.940 -7.346 -11.904 1.00 90.75 593 GLN A O 1
ATOM 4740 N N . MET A 1 594 ? -30.881 -6.134 -13.534 1.00 80.88 594 MET A N 1
ATOM 4741 C CA . MET A 1 594 ? -30.068 -6.706 -14.617 1.00 80.88 594 MET A CA 1
ATOM 4742 C C . MET A 1 594 ? -29.093 -5.664 -15.175 1.00 80.88 594 MET A C 1
ATOM 4744 O O . MET A 1 594 ? -29.506 -4.686 -15.791 1.00 80.88 594 MET A O 1
ATOM 4748 N N . GLY A 1 595 ? -27.783 -5.886 -15.017 1.00 76.06 595 GLY A N 1
ATOM 4749 C CA . GLY A 1 595 ? -26.763 -5.068 -15.690 1.00 76.06 595 GLY A CA 1
ATOM 4750 C C . GLY A 1 595 ? -26.650 -3.624 -15.180 1.00 76.06 595 GLY A C 1
ATOM 4751 O O . GLY A 1 595 ? -26.464 -2.696 -15.975 1.00 76.06 595 GLY A O 1
ATOM 4752 N N . VAL A 1 596 ? -26.722 -3.451 -13.858 1.00 74.75 596 VAL A N 1
ATOM 4753 C CA . VAL A 1 596 ? -26.753 -2.167 -13.132 1.00 74.75 596 VAL A CA 1
ATOM 4754 C C . VAL A 1 596 ?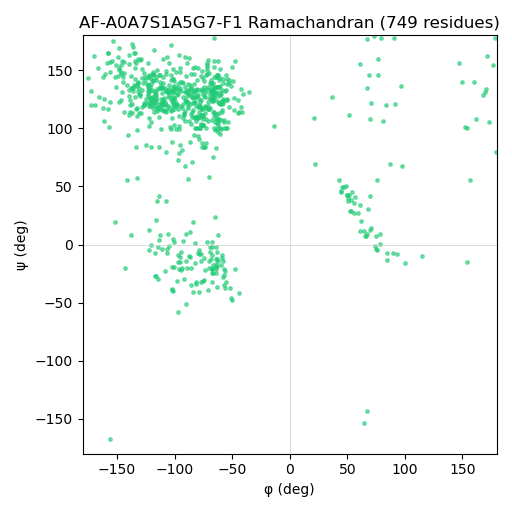 -25.742 -1.136 -13.641 1.00 74.75 596 VAL A C 1
ATOM 4756 O O . VAL A 1 596 ? -26.068 0.035 -13.801 1.00 74.75 596 VAL A O 1
ATOM 4759 N N . SER A 1 597 ? -24.511 -1.538 -13.955 1.00 73.81 597 SER A N 1
ATOM 4760 C CA . SER A 1 597 ? -23.456 -0.577 -14.318 1.00 73.81 597 SER A CA 1
ATOM 4761 C C . SER A 1 597 ? -23.693 0.149 -15.636 1.00 73.81 597 SER A C 1
ATOM 4763 O O . SER A 1 597 ? -23.084 1.187 -15.871 1.00 73.81 597 SER A O 1
ATOM 4765 N N . ARG A 1 598 ? -24.527 -0.408 -16.522 1.00 78.69 598 ARG A N 1
ATOM 4766 C CA . ARG A 1 598 ? -24.863 0.219 -17.808 1.00 78.69 598 ARG A CA 1
ATOM 4767 C C . ARG A 1 598 ? -26.221 0.890 -17.786 1.00 78.69 598 ARG A C 1
ATOM 4769 O O . ARG A 1 598 ? -26.374 1.941 -18.398 1.00 78.69 598 ARG A O 1
ATOM 4776 N N . LEU A 1 599 ? -27.194 0.256 -17.141 1.00 85.69 599 LEU A N 1
ATOM 4777 C CA . LEU A 1 599 ? -28.578 0.708 -17.184 1.00 85.69 599 LEU A CA 1
ATOM 4778 C C . LEU A 1 599 ? -28.965 1.559 -15.979 1.00 85.69 599 LEU A C 1
ATOM 4780 O O . LEU A 1 599 ? -29.967 2.249 -16.078 1.00 85.69 599 LEU A O 1
ATOM 4784 N N . GLY A 1 600 ? -28.175 1.562 -14.904 1.00 92.31 600 GLY A N 1
ATOM 4785 C CA . GLY A 1 600 ? -28.546 2.141 -13.617 1.00 92.31 600 GLY A CA 1
ATOM 4786 C C . GLY A 1 600 ? -29.470 1.225 -12.813 1.00 92.31 600 GLY A C 1
ATOM 4787 O O . GLY A 1 600 ? -29.857 0.147 -13.265 1.00 92.31 600 GLY A O 1
ATOM 4788 N N . TYR A 1 601 ? -29.811 1.668 -11.610 1.00 96.00 601 TYR A N 1
ATOM 4789 C CA . TYR A 1 601 ? -30.790 1.027 -10.744 1.00 96.00 601 TYR A CA 1
ATOM 4790 C C . TYR A 1 601 ? -32.214 1.455 -11.102 1.00 96.00 601 TYR A C 1
ATOM 4792 O O . TYR A 1 601 ? -32.449 2.574 -11.577 1.00 96.00 601 TYR A O 1
ATOM 4800 N N . LYS A 1 602 ? -33.167 0.567 -10.819 1.00 96.75 602 LYS A N 1
ATOM 4801 C CA . LYS A 1 602 ? -34.588 0.902 -10.717 1.00 96.75 602 LYS A CA 1
ATOM 4802 C C . LYS A 1 602 ? -34.958 1.003 -9.242 1.00 96.75 602 LYS A C 1
ATOM 4804 O O . LYS A 1 602 ? -34.719 0.056 -8.498 1.00 96.75 602 LYS A O 1
ATOM 4809 N N . ILE A 1 603 ? -35.503 2.138 -8.817 1.00 97.56 603 ILE A N 1
ATOM 4810 C CA . ILE A 1 603 ? -35.808 2.413 -7.406 1.00 97.56 603 ILE A CA 1
ATOM 4811 C C . ILE A 1 603 ? -37.254 2.871 -7.243 1.00 97.56 603 ILE A C 1
ATOM 4813 O O . ILE A 1 603 ? -37.806 3.497 -8.145 1.00 97.56 603 ILE A O 1
ATOM 4817 N N . LEU A 1 604 ? -37.851 2.605 -6.087 1.00 97.69 604 LEU A N 1
ATOM 4818 C CA . LEU A 1 604 ? -39.137 3.163 -5.678 1.00 97.69 604 LEU A CA 1
ATOM 4819 C C . LEU A 1 604 ? -38.904 4.055 -4.458 1.00 97.69 604 LEU A C 1
ATOM 4821 O O . LEU A 1 604 ? -38.463 3.581 -3.411 1.00 97.69 604 LEU A O 1
ATOM 4825 N N . LEU A 1 605 ? -39.136 5.362 -4.603 1.00 97.25 605 LEU A N 1
ATOM 4826 C CA . LEU A 1 605 ? -39.019 6.295 -3.483 1.00 97.25 605 LEU A CA 1
ATOM 4827 C C . LEU A 1 605 ? -40.249 6.188 -2.582 1.00 97.25 605 LEU A C 1
ATOM 4829 O O . LEU A 1 605 ? -41.372 5.987 -3.045 1.00 97.25 605 LEU A O 1
ATOM 4833 N N . ARG A 1 606 ? -40.047 6.348 -1.274 1.00 95.31 606 ARG A N 1
ATOM 4834 C CA . ARG A 1 606 ? -41.127 6.260 -0.290 1.00 95.31 606 ARG A CA 1
ATOM 4835 C C . ARG A 1 606 ? -42.181 7.341 -0.564 1.00 95.31 606 ARG A C 1
ATOM 4837 O O . ARG A 1 606 ? -41.875 8.527 -0.519 1.00 95.31 606 ARG A O 1
ATOM 4844 N N . GLY A 1 607 ? -43.424 6.920 -0.793 1.00 95.19 607 GLY A N 1
ATOM 4845 C CA . GLY A 1 607 ? -44.555 7.808 -1.092 1.00 95.19 607 GLY A CA 1
ATOM 4846 C C . GLY A 1 607 ? -44.808 8.042 -2.586 1.00 95.19 607 GLY A C 1
ATOM 4847 O O . GLY A 1 607 ? -45.846 8.601 -2.928 1.00 95.19 607 GLY A O 1
ATOM 4848 N N . GLU A 1 608 ? -43.918 7.584 -3.470 1.00 97.44 608 GLU A N 1
ATOM 4849 C CA . GLU A 1 608 ? -44.160 7.556 -4.915 1.00 97.44 608 GLU A CA 1
ATOM 4850 C C . GLU A 1 608 ? -44.810 6.220 -5.310 1.00 97.44 608 GLU A C 1
ATOM 4852 O O . GLU A 1 608 ? -44.523 5.178 -4.722 1.00 97.44 608 GLU A O 1
ATOM 4857 N N . THR A 1 609 ? -45.711 6.236 -6.295 1.00 96.94 609 THR A N 1
ATOM 4858 C CA . THR A 1 609 ? -46.348 5.013 -6.825 1.00 96.94 609 THR A CA 1
ATOM 4859 C C . THR A 1 609 ? -45.626 4.451 -8.044 1.00 96.94 609 THR A C 1
ATOM 4861 O O . THR A 1 609 ? -45.808 3.283 -8.381 1.00 96.94 609 THR A O 1
ATOM 4864 N N . GLU A 1 610 ? -44.831 5.276 -8.726 1.00 97.56 610 GLU A N 1
ATOM 4865 C CA . GLU A 1 610 ? -44.118 4.901 -9.944 1.00 97.56 610 GLU A CA 1
ATOM 4866 C C . GLU A 1 610 ? -42.615 4.760 -9.672 1.00 97.56 610 GLU A C 1
ATOM 4868 O O . GLU A 1 610 ? -42.015 5.642 -9.053 1.00 97.56 610 GLU A O 1
ATOM 4873 N N . PRO A 1 611 ? -41.977 3.666 -10.124 1.00 97.62 611 PRO A N 1
ATOM 4874 C CA . PRO A 1 611 ? -40.548 3.476 -9.942 1.00 97.62 611 PRO A CA 1
ATOM 4875 C C . PRO A 1 611 ? -39.746 4.380 -10.884 1.00 97.62 611 PRO A C 1
ATOM 4877 O O . PRO A 1 611 ? -40.059 4.513 -12.068 1.00 97.62 611 PRO A O 1
ATOM 4880 N N . ARG A 1 612 ? -38.641 4.928 -10.381 1.00 97.31 612 ARG A N 1
ATOM 4881 C CA . ARG A 1 612 ? -37.661 5.667 -11.179 1.00 97.31 612 ARG A CA 1
ATOM 4882 C C . ARG A 1 612 ? -36.646 4.698 -11.775 1.00 97.31 612 ARG A C 1
ATOM 4884 O O . ARG A 1 612 ? -36.105 3.842 -11.078 1.00 97.31 612 ARG A O 1
ATOM 4891 N N . GLU A 1 613 ? -36.372 4.838 -13.065 1.00 96.25 613 GLU A N 1
ATOM 4892 C CA . GLU A 1 613 ? -35.415 4.003 -13.795 1.00 96.25 613 GLU A CA 1
ATOM 4893 C C . GLU A 1 613 ? -34.132 4.768 -14.118 1.00 96.25 613 GLU A C 1
ATOM 4895 O O . GLU A 1 613 ? -34.108 5.998 -14.149 1.00 96.25 613 GLU A O 1
ATOM 4900 N N . ARG A 1 614 ? -33.068 4.020 -14.422 1.00 94.38 614 ARG A N 1
ATOM 4901 C CA . ARG A 1 614 ? -31.765 4.557 -14.838 1.00 94.38 614 ARG A CA 1
ATOM 4902 C C . ARG A 1 614 ? -31.091 5.450 -13.808 1.00 94.38 614 ARG A C 1
ATOM 4904 O O . ARG A 1 614 ? -30.366 6.381 -14.153 1.00 94.38 614 ARG A O 1
ATOM 4911 N N . ILE A 1 615 ? -31.285 5.124 -12.536 1.00 95.25 615 ILE A N 1
ATOM 4912 C CA . ILE A 1 615 ? -30.636 5.832 -11.444 1.00 95.25 615 ILE A CA 1
ATOM 4913 C C . ILE A 1 615 ? -29.166 5.436 -11.373 1.00 95.25 615 ILE A C 1
ATOM 4915 O O . ILE A 1 615 ? -28.818 4.255 -11.323 1.00 95.25 615 ILE A O 1
ATOM 4919 N N . HIS A 1 616 ? -28.281 6.427 -11.368 1.00 92.56 616 HIS A N 1
ATOM 4920 C CA . HIS A 1 616 ? -26.855 6.156 -11.320 1.00 92.56 616 HIS A CA 1
ATOM 4921 C C . HIS A 1 616 ? -26.444 5.550 -9.965 1.00 92.56 616 HIS A C 1
ATOM 4923 O O . HIS A 1 616 ? -26.832 6.056 -8.916 1.00 92.56 616 HIS A O 1
ATOM 4929 N N . PRO A 1 617 ? -25.582 4.519 -9.940 1.00 92.31 617 PRO A N 1
ATOM 4930 C CA . PRO A 1 617 ? -25.157 3.878 -8.693 1.00 92.31 617 PRO A CA 1
ATOM 4931 C C . PRO A 1 617 ? -24.519 4.782 -7.629 1.00 92.31 617 PRO A C 1
ATOM 4933 O O . PRO A 1 617 ? -24.476 4.387 -6.469 1.00 92.31 617 PRO A O 1
ATOM 4936 N N . HIS A 1 618 ? -23.969 5.943 -8.009 1.00 90.25 618 HIS A N 1
ATOM 4937 C CA . HIS A 1 618 ? -23.340 6.892 -7.079 1.00 90.25 618 HIS A CA 1
ATOM 4938 C C . HIS A 1 618 ? -24.353 7.804 -6.371 1.00 90.25 618 HIS A C 1
ATOM 4940 O O . HIS A 1 618 ? -24.014 8.405 -5.358 1.00 90.25 618 HIS A O 1
ATOM 4946 N N . THR A 1 619 ? -25.589 7.898 -6.871 1.00 93.75 619 THR A N 1
ATOM 4947 C CA . THR A 1 619 ? -26.678 8.632 -6.208 1.00 93.75 619 THR A CA 1
ATOM 4948 C C . THR A 1 619 ? -27.473 7.729 -5.269 1.00 93.75 619 THR A C 1
ATOM 4950 O O . THR A 1 619 ? -28.537 8.125 -4.814 1.00 93.75 619 THR A O 1
ATOM 4953 N N . VAL A 1 620 ? -27.011 6.499 -5.023 1.00 94.38 620 VAL A N 1
ATOM 4954 C CA . VAL A 1 620 ? -27.707 5.502 -4.205 1.00 94.38 620 VAL A CA 1
ATOM 4955 C C . VAL A 1 620 ? -26.742 4.890 -3.195 1.00 94.38 620 VAL A C 1
ATOM 4957 O O . VAL A 1 620 ? -25.644 4.446 -3.552 1.00 94.38 620 VAL A O 1
ATOM 4960 N N . ARG A 1 621 ? -27.175 4.813 -1.936 1.00 94.38 621 ARG A N 1
ATOM 4961 C CA . ARG A 1 621 ? -26.477 4.090 -0.865 1.00 94.38 621 ARG A CA 1
ATOM 4962 C C . ARG A 1 621 ? -27.450 3.224 -0.067 1.00 94.38 621 ARG A C 1
ATOM 4964 O O . ARG A 1 621 ? -28.647 3.499 -0.061 1.00 94.38 621 ARG A O 1
ATOM 4971 N N . ARG A 1 622 ? -26.941 2.177 0.589 1.00 94.88 622 ARG A N 1
ATOM 4972 C CA . ARG A 1 622 ? -27.743 1.307 1.466 1.00 94.88 622 ARG A CA 1
ATOM 4973 C C . ARG A 1 622 ? -28.293 2.100 2.644 1.00 94.88 622 ARG A C 1
ATOM 4975 O O . ARG A 1 622 ? -27.621 2.995 3.152 1.00 94.88 622 ARG A O 1
ATOM 4982 N N . ARG A 1 623 ? -29.489 1.745 3.091 1.00 94.12 623 ARG A N 1
ATOM 4983 C CA . ARG A 1 623 ? -30.156 2.314 4.260 1.00 94.12 623 ARG A CA 1
ATOM 4984 C C . ARG A 1 623 ? -30.459 1.190 5.231 1.00 94.12 623 ARG A C 1
ATOM 4986 O O . ARG A 1 623 ? -31.044 0.190 4.829 1.00 94.12 623 ARG A O 1
ATOM 4993 N N . PHE A 1 624 ? -30.107 1.385 6.493 1.00 93.81 624 PHE A N 1
ATOM 4994 C CA . PHE A 1 624 ? -30.263 0.372 7.529 1.00 93.81 624 PHE A CA 1
ATOM 4995 C C . PHE A 1 624 ? -31.142 0.933 8.658 1.00 93.81 624 PHE A C 1
ATOM 4997 O O . PHE A 1 624 ? -30.659 1.757 9.433 1.00 93.81 624 PHE A O 1
ATOM 5004 N N . PRO A 1 625 ? -32.436 0.565 8.724 1.00 92.31 625 PRO A N 1
ATOM 5005 C CA . PRO A 1 625 ? -33.333 1.005 9.791 1.00 92.31 625 PRO A CA 1
ATOM 5006 C C . PRO A 1 625 ? -32.860 0.551 11.174 1.00 92.31 625 PRO A C 1
ATOM 5008 O O . PRO A 1 625 ? -32.242 -0.509 11.296 1.00 92.31 625 PRO A O 1
ATOM 5011 N N . ALA A 1 626 ? -33.190 1.318 12.215 1.00 92.88 626 ALA A N 1
ATOM 5012 C CA . ALA A 1 626 ? -32.951 0.918 13.600 1.00 92.88 626 ALA A CA 1
ATOM 5013 C C . ALA A 1 626 ? -33.502 -0.488 13.894 1.00 92.88 626 ALA A C 1
ATOM 5015 O O . ALA A 1 626 ? -34.602 -0.842 13.463 1.00 92.88 626 ALA A O 1
ATOM 5016 N N . GLY A 1 627 ? -32.720 -1.303 14.603 1.00 93.38 627 GLY A N 1
ATOM 5017 C CA . GLY A 1 627 ? -33.067 -2.688 14.924 1.00 93.38 627 GLY A CA 1
ATOM 5018 C C . GLY A 1 627 ? -32.949 -3.683 13.763 1.00 93.38 627 GLY A C 1
ATOM 5019 O O . GLY A 1 627 ? -33.124 -4.880 13.985 1.00 93.38 627 GLY A O 1
ATOM 5020 N N . ALA A 1 628 ? -32.626 -3.248 12.538 1.00 92.56 628 ALA A N 1
ATOM 5021 C CA . ALA A 1 628 ? -32.418 -4.177 11.431 1.00 92.56 628 ALA A CA 1
ATOM 5022 C C . ALA A 1 628 ? -31.220 -5.099 11.710 1.00 92.56 628 ALA A C 1
ATOM 5024 O O . ALA A 1 628 ? -30.157 -4.645 12.138 1.00 92.56 628 ALA A O 1
ATOM 5025 N N . ALA A 1 629 ? -31.382 -6.395 11.441 1.00 93.69 629 ALA A N 1
ATOM 5026 C CA . ALA A 1 629 ? -30.279 -7.347 11.453 1.00 93.69 629 ALA A CA 1
ATOM 5027 C C . ALA A 1 629 ? -29.479 -7.214 10.152 1.00 93.69 629 ALA A C 1
ATOM 5029 O O . ALA A 1 629 ? -30.041 -7.295 9.058 1.00 93.69 629 ALA A O 1
ATOM 5030 N N . ILE A 1 630 ? -28.174 -6.993 10.275 1.00 94.31 630 ILE A N 1
ATOM 5031 C CA . ILE A 1 630 ? -27.257 -6.767 9.159 1.00 94.31 630 ILE A CA 1
ATOM 5032 C C . ILE A 1 630 ? -25.993 -7.600 9.341 1.00 94.31 630 ILE A C 1
ATOM 5034 O O . ILE A 1 630 ? -25.583 -7.889 10.462 1.00 94.31 630 ILE A O 1
ATOM 5038 N N . ASN A 1 631 ? -25.348 -7.978 8.242 1.00 93.44 631 ASN A N 1
ATOM 5039 C CA . ASN A 1 631 ? -24.019 -8.574 8.291 1.00 93.44 631 ASN A CA 1
ATOM 5040 C C . ASN A 1 631 ? -22.977 -7.469 8.223 1.00 93.44 631 ASN A C 1
ATOM 5042 O O . ASN A 1 631 ? -23.041 -6.605 7.357 1.00 93.44 631 ASN A O 1
ATOM 5046 N N . VAL A 1 632 ? -22.014 -7.519 9.130 1.00 93.94 632 VAL A N 1
ATOM 5047 C CA . VAL A 1 632 ? -20.962 -6.528 9.319 1.00 93.94 632 VAL A CA 1
ATOM 5048 C C . VAL A 1 632 ? -19.630 -7.251 9.194 1.00 93.94 632 VAL A C 1
ATOM 5050 O O . VAL A 1 632 ? -19.418 -8.279 9.834 1.00 93.94 632 VAL A O 1
ATOM 5053 N N . TYR A 1 633 ? -18.737 -6.755 8.349 1.00 93.88 633 TYR A N 1
ATOM 5054 C CA . TYR A 1 633 ? -17.411 -7.343 8.183 1.00 93.88 633 TYR A CA 1
ATOM 5055 C C . TYR A 1 633 ? -16.412 -6.809 9.221 1.00 93.88 633 TYR A C 1
ATOM 5057 O O . TYR A 1 633 ? -15.883 -5.709 9.085 1.00 93.88 633 TYR A O 1
ATOM 5065 N N . TRP A 1 634 ? -16.098 -7.596 10.245 1.00 90.69 634 TRP A N 1
ATOM 5066 C CA . TRP A 1 634 ? -15.245 -7.192 11.372 1.00 90.69 634 TRP A CA 1
ATOM 5067 C C . TRP A 1 634 ? -13.736 -7.334 11.105 1.00 90.69 634 TRP A C 1
ATOM 5069 O O . TRP A 1 634 ? -12.935 -7.356 12.037 1.00 90.69 634 TRP A O 1
ATOM 5079 N N . GLY A 1 635 ? -13.340 -7.406 9.833 1.00 90.00 635 GLY A N 1
ATOM 5080 C CA . GLY A 1 635 ? -11.951 -7.559 9.408 1.00 90.00 635 GLY A CA 1
ATOM 5081 C C . GLY A 1 635 ? -11.507 -9.020 9.240 1.00 90.00 635 GLY A C 1
ATOM 5082 O O . GLY A 1 635 ? -12.280 -9.937 9.527 1.00 90.00 635 GLY A O 1
ATOM 5083 N N . PRO A 1 636 ? -10.254 -9.243 8.806 1.00 89.56 636 PRO A N 1
ATOM 5084 C CA . PRO A 1 636 ? -9.764 -10.556 8.362 1.00 89.56 636 PRO A CA 1
ATOM 5085 C C . PRO A 1 636 ? -9.738 -11.628 9.455 1.00 89.56 636 PRO A C 1
ATOM 5087 O O . PRO A 1 636 ? -9.779 -12.824 9.176 1.00 89.56 636 PRO A O 1
ATOM 5090 N N . GLU A 1 637 ? -9.652 -11.214 10.717 1.00 88.50 637 GLU A N 1
ATOM 5091 C CA . GLU A 1 637 ? -9.578 -12.127 11.861 1.00 88.50 637 GLU A CA 1
ATOM 5092 C C . GLU A 1 637 ? -10.957 -12.648 12.281 1.00 88.50 637 GLU A C 1
ATOM 5094 O O . GLU A 1 637 ? -11.091 -13.787 12.725 1.00 88.50 637 GLU A O 1
ATOM 5099 N N . LEU A 1 638 ? -11.993 -11.817 12.137 1.00 90.56 638 LEU A N 1
ATOM 5100 C CA . LEU A 1 638 ? -13.341 -12.096 12.640 1.00 90.56 638 LEU A CA 1
ATOM 5101 C C . LEU A 1 638 ? -14.342 -12.414 11.527 1.00 90.56 638 LEU A C 1
ATOM 5103 O O . LEU A 1 638 ? -15.358 -13.062 11.791 1.00 90.56 638 LEU A O 1
ATOM 5107 N N . GLY A 1 639 ? -14.060 -11.975 10.301 1.00 93.88 639 GLY A N 1
ATOM 5108 C CA . GLY A 1 639 ? -14.919 -12.153 9.143 1.00 93.88 639 GLY A CA 1
ATOM 5109 C C . GLY A 1 639 ? -16.254 -11.424 9.266 1.00 93.88 639 GLY A C 1
ATOM 5110 O O . GLY A 1 639 ? -16.399 -10.409 9.951 1.00 93.88 639 GLY A O 1
ATOM 5111 N N . TRP A 1 640 ? -17.258 -11.954 8.575 1.00 93.12 640 TRP A N 1
ATOM 5112 C CA . TRP A 1 640 ? -18.628 -11.459 8.644 1.00 93.12 640 TRP A CA 1
ATOM 5113 C C . TRP A 1 640 ? -19.316 -11.903 9.937 1.00 93.12 640 TRP A C 1
ATOM 5115 O O . TRP A 1 640 ? -19.299 -13.085 10.285 1.00 93.12 640 TRP A O 1
ATOM 5125 N N . LYS A 1 641 ? -19.964 -10.964 10.631 1.00 94.12 641 LYS A N 1
ATOM 5126 C CA . LYS A 1 641 ? -20.821 -11.236 11.792 1.00 94.12 641 LYS A CA 1
ATOM 5127 C C . LYS A 1 641 ? -22.175 -10.575 11.613 1.00 94.12 641 LYS A C 1
ATOM 5129 O O . LYS A 1 641 ? -22.257 -9.452 11.124 1.00 94.12 641 LYS A O 1
ATOM 5134 N N . ILE A 1 642 ? -23.221 -11.250 12.071 1.00 94.19 642 ILE A N 1
ATOM 5135 C CA . ILE A 1 642 ? -24.546 -10.649 12.196 1.00 94.19 642 ILE A CA 1
ATOM 5136 C C . ILE A 1 642 ? -24.499 -9.643 13.352 1.00 94.19 642 ILE A C 1
ATOM 5138 O O . ILE A 1 642 ? -23.917 -9.908 14.404 1.00 94.19 642 ILE A O 1
ATOM 5142 N N . SER A 1 643 ? -25.066 -8.463 13.152 1.00 94.12 643 SER A N 1
ATOM 5143 C CA . SER A 1 643 ? -25.191 -7.406 14.155 1.00 94.12 643 SER A CA 1
ATOM 5144 C C . SER A 1 643 ? -26.524 -6.687 13.966 1.00 94.12 643 SER A C 1
ATOM 5146 O O . SER A 1 643 ? -27.106 -6.726 12.883 1.00 94.12 643 SER A O 1
ATOM 5148 N N . SER A 1 644 ? -27.026 -6.035 15.010 1.00 94.44 644 SER A N 1
ATOM 5149 C CA . SER A 1 644 ? -28.225 -5.200 14.927 1.00 94.44 644 SER A CA 1
ATOM 5150 C C . SER A 1 644 ? -27.845 -3.725 14.845 1.00 94.44 644 SER A C 1
ATOM 5152 O O . SER A 1 644 ? -26.909 -3.259 15.500 1.00 94.44 644 SER A O 1
ATOM 5154 N N . VAL A 1 645 ? -28.568 -2.978 14.016 1.00 93.06 645 VAL A N 1
ATOM 5155 C CA . VAL A 1 645 ? -28.447 -1.518 13.949 1.00 93.06 645 VAL A CA 1
ATOM 5156 C C . VAL A 1 645 ? -28.928 -0.913 15.270 1.00 93.06 645 VAL A C 1
ATOM 5158 O O . VAL A 1 645 ? -30.012 -1.267 15.734 1.00 93.06 645 VAL A O 1
ATOM 5161 N N . SER A 1 646 ? -28.145 0.001 15.858 1.00 92.19 646 SER A N 1
ATOM 5162 C CA . SER A 1 646 ? -28.496 0.680 17.117 1.00 92.19 646 SER A CA 1
ATOM 5163 C C . SER A 1 646 ? -29.862 1.369 17.033 1.00 92.19 646 SER A C 1
ATOM 5165 O O . SER A 1 646 ? -30.222 1.919 15.990 1.00 92.19 646 SER A O 1
ATOM 5167 N N . GLU A 1 647 ? -30.590 1.394 18.150 1.00 89.81 647 GLU A N 1
ATOM 5168 C CA . GLU A 1 647 ? -31.857 2.125 18.295 1.00 89.81 647 GLU A CA 1
ATOM 5169 C C . GLU A 1 647 ? -31.691 3.649 18.158 1.00 89.81 647 GLU A C 1
ATOM 5171 O O . GLU A 1 647 ? -32.666 4.344 17.889 1.00 89.81 647 GLU A O 1
ATOM 5176 N N . ASP A 1 648 ? -30.459 4.164 18.271 1.00 83.62 648 ASP A N 1
ATOM 5177 C CA . ASP A 1 648 ? -30.139 5.583 18.048 1.00 83.62 648 ASP A CA 1
ATOM 5178 C C . ASP A 1 648 ? -30.237 6.003 16.570 1.00 83.62 648 ASP A C 1
ATOM 5180 O O . ASP A 1 648 ? -30.213 7.196 16.253 1.00 83.62 648 ASP A O 1
ATOM 5184 N N . GLN A 1 649 ? -30.302 5.040 15.644 1.00 85.25 649 GLN A N 1
ATOM 5185 C CA . GLN A 1 649 ? -30.631 5.325 14.251 1.00 85.25 649 GLN A CA 1
ATOM 5186 C C . GLN A 1 649 ? -32.111 5.678 14.119 1.00 85.25 649 GLN A C 1
ATOM 5188 O O . GLN A 1 649 ? -32.955 5.301 14.928 1.00 85.25 649 GLN A O 1
ATOM 5193 N N . THR A 1 650 ? -32.463 6.412 13.071 1.00 85.56 650 THR A N 1
ATOM 5194 C CA . THR A 1 650 ? -33.873 6.697 12.804 1.00 85.56 650 THR A CA 1
ATOM 5195 C C . THR A 1 650 ? -34.629 5.390 12.530 1.00 85.56 650 THR A C 1
ATOM 5197 O O . THR A 1 650 ? -34.099 4.447 11.935 1.00 85.56 650 THR A O 1
ATOM 5200 N N . LEU A 1 651 ? -35.897 5.321 12.950 1.00 85.62 651 LEU A N 1
ATOM 5201 C CA . LEU A 1 651 ? -36.754 4.143 12.733 1.00 85.62 651 LEU A CA 1
ATOM 5202 C C . LEU A 1 651 ? -36.889 3.772 11.251 1.00 85.62 651 LEU A C 1
ATOM 5204 O O . LEU A 1 651 ? -37.149 2.622 10.917 1.00 85.62 651 LEU A O 1
ATOM 5208 N N . ASP A 1 652 ? -36.723 4.741 10.353 1.00 83.75 652 ASP A N 1
ATOM 5209 C CA . ASP A 1 652 ? -36.688 4.517 8.914 1.00 83.75 652 ASP A CA 1
ATOM 5210 C C . ASP A 1 652 ? -35.268 4.491 8.329 1.00 83.75 652 ASP A C 1
ATOM 5212 O O . ASP A 1 652 ? -35.122 4.328 7.120 1.00 83.75 652 ASP A O 1
ATOM 5216 N N . GLY A 1 653 ? -34.224 4.626 9.146 1.00 80.38 653 GLY A N 1
ATOM 5217 C CA . GLY A 1 653 ? -32.819 4.638 8.739 1.00 80.38 653 GLY A CA 1
ATOM 5218 C C . GLY A 1 653 ? -32.409 5.858 7.909 1.00 80.38 653 GLY A C 1
ATOM 5219 O O . GLY A 1 653 ? -31.318 5.853 7.342 1.00 80.38 653 GLY A O 1
ATOM 5220 N N . LEU A 1 654 ? -33.270 6.877 7.778 1.00 83.31 654 LEU A N 1
ATOM 5221 C CA . LEU A 1 654 ? -32.937 8.122 7.092 1.00 83.31 654 LEU A CA 1
ATOM 5222 C C . LEU A 1 654 ? -31.921 8.957 7.861 1.00 83.31 654 LEU A C 1
ATOM 5224 O O . LEU A 1 654 ? -32.046 9.162 9.068 1.00 83.31 654 LEU A O 1
ATOM 5228 N N . GLY A 1 655 ? -30.975 9.532 7.123 1.00 67.25 655 GLY A N 1
ATOM 5229 C CA . GLY A 1 655 ? -30.037 10.498 7.678 1.00 67.25 655 GLY A CA 1
ATOM 5230 C C . GLY A 1 655 ? -29.073 9.868 8.671 1.00 67.25 655 GLY A C 1
ATOM 5231 O O . GLY A 1 655 ? -28.648 10.562 9.596 1.00 67.25 655 GLY A O 1
ATOM 5232 N N . ALA A 1 656 ? -28.741 8.581 8.478 1.00 63.47 656 ALA A N 1
ATOM 5233 C CA . ALA A 1 656 ? -27.700 7.900 9.234 1.00 63.47 656 ALA A CA 1
ATOM 5234 C C . ALA A 1 656 ? -26.515 8.850 9.383 1.00 63.47 656 ALA A C 1
ATOM 5236 O O . ALA A 1 656 ? -25.954 9.289 8.372 1.00 63.47 656 ALA A O 1
ATOM 5237 N N . VAL A 1 657 ? -26.258 9.246 10.642 1.00 51.72 657 VAL A N 1
ATOM 5238 C CA . VAL A 1 657 ? -25.390 10.375 10.983 1.00 51.72 657 VAL A CA 1
ATOM 5239 C C . VAL A 1 657 ? -24.113 10.220 10.185 1.00 51.72 657 VAL A C 1
ATOM 5241 O O . VAL A 1 657 ? -23.378 9.244 10.353 1.00 51.72 657 VAL A O 1
ATOM 5244 N N . GLU A 1 658 ? -23.876 11.171 9.281 1.00 50.94 658 GLU A N 1
ATOM 5245 C CA . GLU A 1 658 ? -22.564 11.345 8.693 1.00 50.94 658 GLU A CA 1
ATOM 5246 C C . GLU A 1 658 ? -21.638 11.487 9.894 1.00 50.94 658 GLU A C 1
ATOM 5248 O O . GLU A 1 658 ? -21.703 12.488 10.607 1.00 50.94 658 GLU A O 1
ATOM 5253 N N . LEU A 1 659 ? -20.861 10.441 10.204 1.00 37.84 659 LEU A N 1
ATOM 5254 C CA . LEU A 1 659 ? -19.754 10.565 11.137 1.00 37.84 659 LEU A CA 1
ATOM 5255 C C . LEU A 1 659 ? -18.934 11.697 10.557 1.00 37.84 659 LEU A C 1
ATOM 5257 O O . LEU A 1 659 ? -18.259 11.480 9.543 1.00 37.84 659 LEU A O 1
ATOM 5261 N N . ALA A 1 660 ? -19.108 12.890 11.137 1.00 30.02 660 ALA A N 1
ATOM 5262 C CA . ALA A 1 660 ? -18.540 14.113 10.627 1.00 30.02 660 ALA A CA 1
ATOM 5263 C C . ALA A 1 660 ? -17.105 13.780 10.268 1.00 30.02 660 ALA A C 1
ATOM 5265 O O . ALA A 1 660 ? -16.366 13.232 11.095 1.00 30.02 660 ALA A O 1
ATOM 5266 N N . THR A 1 661 ? -16.725 14.038 9.019 1.00 31.08 661 THR A N 1
ATOM 5267 C CA . THR A 1 661 ? -15.311 14.169 8.699 1.00 31.08 661 THR A CA 1
ATOM 5268 C C . THR A 1 661 ? -14.746 15.037 9.814 1.00 31.08 661 THR A C 1
ATOM 5270 O O . THR A 1 661 ? -15.229 16.158 9.976 1.00 31.08 661 THR A O 1
ATOM 5273 N N . ILE A 1 662 ? -13.873 14.481 10.665 1.00 24.83 662 ILE A N 1
ATOM 5274 C CA . ILE A 1 662 ? -13.315 15.184 11.827 1.00 24.83 662 ILE A CA 1
ATOM 5275 C C . ILE A 1 662 ? -12.939 16.585 11.330 1.00 24.83 662 ILE A C 1
ATOM 5277 O O . ILE A 1 662 ? -12.127 16.678 10.405 1.00 24.83 662 ILE A O 1
ATOM 5281 N N . PRO A 1 663 ? -13.598 17.656 11.802 1.00 25.52 663 PRO A N 1
ATOM 5282 C CA . PRO A 1 663 ? -13.605 18.890 11.043 1.00 25.52 663 PRO A CA 1
ATOM 5283 C C . PRO A 1 663 ? -12.226 19.541 11.095 1.00 25.52 663 PRO A C 1
ATOM 5285 O O . PRO A 1 663 ? -11.733 19.896 12.165 1.00 25.52 663 PRO A O 1
ATOM 5288 N N . ALA A 1 664 ? -11.635 19.778 9.924 1.00 28.25 664 ALA A N 1
ATOM 5289 C CA . ALA A 1 664 ? -10.660 20.843 9.754 1.00 28.25 664 ALA A CA 1
ATOM 5290 C C . ALA A 1 664 ? -11.426 22.177 9.756 1.00 28.25 664 ALA A C 1
ATOM 5292 O O . ALA A 1 664 ? -11.803 22.705 8.712 1.00 28.25 664 ALA A O 1
ATOM 5293 N N . GLN A 1 665 ? -11.718 22.715 10.942 1.00 27.05 665 GLN A N 1
ATOM 5294 C CA . GLN A 1 665 ? -12.182 24.094 11.059 1.00 27.05 665 GLN A CA 1
ATOM 5295 C C . GLN A 1 665 ? -10.998 25.050 10.904 1.00 27.05 665 GLN A C 1
ATOM 5297 O O . GLN A 1 665 ? -10.256 25.235 11.858 1.00 27.05 665 GLN A O 1
ATOM 5302 N N . VAL A 1 666 ? -10.871 25.691 9.739 1.00 26.61 666 VAL A N 1
ATOM 5303 C CA . VAL A 1 666 ? -10.691 27.149 9.588 1.00 26.61 666 VAL A CA 1
ATOM 5304 C C . VAL A 1 666 ? -11.135 27.490 8.170 1.00 26.61 666 VAL A C 1
ATOM 5306 O O . VAL A 1 666 ? -10.496 27.029 7.232 1.00 26.61 666 VAL A O 1
ATOM 5309 N N . SER A 1 667 ? -12.188 28.297 8.008 1.00 26.92 667 SER A N 1
ATOM 5310 C CA . SER A 1 667 ? -12.323 29.303 6.933 1.00 26.92 667 SER A CA 1
ATOM 5311 C C . SER A 1 667 ? -13.665 30.028 7.053 1.00 26.92 667 SER A C 1
ATOM 5313 O O . SER A 1 667 ? -14.618 29.751 6.332 1.00 26.92 667 SER A O 1
ATOM 5315 N N . ALA A 1 668 ? -13.731 30.993 7.969 1.00 28.09 668 ALA A N 1
ATOM 5316 C CA . ALA A 1 668 ? -14.602 32.148 7.802 1.00 28.09 668 ALA A CA 1
ATOM 5317 C C . ALA A 1 668 ? -13.701 33.303 7.360 1.00 28.09 668 ALA A C 1
ATOM 5319 O O . ALA A 1 668 ? -12.857 33.731 8.144 1.00 28.09 668 ALA A O 1
ATOM 5320 N N . ASN A 1 669 ? -13.817 33.708 6.093 1.00 27.03 669 ASN A N 1
ATOM 5321 C CA . ASN A 1 669 ? -13.639 35.069 5.567 1.00 27.03 669 ASN A CA 1
ATOM 5322 C C . ASN A 1 669 ? -13.407 35.006 4.053 1.00 27.03 669 ASN A C 1
ATOM 5324 O O . ASN A 1 669 ? -12.327 34.614 3.623 1.00 27.03 669 ASN A O 1
ATOM 5328 N N . LEU A 1 670 ? -14.415 35.430 3.281 1.00 25.09 670 LEU A N 1
ATOM 5329 C CA . LEU A 1 670 ? -14.340 36.314 2.102 1.00 25.09 670 LEU A CA 1
ATOM 5330 C C . LEU A 1 670 ? -15.521 36.032 1.163 1.00 25.09 670 LEU A C 1
ATOM 5332 O O . LEU A 1 670 ? -15.507 35.108 0.358 1.00 25.09 670 LEU A O 1
ATOM 5336 N N . SER A 1 671 ? -16.534 36.889 1.251 1.00 27.16 671 SER A N 1
ATOM 5337 C CA . SER A 1 671 ? -17.556 37.074 0.224 1.00 27.16 671 SER A CA 1
ATOM 5338 C C . SER A 1 671 ? -17.412 38.486 -0.344 1.00 27.16 671 SER A C 1
ATOM 5340 O O . SER A 1 671 ? -17.621 39.435 0.409 1.00 27.16 671 SER A O 1
ATOM 5342 N N . SER A 1 672 ? -17.113 38.637 -1.640 1.00 26.16 672 SER A N 1
ATOM 5343 C CA . SER A 1 672 ? -17.615 39.762 -2.453 1.00 26.16 672 SER A CA 1
ATOM 5344 C C . SER A 1 672 ? -17.287 39.616 -3.952 1.00 26.16 672 SER A C 1
ATOM 5346 O O . SER A 1 672 ? -16.117 39.677 -4.315 1.00 26.16 672 SER A O 1
ATOM 5348 N N . MET A 1 673 ? -18.350 39.574 -4.775 1.00 25.62 673 MET A N 1
ATOM 5349 C CA . MET A 1 673 ? -18.460 39.938 -6.214 1.00 25.62 673 MET A CA 1
ATOM 5350 C C . MET A 1 673 ? -17.697 39.040 -7.219 1.00 25.62 673 MET A C 1
ATOM 5352 O O . MET A 1 673 ? -16.555 38.683 -6.996 1.00 25.62 673 MET A O 1
ATOM 5356 N N . SER A 1 674 ? -18.244 38.605 -8.360 1.00 26.89 674 SER A N 1
ATOM 5357 C CA . SER A 1 674 ? -19.021 39.335 -9.371 1.00 26.89 674 SER A CA 1
ATOM 5358 C C . SER A 1 674 ? -19.723 38.363 -10.342 1.00 26.89 674 SER A C 1
ATOM 5360 O O . SER A 1 674 ? -19.226 37.277 -10.618 1.00 26.89 674 SER A O 1
ATOM 5362 N N . SER A 1 675 ? -20.854 38.815 -10.880 1.00 30.94 675 SER A N 1
ATOM 5363 C CA . SER A 1 675 ? -21.703 38.254 -11.942 1.00 30.94 675 SER A CA 1
ATOM 5364 C C . SER A 1 675 ? -21.029 38.152 -13.322 1.00 30.94 675 SER A C 1
ATOM 5366 O O . SER A 1 675 ? -20.291 39.065 -13.682 1.00 30.94 675 SER A O 1
ATOM 5368 N N . ASP A 1 676 ? -21.320 37.111 -14.121 1.00 28.03 676 ASP A N 1
ATOM 5369 C CA . ASP A 1 676 ? -22.245 37.180 -15.280 1.00 28.03 676 ASP A CA 1
ATOM 5370 C C . ASP A 1 676 ? -22.349 35.871 -16.109 1.00 28.03 676 ASP A C 1
ATOM 5372 O O . ASP A 1 676 ? -21.470 35.014 -16.103 1.00 28.03 676 ASP A O 1
ATOM 5376 N N . ARG A 1 677 ? -23.498 35.718 -16.787 1.00 33.28 677 ARG A N 1
ATOM 5377 C CA . ARG A 1 677 ? -24.096 34.507 -17.405 1.00 33.28 677 ARG A CA 1
ATOM 5378 C C . ARG A 1 677 ? -23.520 34.081 -18.776 1.00 33.28 677 ARG A C 1
ATOM 5380 O O . ARG A 1 677 ? -23.230 34.943 -19.594 1.00 33.28 677 ARG A O 1
ATOM 5387 N N . SER A 1 678 ? -23.576 32.766 -19.094 1.00 28.22 678 SER A N 1
ATOM 5388 C CA . SER A 1 678 ? -24.286 32.165 -20.271 1.00 28.22 678 SER A CA 1
ATOM 5389 C C . SER A 1 678 ? -23.701 30.825 -20.815 1.00 28.22 678 SER A C 1
ATOM 5391 O O . SER A 1 678 ? -22.767 30.820 -21.608 1.00 28.22 678 SER A O 1
ATOM 5393 N N . LEU A 1 679 ? -24.369 29.717 -20.445 1.00 30.02 679 LEU A N 1
ATOM 5394 C CA . LEU A 1 679 ? -24.678 28.440 -21.146 1.00 30.02 679 LEU A CA 1
ATOM 5395 C C . LEU A 1 679 ? -23.607 27.566 -21.860 1.00 30.02 679 LEU A C 1
ATOM 5397 O O . LEU A 1 679 ? -23.208 27.823 -22.992 1.00 30.02 679 LEU A O 1
ATOM 5401 N N . SER A 1 680 ? -23.361 26.377 -21.276 1.00 30.41 680 SER A N 1
ATOM 5402 C CA . SER A 1 680 ? -23.292 25.064 -21.962 1.00 30.41 680 SER A CA 1
ATOM 5403 C C . SER A 1 680 ? -23.467 23.912 -20.947 1.00 30.41 680 SER A C 1
ATOM 5405 O O . SER A 1 680 ? -22.738 23.837 -19.958 1.00 30.41 680 SER A O 1
ATOM 5407 N N . MET A 1 681 ? -24.428 23.004 -21.178 1.00 30.83 681 MET A N 1
ATOM 5408 C CA . MET A 1 681 ? -24.836 21.933 -20.244 1.00 30.83 681 MET A CA 1
ATOM 5409 C C . MET A 1 681 ? -23.799 20.810 -20.029 1.00 30.83 681 MET A C 1
ATOM 5411 O O . MET A 1 681 ? -23.993 19.967 -19.161 1.00 30.83 681 MET A O 1
ATOM 5415 N N . SER A 1 682 ? -22.683 20.786 -20.764 1.00 33.56 682 SER A N 1
ATOM 5416 C CA . SER A 1 682 ? -21.650 19.744 -20.624 1.00 33.56 682 SER A CA 1
ATOM 5417 C C . SER A 1 682 ? -20.519 20.096 -19.644 1.00 33.56 682 SER A C 1
ATOM 5419 O O . SER A 1 682 ? -19.575 19.320 -19.504 1.00 33.56 682 SER A O 1
ATOM 5421 N N . LYS A 1 683 ? -20.584 21.255 -18.969 1.00 33.09 683 LYS A N 1
ATOM 5422 C CA . LYS A 1 683 ? -19.566 21.722 -18.002 1.00 33.09 683 LYS A CA 1
ATOM 5423 C C . LYS A 1 683 ? -19.984 21.656 -16.525 1.00 33.09 683 LYS A C 1
ATOM 5425 O O . LYS A 1 683 ? -19.140 21.873 -15.664 1.00 33.09 683 LYS A O 1
ATOM 5430 N N . PHE A 1 684 ? -21.227 21.278 -16.220 1.00 32.94 684 PHE A N 1
ATOM 5431 C CA . PHE A 1 684 ? -21.791 21.320 -14.859 1.00 32.94 684 PHE A CA 1
ATOM 5432 C C . PHE A 1 684 ? -21.257 20.265 -13.866 1.00 32.94 684 PHE A C 1
ATOM 5434 O O . PHE A 1 684 ? -21.710 20.225 -12.732 1.00 32.94 684 PHE A O 1
ATOM 5441 N N . LEU A 1 685 ? -20.298 19.418 -14.256 1.00 42.50 685 LEU A N 1
ATOM 5442 C CA . LEU A 1 685 ? -19.711 18.402 -13.365 1.00 42.50 685 LEU A CA 1
ATOM 5443 C C . LEU A 1 685 ? -18.231 18.634 -13.028 1.00 42.50 685 LEU A C 1
ATOM 5445 O O . LEU A 1 685 ? -17.630 17.773 -12.391 1.00 42.50 685 LEU A O 1
ATOM 5449 N N . LYS A 1 686 ? -17.612 19.740 -13.469 1.00 38.16 686 LYS A N 1
ATOM 5450 C CA . LYS A 1 686 ? -16.167 19.952 -13.249 1.00 38.16 686 LYS A CA 1
ATOM 5451 C C . LYS A 1 686 ? -15.784 21.141 -12.374 1.00 38.16 686 LYS A C 1
ATOM 5453 O O . LYS A 1 686 ? -14.755 21.034 -11.723 1.00 38.16 686 LYS A O 1
ATOM 5458 N N . ASP A 1 687 ? -16.589 22.198 -12.298 1.00 39.16 687 ASP A N 1
ATOM 5459 C CA . ASP A 1 687 ? -16.218 23.415 -11.565 1.00 39.16 687 ASP A CA 1
ATOM 5460 C C . ASP A 1 687 ? -17.359 23.901 -10.667 1.00 39.16 687 ASP A C 1
ATOM 5462 O O . ASP A 1 687 ? -18.148 24.753 -11.052 1.00 39.16 687 ASP A O 1
ATOM 5466 N N . GLU A 1 688 ? -17.448 23.321 -9.475 1.00 35.50 688 GLU A N 1
ATOM 5467 C CA . GLU A 1 688 ? -17.885 23.948 -8.221 1.00 35.50 688 GLU A CA 1
ATOM 5468 C C . GLU A 1 688 ? -17.623 22.909 -7.126 1.00 35.50 688 GLU A C 1
ATOM 5470 O O . GLU A 1 688 ? -17.893 21.728 -7.343 1.00 35.50 688 GLU A O 1
ATOM 5475 N N . ALA A 1 689 ? -16.994 2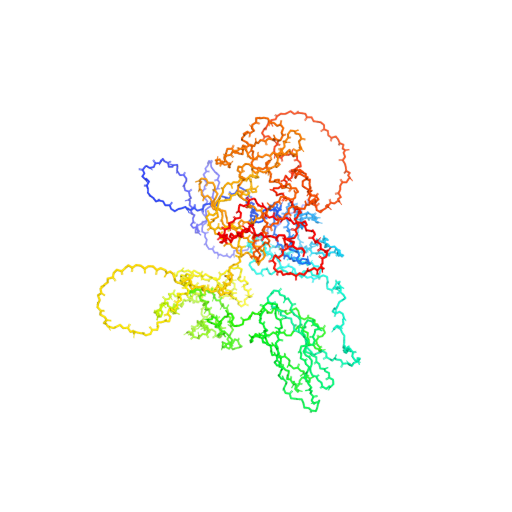3.328 -6.020 1.00 37.12 689 ALA A N 1
ATOM 5476 C CA . ALA A 1 689 ? -16.546 22.516 -4.882 1.00 37.12 689 ALA A CA 1
ATOM 5477 C C . ALA A 1 689 ? -17.147 21.100 -4.863 1.00 37.12 689 ALA A C 1
ATOM 5479 O O . ALA A 1 689 ? -18.316 20.936 -4.513 1.00 37.12 689 ALA A O 1
ATOM 5480 N N . SER A 1 690 ? -16.368 20.094 -5.283 1.00 38.41 690 SER A N 1
ATOM 5481 C CA . SER A 1 690 ? -16.839 18.713 -5.383 1.00 38.41 690 SER A CA 1
ATOM 5482 C C . SER A 1 690 ? -17.274 18.242 -3.999 1.00 38.41 690 SER A C 1
ATOM 5484 O O . SER A 1 690 ? -16.444 17.817 -3.191 1.00 38.41 690 SER A O 1
ATOM 5486 N N . HIS A 1 691 ? -18.566 18.349 -3.708 1.00 42.69 691 HIS A N 1
ATOM 5487 C CA . HIS A 1 691 ? -19.169 17.718 -2.553 1.00 42.69 691 HIS A CA 1
ATOM 5488 C C . HIS A 1 691 ? -18.979 16.225 -2.804 1.00 42.69 691 HIS A C 1
ATOM 5490 O O . HIS A 1 691 ? -19.639 15.639 -3.662 1.00 42.69 691 HIS A O 1
ATOM 5496 N N . GLN A 1 692 ? -17.965 15.636 -2.168 1.00 51.69 692 GLN A N 1
ATOM 5497 C CA . GLN A 1 692 ? -17.717 14.207 -2.254 1.00 51.69 692 GLN A CA 1
ATOM 5498 C C . GLN A 1 692 ? -18.916 13.533 -1.603 1.00 51.69 692 GLN A C 1
ATOM 5500 O O . GLN A 1 692 ? -19.004 13.474 -0.382 1.00 51.69 692 GLN A O 1
ATOM 5505 N N . ILE A 1 693 ? -19.861 13.078 -2.425 1.00 50.66 693 ILE A N 1
ATOM 5506 C CA . ILE A 1 693 ? -20.998 12.291 -1.962 1.00 50.66 693 ILE A CA 1
ATOM 5507 C C . ILE A 1 693 ? -20.399 11.047 -1.293 1.00 50.66 693 ILE A C 1
ATOM 5509 O O . ILE A 1 693 ? -19.698 10.289 -1.971 1.00 50.66 693 ILE A O 1
ATOM 5513 N N . PRO A 1 694 ? -20.585 10.850 0.025 1.00 54.16 694 PRO A N 1
ATOM 5514 C CA . PRO A 1 694 ? -19.992 9.726 0.724 1.00 54.16 694 PRO A CA 1
ATOM 5515 C C . PRO A 1 694 ? -20.534 8.425 0.132 1.00 54.16 694 PRO A C 1
ATOM 5517 O O . PRO A 1 694 ? -21.736 8.179 0.083 1.00 54.16 694 PRO A O 1
ATOM 5520 N N . ILE A 1 695 ? -19.601 7.609 -0.349 1.00 61.44 695 ILE A N 1
ATOM 5521 C CA . ILE A 1 695 ? -19.851 6.392 -1.132 1.00 61.44 695 ILE A CA 1
ATOM 5522 C C . ILE A 1 695 ? -20.311 5.219 -0.235 1.00 61.44 695 ILE A C 1
ATOM 5524 O O . ILE A 1 695 ? -20.855 4.225 -0.719 1.00 61.44 695 ILE A O 1
ATOM 5528 N N . TRP A 1 696 ? -20.127 5.367 1.079 1.00 75.00 696 TRP A N 1
ATOM 5529 C CA . TRP A 1 696 ? -20.393 4.380 2.120 1.00 75.00 696 TRP A CA 1
ATOM 5530 C C . TRP A 1 696 ? -21.441 4.888 3.105 1.00 75.00 696 TRP A C 1
ATOM 5532 O O . TRP A 1 696 ? -21.409 6.056 3.497 1.00 75.00 696 TRP A O 1
ATOM 5542 N N . THR A 1 697 ? -22.324 3.996 3.549 1.00 73.81 697 THR A N 1
ATOM 5543 C CA . THR A 1 697 ? -23.232 4.255 4.670 1.00 73.81 697 THR A CA 1
ATOM 5544 C C . THR A 1 697 ? -22.516 3.895 5.967 1.00 73.81 697 THR A C 1
ATOM 5546 O O . THR A 1 697 ? -22.077 2.760 6.134 1.00 73.81 697 THR A O 1
ATOM 5549 N N . ALA A 1 698 ? -22.371 4.857 6.878 1.00 77.31 698 ALA A N 1
ATOM 5550 C CA . ALA A 1 698 ? -21.880 4.589 8.225 1.00 77.31 698 ALA A CA 1
ATOM 5551 C C . ALA A 1 698 ? -23.059 4.164 9.104 1.00 77.31 698 ALA A C 1
ATOM 5553 O O . ALA A 1 698 ? -24.116 4.791 9.058 1.00 77.31 698 ALA A O 1
ATOM 5554 N N . VAL A 1 699 ? -22.882 3.111 9.898 1.00 78.94 699 VAL A N 1
ATOM 5555 C CA . VAL A 1 699 ? -23.932 2.587 10.774 1.00 78.94 699 VAL A CA 1
ATOM 5556 C C . VAL A 1 699 ? -23.348 2.351 12.158 1.00 78.94 699 VAL A C 1
ATOM 5558 O O . VAL A 1 699 ? -22.236 1.842 12.294 1.00 78.94 699 VAL A O 1
ATOM 5561 N N . THR A 1 700 ? -24.105 2.721 13.186 1.00 81.12 700 THR A N 1
ATOM 5562 C CA . THR A 1 700 ? -23.804 2.342 14.568 1.00 81.12 700 THR A CA 1
ATOM 5563 C C . THR A 1 700 ? -24.466 1.001 14.824 1.00 81.12 700 THR A C 1
ATOM 5565 O O . THR A 1 700 ? -25.681 0.880 14.658 1.00 81.12 700 THR A O 1
ATOM 5568 N N . VAL A 1 701 ? -23.683 0.001 15.209 1.00 86.12 701 VAL A N 1
ATOM 5569 C CA . VAL A 1 701 ? -24.188 -1.345 15.495 1.00 86.12 701 VAL A CA 1
ATOM 5570 C C . VAL A 1 701 ? -24.021 -1.667 16.969 1.00 86.12 701 VAL A C 1
ATOM 5572 O O . VAL A 1 701 ? -23.057 -1.230 17.604 1.00 86.12 701 VAL A O 1
ATOM 5575 N N . LEU A 1 702 ? -24.965 -2.430 17.512 1.00 82.56 702 LEU A N 1
ATOM 5576 C CA . LEU A 1 702 ? -24.802 -3.043 18.822 1.00 82.56 702 LEU A CA 1
ATOM 5577 C C . LEU A 1 702 ? -23.786 -4.179 18.677 1.00 82.56 702 LEU A C 1
ATOM 5579 O O . LEU A 1 702 ? -23.860 -4.973 17.733 1.00 82.56 702 LEU A O 1
ATOM 5583 N N . LYS A 1 703 ? -22.797 -4.218 19.576 1.00 69.44 703 LYS A N 1
ATOM 5584 C CA . LYS A 1 703 ? -21.782 -5.275 19.600 1.00 69.44 703 LYS A CA 1
ATOM 5585 C C . LYS A 1 703 ? -22.501 -6.622 19.657 1.00 69.44 703 LYS A C 1
ATOM 5587 O O . LYS A 1 703 ? -23.340 -6.829 20.526 1.00 69.44 703 LYS A O 1
ATOM 5592 N N . ALA A 1 704 ? -22.195 -7.512 18.715 1.00 57.59 704 ALA A N 1
ATOM 5593 C CA . ALA A 1 704 ? -22.746 -8.857 18.729 1.00 57.59 704 ALA A CA 1
ATOM 5594 C C . ALA A 1 704 ? -22.284 -9.551 20.015 1.00 57.59 704 ALA A C 1
ATOM 5596 O O . ALA A 1 704 ? -21.086 -9.797 20.183 1.00 57.59 704 ALA A O 1
ATOM 5597 N N . ASP A 1 705 ? -23.216 -9.840 20.924 1.00 51.22 705 ASP A N 1
ATOM 5598 C CA . ASP A 1 705 ? -22.919 -10.697 22.063 1.00 51.22 705 ASP A CA 1
ATOM 5599 C C . ASP A 1 705 ? -22.449 -12.041 21.515 1.00 51.22 705 ASP A C 1
ATOM 5601 O O . ASP A 1 705 ? -23.124 -12.684 20.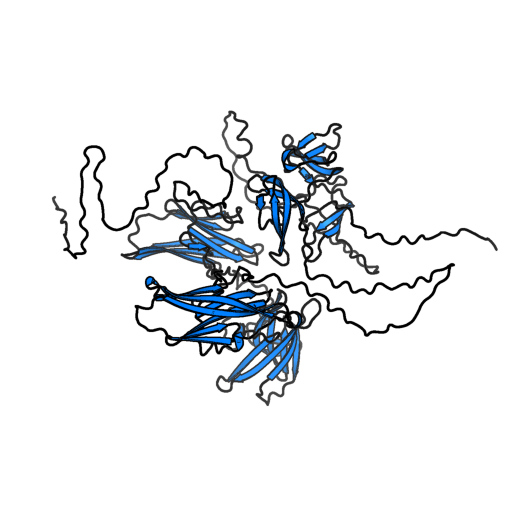705 1.00 51.22 705 ASP A O 1
ATOM 5605 N N . ALA A 1 706 ? -21.251 -12.452 21.926 1.00 44.53 706 ALA A N 1
ATOM 5606 C CA . ALA A 1 706 ? -20.774 -13.794 21.668 1.00 44.53 706 ALA A CA 1
ATOM 5607 C C . ALA A 1 706 ? -21.739 -14.752 22.378 1.00 44.53 706 ALA A C 1
ATOM 5609 O O . ALA A 1 706 ? -21.640 -14.956 23.587 1.00 44.53 706 ALA A O 1
ATOM 5610 N N . GLN A 1 707 ? -22.711 -15.293 21.640 1.00 41.12 707 GLN A N 1
ATOM 5611 C CA . GLN A 1 707 ? -23.621 -16.317 22.139 1.00 41.12 707 GLN A CA 1
ATOM 5612 C C . GLN A 1 707 ? -22.787 -17.505 22.623 1.00 41.12 707 GLN A C 1
ATOM 5614 O O . GLN A 1 707 ? -22.281 -18.290 21.824 1.00 41.12 707 GLN A O 1
ATOM 5619 N N . GLY A 1 708 ? -22.591 -17.604 23.940 1.00 41.41 708 GLY A N 1
ATOM 5620 C CA . GLY A 1 708 ? -21.847 -18.712 24.527 1.00 41.41 708 GLY A CA 1
ATOM 5621 C C . GLY A 1 708 ? -21.227 -18.463 25.899 1.00 41.41 708 GLY A C 1
ATOM 5622 O O . GLY A 1 708 ? -20.028 -18.678 26.043 1.00 41.41 708 GLY A O 1
ATOM 5623 N N . LYS A 1 709 ? -22.015 -18.059 26.905 1.00 36.97 709 LYS A N 1
ATOM 5624 C CA . LYS A 1 709 ? -22.007 -18.632 28.272 1.00 36.97 709 LYS A CA 1
ATOM 5625 C C . LYS A 1 709 ? -22.842 -17.785 29.220 1.00 36.97 709 LYS A C 1
ATOM 5627 O O . LYS A 1 709 ? -22.629 -16.583 29.322 1.00 36.97 709 LYS A O 1
ATOM 5632 N N . ASP A 1 710 ? -23.708 -18.466 29.961 1.00 47.38 710 ASP A N 1
ATOM 5633 C CA . ASP A 1 710 ? -24.453 -17.943 31.100 1.00 47.38 710 ASP A CA 1
ATOM 5634 C C . ASP A 1 710 ? -23.580 -17.060 32.000 1.00 47.38 710 ASP A C 1
ATOM 5636 O O . ASP A 1 710 ? -22.597 -17.529 32.588 1.00 47.38 710 ASP A O 1
ATOM 5640 N N . ARG A 1 711 ? -23.958 -15.786 32.122 1.00 36.62 711 ARG A N 1
ATOM 5641 C CA . ARG A 1 711 ? -23.668 -14.949 33.286 1.00 36.62 711 ARG A CA 1
ATOM 5642 C C . ARG A 1 711 ? -24.602 -13.744 33.301 1.00 36.62 711 ARG A C 1
ATOM 5644 O O . ARG A 1 711 ? -24.452 -12.814 32.517 1.00 36.62 711 ARG A O 1
ATOM 5651 N N . GLU A 1 712 ? -25.564 -13.804 34.215 1.00 43.62 712 GLU A N 1
ATOM 5652 C CA . GLU A 1 712 ? -26.212 -12.626 34.785 1.00 43.62 712 GLU A CA 1
ATOM 5653 C C . GLU A 1 712 ? -25.114 -11.704 35.358 1.00 43.62 712 GLU A C 1
ATOM 5655 O O . GLU A 1 712 ? -24.120 -12.192 35.900 1.00 43.62 712 GLU A O 1
ATOM 5660 N N . ASP A 1 713 ? -25.295 -10.391 35.205 1.00 41.59 713 ASP A N 1
ATOM 5661 C CA . ASP A 1 713 ? -24.439 -9.295 35.690 1.00 41.59 713 ASP A CA 1
ATOM 5662 C C . ASP A 1 713 ? -23.272 -8.842 34.787 1.00 41.59 713 ASP A C 1
ATOM 5664 O O . ASP A 1 713 ? -22.109 -8.955 35.158 1.00 41.59 713 ASP A O 1
ATOM 5668 N N . HIS A 1 714 ? -23.575 -8.206 33.646 1.00 35.47 714 HIS A N 1
ATOM 5669 C CA . HIS A 1 714 ? -22.833 -7.025 33.164 1.00 35.47 714 HIS A CA 1
ATOM 5670 C C . HIS A 1 714 ? -23.704 -6.184 32.216 1.00 35.47 714 HIS A C 1
ATOM 5672 O O . HIS A 1 714 ? -24.207 -6.679 31.214 1.00 35.47 714 HIS A O 1
ATOM 5678 N N . GLN A 1 715 ? -23.891 -4.905 32.553 1.00 35.00 715 GLN A N 1
ATOM 5679 C CA . GLN A 1 715 ? -24.808 -3.970 31.891 1.00 35.00 715 GLN A CA 1
ATOM 5680 C C . GLN A 1 715 ? -24.042 -2.837 31.180 1.00 35.00 715 GLN A C 1
ATOM 5682 O O . GLN A 1 715 ? -24.450 -1.683 31.241 1.00 35.00 715 GLN A O 1
ATOM 5687 N N . ASP A 1 716 ? -22.933 -3.168 30.512 1.00 37.03 716 ASP A N 1
ATOM 5688 C CA . ASP A 1 716 ? -22.154 -2.222 29.703 1.00 37.03 716 ASP A CA 1
ATOM 5689 C C . ASP A 1 716 ? -22.243 -2.624 28.222 1.00 37.03 716 ASP A C 1
ATOM 5691 O O . ASP A 1 716 ? -21.394 -3.337 27.686 1.00 37.03 716 ASP A O 1
ATOM 5695 N N . VAL A 1 717 ? -23.315 -2.185 27.555 1.00 43.25 717 VAL A N 1
ATOM 5696 C CA . VAL A 1 717 ? -23.456 -2.305 26.097 1.00 43.25 717 VAL A CA 1
ATOM 5697 C C . VAL A 1 717 ? -22.600 -1.212 25.455 1.00 43.25 717 VAL A C 1
ATOM 5699 O O . VAL A 1 717 ? -22.986 -0.047 25.408 1.00 43.25 717 VAL A O 1
ATOM 5702 N N . GLU A 1 718 ? -21.406 -1.567 24.978 1.00 46.44 718 GLU A N 1
ATOM 5703 C CA . GLU A 1 718 ? -20.560 -0.639 24.221 1.00 46.44 718 GLU A CA 1
ATOM 5704 C C . GLU A 1 718 ? -21.114 -0.457 22.796 1.00 46.44 718 GLU A C 1
ATOM 5706 O O . GLU A 1 718 ? -21.066 -1.369 21.965 1.00 46.44 718 GLU A O 1
ATOM 5711 N N . SER A 1 719 ? -21.624 0.738 22.494 1.00 41.09 719 SER A N 1
ATOM 5712 C CA . SER A 1 719 ? -21.967 1.160 21.134 1.00 41.09 719 SER A CA 1
ATOM 5713 C C . SER A 1 719 ? -20.707 1.597 20.379 1.00 41.09 719 SER A C 1
ATOM 5715 O O . SER A 1 719 ? -19.981 2.473 20.857 1.00 41.09 719 SER A O 1
ATOM 5717 N N . PHE A 1 720 ? -20.473 1.066 19.177 1.00 42.38 720 PHE A N 1
ATOM 5718 C CA . PHE A 1 720 ? -19.364 1.496 18.321 1.00 42.38 720 PHE A CA 1
ATOM 5719 C C . PHE A 1 720 ? -19.890 2.092 17.017 1.00 42.38 720 PHE A C 1
ATOM 5721 O O . PHE A 1 720 ? -20.673 1.471 16.297 1.00 42.38 720 PHE A O 1
ATOM 5728 N N . ALA A 1 721 ? -19.419 3.292 16.681 1.00 42.81 721 ALA A N 1
ATOM 5729 C CA . ALA A 1 721 ? -19.601 3.853 15.352 1.00 42.81 721 ALA A CA 1
ATOM 5730 C C . ALA A 1 721 ? -18.439 3.371 14.477 1.00 42.81 721 ALA A C 1
ATOM 5732 O O . ALA A 1 721 ? -17.301 3.810 14.652 1.00 42.81 721 ALA A O 1
ATOM 5733 N N . VAL A 1 722 ? -18.700 2.431 13.570 1.00 49.53 722 VAL A N 1
ATOM 5734 C CA . VAL A 1 722 ? -17.647 1.806 12.762 1.00 49.53 722 VAL A CA 1
ATOM 5735 C C . VAL A 1 722 ? -17.964 2.003 11.277 1.00 49.53 722 VAL A C 1
ATOM 5737 O O . VAL A 1 722 ? -19.086 1.782 10.827 1.00 49.53 722 VAL A O 1
ATOM 5740 N N . ARG A 1 723 ? -16.975 2.445 10.486 1.00 50.47 723 ARG A N 1
ATOM 5741 C CA . ARG A 1 723 ? -17.065 2.427 9.015 1.00 50.47 723 ARG A CA 1
ATOM 5742 C C . ARG A 1 723 ? -16.849 0.991 8.552 1.00 50.47 723 ARG A C 1
ATOM 5744 O O . ARG A 1 723 ? -15.713 0.601 8.304 1.00 50.47 723 ARG A O 1
ATOM 5751 N N . VAL A 1 724 ? -17.921 0.210 8.494 1.00 58.41 724 VAL A N 1
ATOM 5752 C CA . VAL A 1 724 ? -17.844 -1.206 8.123 1.00 58.41 724 VAL A CA 1
ATOM 5753 C C . VAL A 1 724 ? -18.579 -1.477 6.826 1.00 58.41 724 VAL A C 1
ATOM 5755 O O . VAL A 1 724 ? -19.571 -0.826 6.504 1.00 58.41 724 VAL A O 1
ATOM 5758 N N . LEU A 1 725 ? -18.091 -2.477 6.097 1.00 72.44 725 LEU A N 1
ATOM 5759 C CA . LEU A 1 725 ? -18.841 -3.143 5.048 1.00 72.44 725 LEU A CA 1
ATOM 5760 C C . LEU A 1 725 ? -20.080 -3.804 5.685 1.00 72.44 725 LEU A C 1
ATOM 5762 O O . LEU A 1 725 ? -19.945 -4.779 6.424 1.00 72.44 725 LEU A O 1
ATOM 5766 N N . ALA A 1 726 ? -21.262 -3.237 5.444 1.00 75.31 726 ALA A N 1
ATOM 5767 C CA . ALA A 1 726 ? -22.538 -3.770 5.912 1.00 75.31 726 ALA A CA 1
ATOM 5768 C C . ALA A 1 726 ? -23.380 -4.281 4.734 1.00 75.31 726 ALA A C 1
ATOM 5770 O O . ALA A 1 726 ? -23.447 -3.614 3.694 1.00 75.31 726 ALA A O 1
ATOM 5771 N N . ASP A 1 727 ? -24.016 -5.442 4.899 1.00 80.00 727 ASP A N 1
ATOM 5772 C CA . ASP A 1 727 ? -24.831 -6.078 3.858 1.00 80.00 727 ASP A CA 1
ATOM 5773 C C . ASP A 1 727 ? -26.018 -6.885 4.421 1.00 80.00 727 ASP A C 1
ATOM 5775 O O . ASP A 1 727 ? -25.946 -7.466 5.509 1.00 80.00 727 ASP A O 1
ATOM 5779 N N . TYR A 1 728 ? -27.103 -6.970 3.650 1.00 74.38 728 TYR A N 1
ATOM 5780 C CA . TYR A 1 728 ? -28.271 -7.815 3.924 1.00 74.38 728 TYR A CA 1
ATOM 5781 C C . TYR A 1 728 ? -28.077 -9.219 3.323 1.00 74.38 728 TYR A C 1
ATOM 5783 O O . TYR A 1 728 ? -28.875 -9.674 2.506 1.00 74.38 728 TYR A O 1
ATOM 5791 N N . ARG A 1 729 ? -27.000 -9.930 3.683 1.00 62.31 729 ARG A N 1
ATOM 5792 C CA . ARG A 1 729 ? -26.876 -11.349 3.299 1.00 62.31 729 ARG A CA 1
ATOM 5793 C C . ARG A 1 729 ? -27.913 -12.193 4.041 1.00 62.31 729 ARG A C 1
ATOM 5795 O O . ARG A 1 729 ? -28.045 -12.077 5.262 1.00 62.31 729 ARG A O 1
ATOM 5802 N N . GLU A 1 730 ? -28.595 -13.082 3.319 1.00 48.03 730 GLU A N 1
ATOM 5803 C CA . GLU A 1 730 ? -29.337 -14.163 3.966 1.00 48.03 730 GLU A CA 1
ATOM 5804 C C . GLU A 1 730 ? -28.343 -15.030 4.757 1.00 48.03 730 GLU A C 1
ATOM 5806 O O . GLU A 1 730 ? -27.306 -15.426 4.210 1.00 48.03 730 GLU A O 1
ATOM 5811 N N . PRO A 1 731 ? -28.598 -15.303 6.046 1.00 40.56 731 PRO A N 1
ATOM 5812 C CA . PRO A 1 731 ? -27.770 -16.222 6.810 1.00 40.56 731 PRO A CA 1
ATOM 5813 C C . PRO A 1 731 ? -27.780 -17.598 6.136 1.00 40.56 731 PRO A C 1
ATOM 5815 O O . PRO A 1 731 ? -28.835 -18.202 5.935 1.00 40.56 731 PRO A O 1
ATOM 5818 N N . VAL A 1 732 ? -26.594 -18.108 5.796 1.00 39.34 732 VAL A N 1
ATOM 5819 C CA . VAL A 1 732 ? -26.426 -19.501 5.371 1.00 39.34 732 VAL A CA 1
ATOM 5820 C C . VAL A 1 732 ? -26.588 -20.365 6.620 1.00 39.34 732 VAL A C 1
ATOM 5822 O O . VAL A 1 732 ? -25.624 -20.635 7.331 1.00 39.34 732 VAL A O 1
ATOM 5825 N N . PHE A 1 733 ? -27.825 -20.741 6.932 1.00 33.16 733 PHE A N 1
ATOM 5826 C CA . PHE A 1 733 ? -28.098 -21.734 7.962 1.00 33.16 733 PHE A CA 1
ATOM 5827 C C . PHE A 1 733 ? -27.744 -23.121 7.412 1.00 33.16 733 PHE A C 1
ATOM 5829 O O . PHE A 1 733 ? -28.366 -23.592 6.457 1.00 33.16 733 PHE A O 1
ATOM 5836 N N . GLU A 1 734 ? -26.768 -23.801 8.019 1.00 30.52 734 GLU A N 1
ATOM 5837 C CA . GLU A 1 734 ? -26.778 -25.264 7.981 1.00 30.52 734 GLU A CA 1
ATOM 5838 C C . GLU A 1 734 ? -28.034 -25.718 8.745 1.00 30.52 734 GLU A C 1
ATOM 5840 O O . GLU A 1 734 ? -28.294 -25.194 9.830 1.00 30.52 734 GLU A O 1
ATOM 5845 N N . PRO A 1 735 ? -28.873 -26.608 8.186 1.00 30.83 735 PRO A N 1
ATOM 5846 C CA . PRO A 1 735 ? -30.145 -26.951 8.806 1.00 30.83 735 PRO A CA 1
ATOM 5847 C C . PRO A 1 735 ? -29.907 -27.627 10.159 1.00 30.83 735 PRO A C 1
ATOM 5849 O O . PRO A 1 735 ? -29.494 -28.786 10.224 1.00 30.83 735 PRO A O 1
ATOM 5852 N N . GLU A 1 736 ? -30.194 -26.911 11.246 1.00 30.14 736 GLU A N 1
ATOM 5853 C CA . GLU A 1 736 ? -30.292 -27.508 12.571 1.00 30.14 736 GLU A CA 1
ATOM 5854 C C . GLU A 1 736 ? -31.480 -28.476 12.599 1.00 30.14 736 GLU A C 1
ATOM 5856 O O . GLU A 1 736 ? -32.602 -28.154 12.193 1.00 30.14 736 GLU A O 1
ATOM 5861 N N . ALA A 1 737 ? -31.222 -29.698 13.067 1.00 33.84 737 ALA A N 1
ATOM 5862 C CA . ALA A 1 737 ? -32.247 -30.707 13.272 1.00 33.84 737 ALA A CA 1
ATOM 5863 C C . ALA A 1 737 ? -33.299 -30.172 14.255 1.00 33.84 737 ALA A C 1
ATOM 5865 O O . ALA A 1 737 ? -33.024 -29.954 15.434 1.00 33.84 737 ALA A O 1
ATOM 5866 N N . SER A 1 738 ? -34.516 -29.966 13.761 1.00 31.42 738 SER A N 1
ATOM 5867 C CA . SER A 1 738 ? -35.640 -29.472 14.551 1.00 31.42 738 SER A CA 1
ATOM 5868 C C . SER A 1 738 ? -36.043 -30.537 15.575 1.00 31.42 738 SER A C 1
ATOM 5870 O O . SER A 1 738 ? -36.635 -31.559 15.225 1.00 31.42 738 SER A O 1
ATOM 5872 N N . ILE A 1 739 ? -35.733 -30.314 16.853 1.00 31.59 739 ILE A N 1
ATOM 5873 C CA . ILE A 1 739 ? -36.297 -31.105 17.949 1.00 31.59 739 ILE A CA 1
ATOM 5874 C C . ILE A 1 739 ? -37.741 -30.635 18.144 1.00 31.59 739 ILE A C 1
ATOM 5876 O O . ILE A 1 739 ? -38.004 -29.573 18.705 1.00 31.59 739 ILE A O 1
ATOM 5880 N N . LEU A 1 740 ? -38.686 -31.432 17.647 1.00 30.48 740 LEU A N 1
ATOM 5881 C CA . LEU A 1 740 ? -40.106 -31.298 17.957 1.00 30.48 740 LEU A CA 1
ATOM 5882 C C . LEU A 1 740 ? -40.321 -31.576 19.451 1.00 30.48 740 LEU A C 1
ATOM 5884 O O . LEU A 1 740 ? -40.297 -32.726 19.888 1.00 30.48 740 LEU A O 1
ATOM 5888 N N . VAL A 1 741 ? -40.561 -30.526 20.234 1.00 33.56 741 VAL A N 1
ATOM 5889 C CA . VAL A 1 741 ? -41.147 -30.657 21.572 1.00 33.56 741 VAL A CA 1
ATOM 5890 C C . VAL A 1 741 ? -42.637 -30.937 21.382 1.00 33.56 741 VAL A C 1
ATOM 5892 O O . VAL A 1 741 ? -43.409 -30.043 21.047 1.00 33.56 741 VAL A O 1
ATOM 5895 N N . SER A 1 742 ? -43.045 -32.197 21.545 1.00 32.22 742 SER A N 1
ATOM 5896 C CA . SER A 1 742 ? -44.461 -32.555 21.613 1.00 32.22 742 SER A CA 1
ATOM 5897 C C . SER A 1 742 ? -45.012 -32.188 22.992 1.00 32.22 742 SER A C 1
ATOM 5899 O O . SER A 1 742 ? -44.664 -32.821 23.992 1.00 32.22 742 SER A O 1
ATOM 5901 N N . GLU A 1 743 ? -45.890 -31.192 23.049 1.00 37.06 743 GLU A N 1
ATOM 5902 C CA . GLU A 1 743 ? -46.757 -30.973 24.204 1.00 37.06 743 GLU A CA 1
ATOM 5903 C C . GLU A 1 743 ? -47.764 -32.125 24.313 1.00 37.06 743 GLU A C 1
ATOM 5905 O O . GLU A 1 743 ? -48.439 -32.483 23.348 1.00 37.06 743 GLU A O 1
ATOM 5910 N N . ASN A 1 744 ? -47.858 -32.718 25.501 1.00 34.72 744 ASN A N 1
ATOM 5911 C CA . ASN A 1 744 ? -48.773 -33.811 25.805 1.00 34.72 744 ASN A CA 1
ATOM 5912 C C . ASN A 1 744 ? -49.804 -33.296 26.829 1.00 34.72 744 ASN A C 1
ATOM 5914 O O . ASN A 1 744 ? -49.421 -33.039 27.973 1.00 34.72 744 ASN A O 1
ATOM 5918 N N . PRO A 1 745 ? -51.090 -33.105 26.471 1.00 49.75 745 PRO A N 1
ATOM 5919 C CA . PRO A 1 745 ? -52.109 -32.653 27.408 1.00 49.75 745 PRO A CA 1
ATOM 5920 C C . PRO A 1 745 ? -52.990 -33.826 27.855 1.00 49.75 745 PRO A C 1
ATOM 5922 O O . PRO A 1 745 ? -53.709 -34.402 27.045 1.00 49.75 745 PRO A O 1
ATOM 5925 N N . SER A 1 746 ? -52.948 -34.173 29.146 1.00 39.88 746 SER A N 1
ATOM 5926 C CA . SER A 1 746 ? -53.948 -34.972 29.894 1.00 39.88 746 SER A CA 1
ATOM 5927 C C . SER A 1 746 ? -53.281 -35.528 31.160 1.00 39.88 746 SER A C 1
ATOM 5929 O O . SER A 1 746 ? -52.176 -36.038 31.079 1.00 39.88 746 SER A O 1
ATOM 5931 N N . ALA A 1 747 ? -53.852 -35.607 32.356 1.00 36.88 747 ALA A N 1
ATOM 5932 C CA . ALA A 1 747 ? -55.057 -35.086 32.980 1.00 36.88 747 ALA A CA 1
ATOM 5933 C C . ALA A 1 747 ? -54.973 -35.513 34.462 1.00 36.88 747 ALA A C 1
ATOM 5935 O O . ALA A 1 747 ? -54.568 -36.642 34.733 1.00 36.88 747 ALA A O 1
ATOM 5936 N N . ARG A 1 748 ? -55.428 -34.669 35.396 1.00 36.03 748 ARG A N 1
ATOM 5937 C CA . ARG A 1 748 ? -56.488 -34.950 36.394 1.00 36.03 748 ARG A CA 1
ATOM 5938 C C . ARG A 1 748 ? -56.303 -34.177 37.694 1.00 36.03 748 ARG A C 1
ATOM 5940 O O . ARG A 1 748 ? -55.212 -34.012 38.220 1.00 36.03 748 ARG A O 1
ATOM 5947 N N . ALA A 1 749 ? -57.455 -33.726 38.166 1.00 48.75 749 ALA A N 1
ATOM 5948 C CA . ALA A 1 749 ? -57.690 -32.863 39.297 1.00 48.75 749 ALA A CA 1
ATOM 5949 C C . ALA A 1 749 ? -58.016 -33.667 40.578 1.00 48.75 749 ALA A C 1
ATOM 5951 O O . ALA A 1 749 ? -58.715 -34.675 40.479 1.00 48.75 749 ALA A O 1
ATOM 5952 N N . ILE A 1 750 ? -57.610 -33.089 41.723 1.00 37.12 750 ILE A N 1
ATOM 5953 C CA . ILE A 1 750 ? -58.283 -33.023 43.050 1.00 37.12 750 ILE A CA 1
ATOM 5954 C C . ILE A 1 750 ? -58.254 -34.288 43.945 1.00 37.12 750 ILE A C 1
ATOM 5956 O O . ILE A 1 750 ? -58.375 -35.399 43.424 1.00 37.12 750 ILE A O 1
ATOM 5960 N N . PRO A 1 751 ? -58.191 -34.144 45.295 1.00 54.78 751 PRO A N 1
ATOM 5961 C CA . PRO A 1 751 ? -58.251 -32.914 46.110 1.00 54.78 751 PRO A CA 1
ATOM 5962 C C . PRO A 1 751 ? -56.927 -32.426 46.691 1.00 54.78 751 PRO A C 1
ATOM 5964 O O . PRO A 1 751 ? -56.127 -33.267 47.157 1.00 54.78 751 PRO A O 1
#

Solvent-accessible surface area (backbone atoms only — not comparable to full-atom values): 47557 Å² total; per-residue (Å²): 144,87,80,84,84,83,82,86,84,82,81,90,79,90,75,94,75,80,69,61,77,59,84,49,98,87,75,60,81,52,85,51,78,82,89,72,91,78,87,79,84,82,87,76,89,80,80,89,82,93,73,94,74,90,80,84,89,77,86,78,86,84,77,70,99,79,77,76,74,72,79,85,52,96,66,70,88,50,66,84,61,80,44,54,47,35,32,33,39,33,22,47,88,86,41,81,44,43,40,37,37,30,56,55,96,55,28,41,35,38,26,50,70,60,42,79,67,35,76,48,77,59,75,91,84,70,92,60,79,47,75,48,80,48,62,40,78,44,87,40,91,97,53,79,65,41,51,31,38,37,37,41,33,42,48,69,51,102,88,54,70,50,78,45,78,50,40,30,38,68,91,38,78,45,46,58,33,27,32,68,90,70,45,71,39,79,68,41,62,57,51,74,50,62,65,86,87,70,66,81,86,70,66,77,68,73,79,56,89,55,40,58,48,103,82,68,47,65,30,40,64,48,39,32,34,44,34,27,46,91,90,38,83,43,40,35,35,43,29,42,40,86,53,26,39,34,37,25,50,73,85,40,78,76,42,78,46,79,45,68,79,88,59,89,56,77,43,75,49,75,46,71,44,86,48,91,92,85,58,64,43,53,29,39,39,36,40,34,66,38,77,90,75,74,41,75,49,73,47,36,28,43,68,87,41,80,49,62,74,34,36,44,75,84,50,94,60,79,49,94,60,81,60,56,76,47,70,71,63,77,86,40,81,87,74,76,80,69,36,60,78,72,42,62,61,88,82,40,48,62,45,38,30,31,49,31,23,50,47,75,39,84,42,38,44,37,33,24,50,54,97,54,28,40,39,36,25,50,67,46,39,82,71,51,76,46,79,57,77,91,54,86,82,70,42,64,47,77,48,76,49,72,52,76,48,74,56,97,83,43,82,45,70,41,54,28,40,40,38,43,33,53,38,76,94,71,76,41,76,47,79,49,39,28,50,70,84,44,76,46,63,66,40,30,37,70,93,44,73,36,68,69,87,60,82,58,57,70,76,42,65,76,56,76,76,84,74,77,80,75,82,79,78,82,92,85,86,87,89,80,89,86,90,84,84,89,83,86,81,84,80,90,76,84,76,78,84,74,96,71,79,77,77,68,90,64,66,36,66,96,71,54,75,68,39,70,32,25,34,54,38,74,96,72,70,37,49,35,47,24,31,31,69,42,81,41,76,79,45,88,77,42,53,26,26,27,32,33,32,59,95,82,54,45,76,41,71,71,41,44,58,95,36,52,43,71,67,86,49,56,69,37,46,24,34,35,53,39,84,87,76,75,42,76,39,56,30,27,28,49,54,84,79,75,62,44,64,80,52,24,43,40,30,31,43,74,92,54,93,67,68,49,68,57,39,54,64,73,41,46,40,70,36,66,27,32,62,39,76,33,34,35,46,68,38,29,88,65,17,74,40,70,29,34,29,30,76,89,39,39,79,78,16,62,80,53,64,72,76,64,73,80,76,85,84,81,85,92,86,90,87,82,88,82,89,86,90,86,90,67,90,90,54,85,86,77,82,67,87,79,74,75,73,75,85,67,58,50,53,46,33,42,65,62,72,78,89,81,74,97,67,88,90,80,93,78,84,65,74,47,82,45,90,43,64,68,43,84,69,80,81,85,71,75,85,72,83,80,79,80,80,78,87,82,91,83,87,90,81,84,134

Foldseek 3Di:
DDDDDDDDDDDDDDDDWDWDWDDDPPDDTDIDTPDDDDDDDDDDDDDDDPDDDDDDDDDDDDDPPPPFDDDPDPCVPFDPARAWFFWFWAAEPNRIKIWTWGDDPQKTFIAISNRGFWIDHDDPPDPDWDKDKTKGWADDPPDDTKIKIKIWIFDDDPVDTDIDIWIAINNRTIDTQAGPVPGGDLPGDHYHRYDPPPPPPDCVQPQDAFDQDVVGFTKGWFFKFWADEPNDIKIWTWIDGPFWIFIDINNHTQDTGGHDPVDQDWDKDWTFDDDPDDDTWIKIKIWHQDPVVRGTDIWIATNNRTTDTQDGPVDSDGDPDDHYYDYDCVVVVDAPLVLLVVQPCVVFPWFFKFWAAEQNHIKIWTWTDDPQWIFIDISNHTDDIDHDDPDPVCQKDKDWDWDWDADPNDIDTWIKMWMWGQPPVVRDTDIWMATNNRITDTQDGPVGGSPPPDDHYHPHDHNDDPDPPPPDDDDDDDDDDDDDDDDDDDDDDDDDDDPPPPPPPFFADQDDAQDWKWFQDPVVRATFIWGFHDKDDPDQFWIFTWTQTDPVRDTDGRRTPLGIAHDFAFQFWKWFQDPVVRFTFTWGFHDGDDRCRPWNTWIDTPPDPDIDTSRTLQRMAGFAAAQRWKWWQPGRHPGTDIWGFHPVAHRSRGPQDPPPPPDPDDDDDDDDDDDDDDDDPVCVQPDDPPPNSPSARWTWTFPPPPPDDDDDDDDDGDIDGDRTRIGDDDDPDPDDDDDDPDDDDDDDDDD

Sequence (751 aa):
FGSRLEIVTMSEVSLGAAAKIEQDDQKGQRLYLDGLGTFRHYREAAEPSMDGSDERGMIIWELPNDGAMSICSTDEKQLTSEHPVRLFKFYTNGILRYLTLDHYQCEWKVILDGDIVEKKKHSSALLGRETIDLPFVLPVHGRTPVTGKLVCIWVGSSLVSYWQYSLEVFKTPVPACWTQKQGWVPTSYSPEVIDKEVLPVKTKHLAAASTTDHLGKNVQILNVFQFDTNERGRTMALCKKPNAWVVMVDGKAVVNQECNDSLKQDLMIAFPIPVQDEHDVSATVQARWDKSKKEWNCRFNVNEVDVPACVSSKKKNFIAVYRPEVVDASLYQGASDHRLSKVDARQNKLVAIFQFMTLGYHRTVAVAHRNCLWTIFIDGKMFVTLKHGISRKDRKFEQNFDVSFKEEGVEKQLKARLEMVWQVLKSMWKYSLFVDGHEIQTCYTLKGIQLLTAHPVELVGSRPPKTRTRTSSPKSTVQEALPVEDFGLSPTLALEPSPSSTASLGGFFAYDTGEQVEYYSVSHSLWLHGTIVKRYHVTPTDEAYDVQVGSRRQLRSMVRLDSLRHGLQANECIEFFDPHDTVWKAGEIYGPQMGVSRLGYKILLRGETEPRERIHPHTVRRRFPAGAAINVYWGPELGWKISSVSEDQTLDGLGAVELATIPAQVSANLSSMSSDRSLSMSKFLKDEASHQIPIWTAVTVLKADAQGKDREDHQDVESFAVRVLADYREPVFEPEASILVSENPSARAIP